Protein AF-A0A5C6ZLT1-F1 (afdb_monomer_lite)

Structure (mmCIF, N/CA/C/O backbone):
data_AF-A0A5C6ZLT1-F1
#
_entry.id   AF-A0A5C6ZLT1-F1
#
loop_
_atom_site.group_PDB
_atom_site.id
_atom_site.type_symbol
_atom_site.label_atom_id
_atom_site.label_alt_id
_atom_site.label_comp_id
_atom_site.label_asym_id
_atom_site.label_entity_id
_atom_site.label_seq_id
_atom_site.pdbx_PDB_ins_code
_atom_site.Cartn_x
_atom_site.Cartn_y
_atom_site.Cartn_z
_atom_site.occupancy
_atom_site.B_iso_or_equiv
_atom_site.auth_seq_id
_atom_site.auth_comp_id
_atom_site.auth_asym_id
_atom_site.auth_atom_id
_atom_site.pdbx_PDB_model_num
ATOM 1 N N . MET A 1 1 ? -82.549 24.303 31.493 1.00 34.78 1 MET A N 1
ATOM 2 C CA . MET A 1 1 ? -81.145 24.765 31.445 1.00 34.78 1 MET A CA 1
ATOM 3 C C . MET A 1 1 ? -80.259 23.538 31.327 1.00 34.78 1 MET A C 1
ATOM 5 O O . MET A 1 1 ? -80.338 22.670 32.183 1.00 34.78 1 MET A O 1
ATOM 9 N N . LYS A 1 2 ? -79.553 23.405 30.198 1.00 31.48 2 LYS A N 1
ATOM 10 C CA . LYS A 1 2 ? -78.693 22.263 29.852 1.00 31.48 2 LYS A CA 1
ATOM 11 C C . LYS A 1 2 ? -77.302 22.481 30.454 1.00 31.48 2 LYS A C 1
ATOM 13 O O . LYS A 1 2 ? -76.725 23.542 30.234 1.00 31.48 2 LYS A O 1
ATOM 18 N N . HIS A 1 3 ? -76.769 21.488 31.160 1.00 30.67 3 HIS A N 1
ATOM 19 C CA . HIS A 1 3 ? -75.356 21.448 31.535 1.00 30.67 3 HIS A CA 1
ATOM 20 C C . HIS A 1 3 ? -74.520 20.959 30.347 1.00 30.67 3 HIS A C 1
ATOM 22 O O . HIS A 1 3 ? -74.819 19.932 29.741 1.00 30.67 3 HIS A O 1
ATOM 28 N N . PHE A 1 4 ? -73.505 21.746 30.001 1.00 30.64 4 PHE A N 1
ATOM 29 C CA . PHE A 1 4 ? -72.540 21.499 28.935 1.00 30.64 4 PHE A CA 1
ATOM 30 C C . PHE A 1 4 ? -71.407 20.625 29.497 1.00 30.64 4 PHE A C 1
ATOM 32 O O . PHE A 1 4 ? -70.705 21.052 30.412 1.00 30.64 4 PHE A O 1
ATOM 39 N N . LEU A 1 5 ? -71.233 19.409 28.971 1.00 31.33 5 LEU A N 1
ATOM 40 C CA . LEU A 1 5 ? -70.020 18.612 29.168 1.00 31.33 5 LEU A CA 1
ATOM 41 C C . LEU A 1 5 ? -68.987 19.076 28.131 1.00 31.33 5 LEU A C 1
ATOM 43 O O . LEU A 1 5 ? -69.187 18.896 26.929 1.00 31.33 5 LEU A O 1
ATOM 47 N N . LEU A 1 6 ? -67.899 19.692 28.590 1.00 29.00 6 LEU A N 1
ATOM 48 C CA . LEU A 1 6 ? -66.771 20.076 27.747 1.00 29.00 6 LEU A CA 1
ATOM 49 C C . LEU A 1 6 ? -65.862 18.850 27.562 1.00 29.00 6 LEU A C 1
ATOM 51 O O . LEU A 1 6 ? -65.260 18.366 28.517 1.00 29.00 6 LEU A O 1
ATOM 55 N N . SER A 1 7 ? -65.791 18.334 26.336 1.00 30.34 7 SER A N 1
ATOM 56 C CA . SER A 1 7 ? -64.857 17.271 25.951 1.00 30.34 7 SER A CA 1
ATOM 57 C C . SER A 1 7 ? -63.509 17.910 25.614 1.00 30.34 7 SER A C 1
ATOM 59 O O . SER A 1 7 ? -63.413 18.653 24.640 1.00 30.34 7 SER A O 1
ATOM 61 N N . ILE A 1 8 ? -62.480 17.658 26.424 1.00 29.50 8 ILE A N 1
ATOM 62 C CA . ILE A 1 8 ? -61.102 18.078 26.137 1.00 29.50 8 ILE A CA 1
ATOM 63 C C . ILE A 1 8 ? -60.481 17.031 25.210 1.00 29.50 8 ILE A C 1
ATOM 65 O O . ILE A 1 8 ? -60.193 15.909 25.620 1.00 29.50 8 ILE A O 1
ATOM 69 N N . VAL A 1 9 ? -60.295 17.405 23.945 1.00 30.56 9 VAL A N 1
ATOM 70 C CA . VAL A 1 9 ? -59.493 16.660 22.970 1.00 30.56 9 VAL A CA 1
ATOM 71 C C . VAL A 1 9 ? -58.020 16.934 23.279 1.00 30.56 9 VAL A C 1
ATOM 73 O O . VAL A 1 9 ? -57.545 18.053 23.096 1.00 30.56 9 VAL A O 1
ATOM 76 N N . PHE A 1 10 ? -57.290 15.924 23.754 1.00 30.45 10 PHE A N 1
ATOM 77 C CA . PHE A 1 10 ? -55.828 15.967 23.806 1.00 30.45 10 PHE A CA 1
ATOM 78 C C . PHE A 1 10 ? -55.281 15.762 22.385 1.00 30.45 10 PHE A C 1
ATOM 80 O O . PHE A 1 10 ? -55.209 14.636 21.898 1.00 30.45 10 PHE A O 1
ATOM 87 N N . LEU A 1 11 ? -54.892 16.850 21.715 1.00 33.06 11 LEU A N 1
ATOM 88 C CA . LEU A 1 11 ? -53.956 16.779 20.591 1.00 33.06 11 LEU A CA 1
ATOM 89 C C . LEU A 1 11 ? -52.556 16.518 21.159 1.00 33.06 11 LEU A C 1
ATOM 91 O O . LEU A 1 11 ? -51.933 17.409 21.736 1.00 33.06 11 LEU A O 1
ATOM 95 N N . SER A 1 12 ? -52.051 15.297 20.998 1.00 29.59 12 SER A N 1
ATOM 96 C CA . SER A 1 12 ? -50.641 14.987 21.217 1.00 29.59 12 SER A CA 1
ATOM 97 C C . SER A 1 12 ? -49.813 15.612 20.091 1.00 29.59 12 SER A C 1
ATOM 99 O O . SER A 1 12 ? -49.709 15.051 19.001 1.00 29.59 12 SER A O 1
ATOM 101 N N . PHE A 1 13 ? -49.227 16.782 20.345 1.00 29.00 13 PHE A N 1
ATOM 102 C CA . PHE A 1 13 ? -48.131 17.300 19.533 1.00 29.00 13 PHE A CA 1
ATOM 103 C C . PHE A 1 13 ? -46.915 16.389 19.731 1.00 29.00 13 PHE A C 1
ATOM 105 O O . PHE A 1 13 ? -46.282 16.399 20.786 1.00 29.00 13 PHE A O 1
ATOM 112 N N . SER A 1 14 ? -46.586 15.584 18.724 1.00 35.06 14 SER A N 1
ATOM 113 C CA . SER A 1 14 ? -45.268 14.965 18.617 1.00 35.06 14 SER A CA 1
ATOM 114 C C . SER A 1 14 ? -44.240 16.081 18.427 1.00 35.06 14 SER A C 1
ATOM 116 O O . SER A 1 14 ? -44.196 16.708 17.368 1.00 35.06 14 SER A O 1
ATOM 118 N N . LEU A 1 15 ? -43.448 16.355 19.467 1.00 38.25 15 LEU A N 1
ATOM 119 C CA . LEU A 1 15 ? -42.257 17.198 19.383 1.00 38.25 15 LEU A CA 1
ATOM 120 C C . LEU A 1 15 ? -41.352 16.635 18.282 1.00 38.25 15 LEU A C 1
ATOM 122 O O . LEU A 1 15 ? -40.797 15.546 18.420 1.00 38.25 15 LEU A O 1
ATOM 126 N N . VAL A 1 16 ? -41.234 17.363 17.173 1.00 45.47 16 VAL A N 1
ATOM 127 C CA . VAL A 1 16 ? -40.212 17.097 16.161 1.00 45.47 16 VAL A CA 1
ATOM 128 C C . VAL A 1 16 ? -38.874 17.357 16.847 1.00 45.47 16 VAL A C 1
ATOM 130 O O . VAL A 1 16 ? -38.578 18.493 17.203 1.00 45.47 16 VAL A O 1
ATOM 133 N N . SER A 1 17 ? -38.101 16.299 17.102 1.00 53.72 17 SER A N 1
ATOM 134 C CA . SER A 1 17 ? -36.746 16.440 17.635 1.00 53.72 17 SER A CA 1
ATOM 135 C C . SER A 1 17 ? -35.913 17.212 16.619 1.00 53.72 17 SER A C 1
ATOM 137 O O . SER A 1 17 ? -35.705 16.744 15.498 1.00 53.72 17 SER A O 1
ATOM 139 N N . GLU A 1 18 ? -35.448 18.394 17.002 1.00 60.75 18 GLU A N 1
ATOM 140 C CA . GLU A 1 18 ? -34.483 19.156 16.218 1.00 60.75 18 GLU A CA 1
ATOM 141 C C . GLU A 1 18 ? -33.132 18.418 16.226 1.00 60.75 18 GLU A C 1
ATOM 143 O O . GLU A 1 18 ? -32.795 17.724 17.192 1.00 60.75 18 GLU A O 1
ATOM 148 N N . ALA A 1 19 ? -32.399 18.473 15.113 1.00 63.50 19 ALA A N 1
ATOM 149 C CA . ALA A 1 19 ? -31.107 17.804 14.995 1.00 63.50 19 ALA A CA 1
ATOM 150 C C . ALA A 1 19 ? -30.056 18.562 15.804 1.00 63.50 19 ALA A C 1
ATOM 152 O O . ALA A 1 19 ? -29.895 19.765 15.617 1.00 63.50 19 ALA A O 1
ATOM 153 N N . GLN A 1 20 ? -29.317 17.855 16.658 1.00 82.94 20 GLN A N 1
ATOM 154 C CA . GLN A 1 20 ? -28.284 18.478 17.483 1.00 82.94 20 GLN A CA 1
ATOM 155 C C . GLN A 1 20 ? -26.900 18.380 16.842 1.00 82.94 20 GLN A C 1
ATOM 157 O O . GLN A 1 20 ? -26.104 19.313 16.924 1.00 82.94 20 GLN A O 1
ATOM 162 N N . THR A 1 21 ? -26.605 17.247 16.209 1.00 91.56 21 THR A N 1
ATOM 163 C CA . THR A 1 21 ? -25.352 17.030 15.485 1.00 91.56 21 THR A CA 1
ATOM 164 C C . THR A 1 21 ? -25.646 16.454 14.109 1.00 91.56 21 THR A C 1
ATOM 166 O O . THR A 1 21 ? -26.644 15.759 13.891 1.00 91.56 21 THR A O 1
ATOM 169 N N . THR A 1 22 ? -24.778 16.773 13.153 1.00 95.38 22 THR A N 1
ATOM 170 C CA . THR A 1 22 ? -24.860 16.247 11.792 1.00 95.38 22 THR A CA 1
ATOM 171 C C . THR A 1 22 ? -23.489 15.778 11.334 1.00 95.38 22 THR A C 1
ATOM 173 O O . THR A 1 22 ? -22.470 16.354 11.709 1.00 95.38 22 THR A O 1
ATOM 176 N N . GLY A 1 23 ? -23.471 14.701 10.556 1.00 97.19 23 GLY A N 1
ATOM 177 C CA . GLY A 1 23 ? -22.281 14.201 9.882 1.00 97.19 23 GLY A CA 1
ATOM 178 C C . GLY A 1 23 ? -22.526 14.099 8.382 1.00 97.19 23 GLY A C 1
ATOM 179 O O . GLY A 1 23 ? -23.608 13.682 7.954 1.00 97.19 23 GLY A O 1
ATOM 180 N N . TYR A 1 24 ? -21.515 14.463 7.600 1.00 98.00 24 TYR A N 1
ATOM 181 C CA . TYR A 1 24 ? -21.535 14.409 6.144 1.00 98.00 24 TYR A CA 1
ATOM 182 C C . TYR A 1 24 ? -20.624 13.281 5.666 1.00 98.00 24 TYR A C 1
ATOM 184 O O . TYR A 1 24 ? -19.491 13.147 6.126 1.00 98.00 24 TYR A O 1
ATOM 192 N N . PHE A 1 25 ? -21.121 12.447 4.759 1.00 97.38 25 PHE A N 1
ATOM 193 C CA . PHE A 1 25 ? -20.410 11.253 4.311 1.00 97.38 25 PHE A CA 1
ATOM 194 C C . PHE A 1 25 ? -20.596 11.037 2.824 1.00 97.38 25 PHE A C 1
ATOM 196 O O . PHE A 1 25 ? -21.692 11.206 2.295 1.00 97.38 25 PHE A O 1
ATOM 203 N N . LYS A 1 26 ? -19.548 10.593 2.137 1.00 95.19 26 LYS A N 1
ATOM 204 C CA . LYS A 1 26 ? -19.649 10.288 0.710 1.00 95.19 26 LYS A CA 1
ATOM 205 C C . LYS A 1 26 ? -20.541 9.070 0.451 1.00 95.19 26 LYS A C 1
ATOM 207 O O . LYS A 1 26 ? -21.308 9.048 -0.511 1.00 95.19 26 LYS A O 1
ATOM 212 N N . HIS A 1 27 ? -20.457 8.082 1.339 1.00 96.00 27 HIS A N 1
ATOM 213 C CA . HIS A 1 27 ? -21.099 6.783 1.195 1.00 96.00 27 HIS A CA 1
ATOM 214 C C . HIS A 1 27 ? -21.614 6.241 2.532 1.00 96.00 27 HIS A C 1
ATOM 216 O O . HIS A 1 27 ? -21.321 6.778 3.600 1.00 96.00 27 HIS A O 1
ATOM 222 N N . LEU A 1 28 ? -22.355 5.133 2.479 1.00 95.75 28 LEU A N 1
ATOM 223 C CA . LEU A 1 28 ? -22.772 4.376 3.659 1.00 95.75 28 LEU A CA 1
ATOM 224 C C . LEU A 1 28 ? -22.027 3.041 3.730 1.00 95.75 28 LEU A C 1
ATOM 226 O O . LEU A 1 28 ? -21.627 2.470 2.712 1.00 95.75 28 LEU A O 1
ATOM 230 N N . VAL A 1 29 ? -21.847 2.540 4.949 1.00 95.06 29 VAL A N 1
ATOM 231 C CA . VAL A 1 29 ? -21.328 1.193 5.199 1.00 95.06 29 VAL A CA 1
ATOM 232 C C . VAL A 1 29 ? -22.286 0.155 4.604 1.00 95.06 29 VAL A C 1
ATOM 234 O O . VAL A 1 29 ? -23.508 0.281 4.719 1.00 95.06 29 VAL A O 1
ATOM 237 N N . PHE A 1 30 ? -21.733 -0.888 3.978 1.00 93.31 30 PHE A N 1
ATOM 238 C CA . PHE A 1 30 ? -22.519 -1.990 3.422 1.00 93.31 30 PHE A CA 1
ATOM 239 C C . PHE A 1 30 ? -23.368 -2.677 4.503 1.00 93.31 30 PHE A C 1
ATOM 241 O O . PHE A 1 30 ? -22.852 -3.090 5.542 1.00 93.31 30 PHE A O 1
ATOM 248 N N . ARG A 1 31 ? -24.669 -2.845 4.229 1.00 91.56 31 ARG A N 1
ATOM 249 C CA . ARG A 1 31 ? -25.640 -3.503 5.117 1.00 91.56 31 ARG A CA 1
ATOM 250 C C . ARG A 1 31 ? -26.393 -4.594 4.373 1.00 91.56 31 ARG A C 1
ATOM 252 O O . ARG A 1 31 ? -27.028 -4.335 3.352 1.00 91.56 31 ARG A O 1
ATOM 259 N N . GLU A 1 32 ? -26.379 -5.791 4.942 1.00 90.19 32 GLU A N 1
ATOM 260 C CA . GLU A 1 32 ? -27.091 -6.951 4.401 1.00 90.19 32 GLU A CA 1
ATOM 261 C C . GLU A 1 32 ? -28.342 -7.313 5.222 1.00 90.19 32 GLU A C 1
ATOM 263 O O . GLU A 1 32 ? -29.296 -7.861 4.677 1.00 90.19 32 GLU A O 1
ATOM 268 N N . THR A 1 33 ? -28.384 -6.938 6.507 1.00 92.00 33 THR A N 1
ATOM 269 C CA . THR A 1 33 ? -29.563 -7.063 7.384 1.00 92.00 33 THR A CA 1
ATOM 270 C C . THR A 1 33 ? -30.077 -5.687 7.823 1.00 92.00 33 THR A C 1
ATOM 272 O O . THR A 1 33 ? -29.268 -4.789 8.089 1.00 92.00 33 THR A O 1
ATOM 275 N N . PRO A 1 34 ? -31.408 -5.493 7.955 1.00 94.06 34 PRO A N 1
ATOM 276 C CA . PRO A 1 34 ? -31.952 -4.281 8.555 1.00 94.06 34 PRO A CA 1
ATOM 277 C C . PRO A 1 34 ? -31.606 -4.134 10.048 1.00 94.06 34 PRO A C 1
ATOM 279 O O . PRO A 1 34 ? -31.699 -3.022 10.566 1.00 94.06 34 PRO A O 1
ATOM 282 N N . TYR A 1 35 ? -31.136 -5.196 10.721 1.00 95.38 35 TYR A N 1
ATOM 283 C CA . TYR A 1 35 ? -30.627 -5.120 12.094 1.00 95.38 35 TYR A CA 1
ATOM 284 C C . TYR A 1 35 ? -29.454 -4.142 12.230 1.00 95.38 35 TYR A C 1
ATOM 286 O O . TYR A 1 35 ? -29.436 -3.348 13.171 1.00 95.38 35 TYR A O 1
ATOM 294 N N . SER A 1 36 ? -28.503 -4.174 11.287 1.00 93.81 36 SER A N 1
ATOM 295 C CA . SER A 1 36 ? -27.303 -3.333 11.317 1.00 93.81 36 SER A CA 1
ATOM 296 C C . SER A 1 36 ? -27.664 -1.853 11.361 1.00 93.81 36 SER A C 1
ATOM 298 O O . SER A 1 36 ? -28.614 -1.407 10.711 1.00 93.81 36 SER A O 1
ATOM 300 N N . GLU A 1 37 ? -26.894 -1.062 12.094 1.00 91.81 37 GLU A N 1
ATOM 301 C CA . GLU A 1 37 ? -27.055 0.390 12.120 1.00 91.81 37 GLU A CA 1
ATOM 302 C C . GLU A 1 37 ? -26.658 1.029 10.788 1.00 91.81 37 GLU A C 1
ATOM 304 O O . GLU A 1 37 ? -25.889 0.466 10.009 1.00 91.81 37 GLU A O 1
ATOM 309 N N . ILE A 1 38 ? -27.214 2.208 10.512 1.00 94.06 38 ILE A N 1
ATOM 310 C CA . ILE A 1 38 ? -26.825 3.012 9.354 1.00 94.06 38 ILE A CA 1
ATOM 311 C C . ILE A 1 38 ? -25.651 3.879 9.784 1.00 94.06 38 ILE A C 1
ATOM 313 O O . ILE A 1 38 ? -25.792 4.728 10.662 1.00 94.06 38 ILE A O 1
ATOM 317 N N . LYS A 1 39 ? -24.497 3.638 9.163 1.00 94.50 39 LYS A N 1
ATOM 318 C CA . LYS A 1 39 ? -23.247 4.350 9.425 1.00 94.50 39 LYS A CA 1
ATOM 319 C C . LYS A 1 39 ? -22.707 4.923 8.123 1.00 94.50 39 LYS A C 1
ATOM 321 O O . LYS A 1 39 ? -22.771 4.267 7.080 1.00 94.50 39 LYS A O 1
ATOM 326 N N . GLY A 1 40 ? -22.192 6.144 8.192 1.00 95.50 40 GLY A N 1
ATOM 327 C CA . GLY A 1 40 ? -21.476 6.765 7.086 1.00 95.50 40 GLY A CA 1
ATOM 328 C C . GLY A 1 40 ? -20.055 6.219 6.952 1.00 95.50 40 GLY A C 1
ATOM 329 O O . GLY A 1 40 ? -19.444 5.815 7.940 1.00 95.50 40 GLY A O 1
ATOM 330 N N . ARG A 1 41 ? -19.530 6.214 5.727 1.00 94.94 41 ARG A N 1
ATOM 331 C CA . ARG A 1 41 ? -18.115 5.971 5.416 1.00 94.94 41 ARG A CA 1
ATOM 332 C C . ARG A 1 41 ? -17.608 7.059 4.474 1.00 94.94 41 ARG A C 1
ATOM 334 O O . ARG A 1 41 ? -18.395 7.634 3.721 1.00 94.94 41 ARG A O 1
ATOM 341 N N . ILE A 1 42 ? -16.301 7.316 4.511 1.00 95.75 42 ILE A N 1
ATOM 342 C CA . ILE A 1 42 ? -15.661 8.459 3.838 1.00 95.75 42 ILE A CA 1
ATOM 343 C C . ILE A 1 42 ? -16.256 9.786 4.359 1.00 95.75 42 ILE A C 1
ATOM 345 O O . ILE A 1 42 ? -17.132 10.366 3.709 1.00 95.75 42 ILE A O 1
ATOM 349 N N . PRO A 1 43 ? -15.873 10.221 5.578 1.00 96.69 43 PRO A N 1
ATOM 350 C CA . PRO A 1 43 ? -16.384 11.455 6.170 1.00 96.69 43 PRO A CA 1
ATOM 351 C C . PRO A 1 43 ? -15.956 12.677 5.355 1.00 96.69 43 PRO A C 1
ATOM 353 O O . PRO A 1 43 ? -14.876 12.694 4.770 1.00 96.69 43 PRO A O 1
ATOM 356 N N . LEU A 1 44 ? -16.816 13.690 5.344 1.00 96.69 44 LEU A N 1
ATOM 357 C CA . LEU A 1 44 ? -16.607 14.966 4.675 1.00 96.69 44 LEU A CA 1
ATOM 358 C C . LEU A 1 44 ? -16.754 16.095 5.690 1.00 96.69 44 LEU A C 1
ATOM 360 O O . LEU A 1 44 ? -17.589 16.033 6.598 1.00 96.69 44 LEU A O 1
ATOM 364 N N . THR A 1 45 ? -15.988 17.159 5.495 1.00 97.12 45 THR A N 1
ATOM 365 C CA . THR A 1 45 ? -16.339 18.461 6.060 1.00 97.12 45 THR A CA 1
ATOM 366 C C . THR A 1 45 ? -17.610 18.989 5.393 1.00 97.12 45 THR A C 1
ATOM 368 O O . THR A 1 45 ? -17.979 18.587 4.287 1.00 97.12 45 THR A O 1
ATOM 371 N N . GLU A 1 46 ? -18.291 19.917 6.059 1.00 95.25 46 GLU A N 1
ATOM 372 C CA . GLU A 1 46 ? -19.479 20.562 5.497 1.00 95.25 46 GLU A CA 1
ATOM 373 C C . GLU A 1 46 ? -19.168 21.285 4.174 1.00 95.25 46 GLU A C 1
ATOM 375 O O . GLU A 1 46 ? -19.948 21.193 3.231 1.00 95.25 46 GLU A O 1
ATOM 380 N N . GLU A 1 47 ? -17.999 21.923 4.062 1.00 96.06 47 GLU A N 1
ATOM 381 C CA . GLU A 1 47 ? -17.547 22.589 2.834 1.00 96.06 47 GLU A CA 1
ATOM 382 C C . GLU A 1 47 ? -17.322 21.597 1.681 1.00 96.06 47 GLU A C 1
ATOM 384 O O . GLU A 1 47 ? -17.780 21.822 0.557 1.00 96.06 47 GLU A O 1
ATOM 389 N N . GLU A 1 48 ? -16.660 20.467 1.942 1.00 95.88 48 GLU A N 1
ATOM 390 C CA . GLU A 1 48 ? -16.462 19.420 0.933 1.00 95.88 48 GLU A CA 1
ATOM 391 C C . GLU A 1 48 ? -17.798 18.836 0.464 1.00 95.88 48 GLU A C 1
ATOM 393 O O . GLU A 1 48 ? -17.993 18.627 -0.737 1.00 95.88 48 GLU A O 1
ATOM 398 N N . ALA A 1 49 ? -18.739 18.626 1.390 1.00 95.69 49 ALA A N 1
ATOM 399 C CA . ALA A 1 49 ? -20.066 18.091 1.098 1.00 95.69 49 ALA A CA 1
ATOM 400 C C . ALA A 1 49 ? -20.845 18.961 0.096 1.00 95.69 49 ALA A C 1
ATOM 402 O O . ALA A 1 49 ? -21.529 18.426 -0.777 1.00 95.69 49 ALA A O 1
ATOM 403 N N . GLN A 1 50 ? -20.675 20.287 0.122 1.00 94.00 50 GLN A N 1
ATOM 404 C CA . GLN A 1 50 ? -21.325 21.186 -0.844 1.00 94.00 50 GLN A CA 1
ATOM 405 C C . GLN A 1 50 ? -20.877 20.963 -2.297 1.00 94.00 50 GLN A C 1
ATOM 407 O O . GLN A 1 50 ? -21.565 21.368 -3.234 1.00 94.00 50 GLN A O 1
ATOM 412 N N . ASN A 1 51 ? -19.740 20.304 -2.513 1.00 94.19 51 ASN A N 1
ATOM 413 C CA . ASN A 1 51 ? -19.159 20.121 -3.840 1.00 94.19 51 ASN A CA 1
ATOM 414 C C . ASN A 1 51 ? -19.406 18.726 -4.431 1.00 94.19 51 ASN A C 1
ATOM 416 O O . ASN A 1 51 ? -19.055 18.479 -5.586 1.00 94.19 51 ASN A O 1
ATOM 420 N N . VAL A 1 52 ? -20.020 17.812 -3.675 1.00 94.88 52 VAL A N 1
ATOM 421 C CA . VAL A 1 52 ? -20.180 16.408 -4.066 1.00 94.88 52 VAL A CA 1
ATOM 422 C C . VAL A 1 52 ? -21.546 15.847 -3.666 1.00 94.88 52 VAL A C 1
ATOM 424 O O . VAL A 1 52 ? -22.191 16.338 -2.743 1.00 94.88 52 VAL A O 1
ATOM 427 N N . ASN A 1 53 ? -21.986 14.771 -4.324 1.00 94.25 53 ASN A N 1
ATOM 428 C CA . ASN A 1 53 ? -23.143 14.011 -3.838 1.00 94.25 53 ASN A CA 1
ATOM 429 C C . ASN A 1 53 ? -22.798 13.379 -2.479 1.00 94.25 53 ASN A C 1
ATOM 431 O O . ASN A 1 53 ? -21.759 12.725 -2.378 1.00 94.25 53 ASN A O 1
ATOM 435 N N . HIS A 1 54 ? -23.629 13.514 -1.455 1.00 96.25 54 HIS A N 1
ATOM 436 C CA . HIS A 1 54 ? -23.294 13.041 -0.112 1.00 96.25 54 HIS A CA 1
ATOM 437 C C . HIS A 1 54 ? -24.530 12.623 0.687 1.00 96.25 54 HIS A C 1
ATOM 439 O O . HIS A 1 54 ? -25.657 13.016 0.398 1.00 96.25 54 HIS A O 1
ATOM 445 N N . PHE A 1 55 ? -24.302 11.821 1.720 1.00 97.44 55 PHE A N 1
ATOM 446 C CA . PHE A 1 55 ? -25.259 11.536 2.775 1.00 97.44 55 PHE A CA 1
ATOM 447 C C . PHE A 1 55 ? -25.084 12.526 3.925 1.00 97.44 55 PHE A C 1
ATOM 449 O O . PHE A 1 55 ? -23.972 12.715 4.418 1.00 97.44 55 PHE A O 1
ATOM 456 N N . LYS A 1 56 ? -26.192 13.101 4.389 1.00 97.88 56 LYS A N 1
ATOM 457 C CA . LYS A 1 56 ? -26.282 13.862 5.635 1.00 97.88 56 LYS A CA 1
ATOM 458 C C . LYS A 1 56 ? -27.009 13.016 6.671 1.00 97.88 56 LYS A C 1
ATOM 460 O O . LYS A 1 56 ? -28.174 12.656 6.486 1.00 97.88 56 LYS A O 1
ATOM 465 N N . LEU A 1 57 ? -26.311 12.680 7.750 1.00 97.94 57 LEU A N 1
ATOM 466 C CA . LEU A 1 57 ? -26.847 11.924 8.879 1.00 97.94 57 LEU A CA 1
ATOM 467 C C . LEU A 1 57 ? -27.057 12.879 10.048 1.00 97.94 57 LEU A C 1
ATOM 469 O O . LEU A 1 57 ? -26.112 13.533 10.479 1.00 97.94 57 LEU A O 1
ATOM 473 N N . SER A 1 58 ? -28.292 12.986 10.536 1.00 97.75 58 SER A N 1
ATOM 474 C CA . SER A 1 58 ? -28.646 13.882 11.644 1.00 97.75 58 SER A CA 1
ATOM 475 C C . SER A 1 58 ? -29.007 13.090 12.887 1.00 97.75 58 SER A C 1
ATOM 477 O O . SER A 1 58 ? -29.752 12.111 12.792 1.00 97.75 58 SER A O 1
ATOM 479 N N . TYR A 1 59 ? -28.531 13.545 14.042 1.00 96.56 59 TYR A N 1
ATOM 480 C CA . TYR A 1 59 ? -28.677 12.846 15.313 1.00 96.56 59 TYR A CA 1
ATOM 481 C C . TYR A 1 59 ? -29.364 13.721 16.365 1.00 96.56 59 TYR A C 1
ATOM 483 O O . TYR A 1 59 ? -29.252 14.951 16.348 1.00 96.56 59 TYR A O 1
ATOM 491 N N . ASP A 1 60 ? -30.089 13.075 17.276 1.00 94.38 60 ASP A N 1
ATOM 492 C CA . ASP A 1 60 ? -30.669 13.729 18.449 1.00 94.38 60 ASP A CA 1
ATOM 493 C C . ASP A 1 60 ? -29.650 13.906 19.592 1.00 94.38 60 ASP A C 1
ATOM 495 O O . ASP A 1 60 ? -28.498 13.476 19.516 1.00 94.38 60 ASP A O 1
ATOM 499 N N . LEU A 1 61 ? -30.093 14.524 20.691 1.00 91.50 61 LEU A N 1
ATOM 500 C CA . LEU A 1 61 ? -29.291 14.755 21.902 1.00 91.50 61 LEU A CA 1
ATOM 501 C C . LEU A 1 61 ? -28.767 13.472 22.570 1.00 91.50 61 LEU A C 1
ATOM 503 O O . LEU A 1 61 ? -27.814 13.531 23.341 1.00 91.50 61 LEU A O 1
ATOM 507 N N . SER A 1 62 ? -29.391 12.322 22.305 1.00 90.25 62 SER A N 1
ATOM 508 C CA . SER A 1 62 ? -28.956 11.009 22.798 1.00 90.25 62 SER A CA 1
ATOM 509 C C . SER A 1 62 ? -28.061 10.282 21.789 1.00 90.25 62 SER A C 1
ATOM 511 O O . SER A 1 62 ? -27.818 9.085 21.941 1.00 90.25 62 SER A O 1
ATOM 513 N N . ASN A 1 63 ? -27.583 10.991 20.760 1.00 91.81 63 ASN A N 1
ATOM 514 C CA . ASN A 1 63 ? -26.780 10.465 19.663 1.00 91.81 63 ASN A CA 1
ATOM 515 C C . ASN A 1 63 ? -27.487 9.355 18.858 1.00 91.81 63 ASN A C 1
ATOM 517 O O . ASN A 1 63 ? -26.843 8.460 18.310 1.00 91.81 63 ASN A O 1
ATOM 521 N N . ARG A 1 64 ? -28.825 9.390 18.780 1.00 93.56 64 ARG A N 1
ATOM 522 C CA . ARG A 1 64 ? -29.613 8.468 17.949 1.00 93.56 64 ARG A CA 1
ATOM 523 C C . ARG A 1 64 ? -29.880 9.097 16.590 1.00 93.56 64 ARG A C 1
ATOM 525 O O . ARG A 1 64 ? -30.195 10.280 16.504 1.00 93.56 64 ARG A O 1
ATOM 532 N N . LEU A 1 65 ? -29.772 8.303 15.529 1.00 96.44 65 LEU A N 1
ATOM 533 C CA . LEU A 1 65 ? -30.000 8.760 14.159 1.00 96.44 65 LEU A CA 1
ATOM 534 C C . LEU A 1 65 ? -31.481 9.098 13.952 1.00 96.44 65 LEU A C 1
ATOM 536 O O . LEU A 1 65 ? -32.330 8.218 14.030 1.00 96.44 65 LEU A O 1
ATOM 540 N N . ILE A 1 66 ? -31.790 10.352 13.640 1.00 97.69 66 ILE A N 1
ATOM 541 C CA . ILE A 1 66 ? -33.166 10.820 13.410 1.00 97.69 66 ILE A CA 1
ATOM 542 C C . ILE A 1 66 ? -33.463 11.122 11.940 1.00 97.69 66 ILE A C 1
ATOM 544 O O . ILE A 1 66 ? -34.626 11.223 11.544 1.00 97.69 66 ILE A O 1
ATOM 548 N N . ARG A 1 67 ? -32.427 11.293 11.110 1.00 97.88 67 ARG A N 1
ATOM 549 C CA . ARG A 1 67 ? -32.611 11.618 9.695 1.00 97.88 67 ARG A CA 1
ATOM 550 C C . ARG A 1 67 ? -31.450 11.166 8.830 1.00 97.88 67 ARG A C 1
ATOM 552 O O . ARG A 1 67 ? -30.291 11.304 9.217 1.00 97.88 67 ARG A O 1
ATOM 559 N N . ILE A 1 68 ? -31.788 10.687 7.639 1.00 97.44 68 ILE A N 1
ATOM 560 C CA . ILE A 1 68 ? -30.853 10.368 6.561 1.00 97.44 68 ILE A CA 1
ATOM 561 C C . ILE A 1 68 ? -31.322 11.121 5.325 1.00 97.44 68 ILE A C 1
ATOM 563 O O . ILE A 1 68 ? -32.481 10.978 4.935 1.00 97.44 68 ILE A O 1
ATOM 567 N N . GLU A 1 69 ? -30.440 11.888 4.699 1.00 97.56 69 GLU A N 1
ATOM 568 C CA . GLU A 1 69 ? -30.728 12.594 3.448 1.00 97.56 69 GLU A CA 1
ATOM 569 C C . GLU A 1 69 ? -29.599 12.354 2.451 1.00 97.56 69 GLU A C 1
ATOM 571 O O . GLU A 1 69 ? -28.434 12.338 2.841 1.00 97.56 69 GLU A O 1
ATOM 576 N N . TYR A 1 70 ? -29.938 12.160 1.176 1.00 96.38 70 TYR A N 1
ATOM 577 C CA . TYR A 1 70 ? -28.965 12.101 0.089 1.00 96.38 70 TYR A CA 1
ATOM 578 C C . TYR A 1 70 ? -29.071 13.357 -0.774 1.00 96.38 70 TYR A C 1
ATOM 580 O O . TYR A 1 70 ? -30.123 13.644 -1.355 1.00 96.38 70 TYR A O 1
ATOM 588 N N . LEU A 1 71 ? -27.991 14.130 -0.797 1.00 95.69 71 LEU A N 1
ATOM 589 C CA . LEU A 1 71 ? -27.985 15.524 -1.217 1.00 95.69 71 LEU A CA 1
ATOM 590 C C . LEU A 1 71 ? -26.856 15.806 -2.216 1.00 95.69 71 LEU A C 1
ATOM 592 O O . LEU A 1 71 ? -25.836 15.118 -2.249 1.00 95.69 71 LEU A O 1
ATOM 596 N N . TYR A 1 72 ? -27.032 16.865 -2.997 1.00 93.81 72 TYR A N 1
ATOM 597 C CA . TYR A 1 72 ? -25.958 17.620 -3.632 1.00 93.81 72 TYR A CA 1
ATOM 598 C C . TYR A 1 72 ? -26.169 19.086 -3.285 1.00 93.81 72 TYR A C 1
ATOM 600 O O . TYR A 1 72 ? -27.247 19.629 -3.549 1.00 93.81 72 TYR A O 1
ATOM 608 N N . LYS A 1 73 ? -25.160 19.719 -2.678 1.00 92.00 73 LYS A N 1
ATOM 609 C CA . LYS A 1 73 ? -25.376 20.957 -1.918 1.00 92.00 73 LYS A CA 1
ATOM 610 C C . LYS A 1 73 ? -26.501 20.720 -0.899 1.00 92.00 73 LYS A C 1
ATOM 612 O O . LYS A 1 73 ? -26.506 19.697 -0.224 1.00 92.00 73 LYS A O 1
ATOM 617 N N . GLU A 1 74 ? -27.511 21.580 -0.891 1.00 90.00 74 GLU A N 1
ATOM 618 C CA . GLU A 1 74 ? -28.721 21.434 -0.075 1.00 90.00 74 GLU A CA 1
ATOM 619 C C . GLU A 1 74 ? -29.909 20.824 -0.847 1.00 90.00 74 GLU A C 1
ATOM 621 O O . GLU A 1 74 ? -31.028 20.764 -0.338 1.00 90.00 74 GLU A O 1
ATOM 626 N N . ILE A 1 75 ? -29.703 20.382 -2.094 1.00 91.75 75 ILE A N 1
ATOM 627 C CA . ILE A 1 75 ? -30.768 19.824 -2.936 1.00 91.75 75 ILE A CA 1
ATOM 628 C C . ILE A 1 75 ? -30.810 18.310 -2.760 1.00 91.75 75 ILE A C 1
ATOM 630 O O . ILE A 1 75 ? -29.809 17.621 -2.957 1.00 91.75 75 ILE A O 1
ATOM 634 N N . ARG A 1 76 ? -31.990 17.774 -2.441 1.00 94.25 76 ARG A N 1
ATOM 635 C CA . ARG A 1 76 ? -32.208 16.328 -2.361 1.00 94.25 76 ARG A CA 1
ATOM 636 C C . ARG A 1 76 ? -32.187 15.688 -3.741 1.00 94.25 76 ARG A C 1
ATOM 638 O O . ARG A 1 76 ? -32.830 16.174 -4.668 1.00 94.25 76 ARG A O 1
ATOM 645 N N . ILE A 1 77 ? -31.485 14.566 -3.858 1.00 93.25 77 ILE A N 1
ATOM 646 C CA . ILE A 1 77 ? -31.292 13.862 -5.127 1.00 93.25 77 ILE A CA 1
ATOM 647 C C . ILE A 1 77 ? -31.605 12.370 -5.015 1.00 93.25 77 ILE A C 1
ATOM 649 O O . ILE A 1 77 ? -31.686 11.793 -3.933 1.00 93.25 77 ILE A O 1
ATOM 653 N N . ASP A 1 78 ? -31.803 11.737 -6.169 1.00 89.75 78 ASP A N 1
ATOM 654 C CA . ASP A 1 78 ? -32.177 10.327 -6.260 1.00 89.75 78 ASP A CA 1
ATOM 655 C C . ASP A 1 78 ? -31.037 9.377 -5.832 1.00 89.75 78 ASP A C 1
ATOM 657 O O . ASP A 1 78 ? -29.880 9.535 -6.236 1.00 89.75 78 ASP A O 1
ATOM 661 N N . LEU A 1 79 ? -31.378 8.334 -5.064 1.00 88.19 79 LEU A N 1
ATOM 662 C CA . LEU A 1 79 ? -30.427 7.336 -4.552 1.00 88.19 79 LEU A CA 1
ATOM 663 C C . LEU A 1 79 ? -29.820 6.429 -5.629 1.00 88.19 79 LEU A C 1
ATOM 665 O O . LEU A 1 79 ? -28.845 5.732 -5.360 1.00 88.19 79 LEU A O 1
ATOM 669 N N . ASN A 1 80 ? -30.336 6.397 -6.858 1.00 82.50 80 ASN A N 1
ATOM 670 C CA . ASN A 1 80 ? -29.688 5.644 -7.932 1.00 82.50 80 ASN A CA 1
ATOM 671 C C . ASN A 1 80 ? -28.309 6.196 -8.302 1.00 82.50 80 ASN A C 1
ATOM 673 O O . ASN A 1 80 ? -27.551 5.486 -8.963 1.00 82.50 80 ASN A O 1
ATOM 677 N N . ARG A 1 81 ? -27.986 7.409 -7.841 1.00 81.19 81 ARG A N 1
ATOM 678 C CA . ARG A 1 81 ? -26.671 8.043 -7.960 1.00 81.19 81 ARG A CA 1
ATOM 679 C C . ARG A 1 81 ? -25.696 7.648 -6.848 1.00 81.19 81 ARG A C 1
ATOM 681 O O . ARG A 1 81 ? -24.510 7.920 -6.993 1.00 81.19 81 ARG A O 1
ATOM 688 N N . SER A 1 82 ? -26.164 7.023 -5.763 1.00 82.81 82 SER A N 1
ATOM 689 C CA . SER A 1 82 ? -25.289 6.580 -4.675 1.00 82.81 82 SER A CA 1
ATOM 690 C C . SER A 1 82 ? -24.401 5.408 -5.101 1.00 82.81 82 SER A C 1
ATOM 692 O O . SER A 1 82 ? -24.626 4.757 -6.126 1.00 82.81 82 SER A O 1
ATOM 694 N N . GLY A 1 83 ? -23.407 5.091 -4.272 1.00 79.94 83 GLY A N 1
ATOM 695 C CA . GLY A 1 83 ? -22.531 3.948 -4.484 1.00 79.94 83 GLY A CA 1
ATOM 696 C C . GLY A 1 83 ? -23.308 2.630 -4.545 1.00 79.94 83 GLY A C 1
ATOM 697 O O . GLY A 1 83 ? -24.304 2.424 -3.847 1.00 79.94 83 GLY A O 1
ATOM 698 N N . ILE A 1 84 ? -22.822 1.706 -5.378 1.00 81.88 84 ILE A N 1
ATOM 699 C CA . ILE A 1 84 ? -23.449 0.398 -5.655 1.00 81.88 84 ILE A CA 1
ATOM 700 C C . ILE A 1 84 ? -23.689 -0.418 -4.375 1.00 81.88 84 ILE A C 1
ATOM 702 O O . ILE A 1 84 ? -24.660 -1.172 -4.293 1.00 81.88 84 ILE A O 1
ATOM 706 N N . LEU A 1 85 ? -22.816 -0.250 -3.380 1.00 85.69 85 LEU A N 1
ATOM 707 C CA . LEU A 1 85 ? -22.792 -1.021 -2.138 1.00 85.69 85 LEU A CA 1
ATOM 708 C C . LEU A 1 85 ? -23.262 -0.218 -0.911 1.00 85.69 85 LEU A C 1
ATOM 710 O O . LEU A 1 85 ? -23.132 -0.699 0.208 1.00 85.69 85 LEU A O 1
ATOM 714 N N . ASP A 1 86 ? -23.902 0.941 -1.109 1.00 86.25 86 ASP A N 1
ATOM 715 C CA . ASP A 1 86 ? -24.394 1.816 -0.025 1.00 86.25 86 ASP A CA 1
ATOM 716 C C . ASP A 1 86 ? -25.740 1.359 0.582 1.00 86.25 86 ASP A C 1
ATOM 718 O O . ASP A 1 86 ? -26.405 2.099 1.301 1.00 86.25 86 ASP A O 1
ATOM 722 N N . GLY A 1 87 ? -26.204 0.143 0.272 1.00 79.81 87 GLY A N 1
ATOM 723 C CA . GLY A 1 87 ? -27.410 -0.413 0.897 1.00 79.81 87 GLY A CA 1
ATOM 724 C C . GLY A 1 87 ? -28.727 0.274 0.502 1.00 79.81 87 GLY A C 1
ATOM 725 O O . GLY A 1 87 ? -29.713 0.159 1.230 1.00 79.81 87 GLY A O 1
ATOM 726 N N . LYS A 1 88 ? -28.791 0.927 -0.671 1.00 82.19 88 LYS A N 1
ATOM 727 C CA . LYS A 1 88 ? -29.948 1.723 -1.145 1.00 82.19 88 LYS A CA 1
ATOM 728 C C . LYS A 1 88 ? -31.313 1.019 -1.156 1.00 82.19 88 LYS A C 1
ATOM 730 O O . LYS A 1 88 ? -32.339 1.674 -1.282 1.00 82.19 88 LYS A O 1
ATOM 735 N N . ARG A 1 89 ? -31.347 -0.313 -1.048 1.00 85.38 89 ARG A N 1
ATOM 736 C CA . ARG A 1 89 ? -32.588 -1.103 -1.070 1.00 85.38 89 ARG A CA 1
ATOM 737 C C . ARG A 1 89 ? -33.533 -0.722 0.071 1.00 85.38 89 ARG A C 1
ATOM 739 O O . ARG A 1 89 ? -34.721 -0.592 -0.166 1.00 85.38 89 ARG A O 1
ATOM 746 N N . ALA A 1 90 ? -33.018 -0.504 1.278 1.00 85.94 90 ALA A N 1
ATOM 747 C CA . ALA A 1 90 ? -33.832 -0.173 2.453 1.00 85.94 90 ALA A CA 1
ATOM 748 C C . ALA A 1 90 ? -33.865 1.339 2.746 1.00 85.94 90 ALA A C 1
ATOM 750 O O . ALA A 1 90 ? -33.983 1.743 3.900 1.00 85.94 90 ALA A O 1
ATOM 751 N N . LEU A 1 91 ? -33.692 2.176 1.717 1.00 92.19 91 LEU A N 1
ATOM 752 C CA . LEU A 1 91 ? -33.627 3.632 1.841 1.00 92.19 91 LEU A CA 1
ATOM 753 C C . LEU A 1 91 ? -34.503 4.324 0.790 1.00 92.19 91 LEU A C 1
ATOM 755 O O . LEU A 1 91 ? -34.928 3.717 -0.196 1.00 92.19 91 LEU A O 1
ATOM 759 N N . ALA A 1 92 ? -34.730 5.612 1.022 1.00 95.12 92 ALA A N 1
ATOM 760 C CA . ALA A 1 92 ? -35.282 6.588 0.088 1.00 95.12 92 ALA A CA 1
ATOM 761 C C . ALA A 1 92 ? -34.427 7.873 0.146 1.00 95.12 92 ALA A C 1
ATOM 763 O O . ALA A 1 92 ? -33.639 8.008 1.090 1.00 95.12 92 ALA A O 1
ATOM 764 N N . PRO A 1 93 ? -34.553 8.809 -0.820 1.00 95.69 93 PRO A N 1
ATOM 765 C CA . PRO A 1 93 ? -33.794 10.066 -0.835 1.00 95.69 93 PRO A CA 1
ATOM 766 C C . PRO A 1 93 ? -33.773 10.808 0.505 1.00 95.69 93 PRO A C 1
ATOM 768 O O . PRO A 1 93 ? -32.763 11.416 0.860 1.00 95.69 93 PRO A O 1
ATOM 771 N N . LYS A 1 94 ? -34.865 10.717 1.273 1.00 97.50 94 LYS A N 1
ATOM 772 C CA . LYS A 1 94 ? -34.888 11.067 2.690 1.00 97.50 94 LYS A CA 1
ATOM 773 C C . LYS A 1 94 ? -35.580 9.989 3.517 1.00 97.50 94 LYS A C 1
ATOM 775 O O . LYS A 1 94 ? -36.606 9.442 3.120 1.00 97.50 94 LYS A O 1
ATOM 780 N N . THR A 1 95 ? -35.024 9.724 4.693 1.00 97.56 95 THR A N 1
ATOM 781 C CA . THR A 1 95 ? -35.627 8.890 5.737 1.00 97.56 95 THR A CA 1
ATOM 782 C C . THR A 1 95 ? -35.711 9.701 7.023 1.00 97.56 95 THR A C 1
ATOM 784 O O . THR A 1 95 ? -34.699 10.241 7.470 1.00 97.56 95 THR A O 1
ATOM 787 N N . GLU A 1 96 ? -36.898 9.789 7.615 1.00 98.12 96 GLU A N 1
ATOM 788 C CA . GLU A 1 96 ? -37.095 10.349 8.957 1.00 98.12 96 GLU A CA 1
ATOM 789 C C . GLU A 1 96 ? -37.330 9.232 9.956 1.00 98.12 96 GLU A C 1
ATOM 791 O O . GLU A 1 96 ? -37.989 8.241 9.641 1.00 98.12 96 GLU A O 1
ATOM 796 N N . ILE A 1 97 ? -36.781 9.404 11.154 1.00 98.06 97 ILE A N 1
ATOM 797 C CA . ILE A 1 97 ? -36.800 8.403 12.206 1.00 98.06 97 ILE A CA 1
ATOM 798 C C . ILE A 1 97 ? -37.332 9.049 13.483 1.00 98.06 97 ILE A C 1
ATOM 800 O O . ILE A 1 97 ? -36.812 10.063 13.950 1.00 98.06 97 ILE A O 1
ATOM 804 N N . THR A 1 98 ? -38.373 8.451 14.052 1.00 97.31 98 THR A N 1
ATOM 805 C CA . THR A 1 98 ? -38.959 8.861 15.329 1.00 97.31 98 THR A CA 1
ATOM 806 C C . THR A 1 98 ? -38.844 7.736 16.345 1.00 97.31 98 THR A C 1
ATOM 808 O O . THR A 1 98 ? -38.884 6.556 16.000 1.00 97.31 98 THR A O 1
ATOM 811 N N . TYR A 1 99 ? -38.689 8.104 17.614 1.00 95.56 99 TYR A N 1
ATOM 812 C CA . TYR A 1 99 ? -38.471 7.154 18.698 1.00 95.56 99 TYR A CA 1
ATOM 813 C C . TYR A 1 99 ? -39.545 7.286 19.776 1.00 95.56 99 TYR A C 1
ATOM 815 O O . TYR A 1 99 ? -39.866 8.393 20.208 1.00 95.56 99 TYR A O 1
ATOM 823 N N . THR A 1 100 ? -40.029 6.146 20.266 1.00 93.94 100 THR A N 1
ATOM 824 C CA . THR A 1 100 ? -40.666 6.025 21.586 1.00 93.94 100 THR A CA 1
ATOM 825 C C . THR A 1 100 ? -39.678 5.377 22.563 1.00 93.94 100 THR A C 1
ATOM 827 O O . THR A 1 100 ? -38.494 5.220 22.261 1.00 93.94 100 THR A O 1
ATOM 830 N N . THR A 1 101 ? -40.140 4.999 23.756 1.00 87.50 101 THR A N 1
ATOM 831 C CA . THR A 1 101 ? -39.329 4.244 24.725 1.00 87.50 101 THR A CA 1
ATOM 832 C C . THR A 1 101 ? -38.891 2.875 24.189 1.00 87.50 101 THR A C 1
ATOM 834 O O . THR A 1 101 ? -37.820 2.391 24.544 1.00 87.50 101 THR A O 1
ATOM 837 N N . ASP A 1 102 ? -39.714 2.248 23.354 1.00 94.25 102 ASP A N 1
ATOM 838 C CA . ASP A 1 102 ? -39.595 0.853 22.927 1.00 94.25 102 ASP A CA 1
ATOM 839 C C . ASP A 1 102 ? -39.658 0.658 21.405 1.00 94.25 102 ASP A C 1
ATOM 841 O O . ASP A 1 102 ? -39.506 -0.470 20.930 1.00 94.25 102 ASP A O 1
ATOM 845 N N . THR A 1 103 ? -39.841 1.725 20.624 1.00 97.31 103 THR A N 1
ATOM 846 C CA . THR A 1 103 ? -39.914 1.643 19.161 1.00 97.31 103 THR A CA 1
ATOM 847 C C . THR A 1 103 ? -39.091 2.711 18.451 1.00 97.31 103 THR A C 1
ATOM 849 O O . THR A 1 103 ? -38.865 3.805 18.966 1.00 97.31 103 THR A O 1
ATOM 852 N N . GLU A 1 104 ? -38.663 2.373 17.238 1.00 97.44 104 GLU A N 1
ATOM 853 C CA . GLU A 1 104 ? -38.133 3.297 16.233 1.00 97.44 104 GLU A CA 1
ATOM 854 C C . GLU A 1 104 ? -39.009 3.163 14.988 1.00 97.44 104 GLU A C 1
ATOM 856 O O . GLU A 1 104 ? -39.117 2.072 14.426 1.00 97.44 104 GLU A O 1
ATOM 861 N N . THR A 1 105 ? -39.634 4.252 14.555 1.00 98.31 105 THR A N 1
ATOM 862 C CA . THR A 1 105 ? -40.446 4.287 13.336 1.00 98.31 105 THR A CA 1
ATOM 863 C C . THR A 1 105 ? -39.702 5.046 12.255 1.00 98.31 105 THR A C 1
ATOM 865 O O . THR A 1 105 ? -39.236 6.157 12.500 1.00 98.31 105 THR A O 1
ATOM 868 N N . ARG A 1 106 ? -39.605 4.469 11.054 1.00 98.19 106 ARG A N 1
ATOM 869 C CA . ARG A 1 106 ? -39.010 5.128 9.889 1.00 98.19 106 ARG A CA 1
ATOM 870 C C . ARG A 1 106 ? -40.046 5.402 8.815 1.00 98.19 106 ARG A C 1
ATOM 872 O O . ARG A 1 106 ? -40.789 4.500 8.429 1.00 98.19 106 ARG A O 1
ATOM 879 N N . MET A 1 107 ? -40.016 6.629 8.310 1.00 98.31 107 MET A N 1
ATOM 880 C CA . MET A 1 107 ? -40.823 7.107 7.190 1.00 98.31 107 MET A CA 1
ATOM 881 C C . MET A 1 107 ? -39.916 7.547 6.044 1.00 98.31 107 MET A C 1
ATOM 883 O O . MET A 1 107 ? -38.850 8.126 6.268 1.00 98.31 107 MET A O 1
ATOM 887 N N . PHE A 1 108 ? -40.349 7.291 4.815 1.00 98.12 108 PHE A N 1
ATOM 888 C CA . PHE A 1 108 ? -39.555 7.515 3.611 1.00 98.12 108 PHE A CA 1
ATOM 889 C C . PHE A 1 108 ? -40.157 8.615 2.743 1.00 98.12 108 PHE A C 1
ATOM 891 O O . PHE A 1 108 ? -41.374 8.703 2.595 1.00 98.12 108 PHE A O 1
ATOM 898 N N . PHE A 1 109 ? -39.295 9.430 2.139 1.00 97.81 109 PHE A N 1
ATOM 899 C CA . PHE A 1 109 ? -39.695 10.573 1.326 1.00 97.81 109 PHE A CA 1
ATOM 900 C C . PHE A 1 109 ? -38.883 10.638 0.033 1.00 97.81 109 PHE A C 1
ATOM 902 O O . PHE A 1 109 ? -37.677 10.364 0.021 1.00 97.81 109 PHE A O 1
ATOM 909 N N . ASP A 1 110 ? -39.553 11.008 -1.055 1.00 96.12 110 ASP A N 1
ATOM 910 C CA . ASP A 1 110 ? -38.932 11.204 -2.363 1.00 96.12 110 ASP A CA 1
ATOM 911 C C . ASP A 1 110 ? -38.143 12.530 -2.443 1.00 96.12 110 ASP A C 1
ATOM 913 O O . ASP A 1 110 ? -37.938 13.235 -1.443 1.00 96.12 110 ASP A O 1
ATOM 917 N N . ILE A 1 111 ? -37.659 12.856 -3.645 1.00 94.69 111 ILE A N 1
ATOM 918 C CA . ILE A 1 111 ? -36.901 14.086 -3.916 1.00 94.69 111 ILE A CA 1
ATOM 919 C C . ILE A 1 111 ? -37.731 15.362 -3.693 1.00 94.69 111 ILE A C 1
ATOM 921 O O . ILE A 1 111 ? -37.169 16.368 -3.272 1.00 94.69 111 ILE A O 1
ATOM 925 N N . ASP A 1 112 ? -39.056 15.297 -3.867 1.00 94.88 112 ASP A N 1
ATOM 926 C CA . ASP A 1 112 ? -39.988 16.411 -3.641 1.00 94.88 112 ASP A CA 1
ATOM 927 C C . ASP A 1 112 ? -40.407 16.530 -2.164 1.00 94.88 112 ASP A C 1
ATOM 929 O O . ASP A 1 112 ? -41.102 17.469 -1.777 1.00 94.88 112 ASP A O 1
ATOM 933 N N . GLY A 1 113 ? -40.033 15.559 -1.324 1.00 95.12 113 GLY A N 1
ATOM 934 C CA . GLY A 1 113 ? -40.474 15.481 0.066 1.00 95.12 113 GLY A CA 1
ATOM 935 C C . GLY A 1 113 ? -41.866 14.895 0.258 1.00 95.12 113 GLY A C 1
ATOM 936 O O . GLY A 1 113 ? -42.423 15.036 1.345 1.00 95.12 113 GLY A O 1
ATOM 937 N N . LYS A 1 114 ? -42.417 14.206 -0.743 1.00 97.38 114 LYS A N 1
ATOM 938 C CA . LYS A 1 114 ? -43.671 13.464 -0.593 1.00 97.38 114 LYS A CA 1
ATOM 939 C C . LYS A 1 114 ? -43.388 12.090 0.027 1.00 97.38 114 LYS A C 1
ATOM 941 O O . LYS A 1 114 ? -42.390 11.460 -0.336 1.00 97.38 114 LYS A O 1
ATOM 946 N N . PRO A 1 115 ? -44.245 11.602 0.945 1.00 97.62 115 PRO A N 1
ATOM 947 C CA . PRO A 1 115 ? -44.143 10.244 1.470 1.00 97.62 115 PRO A CA 1
ATOM 948 C C . PRO A 1 115 ? -44.146 9.199 0.350 1.00 97.62 115 PRO A C 1
ATOM 950 O O . PRO A 1 115 ? -44.960 9.268 -0.571 1.00 97.62 115 PRO A O 1
ATOM 953 N N . THR A 1 116 ? -43.247 8.225 0.434 1.00 97.50 116 THR A N 1
ATOM 954 C CA . THR A 1 116 ? -43.055 7.194 -0.593 1.00 97.50 116 THR A CA 1
ATOM 955 C C . THR A 1 116 ? -42.625 5.868 0.034 1.00 97.50 116 THR A C 1
ATOM 957 O O . THR A 1 116 ? -42.511 5.750 1.250 1.00 97.50 116 THR A O 1
ATOM 960 N N . THR A 1 117 ? -42.389 4.848 -0.785 1.00 97.25 117 THR A N 1
ATOM 961 C CA . THR A 1 117 ? -41.780 3.592 -0.339 1.00 97.25 117 THR A CA 1
ATOM 962 C C . THR A 1 117 ? -40.258 3.649 -0.421 1.00 97.25 117 THR A C 1
ATOM 964 O O . THR A 1 117 ? -39.703 4.275 -1.324 1.00 97.25 117 THR A O 1
ATOM 967 N N . ASN A 1 118 ? -39.565 2.910 0.443 1.00 95.31 118 ASN A N 1
ATOM 968 C CA . ASN A 1 118 ? -38.150 2.609 0.233 1.00 95.31 118 ASN A CA 1
ATOM 969 C C . ASN A 1 118 ? -37.932 1.725 -1.017 1.00 95.31 118 ASN A C 1
ATOM 971 O O . ASN A 1 118 ? -38.878 1.225 -1.633 1.00 95.31 118 ASN A O 1
ATOM 975 N N . GLY A 1 119 ? -36.671 1.480 -1.380 1.00 92.38 119 GLY A N 1
ATOM 976 C CA . GLY A 1 119 ? -36.302 0.627 -2.521 1.00 92.38 119 GLY A CA 1
ATOM 977 C C . GLY A 1 119 ? -36.749 -0.847 -2.443 1.00 92.38 119 GLY A C 1
ATOM 978 O O . GLY A 1 119 ? -36.556 -1.585 -3.411 1.00 92.38 119 GLY A O 1
ATOM 979 N N . MET A 1 120 ? -37.340 -1.283 -1.326 1.00 94.62 120 MET A N 1
ATOM 980 C CA . MET A 1 120 ? -37.919 -2.612 -1.117 1.00 94.62 120 MET A CA 1
ATOM 981 C C . MET A 1 120 ? -39.459 -2.612 -1.151 1.00 94.62 120 MET A C 1
ATOM 983 O O . MET A 1 120 ? -40.067 -3.650 -0.882 1.00 94.62 120 MET A O 1
ATOM 987 N N . GLY A 1 121 ? -40.089 -1.478 -1.477 1.00 96.31 121 GLY A N 1
ATOM 988 C CA . GLY A 1 121 ? -41.545 -1.345 -1.569 1.00 96.31 121 GLY A CA 1
ATOM 989 C C . GLY A 1 121 ? -42.257 -1.151 -0.226 1.00 96.31 121 GLY A C 1
ATOM 990 O O . GLY A 1 121 ? -43.470 -1.320 -0.161 1.00 96.31 121 GLY A O 1
ATOM 991 N N . VAL A 1 122 ? -41.534 -0.801 0.843 1.00 98.00 122 VAL A N 1
ATOM 992 C CA . VAL A 1 122 ? -42.095 -0.592 2.190 1.00 98.00 122 VAL A CA 1
ATOM 993 C C . VAL A 1 122 ? -42.327 0.896 2.439 1.00 98.00 122 VAL A C 1
ATOM 995 O O . VAL A 1 122 ? -41.418 1.695 2.222 1.00 98.00 122 VAL A O 1
ATOM 998 N N . PHE A 1 123 ? -43.518 1.275 2.909 1.00 98.06 123 PHE A N 1
ATOM 999 C CA . PHE A 1 123 ? -43.875 2.676 3.179 1.00 98.06 123 PHE A CA 1
ATOM 1000 C C . PHE A 1 123 ? -43.480 3.126 4.592 1.00 98.06 123 PHE A C 1
ATOM 1002 O O . PHE A 1 123 ? -43.053 4.262 4.788 1.00 98.06 123 PHE A O 1
ATOM 1009 N N . LYS A 1 124 ? -43.579 2.220 5.571 1.00 98.50 124 LYS A N 1
ATOM 1010 C CA . LYS A 1 124 ? -43.210 2.469 6.967 1.00 98.50 124 LYS A CA 1
ATOM 1011 C C . LYS A 1 124 ? -42.526 1.252 7.585 1.00 98.50 124 LYS A C 1
ATOM 1013 O O . LYS A 1 124 ? -43.008 0.127 7.452 1.00 98.50 124 LYS A O 1
ATOM 1018 N N . GLU A 1 125 ? -41.428 1.491 8.296 1.00 98.50 125 GLU A N 1
ATOM 1019 C CA . GLU A 1 125 ? -40.734 0.487 9.113 1.00 98.50 125 GLU A CA 1
ATOM 1020 C C . GLU A 1 125 ? -40.954 0.781 10.596 1.00 98.50 125 GLU A C 1
ATOM 1022 O O . GLU A 1 125 ? -40.797 1.923 11.021 1.00 98.50 125 GLU A O 1
ATOM 1027 N N . VAL A 1 126 ? -41.266 -0.238 11.395 1.00 98.62 126 VAL A N 1
ATOM 1028 C CA . VAL A 1 126 ? -41.358 -0.107 12.857 1.00 98.62 126 VAL A CA 1
ATOM 1029 C C . VAL A 1 126 ? -40.463 -1.150 13.505 1.00 98.62 126 VAL A C 1
ATOM 1031 O O . VAL A 1 126 ? -40.765 -2.344 13.469 1.00 98.62 126 VAL A O 1
ATOM 1034 N N . TYR A 1 127 ? -39.361 -0.700 14.094 1.00 98.62 127 TYR A N 1
ATOM 1035 C CA . TYR A 1 127 ? -38.473 -1.529 14.899 1.00 98.62 127 TYR A CA 1
ATOM 1036 C C . TYR A 1 127 ? -38.964 -1.555 16.344 1.00 98.62 127 TYR A C 1
ATOM 1038 O O . TYR A 1 127 ? -39.406 -0.540 16.881 1.00 98.62 127 TYR A O 1
ATOM 1046 N N . SER A 1 128 ? -38.813 -2.703 16.993 1.00 98.38 128 SER A N 1
ATOM 1047 C CA . SER A 1 128 ? -39.082 -2.892 18.417 1.00 98.38 128 SER A CA 1
ATOM 1048 C C . SER A 1 128 ? -37.782 -3.095 19.185 1.00 98.38 128 SER A C 1
ATOM 1050 O O . SER A 1 128 ? -36.876 -3.793 18.720 1.00 98.38 128 SER A O 1
ATOM 1052 N N . TYR A 1 129 ? -37.714 -2.531 20.386 1.00 96.44 129 TYR A N 1
ATOM 1053 C CA . TYR A 1 129 ? -36.568 -2.572 21.285 1.00 96.44 129 TYR A CA 1
ATOM 1054 C C . TYR A 1 129 ? -36.906 -3.304 22.582 1.00 96.44 129 TYR A C 1
ATOM 1056 O O . TYR A 1 129 ? -38.023 -3.247 23.090 1.00 96.44 129 TYR A O 1
ATOM 1064 N N . ASN A 1 130 ? -35.919 -3.993 23.149 1.00 94.56 130 ASN A N 1
ATOM 1065 C CA . ASN A 1 130 ? -36.029 -4.505 24.511 1.00 94.56 130 ASN A CA 1
ATOM 1066 C C . ASN A 1 130 ? -35.686 -3.420 25.549 1.00 94.56 130 ASN A C 1
ATOM 1068 O O . ASN A 1 130 ? -35.150 -2.363 25.226 1.00 94.56 130 ASN A O 1
ATOM 1072 N N . LYS A 1 131 ? -35.905 -3.724 26.835 1.00 92.44 131 LYS A N 1
ATOM 1073 C CA . LYS A 1 131 ? -35.602 -2.817 27.962 1.00 92.44 131 LYS A CA 1
ATOM 1074 C C . LYS A 1 131 ? -34.129 -2.390 28.073 1.00 92.44 131 LYS A C 1
ATOM 1076 O O . LYS A 1 131 ? -33.833 -1.465 28.817 1.00 92.44 131 LYS A O 1
ATOM 1081 N N . LYS A 1 132 ? -33.208 -3.075 27.387 1.00 90.44 132 LYS A N 1
ATOM 1082 C CA . LYS A 1 132 ? -31.777 -2.736 27.331 1.00 90.44 132 LYS A CA 1
ATOM 1083 C C . LYS A 1 132 ? -31.427 -1.883 26.103 1.00 90.44 132 LYS A C 1
ATOM 1085 O O . LYS A 1 132 ? -30.249 -1.728 25.807 1.00 90.44 132 LYS A O 1
ATOM 1090 N N . GLY A 1 133 ? -32.421 -1.394 25.358 1.00 90.69 133 GLY A N 1
ATOM 1091 C CA . GLY A 1 133 ? -32.203 -0.573 24.169 1.00 90.69 133 GLY A CA 1
ATOM 1092 C C . GLY A 1 133 ? -31.661 -1.345 22.965 1.00 90.69 133 GLY A C 1
ATOM 1093 O O . GLY A 1 133 ? -31.129 -0.728 22.050 1.00 90.69 133 GLY A O 1
ATOM 1094 N N . LYS A 1 134 ? -31.805 -2.679 22.914 1.00 92.62 134 LYS A N 1
ATOM 1095 C CA . LYS A 1 134 ? -31.406 -3.472 21.738 1.00 92.62 134 LYS A CA 1
ATOM 1096 C C . LYS A 1 134 ? -32.605 -3.833 20.852 1.00 92.62 134 LYS A C 1
ATOM 1098 O O . LYS A 1 134 ? -33.648 -4.225 21.380 1.00 92.62 134 LYS A O 1
ATOM 1103 N N . ARG A 1 135 ? -32.438 -3.779 19.522 1.00 96.12 135 ARG A N 1
ATOM 1104 C CA . ARG A 1 135 ? -33.455 -4.182 18.524 1.00 96.12 135 ARG A CA 1
ATOM 1105 C C . ARG A 1 135 ? -33.827 -5.656 18.669 1.00 96.12 135 ARG A C 1
ATOM 1107 O O . ARG A 1 135 ? -32.941 -6.502 18.704 1.00 96.12 135 ARG A O 1
ATOM 1114 N N . ILE A 1 136 ? -35.114 -5.976 18.720 1.00 98.00 136 ILE A N 1
ATOM 1115 C CA . ILE A 1 136 ? -35.630 -7.353 18.840 1.00 98.00 136 ILE A CA 1
ATOM 1116 C C . ILE A 1 136 ? -36.625 -7.735 17.743 1.00 98.00 136 ILE A C 1
ATOM 1118 O O . ILE A 1 136 ? -36.892 -8.918 17.555 1.00 98.00 136 ILE A O 1
ATOM 1122 N N . GLY A 1 137 ? -37.140 -6.767 16.987 1.00 98.38 137 GLY A N 1
ATOM 1123 C CA . GLY A 1 137 ? -37.957 -7.056 15.816 1.00 98.38 137 GLY A CA 1
ATOM 1124 C C . GLY A 1 137 ? -38.146 -5.849 14.911 1.00 98.38 137 GLY A C 1
ATOM 1125 O O . GLY A 1 137 ? -37.791 -4.730 15.282 1.00 98.38 137 GLY A O 1
ATOM 1126 N N . LEU A 1 138 ? -38.691 -6.101 13.725 1.00 98.62 138 LEU A N 1
ATOM 1127 C CA . LEU A 1 138 ? -39.043 -5.100 12.718 1.00 98.62 138 LEU A CA 1
ATOM 1128 C C . LEU A 1 138 ? -40.276 -5.567 11.948 1.00 98.62 138 LEU A C 1
ATOM 1130 O O . LEU A 1 138 ? -40.344 -6.730 11.557 1.00 98.62 138 LEU A O 1
ATOM 1134 N N . LYS A 1 139 ? -41.221 -4.655 11.712 1.00 98.75 139 LYS A N 1
ATOM 1135 C CA . LYS A 1 139 ? -42.417 -4.873 10.888 1.00 98.75 139 LYS A CA 1
ATOM 1136 C C . LYS A 1 139 ? -42.561 -3.810 9.807 1.00 98.75 139 LYS A C 1
ATOM 1138 O O . LYS A 1 139 ? -42.146 -2.664 9.999 1.00 98.75 139 LYS A O 1
ATOM 1143 N N . PHE A 1 140 ? -43.178 -4.200 8.699 1.00 98.69 140 PHE A N 1
ATOM 1144 C CA . PHE A 1 140 ? -43.405 -3.350 7.533 1.00 98.69 140 PHE A CA 1
ATOM 1145 C C . PHE A 1 140 ? -44.876 -3.037 7.313 1.00 98.69 140 PHE A C 1
ATOM 1147 O O . PHE A 1 140 ? -45.728 -3.917 7.425 1.00 98.69 140 PHE A O 1
ATOM 1154 N N . PHE A 1 141 ? -45.153 -1.795 6.928 1.00 98.69 141 PHE A N 1
ATOM 1155 C CA . PHE A 1 141 ? -46.508 -1.324 6.676 1.00 98.69 141 PHE A CA 1
ATOM 1156 C C . PHE A 1 141 ? -46.600 -0.547 5.363 1.00 98.69 141 PHE A C 1
ATOM 1158 O O . PHE A 1 141 ? -45.616 0.047 4.898 1.00 98.69 141 PHE A O 1
ATOM 1165 N N . ASP A 1 142 ? -47.785 -0.583 4.763 1.00 98.19 142 ASP A N 1
ATOM 1166 C CA . ASP A 1 142 ? -48.146 0.221 3.604 1.00 98.19 142 ASP A CA 1
ATOM 1167 C C . ASP A 1 142 ? -48.568 1.650 4.011 1.00 98.19 142 ASP A C 1
ATOM 1169 O O . ASP A 1 142 ? -48.430 2.069 5.161 1.00 98.19 142 ASP A O 1
ATOM 1173 N N . LYS A 1 143 ? -49.067 2.427 3.044 1.00 97.25 143 LYS A N 1
ATOM 1174 C CA . LYS A 1 143 ? -49.517 3.812 3.258 1.00 97.25 143 LYS A CA 1
ATOM 1175 C C . LYS A 1 143 ? -50.770 3.958 4.132 1.00 97.25 143 LYS A C 1
ATOM 1177 O O . LYS A 1 143 ? -51.093 5.077 4.518 1.00 97.25 143 LYS A O 1
ATOM 1182 N N . ASN A 1 144 ? -51.495 2.868 4.367 1.00 97.62 144 ASN A N 1
ATOM 1183 C CA . ASN A 1 144 ? -52.707 2.819 5.180 1.00 97.62 144 ASN A CA 1
ATOM 1184 C C . ASN A 1 144 ? -52.441 2.167 6.547 1.00 97.62 144 ASN A C 1
ATOM 1186 O O . ASN A 1 144 ? -53.392 1.865 7.258 1.00 97.62 144 ASN A O 1
ATOM 1190 N N . ASP A 1 145 ? -51.170 1.952 6.902 1.00 97.31 145 ASP A N 1
ATOM 1191 C CA . ASP A 1 145 ? -50.734 1.243 8.106 1.00 97.31 145 ASP A CA 1
ATOM 1192 C C . ASP A 1 145 ? -51.109 -0.249 8.155 1.00 97.31 145 ASP A C 1
ATOM 1194 O O . ASP A 1 145 ? -51.072 -0.864 9.223 1.00 97.31 145 ASP A O 1
ATOM 1198 N N . GLU A 1 146 ? -51.376 -0.864 7.001 1.00 98.31 146 GLU A N 1
ATOM 1199 C CA . GLU A 1 146 ? -51.628 -2.302 6.893 1.00 98.31 146 GLU A CA 1
ATOM 1200 C C . GLU A 1 146 ? -50.314 -3.087 6.702 1.00 98.31 146 GLU A C 1
ATOM 1202 O O . GLU A 1 146 ? -49.415 -2.621 5.989 1.00 98.31 146 GLU A O 1
ATOM 1207 N N . PRO A 1 147 ? -50.162 -4.284 7.308 1.00 98.50 147 PRO A N 1
ATOM 1208 C CA . PRO A 1 147 ? -49.010 -5.163 7.100 1.00 98.50 147 PRO A CA 1
ATOM 1209 C C . PRO A 1 147 ? -48.719 -5.436 5.620 1.00 98.50 147 PRO A C 1
ATOM 1211 O O . PRO A 1 147 ? -49.597 -5.878 4.879 1.00 98.50 147 PRO A O 1
ATOM 1214 N N . ILE A 1 148 ? -47.466 -5.255 5.195 1.00 98.44 148 ILE A N 1
ATOM 1215 C CA . ILE A 1 148 ? -47.057 -5.498 3.804 1.00 98.44 148 ILE A CA 1
ATOM 1216 C C . ILE A 1 148 ? -45.789 -6.346 3.715 1.00 98.44 148 ILE A C 1
ATOM 1218 O O . ILE A 1 148 ? -44.870 -6.227 4.523 1.00 98.44 148 ILE A O 1
ATOM 1222 N N . ASN A 1 149 ? -45.725 -7.197 2.692 1.00 98.38 149 ASN A N 1
ATOM 1223 C CA . ASN A 1 149 ? -44.493 -7.873 2.312 1.00 98.38 149 ASN A CA 1
ATOM 1224 C C . ASN A 1 149 ? -43.615 -6.944 1.465 1.00 98.38 149 ASN A C 1
ATOM 1226 O O . ASN A 1 149 ? -44.083 -6.340 0.502 1.00 98.38 149 ASN A O 1
ATOM 1230 N N . ASN A 1 150 ? -42.321 -6.903 1.756 1.00 96.88 150 ASN A N 1
ATOM 1231 C CA . ASN A 1 150 ? -41.336 -6.285 0.877 1.00 96.88 150 ASN A CA 1
ATOM 1232 C C . ASN A 1 150 ? -41.114 -7.116 -0.409 1.00 96.88 150 ASN A C 1
ATOM 1234 O O . ASN A 1 150 ? -41.631 -8.228 -0.547 1.00 96.88 150 ASN A O 1
ATOM 1238 N N . SER A 1 151 ? -40.274 -6.642 -1.339 1.00 95.88 151 SER A N 1
ATOM 1239 C CA . SER A 1 151 ? -39.997 -7.360 -2.605 1.00 95.88 151 SER A CA 1
ATOM 1240 C C . SER A 1 151 ? -39.310 -8.732 -2.458 1.00 95.88 151 SER A C 1
ATOM 1242 O O . SER A 1 151 ? -39.090 -9.414 -3.458 1.00 95.88 151 SER A O 1
ATOM 1244 N N . TRP A 1 152 ? -38.942 -9.152 -1.243 1.00 95.31 152 TRP A N 1
ATOM 1245 C CA . TRP A 1 152 ? -38.450 -10.501 -0.925 1.00 95.31 152 TRP A CA 1
ATOM 1246 C C . TRP A 1 152 ? -39.486 -11.358 -0.193 1.00 95.31 152 TRP A C 1
ATOM 1248 O O . TRP A 1 152 ? -39.154 -12.440 0.283 1.00 95.31 152 TRP A O 1
ATOM 1258 N N . ASN A 1 153 ? -40.739 -10.907 -0.154 1.00 97.19 153 ASN A N 1
ATOM 1259 C CA . ASN A 1 153 ? -41.847 -11.555 0.535 1.00 97.19 153 ASN A CA 1
ATOM 1260 C C . ASN A 1 153 ? -41.704 -11.582 2.071 1.00 97.19 153 ASN A C 1
ATOM 1262 O O . ASN A 1 153 ? -42.220 -12.489 2.715 1.00 97.19 153 ASN A O 1
ATOM 1266 N N . ILE A 1 154 ? -40.989 -10.618 2.661 1.00 98.00 154 ILE A N 1
ATOM 1267 C CA . ILE A 1 154 ? -40.792 -10.508 4.115 1.00 98.00 154 ILE A CA 1
ATOM 1268 C C . ILE A 1 154 ? -41.625 -9.346 4.649 1.00 98.00 154 ILE A C 1
ATOM 1270 O O . ILE A 1 154 ? -41.569 -8.254 4.093 1.00 98.00 154 ILE A O 1
ATOM 1274 N N . PHE A 1 155 ? -42.337 -9.566 5.747 1.00 98.00 155 PHE A N 1
ATOM 1275 C CA . PHE A 1 155 ? -43.081 -8.553 6.499 1.00 98.00 155 PHE A CA 1
ATOM 1276 C C . PHE A 1 155 ? -42.470 -8.314 7.885 1.00 98.00 155 PHE A C 1
ATOM 1278 O O . PHE A 1 155 ? -42.369 -7.173 8.332 1.00 98.00 155 PHE A O 1
ATOM 1285 N N . GLU A 1 156 ? -42.062 -9.389 8.562 1.00 98.56 156 GLU A N 1
ATOM 1286 C CA . GLU A 1 156 ? -41.605 -9.359 9.949 1.00 98.56 156 GLU A CA 1
ATOM 1287 C C . GLU A 1 156 ? -40.211 -9.967 10.082 1.00 98.56 156 GLU A C 1
ATOM 1289 O O . GLU A 1 156 ? -39.927 -11.024 9.516 1.00 98.56 156 GLU A O 1
ATOM 1294 N N . TYR A 1 157 ? -39.373 -9.318 10.888 1.00 98.50 157 TYR A N 1
ATOM 1295 C CA . TYR A 1 157 ? -38.087 -9.817 11.359 1.00 98.50 157 TYR A CA 1
ATOM 1296 C C . TYR A 1 157 ? -38.142 -9.982 12.873 1.00 98.50 157 TYR A C 1
ATOM 1298 O O . TYR A 1 157 ? -38.671 -9.121 13.579 1.00 98.50 157 TYR A O 1
ATOM 1306 N N . THR A 1 158 ? -37.538 -11.053 13.379 1.00 98.44 158 THR A N 1
ATOM 1307 C CA . THR A 1 158 ? -37.330 -11.271 14.815 1.00 98.44 158 THR A CA 1
ATOM 1308 C C . THR A 1 158 ? -35.854 -11.505 15.090 1.00 98.44 158 THR A C 1
ATOM 1310 O O . THR A 1 158 ? -35.233 -12.351 14.444 1.00 98.44 158 THR A O 1
ATOM 1313 N N . TRP A 1 159 ? -35.316 -10.793 16.081 1.00 98.12 159 TRP A N 1
ATOM 1314 C CA . TRP A 1 159 ? -33.916 -10.859 16.487 1.00 98.12 159 TRP A CA 1
ATOM 1315 C C . TRP A 1 159 ? -33.752 -11.331 17.924 1.00 98.12 159 TRP A C 1
ATOM 1317 O O . TRP A 1 159 ? -34.301 -10.752 18.864 1.00 98.12 159 TRP A O 1
ATOM 1327 N N . LYS A 1 160 ? -32.909 -12.348 18.104 1.00 97.38 160 LYS A N 1
ATOM 1328 C CA . LYS A 1 160 ? -32.442 -12.812 19.408 1.00 97.38 160 LYS A CA 1
ATOM 1329 C C . LYS A 1 160 ? -30.947 -12.548 19.538 1.00 97.38 160 LYS A C 1
ATOM 1331 O O . LYS A 1 160 ? -30.143 -13.060 18.764 1.00 97.38 160 LYS A O 1
ATOM 1336 N N . HIS A 1 161 ? -30.583 -11.781 20.557 1.00 96.62 161 HIS A N 1
ATOM 1337 C CA . HIS A 1 161 ? -29.192 -11.504 20.913 1.00 96.62 161 HIS A CA 1
ATOM 1338 C C . HIS A 1 161 ? -28.601 -12.743 21.571 1.00 96.62 161 HIS A C 1
ATOM 1340 O O . HIS A 1 161 ? -29.107 -13.178 22.607 1.00 96.62 161 HIS A O 1
ATOM 1346 N N . ILE A 1 162 ? -27.582 -13.326 20.948 1.00 96.19 162 ILE A N 1
ATOM 1347 C CA . ILE A 1 162 ? -26.871 -14.488 21.493 1.00 96.19 162 ILE A CA 1
ATOM 1348 C C . ILE A 1 162 ? -25.779 -14.006 22.448 1.00 96.19 162 ILE A C 1
ATOM 1350 O O . ILE A 1 162 ? -25.688 -14.476 23.579 1.00 96.19 162 ILE A O 1
ATOM 1354 N N . ASP A 1 163 ? -25.026 -13.004 22.007 1.00 94.12 163 ASP A N 1
ATOM 1355 C CA . ASP A 1 163 ? -24.003 -12.299 22.771 1.00 94.12 163 ASP A CA 1
ATOM 1356 C C . ASP A 1 163 ? -23.927 -10.835 22.286 1.00 94.12 163 ASP A C 1
ATOM 1358 O O . ASP A 1 163 ? -24.903 -10.310 21.741 1.00 94.12 163 ASP A O 1
ATOM 1362 N N . ASN A 1 164 ? -22.822 -10.132 22.547 1.00 89.44 164 ASN A N 1
ATOM 1363 C CA . ASN A 1 164 ? -22.670 -8.735 22.134 1.00 89.44 164 ASN A CA 1
ATOM 1364 C C . ASN A 1 164 ? -22.487 -8.563 20.622 1.00 89.44 164 ASN A C 1
ATOM 1366 O O . ASN A 1 164 ? -22.977 -7.574 20.083 1.00 89.44 164 ASN A O 1
ATOM 1370 N N . ASN A 1 165 ? -21.875 -9.542 19.958 1.00 95.75 165 ASN A N 1
ATOM 1371 C CA . ASN A 1 165 ? -21.449 -9.459 18.565 1.00 95.75 165 ASN A CA 1
ATOM 1372 C C . ASN A 1 165 ? -22.201 -10.457 17.667 1.00 95.75 165 ASN A C 1
ATOM 1374 O O . ASN A 1 165 ? -21.922 -10.546 16.474 1.00 95.75 165 ASN A O 1
ATOM 1378 N N . SER A 1 166 ? -23.175 -11.196 18.211 1.00 97.44 166 SER A N 1
ATOM 1379 C CA . SER A 1 166 ? -23.932 -12.216 17.481 1.00 97.44 166 SER A CA 1
ATOM 1380 C C . SER A 1 166 ? -25.444 -12.080 17.656 1.00 97.44 166 SER A C 1
ATOM 1382 O O . SER A 1 166 ? -25.970 -12.055 18.775 1.00 97.44 166 SER A O 1
ATOM 1384 N N . VAL A 1 167 ? -26.166 -12.079 16.531 1.00 97.56 167 VAL A N 1
ATOM 1385 C CA . VAL A 1 167 ? -27.630 -11.953 16.494 1.00 97.56 167 VAL A CA 1
ATOM 1386 C C . VAL A 1 167 ? -28.248 -13.015 15.603 1.00 97.56 167 VAL A C 1
ATOM 1388 O O . VAL A 1 167 ? -27.893 -13.163 14.438 1.00 97.56 167 VAL A O 1
ATOM 1391 N N . PHE A 1 168 ? -29.208 -13.742 16.160 1.00 98.06 168 PHE A N 1
ATOM 1392 C CA . PHE A 1 168 ? -30.012 -14.724 15.450 1.00 98.06 168 PHE A CA 1
ATOM 1393 C C . PHE A 1 168 ? -31.276 -14.067 14.885 1.00 98.06 168 PHE A C 1
ATOM 1395 O O . PHE A 1 168 ? -32.050 -13.479 15.639 1.00 98.06 168 PHE A O 1
ATOM 1402 N N . GLU A 1 169 ? -31.481 -14.172 13.574 1.00 98.19 169 GLU A N 1
ATOM 1403 C CA . GLU A 1 169 ? -32.580 -13.566 12.818 1.00 98.19 169 GLU A CA 1
ATOM 1404 C C . GLU A 1 169 ? -33.487 -14.635 12.193 1.00 98.19 169 GLU A C 1
ATOM 1406 O O . GLU A 1 169 ? -33.013 -15.577 11.553 1.00 98.19 169 GLU A O 1
ATOM 1411 N N . THR A 1 170 ? -34.798 -14.434 12.326 1.00 97.75 170 THR A N 1
ATOM 1412 C CA . THR A 1 170 ? -35.854 -15.187 11.622 1.00 97.75 170 THR A CA 1
ATOM 1413 C C . THR A 1 170 ? -36.830 -14.217 10.968 1.00 97.75 170 THR A C 1
ATOM 1415 O O . THR A 1 170 ? -36.888 -13.045 11.354 1.00 97.75 170 THR A O 1
ATOM 1418 N N . ARG A 1 171 ? -37.557 -14.678 9.943 1.00 98.12 171 ARG A N 1
ATOM 1419 C CA . ARG A 1 171 ? -38.377 -13.814 9.085 1.00 98.12 171 ARG A CA 1
ATOM 1420 C C . ARG A 1 171 ? -39.684 -14.479 8.699 1.00 98.12 171 ARG A C 1
ATOM 1422 O O . ARG A 1 171 ? -39.689 -15.669 8.393 1.00 98.12 171 ARG A O 1
ATOM 1429 N N . LYS A 1 172 ? -40.755 -13.689 8.629 1.00 98.50 172 LYS A N 1
ATOM 1430 C CA . LYS A 1 172 ? -42.086 -14.145 8.213 1.00 98.50 172 LYS A CA 1
ATOM 1431 C C . LYS A 1 172 ? -42.706 -13.231 7.171 1.00 98.50 172 LYS A C 1
ATOM 1433 O O . LYS A 1 172 ? -42.435 -12.029 7.144 1.00 98.50 172 LYS A O 1
ATOM 1438 N N . ASN A 1 173 ? -43.561 -13.807 6.336 1.00 98.38 173 ASN A N 1
ATOM 1439 C CA . ASN A 1 173 ? -44.464 -13.050 5.473 1.00 98.38 173 ASN A CA 1
ATOM 1440 C C . ASN A 1 173 ? -45.752 -12.651 6.222 1.00 98.38 173 ASN A C 1
ATOM 1442 O O . ASN A 1 173 ? -45.992 -13.104 7.341 1.00 98.38 173 ASN A O 1
ATOM 1446 N N . VAL A 1 174 ? -46.607 -11.834 5.597 1.00 98.12 174 VAL A N 1
ATOM 1447 C CA . VAL A 1 174 ? -47.908 -11.418 6.171 1.00 98.12 174 VAL A CA 1
ATOM 1448 C C . VAL A 1 174 ? -48.806 -12.611 6.545 1.00 98.12 174 VAL A C 1
ATOM 1450 O O . VAL A 1 174 ? -49.552 -12.541 7.516 1.00 98.12 174 VAL A O 1
ATOM 1453 N N . GLY A 1 175 ? -48.710 -13.734 5.824 1.00 97.50 175 GLY A N 1
ATOM 1454 C CA . GLY A 1 175 ? -49.445 -14.969 6.128 1.00 97.50 175 GLY A CA 1
ATOM 1455 C C . GLY A 1 175 ? -48.883 -15.774 7.309 1.00 97.50 175 GLY A C 1
ATOM 1456 O O . GLY A 1 175 ? -49.427 -16.825 7.637 1.00 97.50 175 GLY A O 1
ATOM 1457 N N . GLY A 1 176 ? -47.793 -15.317 7.933 1.00 96.81 176 GLY A N 1
ATOM 1458 C CA . GLY A 1 176 ? -47.149 -15.961 9.078 1.00 96.81 176 GLY A CA 1
ATOM 1459 C C . GLY A 1 176 ? -46.204 -17.115 8.732 1.00 96.81 176 GLY A C 1
ATOM 1460 O O . GLY A 1 176 ? -45.680 -17.746 9.651 1.00 96.81 176 GLY A O 1
ATOM 1461 N N . ALA A 1 177 ? -45.967 -17.390 7.446 1.00 97.75 177 ALA A N 1
ATOM 1462 C CA . ALA A 1 177 ? -45.043 -18.434 7.013 1.00 97.75 177 ALA A CA 1
ATOM 1463 C C . ALA A 1 177 ? -43.592 -17.940 7.045 1.00 97.75 177 ALA A C 1
ATOM 1465 O O . ALA A 1 177 ? -43.316 -16.793 6.676 1.00 97.75 177 ALA A O 1
ATOM 1466 N N . ASP A 1 178 ? -42.674 -18.823 7.443 1.00 96.56 178 ASP A N 1
ATOM 1467 C CA . ASP A 1 178 ? -41.243 -18.532 7.448 1.00 96.56 178 ASP A CA 1
ATOM 1468 C C . ASP A 1 178 ? -40.714 -18.364 6.018 1.00 96.56 178 ASP A C 1
ATOM 1470 O O . ASP A 1 178 ? -41.053 -19.120 5.101 1.00 96.56 178 ASP A O 1
ATOM 1474 N N . VAL A 1 179 ? -39.859 -17.364 5.828 1.00 97.00 179 VAL A N 1
ATOM 1475 C CA . VAL A 1 179 ? -39.282 -17.021 4.524 1.00 97.00 179 VAL A CA 1
ATOM 1476 C C . VAL A 1 179 ? -37.764 -16.924 4.610 1.00 97.00 179 VAL A C 1
ATOM 1478 O O . VAL A 1 179 ? -37.198 -16.554 5.640 1.00 97.00 179 VAL A O 1
ATOM 1481 N N . SER A 1 180 ? -37.088 -17.261 3.514 1.00 94.62 180 SER A N 1
ATOM 1482 C CA . SER A 1 180 ? -35.642 -17.108 3.418 1.00 94.62 180 SER A CA 1
ATOM 1483 C C . SER A 1 180 ? -35.235 -15.635 3.365 1.00 94.62 180 SER A C 1
ATOM 1485 O O . SER A 1 180 ? -36.032 -14.756 3.042 1.00 94.62 180 SER A O 1
ATOM 1487 N N . MET A 1 181 ? -33.958 -15.357 3.629 1.00 92.56 181 MET A N 1
ATOM 1488 C CA . MET A 1 181 ? -33.413 -14.001 3.550 1.00 92.56 181 MET A CA 1
ATOM 1489 C C . MET A 1 181 ? -33.590 -13.372 2.160 1.00 92.56 181 MET A C 1
ATOM 1491 O O . MET A 1 181 ? -33.763 -12.159 2.057 1.00 92.56 181 MET A O 1
ATOM 1495 N N . ARG A 1 182 ? -33.548 -14.184 1.090 1.00 90.31 182 ARG A N 1
ATOM 1496 C CA . ARG A 1 182 ? -33.870 -13.786 -0.288 1.00 90.31 182 ARG A CA 1
ATOM 1497 C C . ARG A 1 182 ? -34.504 -14.956 -1.049 1.00 90.31 182 ARG A C 1
ATOM 1499 O O . ARG A 1 182 ? -34.160 -16.106 -0.768 1.00 90.31 182 ARG A O 1
ATOM 1506 N N . PRO A 1 183 ? -35.314 -14.702 -2.093 1.00 89.31 183 PRO A N 1
ATOM 1507 C CA . PRO A 1 183 ? -35.880 -15.773 -2.924 1.00 89.31 183 PRO A CA 1
ATOM 1508 C C . PRO A 1 183 ? -34.828 -16.695 -3.564 1.00 89.31 183 PRO A C 1
ATOM 1510 O O . PRO A 1 183 ? -35.065 -17.883 -3.748 1.00 89.31 183 PRO A O 1
ATOM 1513 N N . TYR A 1 184 ? -33.656 -16.143 -3.882 1.00 86.19 184 TYR A N 1
ATOM 1514 C CA . TYR A 1 184 ? -32.536 -16.834 -4.531 1.00 86.19 184 TYR A CA 1
ATOM 1515 C C . TYR A 1 184 ? -31.354 -17.104 -3.583 1.00 86.19 184 TYR A C 1
ATOM 1517 O O . TYR A 1 184 ? -30.287 -17.506 -4.035 1.00 86.19 184 TYR A O 1
ATOM 1525 N N . TYR A 1 185 ? -31.501 -16.811 -2.287 1.00 88.31 185 TYR A N 1
ATOM 1526 C CA . TYR A 1 185 ? -30.478 -17.094 -1.281 1.00 88.31 185 TYR A CA 1
ATOM 1527 C C . TYR A 1 185 ? -31.162 -17.632 -0.027 1.00 88.31 185 TYR A C 1
ATOM 1529 O O . TYR A 1 185 ? -31.741 -16.879 0.763 1.00 88.31 185 TYR A O 1
ATOM 1537 N N . LYS A 1 186 ? -31.204 -18.963 0.078 1.00 90.19 186 LYS A N 1
ATOM 1538 C CA . LYS A 1 186 ? -32.181 -19.689 0.900 1.00 90.19 186 LYS A CA 1
ATOM 1539 C C . LYS A 1 186 ? -31.720 -19.925 2.337 1.00 90.19 186 LYS A C 1
ATOM 1541 O O . LYS A 1 186 ? -31.854 -21.025 2.865 1.00 90.19 186 LYS A O 1
ATOM 1546 N N . PHE A 1 187 ? -31.212 -18.885 2.994 1.00 94.81 187 PHE A N 1
ATOM 1547 C CA . PHE A 1 187 ? -30.963 -18.951 4.432 1.00 94.81 187 PHE A CA 1
ATOM 1548 C C . PHE A 1 187 ? -32.231 -18.559 5.183 1.00 94.81 187 PHE A C 1
ATOM 1550 O O . PHE A 1 187 ? -32.698 -17.425 5.058 1.00 94.81 187 PHE A O 1
ATOM 1557 N N . TYR A 1 188 ? -32.803 -19.490 5.941 1.00 94.00 188 TYR A N 1
ATOM 1558 C CA . TYR A 1 188 ? -34.048 -19.259 6.680 1.00 94.00 188 TYR A CA 1
ATOM 1559 C C . TYR A 1 188 ? -33.768 -18.670 8.060 1.00 94.00 188 TYR A C 1
ATOM 1561 O O . TYR A 1 188 ? -34.224 -17.565 8.360 1.00 94.00 188 TYR A O 1
ATOM 1569 N N . ASN A 1 189 ? -32.932 -19.347 8.850 1.00 96.94 189 ASN A N 1
ATOM 1570 C CA . ASN A 1 189 ? -32.453 -18.820 10.122 1.00 96.94 189 ASN A CA 1
ATOM 1571 C C . ASN A 1 189 ? -31.007 -18.372 9.957 1.00 96.94 189 ASN A C 1
ATOM 1573 O O . ASN A 1 189 ? -30.151 -19.162 9.553 1.00 96.94 189 ASN A O 1
ATOM 1577 N N . VAL A 1 190 ? -30.736 -17.108 10.265 1.00 98.00 190 VAL A N 1
ATOM 1578 C CA . VAL A 1 190 ? -29.415 -16.522 10.038 1.00 98.00 190 VAL A CA 1
ATOM 1579 C C . VAL A 1 190 ? -28.827 -16.073 11.358 1.00 98.00 190 VAL A C 1
ATOM 1581 O O . VAL A 1 190 ? -29.386 -15.213 12.032 1.00 98.00 190 VAL A O 1
ATOM 1584 N N . LEU A 1 191 ? -27.676 -16.631 11.715 1.00 98.44 191 LEU A N 1
ATOM 1585 C CA . LEU A 1 191 ? -26.833 -16.091 12.768 1.00 98.44 191 LEU A CA 1
ATOM 1586 C C . LEU A 1 191 ? -25.856 -15.094 12.136 1.00 98.44 191 LEU A C 1
ATOM 1588 O O . LEU A 1 191 ? -24.924 -15.475 11.425 1.00 98.44 191 LEU A O 1
ATOM 1592 N N . TYR A 1 192 ? -26.086 -13.812 12.382 1.00 98.25 192 TYR A N 1
ATOM 1593 C CA . TYR A 1 192 ? -25.169 -12.741 12.020 1.00 98.25 192 TYR A CA 1
ATOM 1594 C C . TYR A 1 192 ? -24.072 -12.625 13.071 1.00 98.25 192 TYR A C 1
ATOM 1596 O O . TYR A 1 192 ? -24.365 -12.677 14.266 1.00 98.25 192 TYR A O 1
ATOM 1604 N N . LYS A 1 193 ? -22.831 -12.448 12.619 1.00 98.25 193 LYS A N 1
ATOM 1605 C CA . LYS A 1 193 ? -21.692 -12.089 13.469 1.00 98.25 193 LYS A CA 1
ATOM 1606 C C . LYS A 1 193 ? -21.137 -10.746 13.033 1.00 98.25 193 LYS A C 1
ATOM 1608 O O . LYS A 1 193 ? -20.986 -10.523 11.830 1.00 98.25 193 LYS A O 1
ATOM 1613 N N . PHE A 1 194 ? -20.804 -9.910 13.999 1.00 97.25 194 PHE A N 1
ATOM 1614 C CA . PHE A 1 194 ? -20.264 -8.574 13.812 1.00 97.25 194 PHE A CA 1
ATOM 1615 C C . PHE A 1 194 ? -18.903 -8.443 14.499 1.00 97.25 194 PHE A C 1
ATOM 1617 O O . PHE A 1 194 ? -18.564 -9.262 15.356 1.00 97.25 194 PHE A O 1
ATOM 1624 N N . ASP A 1 195 ? -18.115 -7.451 14.103 1.00 95.88 195 ASP A N 1
ATOM 1625 C CA . ASP A 1 195 ? -16.980 -7.000 14.908 1.00 95.88 195 ASP A CA 1
ATOM 1626 C C . ASP A 1 195 ? -17.445 -6.039 16.014 1.00 95.88 195 ASP A C 1
ATOM 1628 O O . ASP A 1 195 ? -18.640 -5.759 16.158 1.00 95.88 195 ASP A O 1
ATOM 1632 N N . ASP A 1 196 ? -16.494 -5.549 16.809 1.00 94.31 196 ASP A N 1
ATOM 1633 C CA . ASP A 1 196 ? -16.766 -4.641 17.928 1.00 94.31 196 ASP A CA 1
ATOM 1634 C C . ASP A 1 196 ? -17.293 -3.268 17.465 1.00 94.31 196 ASP A C 1
ATOM 1636 O O . ASP A 1 196 ? -18.005 -2.594 18.212 1.00 94.31 196 ASP A O 1
ATOM 1640 N N . ASP A 1 197 ? -17.029 -2.889 16.210 1.00 91.75 197 ASP A N 1
ATOM 1641 C CA . ASP A 1 197 ? -17.560 -1.685 15.567 1.00 91.75 197 ASP A CA 1
ATOM 1642 C C . ASP A 1 197 ? -18.928 -1.925 14.901 1.00 91.75 197 ASP A C 1
ATOM 1644 O O . ASP A 1 197 ? -19.537 -1.004 14.342 1.00 91.75 197 ASP A O 1
ATOM 1648 N N . GLY A 1 198 ? -19.469 -3.143 14.970 1.00 93.06 198 GLY A N 1
ATOM 1649 C CA . GLY A 1 198 ? -20.768 -3.511 14.413 1.00 93.06 198 GLY A CA 1
ATOM 1650 C C . GLY A 1 198 ? -20.784 -3.719 12.892 1.00 93.06 198 GLY A C 1
ATOM 1651 O O . GLY A 1 198 ? -21.872 -3.730 12.304 1.00 93.06 198 GLY A O 1
ATOM 1652 N N . LEU A 1 199 ? -19.627 -3.873 12.238 1.00 95.19 199 LEU A N 1
ATOM 1653 C CA . LEU A 1 199 ? -19.531 -4.282 10.833 1.00 95.19 199 LEU A CA 1
ATOM 1654 C C . LEU A 1 199 ? -19.813 -5.776 10.695 1.00 95.19 199 LEU A C 1
ATOM 1656 O O . LEU A 1 199 ? -19.477 -6.585 11.556 1.00 95.19 199 LEU A O 1
ATOM 1660 N N . LEU A 1 200 ? -20.459 -6.162 9.597 1.00 97.00 200 LEU A N 1
ATOM 1661 C CA . LEU A 1 200 ? -20.853 -7.547 9.355 1.00 97.00 200 LEU A CA 1
ATOM 1662 C C . LEU A 1 200 ? -19.632 -8.424 9.054 1.00 97.00 200 LEU A C 1
ATOM 1664 O O . LEU A 1 200 ? -19.058 -8.318 7.984 1.00 97.00 200 LEU A O 1
ATOM 1668 N N . LEU A 1 201 ? -19.297 -9.376 9.919 1.00 97.38 201 LEU A N 1
ATOM 1669 C CA . LEU A 1 201 ? -18.242 -10.355 9.634 1.00 97.38 201 LEU A CA 1
ATOM 1670 C C . LEU A 1 201 ? -18.768 -11.546 8.839 1.00 97.38 201 LEU A C 1
ATOM 1672 O O . LEU A 1 201 ? -18.111 -12.033 7.918 1.00 97.38 201 LEU A O 1
ATOM 1676 N N . SER A 1 202 ? -19.944 -12.060 9.211 1.00 97.88 202 SER A N 1
ATOM 1677 C CA . SER A 1 202 ? -20.523 -13.204 8.507 1.00 97.88 202 SER A CA 1
ATOM 1678 C C . SER A 1 202 ? -22.021 -13.374 8.703 1.00 97.88 202 SER A C 1
ATOM 1680 O O . SER A 1 202 ? -22.582 -13.030 9.745 1.00 97.88 202 SER A O 1
ATOM 1682 N N . MET A 1 203 ? -22.641 -13.994 7.706 1.00 97.75 203 MET A N 1
ATOM 1683 C CA . MET A 1 203 ? -23.990 -14.542 7.761 1.00 97.75 203 MET A CA 1
ATOM 1684 C C . MET A 1 203 ? -23.898 -16.057 7.767 1.00 97.75 203 MET A C 1
ATOM 1686 O O . MET A 1 203 ? -23.263 -16.636 6.889 1.00 97.75 203 MET A O 1
ATOM 1690 N N . ASN A 1 204 ? -24.525 -16.692 8.751 1.00 98.12 204 ASN A N 1
ATOM 1691 C CA . ASN A 1 204 ? -24.399 -18.125 8.980 1.00 98.12 204 ASN A CA 1
ATOM 1692 C C . ASN A 1 204 ? -25.796 -18.751 8.934 1.00 98.12 204 ASN A C 1
ATOM 1694 O O . ASN A 1 204 ? -26.631 -18.448 9.786 1.00 98.12 204 ASN A O 1
ATOM 1698 N N . ASN A 1 205 ? -26.054 -19.606 7.949 1.00 97.50 205 ASN A N 1
ATOM 1699 C CA . ASN A 1 205 ? -27.284 -20.383 7.852 1.00 97.50 205 ASN A CA 1
ATOM 1700 C C . ASN A 1 205 ? -27.264 -21.488 8.904 1.00 97.50 205 ASN A C 1
ATOM 1702 O O . ASN A 1 205 ? -26.364 -22.331 8.895 1.00 97.50 205 ASN A O 1
ATOM 1706 N N . VAL A 1 206 ? -28.227 -21.476 9.822 1.00 98.00 206 VAL A N 1
ATOM 1707 C CA . VAL A 1 206 ? -28.219 -22.379 10.977 1.00 98.00 206 VAL A CA 1
ATOM 1708 C C . VAL A 1 206 ? -29.566 -23.055 11.224 1.00 98.00 206 VAL A C 1
ATOM 1710 O O . VAL A 1 206 ? -30.628 -22.572 10.832 1.00 98.00 206 VAL A O 1
ATOM 1713 N N . ASP A 1 207 ? -29.533 -24.190 11.913 1.00 94.62 207 ASP A N 1
ATOM 1714 C CA . ASP A 1 207 ? -30.723 -24.816 12.478 1.00 94.62 207 ASP A CA 1
ATOM 1715 C C . ASP A 1 207 ? -31.183 -24.121 13.779 1.00 94.62 207 ASP A C 1
ATOM 1717 O O . ASP A 1 207 ? -30.587 -23.154 14.263 1.00 94.62 207 ASP A O 1
ATOM 1721 N N . SER A 1 208 ? -32.259 -24.634 14.382 1.00 88.44 208 SER A N 1
ATOM 1722 C CA . SER A 1 208 ? -32.799 -24.130 15.653 1.00 88.44 208 SER A CA 1
ATOM 1723 C C . SER A 1 208 ? -31.866 -24.317 16.860 1.00 88.44 208 SER A C 1
ATOM 1725 O O . SER A 1 208 ? -32.107 -23.728 17.914 1.00 88.44 208 SER A O 1
ATOM 1727 N N . LYS A 1 209 ? -30.801 -25.114 16.721 1.00 93.50 209 LYS A N 1
ATOM 1728 C CA . LYS A 1 209 ? -29.753 -25.350 17.723 1.00 93.50 209 LYS A CA 1
ATOM 1729 C C . LYS A 1 209 ? -28.464 -24.578 17.405 1.00 93.50 209 LYS A C 1
ATOM 1731 O O . LYS A 1 209 ? -27.450 -24.825 18.052 1.00 93.50 209 LYS A O 1
ATOM 1736 N N . LEU A 1 210 ? -28.509 -23.635 16.457 1.00 95.38 210 LEU A N 1
ATOM 1737 C CA . LEU A 1 210 ? -27.380 -22.820 15.990 1.00 95.38 210 LEU A CA 1
ATOM 1738 C C . LEU A 1 210 ? -26.267 -23.613 15.281 1.00 95.38 210 LEU A C 1
ATOM 1740 O O . LEU A 1 210 ? -25.140 -23.129 15.166 1.00 95.38 210 LEU A O 1
ATOM 1744 N N . LYS A 1 211 ? -26.560 -24.817 14.777 1.00 96.81 211 LYS A N 1
ATOM 1745 C CA . LYS A 1 211 ? -25.618 -25.594 13.963 1.00 96.81 211 LYS A CA 1
ATOM 1746 C C . LYS A 1 211 ? -25.713 -25.170 12.498 1.00 96.81 211 LYS A C 1
ATOM 1748 O O . LYS A 1 211 ? -26.814 -25.015 11.983 1.00 96.81 211 LYS A O 1
ATOM 1753 N N . LEU A 1 212 ? -24.569 -25.028 11.827 1.00 98.06 212 LEU A N 1
ATOM 1754 C CA . LEU A 1 212 ? -24.496 -24.662 10.409 1.00 98.06 212 LEU A CA 1
ATOM 1755 C C . LEU A 1 212 ? -25.219 -25.663 9.499 1.00 98.06 212 LEU A C 1
ATOM 1757 O O . LEU A 1 212 ? -25.103 -26.877 9.685 1.00 98.06 212 LEU A O 1
ATOM 1761 N N . LEU A 1 213 ? -25.903 -25.134 8.484 1.00 96.44 213 LEU A N 1
ATOM 1762 C CA . LEU A 1 213 ? -26.608 -25.888 7.453 1.00 96.44 213 LEU A CA 1
ATOM 1763 C C . LEU A 1 213 ? -26.242 -25.372 6.062 1.00 96.44 213 LEU A C 1
ATOM 1765 O O . LEU A 1 213 ? -26.333 -24.175 5.795 1.00 96.44 213 LEU A O 1
ATOM 1769 N N . ASN A 1 214 ? -25.908 -26.288 5.157 1.00 95.94 214 ASN A N 1
ATOM 1770 C CA . ASN A 1 214 ? -25.792 -25.952 3.743 1.00 95.94 214 ASN A CA 1
ATOM 1771 C C . ASN A 1 214 ? -27.178 -25.648 3.165 1.00 95.94 214 ASN A C 1
ATOM 1773 O O . ASN A 1 214 ? -28.139 -26.374 3.429 1.00 95.94 214 ASN A O 1
ATOM 1777 N N . ASP A 1 215 ? -27.276 -24.595 2.364 1.00 93.06 215 ASP A N 1
ATOM 1778 C CA . ASP A 1 215 ? -28.402 -24.382 1.470 1.00 93.06 215 ASP A CA 1
ATOM 1779 C C . ASP A 1 215 ? -28.328 -25.335 0.262 1.00 93.06 215 ASP A C 1
ATOM 1781 O O . ASP A 1 215 ? -27.421 -26.161 0.134 1.00 93.06 215 ASP A O 1
ATOM 1785 N N . GLU A 1 216 ? -29.291 -25.219 -0.650 1.00 91.94 216 GLU A N 1
ATOM 1786 C CA . GLU A 1 216 ? -29.361 -26.058 -1.854 1.00 91.94 216 GLU A CA 1
ATOM 1787 C C . GLU A 1 216 ? -28.169 -25.895 -2.811 1.00 91.94 216 GLU A C 1
ATOM 1789 O O . GLU A 1 216 ? -27.960 -26.739 -3.678 1.00 91.94 216 GLU A O 1
ATOM 1794 N N . THR A 1 217 ? -27.380 -24.829 -2.652 1.00 91.50 217 THR A N 1
ATOM 1795 C CA . THR A 1 217 ? -26.159 -24.581 -3.427 1.00 91.50 217 THR A CA 1
ATOM 1796 C C . THR A 1 217 ? -24.900 -25.092 -2.724 1.00 91.50 217 THR A C 1
ATOM 1798 O O . THR A 1 217 ? -23.816 -25.029 -3.298 1.00 91.50 217 THR A O 1
ATOM 1801 N N . GLY A 1 218 ? -25.027 -25.613 -1.498 1.00 93.94 218 GLY A N 1
ATOM 1802 C CA . GLY A 1 218 ? -23.912 -26.106 -0.693 1.00 93.94 218 GLY A CA 1
ATOM 1803 C C . GLY A 1 218 ? -23.282 -25.063 0.237 1.00 93.94 218 GLY A C 1
ATOM 1804 O O . GLY A 1 218 ? -22.268 -25.371 0.861 1.00 93.94 218 GLY A O 1
ATOM 1805 N N . ILE A 1 219 ? -23.846 -23.854 0.351 1.00 96.38 219 ILE A N 1
ATOM 1806 C CA . ILE A 1 219 ? -23.300 -22.778 1.195 1.00 96.38 219 ILE A CA 1
ATOM 1807 C C . ILE A 1 219 ? -23.980 -22.770 2.560 1.00 96.38 219 ILE A C 1
ATOM 1809 O O . ILE A 1 219 ? -25.203 -22.793 2.648 1.00 96.38 219 ILE A O 1
ATOM 1813 N N . ALA A 1 220 ? -23.195 -22.626 3.623 1.00 97.50 220 ALA A N 1
ATOM 1814 C CA . ALA A 1 220 ? -23.685 -22.321 4.964 1.00 97.50 220 ALA A CA 1
ATOM 1815 C C . ALA A 1 220 ? -23.242 -20.945 5.485 1.00 97.50 220 ALA A C 1
ATOM 1817 O O . ALA A 1 220 ? -23.873 -20.414 6.396 1.00 97.50 220 ALA A O 1
ATOM 1818 N N . ILE A 1 221 ? -22.155 -20.372 4.958 1.00 98.00 221 ILE A N 1
ATOM 1819 C CA . ILE A 1 221 ? -21.572 -19.125 5.465 1.00 98.00 221 ILE A CA 1
ATOM 1820 C C . ILE A 1 221 ? -21.215 -18.195 4.312 1.00 98.00 221 ILE A C 1
ATOM 1822 O O . ILE A 1 221 ? -20.610 -18.614 3.329 1.00 98.00 221 ILE A O 1
ATOM 1826 N N . ASP A 1 222 ? -21.511 -16.919 4.500 1.00 96.44 222 ASP A N 1
ATOM 1827 C CA . ASP A 1 222 ? -21.050 -15.806 3.677 1.00 96.44 222 ASP A CA 1
ATOM 1828 C C . ASP A 1 222 ? -20.252 -14.854 4.563 1.00 96.44 222 ASP A C 1
ATOM 1830 O O . ASP A 1 222 ? -20.786 -14.327 5.544 1.00 96.44 222 ASP A O 1
ATOM 1834 N N . LYS A 1 223 ? -18.958 -14.709 4.279 1.00 96.75 223 LYS A N 1
ATOM 1835 C CA . LYS A 1 223 ? -18.045 -13.859 5.047 1.00 96.75 223 LYS A CA 1
ATOM 1836 C C . LYS A 1 223 ? -17.731 -12.606 4.260 1.00 96.75 223 LYS A C 1
ATOM 1838 O O . LYS A 1 223 ? -17.328 -12.718 3.108 1.00 96.75 223 LYS A O 1
ATOM 1843 N N . ALA A 1 224 ? -17.833 -11.454 4.906 1.00 95.56 224 ALA A N 1
ATOM 1844 C CA . ALA A 1 224 ? -17.468 -10.162 4.344 1.00 95.56 224 ALA A CA 1
ATOM 1845 C C . ALA A 1 224 ? -16.096 -9.711 4.865 1.00 95.56 224 ALA A C 1
ATOM 1847 O O . ALA A 1 224 ? -15.652 -10.107 5.943 1.00 95.56 224 ALA A O 1
ATOM 1848 N N . THR A 1 225 ? -15.396 -8.893 4.088 1.00 93.50 225 THR A N 1
ATOM 1849 C CA . THR A 1 225 ? -14.119 -8.283 4.473 1.00 93.50 225 THR A CA 1
ATOM 1850 C C . THR A 1 225 ? -14.108 -6.830 4.040 1.00 93.50 225 THR A C 1
ATOM 1852 O O . THR A 1 225 ? -14.518 -6.510 2.921 1.00 93.50 225 THR A O 1
ATOM 1855 N N . TYR A 1 226 ? -13.619 -5.967 4.927 1.00 92.06 226 TYR A N 1
ATOM 1856 C CA . TYR A 1 226 ? -13.594 -4.525 4.737 1.00 92.06 226 TYR A CA 1
ATOM 1857 C C . TYR A 1 226 ? -12.165 -3.985 4.743 1.00 92.06 226 TYR A C 1
ATOM 1859 O O . TYR A 1 226 ? -11.278 -4.585 5.349 1.00 92.06 226 TYR A O 1
ATOM 1867 N N . ASP A 1 227 ? -11.944 -2.863 4.060 1.00 88.25 227 ASP A N 1
ATOM 1868 C CA . ASP A 1 227 ? -10.721 -2.076 4.231 1.00 88.25 227 ASP A CA 1
ATOM 1869 C C . ASP A 1 227 ? -10.841 -1.084 5.403 1.00 88.25 227 ASP A C 1
ATOM 1871 O O . ASP A 1 227 ? -11.893 -0.945 6.027 1.00 88.25 227 ASP A O 1
ATOM 1875 N N . LYS A 1 228 ? -9.762 -0.340 5.670 1.00 86.94 228 LYS A N 1
ATOM 1876 C CA . LYS A 1 228 ? -9.698 0.707 6.708 1.00 86.94 228 LYS A CA 1
ATOM 1877 C C . LYS A 1 228 ? -10.727 1.837 6.550 1.00 86.94 228 LYS A C 1
ATOM 1879 O O . LYS A 1 228 ? -10.945 2.601 7.482 1.00 86.94 228 LYS A O 1
ATOM 1884 N N . ASN A 1 229 ? -11.309 1.984 5.360 1.00 90.62 229 ASN A N 1
ATOM 1885 C CA . ASN A 1 229 ? -12.312 2.993 5.039 1.00 90.62 229 ASN A CA 1
ATOM 1886 C C . ASN A 1 229 ? -13.737 2.417 5.125 1.00 90.62 229 ASN A C 1
ATOM 1888 O O . ASN A 1 229 ? -14.692 3.067 4.694 1.00 90.62 229 ASN A O 1
ATOM 1892 N N . ASN A 1 230 ? -13.890 1.204 5.669 1.00 94.38 230 ASN A N 1
ATOM 1893 C CA . ASN A 1 230 ? -15.141 0.457 5.761 1.00 94.38 230 ASN A CA 1
ATOM 1894 C C . ASN A 1 230 ? -15.786 0.178 4.391 1.00 94.38 230 ASN A C 1
ATOM 1896 O O . ASN A 1 230 ? -17.009 0.023 4.286 1.00 94.38 230 ASN A O 1
ATOM 1900 N N . ASN A 1 231 ? -14.984 0.100 3.325 1.00 92.69 231 ASN A N 1
ATOM 1901 C CA . ASN A 1 231 ? -15.435 -0.386 2.024 1.00 92.69 231 ASN A CA 1
ATOM 1902 C C . ASN A 1 231 ? -15.511 -1.913 2.056 1.00 92.69 231 ASN A C 1
ATOM 1904 O O . ASN A 1 231 ? -14.573 -2.550 2.521 1.00 92.69 231 ASN A O 1
ATOM 1908 N N . LEU A 1 232 ? -16.583 -2.517 1.533 1.00 93.62 232 LEU A N 1
ATOM 1909 C CA . LEU A 1 232 ? -16.659 -3.974 1.368 1.00 93.62 232 LEU A CA 1
ATOM 1910 C C . LEU A 1 232 ? -15.733 -4.401 0.221 1.00 93.62 232 LEU A C 1
ATOM 1912 O O . LEU A 1 232 ? -16.123 -4.352 -0.943 1.00 93.62 232 LEU A O 1
ATOM 1916 N N . VAL A 1 233 ? -14.518 -4.832 0.541 1.00 90.94 233 VAL A N 1
ATOM 1917 C CA . VAL A 1 233 ? -13.513 -5.183 -0.471 1.00 90.94 233 VAL A CA 1
ATOM 1918 C C . VAL A 1 233 ? -13.630 -6.618 -0.957 1.00 90.94 233 VAL A C 1
ATOM 1920 O O . VAL A 1 233 ? -13.283 -6.888 -2.102 1.00 90.94 233 VAL A O 1
ATOM 1923 N N . SER A 1 234 ? -14.154 -7.545 -0.149 1.00 92.69 234 SER A N 1
ATOM 1924 C CA . SER A 1 234 ? -14.442 -8.905 -0.622 1.00 92.69 234 SER A CA 1
ATOM 1925 C C . SER A 1 234 ? -15.525 -9.623 0.173 1.00 92.69 234 SER A C 1
ATOM 1927 O O . SER A 1 234 ? -15.873 -9.230 1.288 1.00 92.69 234 SER A O 1
ATOM 1929 N N . PHE A 1 235 ? -16.055 -10.688 -0.424 1.00 94.81 235 PHE A N 1
ATOM 1930 C CA . PHE A 1 235 ? -16.918 -11.659 0.234 1.00 94.81 235 PHE A CA 1
ATOM 1931 C C . PHE A 1 235 ? -16.589 -13.082 -0.238 1.00 94.81 235 PHE A C 1
ATOM 1933 O O . PHE A 1 235 ? -16.226 -13.280 -1.401 1.00 94.81 235 PHE A O 1
ATOM 1940 N N . LYS A 1 236 ? -16.704 -14.076 0.652 1.00 95.88 236 LYS A N 1
ATOM 1941 C CA . LYS A 1 236 ? -16.380 -15.492 0.384 1.00 95.88 236 LYS A CA 1
ATOM 1942 C C . LYS A 1 236 ? -17.444 -16.432 0.945 1.00 95.88 236 LYS A C 1
ATOM 1944 O O . LYS A 1 236 ? -17.951 -16.217 2.047 1.00 95.88 236 LYS A O 1
ATOM 1949 N N . PHE A 1 237 ? -17.710 -17.517 0.223 1.00 96.94 237 PHE A N 1
ATOM 1950 C CA . PHE A 1 237 ? -18.690 -18.532 0.604 1.00 96.94 237 PHE A CA 1
ATOM 1951 C C . PHE A 1 237 ? -18.038 -19.801 1.157 1.00 96.94 237 PHE A C 1
ATOM 1953 O O . PHE A 1 237 ? -17.050 -20.298 0.614 1.00 96.94 237 PHE A O 1
ATOM 1960 N N . PHE A 1 238 ? -18.623 -20.358 2.218 1.00 97.56 238 PHE A N 1
ATOM 1961 C CA . PHE A 1 238 ? -18.168 -21.597 2.848 1.00 97.56 238 PHE A CA 1
ATOM 1962 C C . PHE A 1 238 ? -19.339 -22.536 3.114 1.00 97.56 238 PHE A C 1
ATOM 1964 O O . PHE A 1 238 ? -20.464 -22.094 3.347 1.00 97.56 238 PHE A O 1
ATOM 1971 N N . ASN A 1 239 ? -19.064 -23.834 3.123 1.00 97.50 239 ASN A N 1
ATOM 1972 C CA . ASN A 1 239 ? -20.020 -24.851 3.539 1.00 97.50 239 ASN A CA 1
ATOM 1973 C C . ASN A 1 239 ? -20.067 -25.003 5.076 1.00 97.50 239 ASN A C 1
ATOM 1975 O O . ASN A 1 239 ? -19.343 -24.332 5.817 1.00 97.50 239 ASN A O 1
ATOM 1979 N N . ALA A 1 240 ? -20.917 -25.905 5.563 1.00 97.44 240 ALA A N 1
ATOM 1980 C CA . ALA A 1 240 ? -21.130 -26.171 6.985 1.00 97.44 240 ALA A CA 1
ATOM 1981 C C . ALA A 1 240 ? -19.888 -26.734 7.702 1.00 97.44 240 ALA A C 1
ATOM 1983 O O . ALA A 1 240 ? -19.769 -26.599 8.919 1.00 97.44 240 ALA A O 1
ATOM 1984 N N . GLU A 1 241 ? -18.934 -27.306 6.961 1.00 97.25 241 GLU A N 1
ATOM 1985 C CA . GLU A 1 241 ? -17.632 -27.749 7.468 1.00 97.25 241 GLU A CA 1
ATOM 1986 C C . GLU A 1 241 ? -16.564 -26.637 7.442 1.00 97.25 241 GLU A C 1
ATOM 1988 O O . GLU A 1 241 ? -15.386 -26.919 7.658 1.00 97.25 241 GLU A O 1
ATOM 1993 N N . ASN A 1 242 ? -16.950 -25.378 7.191 1.00 95.50 242 ASN A N 1
ATOM 1994 C CA . ASN A 1 242 ? -16.054 -24.226 7.023 1.00 95.50 242 ASN A CA 1
ATOM 1995 C C . ASN A 1 242 ? -15.059 -24.355 5.853 1.00 95.50 242 ASN A C 1
ATOM 1997 O O . ASN A 1 242 ? -13.998 -23.729 5.869 1.00 95.50 242 ASN A O 1
ATOM 2001 N N . LYS A 1 243 ? -15.385 -25.130 4.815 1.00 95.62 243 LYS A N 1
ATOM 2002 C CA . LYS A 1 243 ? -14.572 -25.216 3.593 1.00 95.62 243 LYS A CA 1
ATOM 2003 C C . LYS A 1 243 ? -15.077 -24.222 2.543 1.00 95.62 243 LYS A C 1
ATOM 2005 O O . LYS A 1 243 ? -16.293 -24.143 2.363 1.00 95.62 243 LYS A O 1
ATOM 2010 N N . PRO A 1 244 ? -14.191 -23.484 1.846 1.00 94.44 244 PRO A N 1
ATOM 2011 C CA . PRO A 1 244 ? -14.590 -22.634 0.728 1.00 94.44 244 PRO A CA 1
ATOM 2012 C C . PRO A 1 244 ? -15.329 -23.441 -0.343 1.00 94.44 244 PRO A C 1
ATOM 2014 O O . PRO A 1 244 ? -14.902 -24.545 -0.687 1.00 94.44 244 PRO A O 1
ATOM 2017 N N . VAL A 1 245 ? -16.423 -22.899 -0.875 1.00 96.56 245 VAL A N 1
ATOM 2018 C CA . VAL A 1 245 ? -17.239 -23.570 -1.898 1.00 96.56 245 VAL A CA 1
ATOM 2019 C C . VAL A 1 245 ? -17.722 -22.595 -2.959 1.00 96.56 245 VAL A C 1
ATOM 2021 O O . VAL A 1 245 ? -17.908 -21.412 -2.701 1.00 96.56 245 VAL A O 1
ATOM 2024 N N . VAL A 1 246 ? -17.952 -23.114 -4.164 1.00 95.62 246 VAL A N 1
ATOM 2025 C CA . VAL A 1 246 ? -18.687 -22.402 -5.211 1.00 95.62 246 VAL A CA 1
ATOM 2026 C C . VAL A 1 246 ? -20.177 -22.601 -4.967 1.00 95.62 246 VAL A C 1
ATOM 2028 O O . VAL A 1 246 ? -20.624 -23.743 -4.918 1.00 95.62 246 VAL A O 1
ATOM 2031 N N . GLY A 1 247 ? -20.951 -21.522 -4.891 1.00 89.62 247 GLY A N 1
ATOM 2032 C CA . GLY A 1 247 ? -22.398 -21.624 -4.725 1.00 89.62 247 GLY A CA 1
ATOM 2033 C C . GLY A 1 247 ? -23.116 -20.287 -4.875 1.00 89.62 247 GLY A C 1
ATOM 2034 O O . GLY A 1 247 ? -22.645 -19.377 -5.565 1.00 89.62 247 GLY A O 1
ATOM 2035 N N . SER A 1 248 ? -24.260 -20.167 -4.201 1.00 87.62 248 SER A N 1
ATOM 2036 C CA . SER A 1 248 ? -25.153 -19.012 -4.238 1.00 87.62 248 SER A CA 1
ATOM 2037 C C . SER A 1 248 ? -25.764 -18.820 -5.625 1.00 87.62 248 SER A C 1
ATOM 2039 O O . SER A 1 248 ? -25.488 -19.536 -6.587 1.00 87.62 248 SER A O 1
ATOM 2041 N N . PHE A 1 249 ? -26.572 -17.778 -5.756 1.00 86.50 249 PHE A N 1
ATOM 2042 C CA . PHE A 1 249 ? -27.101 -17.321 -7.035 1.00 86.50 249 PHE A CA 1
ATOM 2043 C C . PHE A 1 249 ? -26.009 -16.793 -7.987 1.00 86.50 249 PHE A C 1
ATOM 2045 O O . PHE A 1 249 ? -26.305 -16.464 -9.132 1.00 86.50 249 PHE A O 1
ATOM 2052 N N . LEU A 1 250 ? -24.771 -16.622 -7.508 1.00 91.31 250 LEU A N 1
ATOM 2053 C CA . LEU A 1 250 ? -23.641 -16.151 -8.308 1.00 91.31 250 LEU A CA 1
ATOM 2054 C C . LEU A 1 250 ? -22.947 -17.290 -9.061 1.00 91.31 250 LEU A C 1
ATOM 2056 O O . LEU A 1 250 ? -22.402 -17.050 -10.135 1.00 91.31 250 LEU A O 1
ATOM 2060 N N . GLY A 1 251 ? -22.979 -18.532 -8.565 1.00 93.75 251 GLY A N 1
ATOM 2061 C CA . GLY A 1 251 ? -22.194 -19.632 -9.145 1.00 93.75 251 GLY A CA 1
ATOM 2062 C C . GLY A 1 251 ? -20.678 -19.418 -9.017 1.00 93.75 251 GLY A C 1
ATOM 2063 O O . GLY A 1 251 ? -19.895 -19.945 -9.815 1.00 93.75 251 GLY A O 1
ATOM 2064 N N . SER A 1 252 ? -20.258 -18.642 -8.018 1.00 95.56 252 SER A N 1
ATOM 2065 C CA . SER A 1 252 ? -18.871 -18.274 -7.719 1.00 95.56 252 SER A CA 1
ATOM 2066 C C . SER A 1 252 ? -18.502 -18.694 -6.292 1.00 95.56 252 SER A C 1
ATOM 2068 O O . SER A 1 252 ? -19.371 -19.110 -5.529 1.00 95.56 252 SER A O 1
ATOM 2070 N N . ALA A 1 253 ? -17.219 -18.628 -5.931 1.00 96.00 253 ALA A N 1
ATOM 2071 C CA . ALA A 1 253 ? -16.772 -18.833 -4.547 1.00 96.00 253 ALA A CA 1
ATOM 2072 C C . ALA A 1 253 ? -16.872 -17.558 -3.688 1.00 96.00 253 ALA A C 1
ATOM 2074 O O . ALA A 1 253 ? -16.616 -17.576 -2.485 1.00 96.00 253 ALA A O 1
ATOM 2075 N N . GLY A 1 254 ? -17.237 -16.445 -4.321 1.00 95.44 254 GLY A N 1
ATOM 2076 C CA . GLY A 1 254 ? -17.236 -15.120 -3.729 1.00 95.44 254 GLY A CA 1
ATOM 2077 C C . GLY A 1 254 ? -17.032 -14.045 -4.789 1.00 95.44 254 GLY A C 1
ATOM 2078 O O . GLY A 1 254 ? -17.318 -14.252 -5.980 1.00 95.44 254 GLY A O 1
ATOM 2079 N N . GLY A 1 255 ? -16.512 -12.908 -4.350 1.00 94.12 255 GLY A N 1
ATOM 2080 C CA . GLY A 1 255 ? -16.188 -11.774 -5.200 1.00 94.12 255 GLY A CA 1
ATOM 2081 C C . GLY A 1 255 ? -15.459 -10.666 -4.452 1.00 94.12 255 GLY A C 1
ATOM 2082 O O . GLY A 1 255 ? -15.262 -10.737 -3.238 1.00 94.12 255 GLY A O 1
ATOM 2083 N N . PHE A 1 256 ? -15.066 -9.635 -5.190 1.00 92.19 256 PHE A N 1
ATOM 2084 C CA . PHE A 1 256 ? -14.384 -8.463 -4.653 1.00 92.19 256 PHE A CA 1
ATOM 2085 C C . PHE A 1 256 ? -14.867 -7.179 -5.316 1.00 92.19 256 PHE A C 1
ATOM 2087 O O . PHE A 1 256 ? -15.478 -7.203 -6.391 1.00 92.19 256 PHE A O 1
ATOM 2094 N N . ALA A 1 257 ? -14.586 -6.057 -4.660 1.00 91.31 257 ALA A N 1
ATOM 2095 C CA . ALA A 1 257 ? -14.801 -4.734 -5.215 1.00 91.31 257 ALA A CA 1
ATOM 2096 C C . ALA A 1 257 ? -13.567 -3.850 -5.019 1.00 91.31 257 ALA A C 1
ATOM 2098 O O . ALA A 1 257 ? -12.948 -3.867 -3.956 1.00 91.31 257 ALA A O 1
ATOM 2099 N N . THR A 1 258 ? -13.231 -3.066 -6.043 1.00 87.69 258 THR A N 1
ATOM 2100 C CA . THR A 1 258 ? -12.186 -2.034 -5.964 1.00 87.69 258 THR A CA 1
ATOM 2101 C C . THR A 1 258 ? -12.826 -0.655 -5.908 1.00 87.69 258 THR A C 1
ATOM 2103 O O . THR A 1 258 ? -13.948 -0.451 -6.388 1.00 87.69 258 THR A O 1
ATOM 2106 N N . TYR A 1 259 ? -12.126 0.291 -5.285 1.00 87.69 259 TYR A N 1
ATOM 2107 C CA . TYR A 1 259 ? -12.650 1.616 -4.978 1.00 87.69 259 TYR A CA 1
ATOM 2108 C C . TYR A 1 259 ? -11.642 2.705 -5.333 1.00 87.69 259 TYR A C 1
ATOM 2110 O O . TYR A 1 259 ? -10.433 2.489 -5.256 1.00 87.69 259 TYR A O 1
ATOM 2118 N N . ASP A 1 260 ? -12.136 3.886 -5.702 1.00 85.44 260 ASP A N 1
ATOM 2119 C CA . ASP A 1 260 ? -11.303 5.087 -5.737 1.00 85.44 260 ASP A CA 1
ATOM 2120 C C . ASP A 1 260 ? -11.091 5.665 -4.324 1.00 85.44 260 ASP A C 1
ATOM 2122 O O . ASP A 1 260 ? -11.679 5.215 -3.336 1.00 85.44 260 ASP A O 1
ATOM 2126 N N . LYS A 1 261 ? -10.269 6.716 -4.226 1.00 83.38 261 LYS A N 1
ATOM 2127 C CA . LYS A 1 261 ? -10.003 7.426 -2.963 1.00 83.38 261 LYS A CA 1
ATOM 2128 C C . LYS A 1 261 ? -11.246 8.049 -2.309 1.00 83.38 261 LYS A C 1
ATOM 2130 O O . LYS A 1 261 ? -11.214 8.345 -1.122 1.00 83.38 261 LYS A O 1
ATOM 2135 N N . ASN A 1 262 ? -12.322 8.255 -3.072 1.00 88.88 262 ASN A N 1
ATOM 2136 C CA . ASN A 1 262 ? -13.583 8.813 -2.588 1.00 88.88 262 ASN A CA 1
ATOM 2137 C C . ASN A 1 262 ? -14.567 7.711 -2.154 1.00 88.88 262 ASN A C 1
ATOM 2139 O O . ASN A 1 262 ? -15.675 8.022 -1.723 1.00 88.88 262 ASN A O 1
ATOM 2143 N N . GLY A 1 263 ? -14.182 6.433 -2.261 1.00 89.94 263 GLY A N 1
ATOM 2144 C CA . GLY A 1 263 ? -15.016 5.287 -1.916 1.00 89.94 263 GLY A CA 1
ATOM 2145 C C . GLY A 1 263 ? -16.043 4.901 -2.984 1.00 89.94 263 GLY A C 1
ATOM 2146 O O . GLY A 1 263 ? -16.948 4.115 -2.668 1.00 89.94 263 GLY A O 1
ATOM 2147 N N . ASN A 1 264 ? -15.912 5.395 -4.224 1.00 91.81 264 ASN A N 1
ATOM 2148 C CA . ASN A 1 264 ? -16.745 4.962 -5.346 1.00 91.81 264 ASN A CA 1
ATOM 2149 C C . ASN A 1 264 ? -16.274 3.590 -5.842 1.00 91.81 264 ASN A C 1
ATOM 2151 O O . ASN A 1 264 ? -15.089 3.393 -6.098 1.00 91.81 264 ASN A O 1
ATOM 2155 N N . CYS A 1 265 ? -17.198 2.640 -6.005 1.00 91.75 265 CYS A N 1
ATOM 2156 C CA . CYS A 1 265 ? -16.888 1.284 -6.470 1.00 91.75 265 CYS A CA 1
ATOM 2157 C C . CYS A 1 265 ? -16.549 1.288 -7.965 1.00 91.75 265 CYS A C 1
ATOM 2159 O O . CYS A 1 265 ? -17.445 1.451 -8.788 1.00 91.75 265 CYS A O 1
ATOM 2161 N N . LEU A 1 266 ? -15.278 1.085 -8.308 1.00 89.00 266 LEU A N 1
ATOM 2162 C CA . LEU A 1 266 ? -14.765 1.086 -9.680 1.00 89.00 266 LEU A CA 1
ATOM 2163 C C . LEU A 1 266 ? -14.922 -0.262 -10.371 1.00 89.00 266 LEU A C 1
ATOM 2165 O O . LEU A 1 266 ? -15.146 -0.310 -11.579 1.00 89.00 266 LEU A O 1
ATOM 2169 N N . LYS A 1 267 ? -14.843 -1.352 -9.608 1.00 90.12 267 LYS A N 1
ATOM 2170 C CA . LYS A 1 267 ? -15.027 -2.713 -10.108 1.00 90.12 267 LYS A CA 1
ATOM 2171 C C . LYS A 1 267 ? -15.803 -3.547 -9.119 1.00 90.12 267 LYS A C 1
ATOM 2173 O O . LYS A 1 267 ? -15.625 -3.413 -7.915 1.00 90.12 267 LYS A O 1
ATOM 2178 N N . TYR A 1 268 ? -16.623 -4.440 -9.655 1.00 92.75 268 TYR A N 1
ATOM 2179 C CA . TYR A 1 268 ? -17.227 -5.541 -8.917 1.00 92.75 268 TYR A CA 1
ATOM 2180 C C . TYR A 1 268 ? -17.013 -6.823 -9.713 1.00 92.75 268 TYR A C 1
ATOM 2182 O O . TYR A 1 268 ? -17.409 -6.887 -10.881 1.00 92.75 268 TYR A O 1
ATOM 2190 N N . ALA A 1 269 ? -16.384 -7.817 -9.096 1.00 93.38 269 ALA A N 1
ATOM 2191 C CA . ALA A 1 269 ? -15.945 -9.041 -9.749 1.00 93.38 269 ALA A CA 1
ATOM 2192 C C . ALA A 1 269 ? -16.361 -10.281 -8.957 1.00 93.38 269 ALA A C 1
ATOM 2194 O O . ALA A 1 269 ? -16.426 -10.252 -7.729 1.00 93.38 269 ALA A O 1
ATOM 2195 N N . THR A 1 270 ? -16.605 -11.383 -9.661 1.00 95.62 270 THR A N 1
ATOM 2196 C CA . THR A 1 270 ? -16.804 -12.711 -9.072 1.00 95.62 270 THR A CA 1
ATOM 2197 C C . THR A 1 270 ? -15.599 -13.600 -9.325 1.00 95.62 270 THR A C 1
ATOM 2199 O O . THR A 1 270 ? -14.955 -13.495 -10.369 1.00 95.62 270 THR A O 1
ATOM 2202 N N . VAL A 1 271 ? -15.304 -14.489 -8.374 1.00 94.44 271 VAL A N 1
ATOM 2203 C CA . VAL A 1 271 ? -14.097 -15.327 -8.422 1.00 94.44 271 VAL A CA 1
ATOM 2204 C C . VAL A 1 271 ? -14.362 -16.805 -8.146 1.00 94.44 271 VAL A C 1
ATOM 2206 O O . VAL A 1 271 ? -15.397 -17.185 -7.591 1.00 94.44 271 VAL A O 1
ATOM 2209 N N . ASP A 1 272 ? -13.442 -17.660 -8.575 1.00 94.25 272 ASP A N 1
ATOM 2210 C CA . ASP A 1 272 ? -13.403 -19.080 -8.231 1.00 94.25 272 ASP A CA 1
ATOM 2211 C C . ASP A 1 272 ? -12.726 -19.336 -6.865 1.00 94.25 272 ASP A C 1
ATOM 2213 O O . ASP A 1 272 ? -12.443 -18.411 -6.104 1.00 94.25 272 ASP A O 1
ATOM 2217 N N . LEU A 1 273 ? -12.495 -20.613 -6.533 1.00 93.00 273 LEU A N 1
ATOM 2218 C CA . LEU A 1 273 ? -11.831 -21.047 -5.290 1.00 93.00 273 LEU A CA 1
ATOM 2219 C C . LEU A 1 273 ? -10.329 -20.715 -5.251 1.00 93.00 273 LEU A C 1
ATOM 2221 O O . LEU A 1 273 ? -9.653 -20.993 -4.260 1.00 93.00 273 LEU A O 1
ATOM 2225 N N . ASP A 1 274 ? -9.785 -20.201 -6.347 1.00 89.75 274 ASP A N 1
ATOM 2226 C CA . ASP A 1 274 ? -8.407 -19.757 -6.508 1.00 89.75 274 ASP A CA 1
ATOM 2227 C C . ASP A 1 274 ? -8.325 -18.223 -6.451 1.00 89.75 274 ASP A C 1
ATOM 2229 O O . ASP A 1 274 ? -7.249 -17.655 -6.619 1.00 89.75 274 ASP A O 1
ATOM 2233 N N . GLY A 1 275 ? -9.457 -17.534 -6.260 1.00 88.88 275 GLY A N 1
ATOM 2234 C CA . GLY A 1 275 ? -9.532 -16.077 -6.321 1.00 88.88 275 GLY A CA 1
ATOM 2235 C C . GLY A 1 275 ? -9.382 -15.512 -7.737 1.00 88.88 275 GLY A C 1
ATOM 2236 O O . GLY A 1 275 ? -9.291 -14.295 -7.889 1.00 88.88 275 GLY A O 1
ATOM 2237 N N . ASN A 1 276 ? -9.372 -16.357 -8.773 1.00 89.31 276 ASN A N 1
ATOM 2238 C CA . ASN A 1 276 ? -9.300 -15.918 -10.164 1.00 89.31 276 ASN A CA 1
ATOM 2239 C C . ASN A 1 276 ? -10.685 -15.526 -10.671 1.00 89.31 276 ASN A C 1
ATOM 2241 O O . ASN A 1 276 ? -11.700 -16.071 -10.233 1.00 89.31 276 ASN A O 1
ATOM 2245 N N . LEU A 1 277 ? -10.731 -14.598 -11.630 1.00 91.88 277 LEU A N 1
ATOM 2246 C CA . LEU A 1 277 ? -11.976 -14.140 -12.241 1.00 91.88 277 LEU A CA 1
ATOM 2247 C C . LEU A 1 277 ? -12.814 -15.313 -12.761 1.00 91.88 277 LEU A C 1
ATOM 2249 O O . LEU A 1 277 ? -12.341 -16.156 -13.522 1.00 91.88 277 LEU A O 1
ATOM 2253 N N . LYS A 1 278 ? -14.096 -15.320 -12.397 1.00 94.75 278 LYS A N 1
ATOM 2254 C CA . LYS A 1 278 ? -15.065 -16.337 -12.799 1.00 94.75 278 LYS A CA 1
ATOM 2255 C C . LYS A 1 278 ? -16.355 -15.689 -13.263 1.00 94.75 278 LYS A C 1
ATOM 2257 O O . LYS A 1 278 ? -16.852 -14.777 -12.614 1.00 94.75 278 LYS A O 1
ATOM 2262 N N . MET A 1 279 ? -16.936 -16.216 -14.340 1.00 96.19 279 MET A N 1
ATOM 2263 C CA . MET A 1 279 ? -18.252 -15.797 -14.823 1.00 96.19 279 MET A CA 1
ATOM 2264 C C . MET A 1 279 ? -19.339 -16.027 -13.762 1.00 96.19 279 MET A C 1
ATOM 2266 O O . MET A 1 279 ? -19.563 -17.153 -13.317 1.00 96.19 279 MET A O 1
ATOM 2270 N N . SER A 1 280 ? -20.041 -14.956 -13.404 1.00 95.25 280 SER A N 1
ATOM 2271 C CA . SER A 1 280 ? -21.245 -14.975 -12.579 1.00 95.25 280 SER A CA 1
ATOM 2272 C C . SER A 1 280 ? -22.430 -15.510 -13.374 1.00 95.25 280 SER A C 1
ATOM 2274 O O . SER A 1 280 ? -22.756 -15.013 -14.453 1.00 95.25 280 SER A O 1
ATOM 2276 N N . THR A 1 281 ? -23.142 -16.477 -12.806 1.00 92.56 281 THR A N 1
ATOM 2277 C CA . THR A 1 281 ? -24.368 -17.035 -13.399 1.00 92.56 281 THR A CA 1
ATOM 2278 C C . THR A 1 281 ? -25.546 -16.057 -13.349 1.00 92.56 281 THR A C 1
ATOM 2280 O O . THR A 1 281 ? -26.429 -16.122 -14.201 1.00 92.56 281 THR A O 1
ATOM 2283 N N . ARG A 1 282 ? -25.549 -15.097 -12.410 1.00 89.06 282 ARG A N 1
ATOM 2284 C CA . ARG A 1 282 ? -26.596 -14.063 -12.318 1.00 89.06 282 ARG A CA 1
ATOM 2285 C C . ARG A 1 282 ? -26.420 -12.962 -13.351 1.00 89.06 282 ARG A C 1
ATOM 2287 O O . ARG A 1 282 ? -27.394 -12.508 -13.946 1.00 89.06 282 ARG A O 1
ATOM 2294 N N . SER A 1 283 ? -25.203 -12.442 -13.465 1.00 89.31 283 SER A N 1
ATOM 2295 C CA . SER A 1 283 ? -24.923 -11.233 -14.243 1.00 89.31 283 SER A CA 1
ATOM 2296 C C . SER A 1 283 ? -24.311 -11.528 -15.609 1.00 89.31 283 SER A C 1
ATOM 2298 O O . SER A 1 283 ? -24.279 -10.623 -16.444 1.00 89.31 283 SER A O 1
ATOM 2300 N N . ASN A 1 284 ? -23.907 -12.778 -15.862 1.00 93.31 284 ASN A N 1
ATOM 2301 C CA . ASN A 1 284 ? -23.284 -13.238 -17.100 1.00 93.31 284 ASN A CA 1
ATOM 2302 C C . ASN A 1 284 ? -22.064 -12.389 -17.501 1.00 93.31 284 ASN A C 1
ATOM 2304 O O . ASN A 1 284 ? -21.934 -11.945 -18.640 1.00 93.31 284 ASN A O 1
ATOM 2308 N N . ASP A 1 285 ? -21.209 -12.105 -16.525 1.00 95.25 285 ASP A N 1
ATOM 2309 C CA . ASP A 1 285 ? -19.903 -11.456 -16.651 1.00 95.25 285 ASP A CA 1
ATOM 2310 C C . ASP A 1 285 ? -18.981 -11.941 -15.533 1.00 95.25 285 ASP A C 1
ATOM 2312 O O . ASP A 1 285 ? -19.452 -12.450 -14.517 1.00 95.25 285 ASP A O 1
ATOM 2316 N N . ALA A 1 286 ? -17.672 -11.802 -15.718 1.00 94.88 286 ALA A N 1
ATOM 2317 C CA . ALA A 1 286 ? -16.707 -12.039 -14.652 1.00 94.88 286 ALA A CA 1
ATOM 2318 C C . ALA A 1 286 ? -16.568 -10.805 -13.756 1.00 94.88 286 ALA A C 1
ATOM 2320 O O . ALA A 1 286 ? -16.457 -10.921 -12.536 1.00 94.88 286 ALA A O 1
ATOM 2321 N N . TYR A 1 287 ? -16.613 -9.618 -14.361 1.00 93.75 287 TYR A N 1
ATOM 2322 C CA . TYR A 1 287 ? -16.635 -8.356 -13.638 1.00 93.75 287 TYR A CA 1
ATOM 2323 C C . TYR A 1 287 ? -17.304 -7.239 -14.437 1.00 93.75 287 TYR A C 1
ATOM 2325 O O . TYR A 1 287 ? -17.434 -7.298 -15.661 1.00 93.75 287 TYR A O 1
ATOM 2333 N N . SER A 1 288 ? -17.697 -6.188 -13.724 1.00 92.81 288 SER A N 1
ATOM 2334 C CA . SER A 1 288 ? -18.145 -4.922 -14.298 1.00 92.81 288 SER A CA 1
ATOM 2335 C C . SER A 1 288 ? -17.274 -3.775 -13.799 1.00 92.81 288 SER A C 1
ATOM 2337 O O . SER A 1 288 ? -16.909 -3.759 -12.624 1.00 92.81 288 SER A O 1
ATOM 2339 N N . LYS A 1 289 ? -16.968 -2.827 -14.690 1.00 91.00 289 LYS A N 1
ATOM 2340 C CA . LYS A 1 289 ? -16.256 -1.578 -14.392 1.00 91.00 289 LYS A CA 1
ATOM 2341 C C . LYS A 1 289 ? -17.214 -0.396 -14.398 1.00 91.00 289 LYS A C 1
ATOM 2343 O O . LYS A 1 289 ? -18.166 -0.368 -15.185 1.00 91.00 289 LYS A O 1
ATOM 2348 N N . TYR A 1 290 ? -16.920 0.579 -13.552 1.00 90.56 290 TYR A N 1
ATOM 2349 C CA . TYR A 1 290 ? -17.710 1.779 -13.323 1.00 90.56 290 TYR A CA 1
ATOM 2350 C C . TYR A 1 290 ? -16.790 2.997 -13.296 1.00 90.56 290 TYR A C 1
ATOM 2352 O O . TYR A 1 290 ? -15.718 2.972 -12.696 1.00 90.56 290 TYR A O 1
ATOM 2360 N N . THR A 1 291 ? -17.218 4.079 -13.933 1.00 90.00 291 THR A N 1
ATOM 2361 C CA . THR A 1 291 ? -16.494 5.352 -13.933 1.00 90.00 291 THR A CA 1
ATOM 2362 C C . THR A 1 291 ? -17.389 6.431 -13.366 1.00 90.00 291 THR A C 1
ATOM 2364 O O . THR A 1 291 ? -18.569 6.496 -13.717 1.00 90.00 291 THR A O 1
ATOM 2367 N N . PHE A 1 292 ? -16.818 7.287 -12.522 1.00 90.31 292 PHE A N 1
ATOM 2368 C CA . PHE A 1 292 ? -17.521 8.381 -11.867 1.00 90.31 292 PHE A CA 1
ATOM 2369 C C . PHE A 1 292 ? -16.913 9.727 -12.259 1.00 90.31 292 PHE A C 1
ATOM 2371 O O . PHE A 1 292 ? -15.725 9.806 -12.575 1.00 90.31 292 PHE A O 1
ATOM 2378 N N . ASP A 1 293 ? -17.730 10.777 -12.263 1.00 90.19 293 ASP A N 1
ATOM 2379 C CA . ASP A 1 293 ? -17.226 12.150 -12.326 1.00 90.19 293 ASP A CA 1
ATOM 2380 C C . ASP A 1 293 ? -16.697 12.623 -10.956 1.00 90.19 293 ASP A C 1
ATOM 2382 O O . ASP A 1 293 ? -16.769 11.911 -9.952 1.00 90.19 293 ASP A O 1
ATOM 2386 N N . SER A 1 294 ? -16.163 13.846 -10.898 1.00 89.25 294 SER A N 1
ATOM 2387 C CA . SER A 1 294 ? -15.605 14.427 -9.668 1.00 89.25 294 SER A CA 1
ATOM 2388 C C . SER A 1 294 ? -16.639 14.664 -8.562 1.00 89.25 294 SER A C 1
ATOM 2390 O O . SER A 1 294 ? -16.264 14.786 -7.399 1.00 89.25 294 SER A O 1
ATOM 2392 N N . ILE A 1 295 ? -17.926 14.732 -8.907 1.00 90.50 295 ILE A N 1
ATOM 2393 C CA . ILE A 1 295 ? -19.039 14.941 -7.970 1.00 90.50 295 ILE A CA 1
ATOM 2394 C C . ILE A 1 295 ? -19.527 13.592 -7.420 1.00 90.50 295 ILE A C 1
ATOM 2396 O O . ILE A 1 295 ? -20.152 13.541 -6.357 1.00 90.50 295 ILE A O 1
ATOM 2400 N N . GLY A 1 296 ? -19.172 12.486 -8.080 1.00 89.62 296 GLY A N 1
ATOM 2401 C CA . GLY A 1 296 ? -19.504 11.112 -7.716 1.00 89.62 296 GLY A CA 1
ATOM 2402 C C . GLY A 1 296 ? -20.718 10.555 -8.457 1.00 89.62 296 GLY A C 1
ATOM 2403 O O . GLY A 1 296 ? -21.325 9.604 -7.974 1.00 89.62 296 GLY A O 1
ATOM 2404 N N . ASN A 1 297 ? -21.108 11.123 -9.602 1.00 90.06 297 ASN A N 1
ATOM 2405 C CA . ASN A 1 297 ? -22.118 10.502 -10.456 1.00 90.06 297 ASN A CA 1
ATOM 2406 C C . ASN A 1 297 ? -21.498 9.375 -11.284 1.00 90.06 297 ASN A C 1
ATOM 2408 O O . ASN A 1 297 ? -20.433 9.553 -11.868 1.00 90.06 297 ASN A O 1
ATOM 2412 N N . LEU A 1 298 ? -22.202 8.248 -11.426 1.00 91.31 298 LEU A N 1
ATOM 2413 C CA . LEU A 1 298 ? -21.837 7.206 -12.389 1.00 91.31 298 LEU A CA 1
ATOM 2414 C C . LEU A 1 298 ? -21.976 7.756 -13.816 1.00 91.31 298 LEU A C 1
ATOM 2416 O O . LEU A 1 298 ? -23.089 8.087 -14.225 1.00 91.31 298 LEU A O 1
ATOM 2420 N N . ILE A 1 299 ? -20.877 7.813 -14.571 1.00 91.69 299 ILE A N 1
ATOM 2421 C CA . ILE A 1 299 ? -20.827 8.317 -15.953 1.00 91.69 299 ILE A CA 1
ATOM 2422 C C . ILE A 1 299 ? -20.611 7.222 -16.996 1.00 91.69 299 ILE A C 1
ATOM 2424 O O . ILE A 1 299 ? -21.017 7.403 -18.138 1.00 91.69 299 ILE A O 1
ATOM 2428 N N . GLU A 1 300 ? -20.026 6.078 -16.643 1.00 92.00 300 GLU A N 1
ATOM 2429 C CA . GLU A 1 300 ? -19.837 4.962 -17.578 1.00 92.00 300 GLU A CA 1
ATOM 2430 C C . GLU A 1 300 ? -19.868 3.618 -16.848 1.00 92.00 300 GLU A C 1
ATOM 2432 O O . GLU A 1 300 ? -19.411 3.507 -15.710 1.00 92.00 300 GLU A O 1
ATOM 2437 N N . ARG A 1 301 ? -20.403 2.585 -17.507 1.00 92.00 301 ARG A N 1
ATOM 2438 C CA . ARG A 1 301 ? -20.268 1.191 -17.069 1.00 92.00 301 ARG A CA 1
ATOM 2439 C C . ARG A 1 301 ? -20.066 0.231 -18.238 1.00 92.00 301 ARG A C 1
ATOM 2441 O O . ARG A 1 301 ? -20.643 0.420 -19.312 1.00 92.00 301 ARG A O 1
ATOM 2448 N N . SER A 1 302 ? -19.300 -0.827 -17.998 1.00 92.56 302 SER A N 1
ATOM 2449 C CA . SER A 1 302 ? -19.019 -1.911 -18.952 1.00 92.56 302 SER A CA 1
ATOM 2450 C C . SER A 1 302 ? -18.823 -3.242 -18.218 1.00 92.56 302 SER A C 1
ATOM 2452 O O . SER A 1 302 ? -18.525 -3.249 -17.025 1.00 92.56 302 SER A O 1
ATOM 2454 N N . SER A 1 303 ? -19.014 -4.368 -18.907 1.00 93.62 303 SER A N 1
ATOM 2455 C CA . SER A 1 303 ? -18.867 -5.719 -18.340 1.00 93.62 303 SER A CA 1
ATOM 2456 C C . SER A 1 303 ? -17.860 -6.532 -19.143 1.00 93.62 303 SER A C 1
ATOM 2458 O O . SER A 1 303 ? -17.758 -6.333 -20.350 1.00 93.62 303 SER A O 1
ATOM 2460 N N . TYR A 1 304 ? -17.148 -7.452 -18.494 1.00 92.81 304 TYR A N 1
ATOM 2461 C CA . TYR A 1 304 ? -16.012 -8.170 -19.075 1.00 92.81 304 TYR A CA 1
ATOM 2462 C C . TYR A 1 304 ? -16.041 -9.661 -18.734 1.00 92.81 304 TYR A C 1
ATOM 2464 O O . TYR A 1 304 ? -16.616 -10.073 -17.722 1.00 92.81 304 TYR A O 1
ATOM 2472 N N . ASP A 1 305 ? -15.424 -10.469 -19.593 1.00 92.88 305 ASP A N 1
ATOM 2473 C CA . ASP A 1 305 ? -15.178 -11.889 -19.352 1.00 92.88 305 ASP A CA 1
ATOM 2474 C C . ASP A 1 305 ? -13.915 -12.124 -18.498 1.00 92.88 305 ASP A C 1
ATOM 2476 O O . ASP A 1 305 ? -13.253 -11.193 -18.036 1.00 92.88 305 ASP A O 1
ATOM 2480 N N . THR A 1 306 ? -13.572 -13.394 -18.280 1.00 91.31 306 THR A N 1
ATOM 2481 C CA . THR A 1 306 ? -12.387 -13.808 -17.509 1.00 91.31 306 THR A CA 1
ATOM 2482 C C . THR A 1 306 ? -11.059 -13.518 -18.214 1.00 91.31 306 THR A C 1
ATOM 2484 O O . THR A 1 306 ? -10.012 -13.622 -17.590 1.00 91.31 306 THR A O 1
ATOM 2487 N N . ASN A 1 307 ? -11.090 -13.166 -19.503 1.00 87.06 307 ASN A N 1
ATOM 2488 C CA . ASN A 1 307 ? -9.928 -12.823 -20.323 1.00 87.06 307 ASN A CA 1
ATOM 2489 C C . ASN A 1 307 ? -9.831 -11.308 -20.565 1.00 87.06 307 ASN A C 1
ATOM 2491 O O . ASN A 1 307 ? -9.191 -10.881 -21.527 1.00 87.06 307 ASN A O 1
ATOM 2495 N N . ASN A 1 308 ? -10.507 -10.497 -19.742 1.00 83.12 308 ASN A N 1
ATOM 2496 C CA . ASN A 1 308 ? -10.551 -9.039 -19.856 1.00 83.12 308 ASN A CA 1
ATOM 2497 C C . ASN A 1 308 ? -11.144 -8.520 -21.176 1.00 83.12 308 ASN A C 1
ATOM 2499 O O . ASN A 1 308 ? -10.914 -7.374 -21.563 1.00 83.12 308 ASN A O 1
ATOM 2503 N N . LYS A 1 309 ? -11.949 -9.330 -21.873 1.00 88.19 309 LYS A N 1
ATOM 2504 C CA . LYS A 1 309 ? -12.662 -8.900 -23.078 1.00 88.19 309 LYS A CA 1
ATOM 2505 C C . LYS A 1 309 ? -14.018 -8.332 -22.702 1.00 88.19 309 LYS A C 1
ATOM 2507 O O . LYS A 1 309 ? -14.786 -8.953 -21.971 1.00 88.19 309 LYS A O 1
ATOM 2512 N N . ILE A 1 310 ? -14.326 -7.155 -23.240 1.00 89.88 310 ILE A N 1
ATOM 2513 C CA . ILE A 1 310 ? -15.623 -6.507 -23.043 1.00 89.88 310 ILE A CA 1
ATOM 2514 C C . ILE A 1 310 ? -16.758 -7.367 -23.622 1.00 89.88 310 ILE A C 1
ATOM 2516 O O . ILE A 1 310 ? -16.666 -7.904 -24.728 1.00 89.88 310 ILE A O 1
ATOM 2520 N N . LEU A 1 311 ? -17.846 -7.484 -22.868 1.00 92.12 311 LEU A N 1
ATOM 2521 C CA . LEU A 1 311 ? -19.028 -8.267 -23.200 1.00 92.12 311 LEU A CA 1
ATOM 2522 C C . LEU A 1 311 ? -20.133 -7.389 -23.788 1.00 92.12 311 LEU A C 1
ATOM 2524 O O . LEU A 1 311 ? -20.314 -6.235 -23.403 1.00 92.12 311 LEU A O 1
ATOM 2528 N N . LYS A 1 312 ? -20.935 -7.977 -24.681 1.00 90.69 312 LYS A N 1
ATOM 2529 C CA . LYS A 1 312 ? -22.192 -7.391 -25.163 1.00 90.69 312 LYS A CA 1
ATOM 2530 C C . LYS A 1 312 ? -23.352 -7.873 -24.298 1.00 90.69 312 LYS A C 1
ATOM 2532 O O . LYS A 1 312 ? -23.749 -9.032 -24.379 1.00 90.69 312 LYS A O 1
ATOM 2537 N N . LYS A 1 313 ? -23.925 -6.982 -23.489 1.00 86.88 313 LYS A N 1
ATOM 2538 C CA . LYS A 1 313 ? -25.122 -7.247 -22.683 1.00 86.88 313 LYS A CA 1
ATOM 2539 C C . LYS A 1 313 ? -26.333 -6.585 -23.327 1.00 86.88 313 LYS A C 1
ATOM 2541 O O . LYS A 1 313 ? -26.393 -5.364 -23.392 1.00 86.88 313 LYS A O 1
ATOM 2546 N N . ARG A 1 314 ? -27.308 -7.390 -23.774 1.00 86.75 314 ARG A N 1
ATOM 2547 C CA . ARG A 1 314 ? -28.486 -6.912 -24.534 1.00 86.75 314 ARG A CA 1
ATOM 2548 C C . ARG A 1 314 ? -28.066 -6.040 -25.727 1.00 86.75 314 ARG A C 1
ATOM 2550 O O . ARG A 1 314 ? -28.527 -4.915 -25.870 1.00 86.75 314 ARG A O 1
ATOM 2557 N 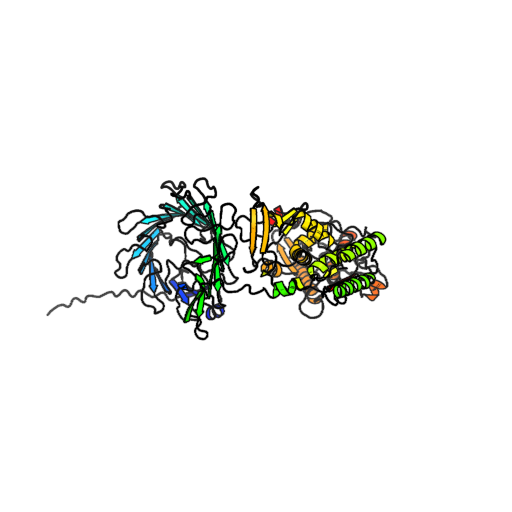N . ASP A 1 315 ? -27.102 -6.544 -26.497 1.00 85.88 315 ASP A N 1
ATOM 2558 C CA . ASP A 1 315 ? -26.461 -5.870 -27.636 1.00 85.88 315 ASP A CA 1
ATOM 2559 C C . ASP A 1 315 ? -25.697 -4.577 -27.320 1.00 85.88 315 ASP A C 1
ATOM 2561 O O . ASP A 1 315 ? -25.250 -3.902 -28.243 1.00 85.88 315 ASP A O 1
ATOM 2565 N N . VAL A 1 316 ? -25.482 -4.252 -26.041 1.00 88.75 316 VAL A N 1
ATOM 2566 C CA . VAL A 1 316 ? -24.753 -3.060 -25.592 1.00 88.75 316 VAL A CA 1
ATOM 2567 C C . VAL A 1 316 ? -23.412 -3.456 -24.969 1.00 88.75 316 VAL A C 1
ATOM 2569 O O . VAL A 1 316 ? -23.362 -4.302 -24.079 1.00 88.75 316 VAL A O 1
ATOM 2572 N N . THR A 1 317 ? -22.313 -2.854 -25.419 1.00 89.25 317 THR A N 1
ATOM 2573 C CA . THR A 1 317 ? -20.961 -3.029 -24.860 1.00 89.25 317 THR A CA 1
ATOM 2574 C C . THR A 1 317 ? -20.694 -2.106 -23.675 1.00 89.25 317 THR A C 1
ATOM 2576 O O . THR A 1 317 ? -20.069 -2.514 -22.699 1.00 89.25 317 THR A O 1
ATOM 2579 N N . SER A 1 318 ? -21.170 -0.862 -23.737 1.00 90.00 318 SER A N 1
ATOM 2580 C CA . SER A 1 318 ? -21.052 0.098 -22.638 1.00 90.00 318 SER A CA 1
ATOM 2581 C C . SER A 1 318 ? -22.245 1.046 -22.586 1.00 90.00 318 SER A C 1
ATOM 2583 O O . SER A 1 318 ? -22.905 1.322 -23.591 1.00 90.00 318 SER A O 1
ATOM 2585 N N . VAL A 1 319 ? -22.533 1.526 -21.378 1.00 91.94 319 VAL A N 1
ATOM 2586 C CA . VAL A 1 319 ? -23.587 2.508 -21.111 1.00 91.94 319 VAL A CA 1
ATOM 2587 C C . VAL A 1 319 ? -22.931 3.754 -20.544 1.00 91.94 319 VAL A C 1
ATOM 2589 O O . VAL A 1 319 ? -22.224 3.651 -19.541 1.00 91.94 319 VAL A O 1
ATOM 2592 N N . LYS A 1 320 ? -23.186 4.912 -21.156 1.00 92.06 320 LYS A N 1
ATOM 2593 C CA . LYS A 1 320 ? -22.683 6.208 -20.689 1.00 92.06 320 LYS A CA 1
ATOM 2594 C C . LYS A 1 320 ? -23.832 7.100 -20.232 1.00 92.06 320 LYS A C 1
ATOM 2596 O O . LYS A 1 320 ? -24.859 7.187 -20.902 1.00 92.06 320 LYS A O 1
ATOM 2601 N N . TYR A 1 321 ? -23.644 7.775 -19.109 1.00 91.19 321 TYR A N 1
ATOM 2602 C CA . TYR A 1 321 ? -24.591 8.725 -18.538 1.00 91.19 321 TYR A CA 1
ATOM 2603 C C . TYR A 1 321 ? -24.032 10.133 -18.714 1.00 91.19 321 TYR A C 1
ATOM 2605 O O . TYR A 1 321 ? -22.900 10.412 -18.316 1.00 91.19 321 TYR A O 1
ATOM 2613 N N . VAL A 1 322 ? -24.806 11.010 -19.351 1.00 90.38 322 VAL A N 1
ATOM 2614 C CA . VAL A 1 322 ? -24.409 12.397 -19.608 1.00 90.38 322 VAL A CA 1
ATOM 2615 C C . VAL A 1 322 ? -25.252 13.307 -18.730 1.00 90.38 322 VAL A C 1
ATOM 2617 O O . VAL A 1 322 ? -26.473 13.345 -18.883 1.00 90.38 322 VAL A O 1
ATOM 2620 N N . TYR A 1 323 ? -24.597 14.023 -17.821 1.00 89.81 323 TYR A N 1
ATOM 2621 C CA . TYR A 1 323 ? -25.222 14.998 -16.930 1.00 89.81 323 TYR A CA 1
ATOM 2622 C C . TYR A 1 323 ? -25.047 16.420 -17.464 1.00 89.81 323 TYR A C 1
ATOM 2624 O O . TYR A 1 323 ? -24.145 16.688 -18.261 1.00 89.81 323 TYR A O 1
ATOM 2632 N N . GLU A 1 324 ? -25.930 17.318 -17.048 1.00 90.44 324 GLU A N 1
ATOM 2633 C CA . GLU A 1 324 ? -25.860 18.735 -17.395 1.00 90.44 324 GLU A CA 1
ATOM 2634 C C . GLU A 1 324 ? -24.705 19.432 -16.668 1.00 90.44 324 GLU A C 1
ATOM 2636 O O . GLU A 1 324 ? -24.417 19.138 -15.513 1.00 90.44 324 GLU A O 1
ATOM 2641 N N . THR A 1 325 ? -24.022 20.360 -17.341 1.00 84.31 325 THR A N 1
ATOM 2642 C CA . THR A 1 325 ? -22.841 21.029 -16.772 1.00 84.31 325 THR A CA 1
ATOM 2643 C C . THR A 1 325 ? -23.204 22.017 -15.662 1.00 84.31 325 THR A C 1
ATOM 2645 O O . THR A 1 325 ? -22.514 22.070 -14.649 1.00 84.31 325 THR A O 1
ATOM 2648 N N . GLU A 1 326 ? -24.284 22.783 -15.834 1.00 84.62 326 GLU A N 1
ATOM 2649 C CA . GLU A 1 326 ? -24.725 23.792 -14.857 1.00 84.62 326 GLU A CA 1
ATOM 2650 C C . GLU A 1 326 ? -25.492 23.168 -13.683 1.00 84.62 326 GLU A C 1
ATOM 2652 O O . GLU A 1 326 ? -25.387 23.632 -12.546 1.00 84.62 326 GLU A O 1
ATOM 2657 N N . ASN A 1 327 ? -26.214 22.075 -13.949 1.00 85.00 327 ASN A N 1
ATOM 2658 C CA . ASN A 1 327 ? -26.906 21.268 -12.954 1.00 85.00 327 ASN A CA 1
ATOM 2659 C C . ASN A 1 327 ? -26.391 19.815 -12.992 1.00 85.00 327 ASN A C 1
ATOM 2661 O O . ASN A 1 327 ? -27.024 18.939 -13.587 1.00 85.00 327 ASN A O 1
ATOM 2665 N N . PRO A 1 328 ? -25.260 19.508 -12.330 1.00 83.25 328 PRO A N 1
ATOM 2666 C CA . PRO A 1 328 ? -24.609 18.196 -12.422 1.00 83.25 328 PRO A CA 1
ATOM 2667 C C . PRO A 1 328 ? -25.427 17.042 -11.823 1.00 83.25 328 PRO A C 1
ATOM 2669 O O . PRO A 1 328 ? -25.033 15.877 -11.921 1.00 83.25 328 PRO A O 1
ATOM 2672 N N . VAL A 1 329 ? -26.589 17.335 -11.232 1.00 84.12 329 VAL A N 1
ATOM 2673 C CA . VAL A 1 329 ? -27.551 16.336 -10.756 1.00 84.12 329 VAL A CA 1
ATOM 2674 C C . VAL A 1 329 ? -28.728 16.114 -11.704 1.00 84.12 329 VAL A C 1
ATOM 2676 O O . VAL A 1 329 ? -29.629 15.337 -11.395 1.00 84.12 329 VAL A O 1
ATOM 2679 N N . GLN A 1 330 ? -28.704 16.701 -12.900 1.00 87.44 330 GLN A N 1
ATOM 2680 C CA . GLN A 1 330 ? -29.675 16.458 -13.963 1.00 87.44 330 GLN A CA 1
ATOM 2681 C C . GLN A 1 330 ? -29.082 15.529 -15.024 1.00 87.44 330 GLN A C 1
ATOM 2683 O O . GLN A 1 330 ? -28.075 15.837 -15.655 1.00 87.44 330 GLN A O 1
ATOM 2688 N N . LEU A 1 331 ? -29.684 14.346 -15.202 1.00 87.56 331 LEU A N 1
ATOM 2689 C CA . LEU A 1 331 ? -29.300 13.413 -16.267 1.00 87.56 331 LEU A CA 1
ATOM 2690 C C . LEU A 1 331 ? -29.932 13.880 -17.584 1.00 87.56 331 LEU A C 1
ATOM 2692 O O . LEU A 1 331 ? -31.153 13.874 -17.704 1.00 87.56 331 LEU A O 1
ATOM 2696 N N . LEU A 1 332 ? -29.112 14.243 -18.571 1.00 89.62 332 LEU A N 1
ATOM 2697 C CA . LEU A 1 332 ? -29.576 14.678 -19.892 1.00 89.62 332 LEU A CA 1
ATOM 2698 C C . LEU A 1 332 ? -29.932 13.493 -20.789 1.00 89.62 332 LEU A C 1
ATOM 2700 O O . LEU A 1 332 ? -30.980 13.481 -21.429 1.00 89.62 332 LEU A O 1
ATOM 2704 N N . LYS A 1 333 ? -29.043 12.495 -20.865 1.00 91.94 333 LYS A N 1
ATOM 2705 C CA . LYS A 1 333 ? -29.257 11.293 -21.681 1.00 91.94 333 LYS A CA 1
ATOM 2706 C C . LYS A 1 333 ? -28.440 10.099 -21.203 1.00 91.94 333 LYS A C 1
ATOM 2708 O O . LYS A 1 333 ? -27.395 10.243 -20.568 1.00 91.94 333 LYS A O 1
ATOM 2713 N N . THR A 1 334 ? -28.920 8.917 -21.581 1.00 92.75 334 THR A N 1
ATOM 2714 C CA . THR A 1 334 ? -28.177 7.654 -21.514 1.00 92.75 334 THR A CA 1
ATOM 2715 C C . THR A 1 334 ? -27.790 7.243 -22.931 1.00 92.75 334 THR A C 1
ATOM 2717 O O . THR A 1 334 ? -28.654 7.125 -23.795 1.00 92.75 334 THR A O 1
ATOM 2720 N N . GLU A 1 335 ? -26.503 7.026 -23.176 1.00 92.38 335 GLU A N 1
ATOM 2721 C CA . GLU A 1 335 ? -25.976 6.562 -24.458 1.00 92.38 335 GLU A CA 1
ATOM 2722 C C . GLU A 1 335 ? -25.670 5.064 -24.379 1.00 92.38 335 GLU A C 1
ATOM 2724 O O . GLU A 1 335 ? -24.997 4.604 -23.451 1.00 92.38 335 GLU A O 1
ATOM 2729 N N . LEU A 1 336 ? -26.169 4.305 -25.355 1.00 91.38 336 LEU A N 1
ATOM 2730 C CA . LEU A 1 336 ? -25.956 2.865 -25.478 1.00 91.38 336 LEU A CA 1
ATOM 2731 C C . LEU A 1 336 ? -25.009 2.606 -26.649 1.00 91.38 336 LEU A C 1
ATOM 2733 O O . LEU A 1 336 ? -25.319 2.940 -27.791 1.00 91.38 336 LEU A O 1
ATOM 2737 N N . TYR A 1 337 ? -23.851 2.017 -26.368 1.00 86.31 337 TYR A N 1
ATOM 2738 C CA . TYR A 1 337 ? -22.861 1.681 -27.387 1.00 86.31 337 TYR A CA 1
ATOM 2739 C C . TYR A 1 337 ? -22.996 0.208 -27.766 1.00 86.31 337 TYR A C 1
ATOM 2741 O O . TYR A 1 337 ? -23.001 -0.648 -26.890 1.00 86.31 337 TYR A O 1
ATOM 2749 N N . HIS A 1 338 ? -23.103 -0.098 -29.060 1.00 83.62 338 HIS A N 1
ATOM 2750 C CA . HIS A 1 338 ? -23.339 -1.463 -29.569 1.00 83.62 338 HIS A CA 1
ATOM 2751 C C . HIS A 1 338 ? -22.084 -2.145 -30.135 1.00 83.62 338 HIS A C 1
ATOM 2753 O O . HIS A 1 338 ? -22.032 -3.362 -30.356 1.00 83.62 338 HIS A O 1
ATOM 2759 N N . THR A 1 339 ? -21.051 -1.353 -30.384 1.00 75.88 339 THR A N 1
ATOM 2760 C CA . THR A 1 339 ? -19.730 -1.800 -30.804 1.00 75.88 339 THR A CA 1
ATOM 2761 C C . THR A 1 339 ? -18.750 -1.469 -29.705 1.00 75.88 339 THR A C 1
ATOM 2763 O O . THR A 1 339 ? -18.891 -0.434 -29.053 1.00 75.88 339 THR A O 1
ATOM 2766 N N . ILE A 1 340 ? -17.724 -2.308 -29.561 1.00 64.88 340 ILE A N 1
ATOM 2767 C CA . ILE A 1 340 ? -16.539 -1.942 -28.788 1.00 64.88 340 ILE A CA 1
ATOM 2768 C C . ILE A 1 340 ? -16.115 -0.579 -29.341 1.00 64.88 340 ILE A C 1
ATOM 2770 O O . ILE A 1 340 ? -15.876 -0.491 -30.551 1.00 64.88 340 ILE A O 1
ATOM 2774 N N . PRO A 1 341 ? -16.125 0.503 -28.543 1.00 53.78 341 PRO A N 1
ATOM 2775 C CA . PRO A 1 341 ? -15.584 1.762 -29.018 1.00 53.78 341 PRO A CA 1
ATOM 2776 C C . PRO A 1 341 ? -14.181 1.458 -29.547 1.00 53.78 341 PRO A C 1
ATOM 2778 O O . PRO A 1 341 ? -13.472 0.678 -28.915 1.00 53.78 341 PRO A O 1
ATOM 2781 N N . ASN A 1 342 ? -13.745 2.064 -30.653 1.00 46.75 342 ASN A N 1
ATOM 2782 C CA . ASN A 1 342 ? -12.353 1.977 -31.133 1.00 46.75 342 ASN A CA 1
ATOM 2783 C C . ASN A 1 342 ? -11.350 2.627 -30.143 1.00 46.75 342 ASN A C 1
ATOM 2785 O O . ASN A 1 342 ? -10.349 3.218 -30.533 1.00 46.75 342 ASN A O 1
ATOM 2789 N N . LYS A 1 343 ? -11.602 2.541 -28.834 1.00 49.72 343 LYS A N 1
ATOM 2790 C CA . LYS A 1 343 ? -10.657 2.771 -27.759 1.00 49.72 343 LYS A CA 1
ATOM 2791 C C . LYS A 1 343 ? -9.727 1.556 -27.640 1.00 49.72 343 LYS A C 1
ATOM 2793 O O . LYS A 1 343 ? -9.612 0.949 -26.586 1.00 49.72 343 LYS A O 1
ATOM 2798 N N . THR A 1 344 ? -8.928 1.304 -28.667 1.00 48.72 344 THR A N 1
ATOM 2799 C CA . THR A 1 344 ? -7.490 1.246 -28.383 1.00 48.72 344 THR A CA 1
ATOM 2800 C C . THR A 1 344 ? -7.046 2.700 -28.337 1.00 48.72 344 THR A C 1
ATOM 2802 O O . THR A 1 344 ? -6.385 3.207 -29.240 1.00 48.72 344 THR A O 1
ATOM 2805 N N . ALA A 1 345 ? -7.503 3.429 -27.312 1.00 51.50 345 ALA A N 1
ATOM 2806 C CA . ALA A 1 345 ? -6.879 4.689 -26.971 1.00 51.50 345 ALA A CA 1
ATOM 2807 C C . ALA A 1 345 ? -5.482 4.275 -26.534 1.00 51.50 345 ALA A C 1
ATOM 2809 O O . ALA A 1 345 ? -5.298 3.778 -25.427 1.00 51.50 345 ALA A O 1
ATOM 2810 N N . LYS A 1 346 ? -4.549 4.331 -27.482 1.00 61.84 346 LYS A N 1
ATOM 2811 C CA . LYS A 1 346 ? -3.135 4.119 -27.247 1.00 61.84 346 LYS A CA 1
ATOM 2812 C C . LYS A 1 346 ? -2.773 4.908 -25.997 1.00 61.84 346 LYS A C 1
ATOM 2814 O O . LYS A 1 346 ? -2.983 6.121 -25.956 1.00 61.84 346 LYS A O 1
ATOM 2819 N N . ASP A 1 347 ? -2.348 4.200 -24.957 1.00 79.81 347 ASP A N 1
ATOM 2820 C CA . ASP A 1 347 ? -1.981 4.842 -23.707 1.00 79.81 347 ASP A CA 1
ATOM 2821 C C . ASP A 1 347 ? -0.737 5.685 -23.989 1.00 79.81 347 ASP A C 1
ATOM 2823 O O . ASP A 1 347 ? 0.354 5.156 -24.203 1.00 79.81 347 ASP A O 1
ATOM 2827 N N . SER A 1 348 ? -0.921 7.003 -24.067 1.00 85.19 348 SER A N 1
ATOM 2828 C CA . SER A 1 348 ? 0.122 7.928 -24.511 1.00 85.19 348 SER A CA 1
ATOM 2829 C C . SER A 1 348 ? 1.357 7.893 -23.610 1.00 85.19 348 SER A C 1
ATOM 2831 O O . SER A 1 348 ? 2.462 8.179 -24.077 1.00 85.19 348 SER A O 1
ATOM 2833 N N . ILE A 1 349 ? 1.198 7.503 -22.339 1.00 89.12 349 ILE A N 1
ATOM 2834 C CA . ILE A 1 349 ? 2.305 7.330 -21.401 1.00 89.12 349 ILE A CA 1
ATOM 2835 C C . ILE A 1 349 ? 3.080 6.063 -21.760 1.00 89.12 349 ILE A C 1
ATOM 2837 O O . ILE A 1 349 ? 4.294 6.147 -21.949 1.00 89.12 349 ILE A O 1
ATOM 2841 N N . LEU A 1 350 ? 2.409 4.918 -21.930 1.00 90.75 350 LEU A N 1
ATOM 2842 C CA . LEU A 1 350 ? 3.081 3.679 -22.352 1.00 90.75 350 LEU A CA 1
ATOM 2843 C C . LEU A 1 350 ? 3.733 3.818 -23.735 1.00 90.75 350 LEU A C 1
ATOM 2845 O O . LEU A 1 350 ? 4.855 3.356 -23.931 1.00 90.75 350 LEU A O 1
ATOM 2849 N N . GLU A 1 351 ? 3.092 4.502 -24.685 1.00 89.94 351 GLU A N 1
ATOM 2850 C CA . GLU A 1 351 ? 3.698 4.790 -25.990 1.00 89.94 351 GLU A CA 1
ATOM 2851 C C . GLU A 1 351 ? 4.954 5.652 -25.865 1.00 89.94 351 GLU A C 1
ATOM 2853 O O . GLU A 1 351 ? 5.972 5.357 -26.492 1.00 89.94 351 GLU A O 1
ATOM 2858 N N . SER A 1 352 ? 4.908 6.700 -25.037 1.00 91.56 352 SER A N 1
ATOM 2859 C CA . SER A 1 352 ? 6.074 7.545 -24.784 1.00 91.56 352 SER A CA 1
ATOM 2860 C C . SER A 1 352 ? 7.212 6.766 -24.121 1.00 91.56 352 SER A C 1
ATOM 2862 O O . SER A 1 352 ? 8.375 7.010 -24.439 1.00 91.56 352 SER A O 1
ATOM 2864 N N . LEU A 1 353 ? 6.903 5.850 -23.199 1.00 92.75 353 LEU A N 1
ATOM 2865 C CA . LEU A 1 353 ? 7.891 5.013 -22.510 1.00 92.75 353 LEU A CA 1
ATOM 2866 C C . LEU A 1 353 ? 8.532 3.982 -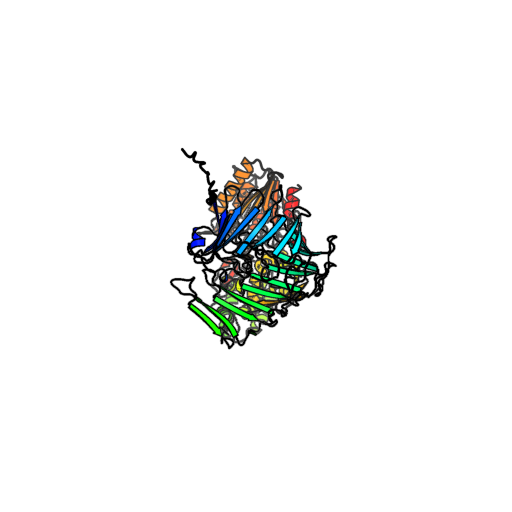23.448 1.00 92.75 353 LEU A C 1
ATOM 2868 O O . LEU A 1 353 ? 9.727 3.713 -23.325 1.00 92.75 353 LEU A O 1
ATOM 2872 N N . ASN A 1 354 ? 7.758 3.475 -24.410 1.00 93.81 354 ASN A N 1
ATOM 2873 C CA . ASN A 1 354 ? 8.180 2.494 -25.410 1.00 93.81 354 ASN A CA 1
ATOM 2874 C C . ASN A 1 354 ? 8.689 3.128 -26.714 1.00 93.81 354 ASN A C 1
ATOM 2876 O O . ASN A 1 354 ? 8.903 2.433 -27.713 1.00 93.81 354 ASN A O 1
ATOM 2880 N N . LYS A 1 355 ? 8.908 4.449 -26.727 1.00 94.44 355 LYS A N 1
ATOM 2881 C CA . LYS A 1 355 ? 9.500 5.137 -27.872 1.00 94.44 355 LYS A CA 1
ATOM 2882 C C . LYS A 1 355 ? 10.912 4.606 -28.129 1.00 94.44 355 LYS A C 1
ATOM 2884 O O . LYS A 1 355 ? 11.760 4.571 -27.236 1.00 94.44 355 LYS A O 1
ATOM 2889 N N . LYS A 1 356 ? 11.157 4.224 -29.380 1.00 96.69 356 LYS A N 1
ATOM 2890 C CA . LYS A 1 356 ? 12.436 3.686 -29.847 1.00 96.69 356 LYS A CA 1
ATOM 2891 C C . LYS A 1 356 ? 13.397 4.800 -30.254 1.00 96.69 356 LYS A C 1
ATOM 2893 O O . LYS A 1 356 ? 12.979 5.846 -30.752 1.00 96.69 356 LYS A O 1
ATOM 2898 N N . THR A 1 357 ? 14.681 4.547 -30.042 1.00 96.56 357 THR A N 1
ATOM 2899 C CA . THR A 1 357 ? 15.801 5.425 -30.381 1.00 96.56 357 THR A CA 1
ATOM 2900 C C . THR A 1 357 ? 16.728 4.698 -31.353 1.00 96.56 357 THR A C 1
ATOM 2902 O O . THR A 1 357 ? 17.021 3.518 -31.174 1.00 96.56 357 THR A O 1
ATOM 2905 N N . GLU A 1 358 ? 17.160 5.404 -32.396 1.00 97.69 358 GLU A N 1
ATOM 2906 C CA . GLU A 1 358 ? 18.069 4.904 -33.439 1.00 97.69 358 GLU A CA 1
ATOM 2907 C C . GLU A 1 358 ? 19.433 4.498 -32.861 1.00 97.69 358 GLU A C 1
ATOM 2909 O O . GLU A 1 358 ? 19.929 5.125 -31.919 1.00 97.69 358 GLU A O 1
ATOM 2914 N N . LYS A 1 359 ? 20.073 3.493 -33.470 1.00 97.56 359 LYS A N 1
ATOM 2915 C CA . LYS A 1 359 ? 21.351 2.934 -33.007 1.00 97.56 359 LYS A CA 1
ATOM 2916 C C . LYS A 1 359 ? 22.435 3.987 -32.792 1.00 97.56 359 LYS A C 1
ATOM 2918 O O . LYS A 1 359 ? 23.095 3.965 -31.758 1.00 97.56 359 LYS A O 1
ATOM 2923 N N . ASP A 1 360 ? 22.616 4.907 -33.737 1.00 98.00 360 ASP A N 1
ATOM 2924 C CA . ASP A 1 360 ? 23.719 5.878 -33.699 1.00 98.00 360 ASP A CA 1
ATOM 2925 C C . ASP A 1 360 ? 23.627 6.807 -32.481 1.00 98.00 360 ASP A C 1
ATOM 2927 O O . ASP A 1 360 ? 24.632 7.091 -31.831 1.00 98.00 360 ASP A O 1
ATOM 2931 N N . LYS A 1 361 ? 22.405 7.194 -32.097 1.00 98.25 361 LYS A N 1
ATOM 2932 C CA . LYS A 1 361 ? 22.131 7.970 -30.877 1.00 98.25 361 LYS A CA 1
ATOM 2933 C C . LYS A 1 361 ? 22.411 7.168 -29.605 1.00 98.25 361 LYS A C 1
ATOM 2935 O O . LYS A 1 361 ? 22.912 7.714 -28.627 1.00 98.25 361 LYS A O 1
ATOM 2940 N N . LEU A 1 362 ? 22.102 5.870 -29.609 1.00 98.62 362 LEU A N 1
ATOM 2941 C CA . LEU A 1 362 ? 22.405 4.979 -28.484 1.00 98.62 362 LEU A CA 1
ATOM 2942 C C . LEU A 1 362 ? 23.912 4.743 -28.341 1.00 98.62 362 LEU A C 1
ATOM 2944 O O . LEU A 1 362 ? 24.422 4.688 -27.227 1.00 98.62 362 LEU A O 1
ATOM 2948 N N . VAL A 1 363 ? 24.640 4.638 -29.456 1.00 98.50 363 VAL A N 1
ATOM 2949 C CA . VAL A 1 363 ? 26.106 4.546 -29.458 1.00 98.50 363 VAL A CA 1
ATOM 2950 C C . VAL A 1 363 ? 26.735 5.850 -28.959 1.00 98.50 363 VAL A C 1
ATOM 2952 O O . VAL A 1 363 ? 27.691 5.792 -28.186 1.00 98.50 363 VAL A O 1
ATOM 2955 N N . GLU A 1 364 ? 26.193 7.012 -29.341 1.00 98.56 364 GLU A N 1
ATOM 2956 C CA . GLU A 1 364 ? 26.606 8.315 -28.799 1.00 98.56 364 GLU A CA 1
ATOM 2957 C C . GLU A 1 364 ? 26.438 8.357 -27.273 1.00 98.56 364 GLU A C 1
ATOM 2959 O O . GLU A 1 364 ? 27.402 8.634 -26.559 1.00 98.56 364 GLU A O 1
ATOM 2964 N N . ASP A 1 365 ? 25.256 7.996 -26.766 1.00 98.62 365 ASP A N 1
ATOM 2965 C CA . ASP A 1 365 ? 24.976 7.935 -25.328 1.00 98.62 365 ASP A CA 1
ATOM 2966 C C . ASP A 1 365 ? 25.870 6.921 -24.598 1.00 98.62 365 ASP A C 1
ATOM 2968 O O . ASP A 1 365 ? 26.342 7.188 -23.494 1.00 98.62 365 ASP A O 1
ATOM 2972 N N . PHE A 1 366 ? 26.140 5.763 -25.206 1.00 98.81 366 PHE A N 1
ATOM 2973 C CA . PHE A 1 366 ? 27.007 4.739 -24.623 1.00 98.81 366 PHE A CA 1
ATOM 2974 C C . PHE A 1 366 ? 28.453 5.229 -24.509 1.00 98.81 366 PHE A C 1
ATOM 2976 O O . PHE A 1 366 ? 29.112 5.008 -23.496 1.00 98.81 366 PHE A O 1
ATOM 2983 N N . ASN A 1 367 ? 28.957 5.926 -25.528 1.00 98.69 367 ASN A N 1
ATOM 2984 C CA . ASN A 1 367 ? 30.296 6.505 -25.489 1.00 98.69 367 ASN A CA 1
ATOM 2985 C C . ASN A 1 367 ? 30.376 7.673 -24.496 1.00 98.69 367 ASN A C 1
ATOM 2987 O O . ASN A 1 367 ? 31.355 7.755 -23.759 1.00 98.69 367 ASN A O 1
ATOM 2991 N N . GLN A 1 368 ? 29.339 8.519 -24.424 1.00 98.69 368 GLN A N 1
ATOM 2992 C CA . GLN A 1 368 ? 29.228 9.565 -23.405 1.00 98.69 368 GLN A CA 1
ATOM 2993 C C . GLN A 1 368 ? 29.292 8.957 -21.998 1.00 98.69 368 GLN A C 1
ATOM 2995 O O . GLN A 1 368 ? 30.082 9.418 -21.181 1.00 98.69 368 GLN A O 1
ATOM 3000 N N . LEU A 1 369 ? 28.518 7.896 -21.735 1.00 98.62 369 LEU A N 1
ATOM 3001 C CA . LEU A 1 369 ? 28.539 7.179 -20.460 1.00 98.62 369 LEU A CA 1
ATOM 3002 C C . LEU A 1 369 ? 29.959 6.731 -20.099 1.00 98.62 369 LEU A C 1
ATOM 3004 O O . LEU A 1 369 ? 30.433 7.029 -19.007 1.00 98.62 369 LEU A O 1
ATOM 3008 N N . LEU A 1 370 ? 30.638 6.021 -21.005 1.00 98.38 370 LEU A N 1
ATOM 3009 C CA . LEU A 1 370 ? 31.980 5.503 -20.740 1.00 98.38 370 LEU A CA 1
ATOM 3010 C C . LEU A 1 370 ? 33.004 6.610 -20.502 1.00 98.38 370 LEU A C 1
ATOM 3012 O O . LEU A 1 370 ? 33.881 6.431 -19.663 1.00 98.38 370 LEU A O 1
ATOM 3016 N N . GLU A 1 371 ? 32.902 7.729 -21.221 1.00 98.12 371 GLU A N 1
ATOM 3017 C CA . GLU A 1 371 ? 33.779 8.879 -21.005 1.00 98.12 371 GLU A CA 1
ATOM 3018 C C . GLU A 1 371 ? 33.551 9.485 -19.621 1.00 98.12 371 GLU A C 1
ATOM 3020 O O . GLU A 1 371 ? 34.499 9.675 -18.868 1.00 98.12 371 GLU A O 1
ATOM 3025 N N . THR A 1 372 ? 32.291 9.680 -19.236 1.00 97.56 372 THR A N 1
ATOM 3026 C CA . THR A 1 372 ? 31.929 10.180 -17.908 1.00 97.56 372 THR A CA 1
ATOM 3027 C C . THR A 1 372 ? 32.385 9.244 -16.783 1.00 97.56 372 THR A C 1
ATOM 3029 O O . THR A 1 372 ? 32.819 9.714 -15.735 1.00 97.56 372 THR A O 1
ATOM 3032 N N . LEU A 1 373 ? 32.348 7.919 -16.975 1.00 97.44 373 LEU A N 1
ATOM 3033 C CA . LEU A 1 373 ? 32.817 6.964 -15.960 1.00 97.44 373 LEU A CA 1
ATOM 3034 C C . LEU A 1 373 ? 34.333 7.045 -15.701 1.00 97.44 373 LEU A C 1
ATOM 3036 O O . LEU A 1 373 ? 34.766 6.664 -14.615 1.00 97.44 373 LEU A O 1
ATOM 3040 N N . LYS A 1 374 ? 35.133 7.573 -16.641 1.00 96.62 374 LYS A N 1
ATOM 3041 C CA . LYS A 1 374 ? 36.576 7.810 -16.429 1.00 96.62 374 LYS A CA 1
ATOM 3042 C C . LYS A 1 374 ? 36.853 8.919 -15.415 1.00 96.62 374 LYS A C 1
ATOM 3044 O O . LYS A 1 374 ? 37.963 8.995 -14.901 1.00 96.62 374 LYS A O 1
ATOM 3049 N N . GLU A 1 375 ? 35.868 9.768 -15.120 1.00 95.94 375 GLU A N 1
ATOM 3050 C CA . GLU A 1 375 ? 35.988 10.796 -14.082 1.00 95.94 375 GLU A CA 1
ATOM 3051 C C . GLU A 1 375 ? 35.992 10.199 -12.663 1.00 95.94 375 GLU A C 1
ATOM 3053 O O . GLU A 1 375 ? 36.318 10.905 -11.710 1.00 95.94 375 GLU A O 1
ATOM 3058 N N . HIS A 1 376 ? 35.627 8.919 -12.495 1.00 96.62 376 HIS A N 1
ATOM 3059 C CA . HIS A 1 376 ? 35.660 8.265 -11.191 1.00 96.62 376 HIS A CA 1
ATOM 3060 C C . HIS A 1 376 ? 37.113 8.029 -10.735 1.00 96.62 376 HIS A C 1
ATOM 3062 O O . HIS A 1 376 ? 37.839 7.278 -11.391 1.00 96.62 376 HIS A O 1
ATOM 3068 N N . PRO A 1 377 ? 37.545 8.579 -9.585 1.00 94.81 377 PRO A N 1
ATOM 3069 C CA . PRO A 1 377 ? 38.957 8.581 -9.190 1.00 94.81 377 PRO A CA 1
ATOM 3070 C C . PRO A 1 377 ? 39.505 7.190 -8.845 1.00 94.81 377 PRO A C 1
ATOM 3072 O O . PRO A 1 377 ? 40.712 6.979 -8.886 1.00 94.81 377 PRO A O 1
ATOM 3075 N N . ALA A 1 378 ? 38.626 6.235 -8.530 1.00 93.88 378 ALA A N 1
ATOM 3076 C CA . ALA A 1 378 ? 38.979 4.860 -8.173 1.00 93.88 378 ALA A CA 1
ATOM 3077 C C . ALA A 1 378 ? 38.170 3.833 -8.989 1.00 93.88 378 ALA A C 1
ATOM 3079 O O . ALA A 1 378 ? 37.570 2.916 -8.443 1.00 93.88 378 ALA A O 1
ATOM 3080 N N . GLN A 1 379 ? 38.060 4.026 -10.311 1.00 92.12 379 GLN A N 1
ATOM 3081 C CA . GLN A 1 379 ? 37.193 3.216 -11.190 1.00 92.12 379 GLN A CA 1
ATOM 3082 C C . GLN A 1 379 ? 37.392 1.690 -11.047 1.00 92.12 379 GLN A C 1
ATOM 3084 O O . GLN A 1 379 ? 36.437 0.934 -11.176 1.00 92.12 379 GLN A O 1
ATOM 3089 N N . PHE A 1 380 ? 38.613 1.230 -10.773 1.00 94.94 380 PHE A N 1
ATOM 3090 C CA . PHE A 1 380 ? 38.974 -0.195 -10.773 1.00 94.94 380 PHE A CA 1
ATOM 3091 C C . PHE A 1 380 ? 39.313 -0.737 -9.378 1.00 94.94 380 PHE A C 1
ATOM 3093 O O . PHE A 1 380 ? 40.108 -1.661 -9.249 1.00 94.94 380 PHE A O 1
ATOM 3100 N N . GLU A 1 381 ? 38.752 -0.144 -8.323 1.00 94.06 381 GLU A N 1
ATOM 3101 C CA . GLU A 1 381 ? 39.013 -0.570 -6.940 1.00 94.06 381 GLU A CA 1
ATOM 3102 C C . GLU A 1 381 ? 38.403 -1.943 -6.624 1.00 94.06 381 GLU A C 1
ATOM 3104 O O . GLU A 1 381 ? 39.056 -2.785 -6.016 1.00 94.06 381 GLU A O 1
ATOM 3109 N N . PHE A 1 382 ? 37.179 -2.193 -7.099 1.00 94.62 382 PHE A N 1
ATOM 3110 C CA . PHE A 1 382 ? 36.436 -3.434 -6.838 1.00 94.62 382 PHE A CA 1
ATOM 3111 C C . PHE A 1 382 ? 36.226 -4.301 -8.084 1.00 94.62 382 PHE A C 1
ATOM 3113 O O . PHE A 1 382 ? 35.603 -5.362 -8.015 1.00 94.62 382 PHE A O 1
ATOM 3120 N N . ILE A 1 383 ? 36.723 -3.867 -9.241 1.00 95.75 383 ILE A N 1
ATOM 3121 C CA . ILE A 1 383 ? 36.680 -4.637 -10.482 1.00 95.75 383 ILE A CA 1
ATOM 3122 C C . ILE A 1 383 ? 38.018 -4.553 -11.201 1.00 95.75 383 ILE A C 1
ATOM 3124 O O . ILE A 1 383 ? 38.565 -3.472 -11.406 1.00 95.75 383 ILE A O 1
ATOM 3128 N N . ASP A 1 384 ? 38.524 -5.707 -11.633 1.00 96.06 384 ASP A N 1
ATOM 3129 C CA . ASP A 1 384 ? 39.699 -5.761 -12.494 1.00 96.06 384 ASP A CA 1
ATOM 3130 C C . ASP A 1 384 ? 39.425 -5.059 -13.834 1.00 96.06 384 ASP A C 1
ATOM 3132 O O . ASP A 1 384 ? 38.389 -5.270 -14.471 1.00 96.06 384 ASP A O 1
ATOM 3136 N N . LYS A 1 385 ? 40.387 -4.261 -14.305 1.00 96.75 385 LYS A N 1
ATOM 3137 C CA . LYS A 1 385 ? 40.258 -3.494 -15.549 1.00 96.75 385 LYS A CA 1
ATOM 3138 C C . LYS A 1 385 ? 39.972 -4.390 -16.758 1.00 96.75 385 LYS A C 1
ATOM 3140 O O . LYS A 1 385 ? 39.131 -4.042 -17.584 1.00 96.75 385 LYS A O 1
ATOM 3145 N N . THR A 1 386 ? 40.610 -5.559 -16.847 1.00 97.81 386 THR A N 1
ATOM 3146 C CA . THR A 1 386 ? 40.375 -6.502 -17.953 1.00 97.81 386 THR A CA 1
ATOM 3147 C C . THR A 1 386 ? 38.958 -7.070 -17.886 1.00 97.81 386 THR A C 1
ATOM 3149 O O . THR A 1 386 ? 38.294 -7.211 -18.914 1.00 97.81 386 THR A O 1
ATOM 3152 N N . ALA A 1 387 ? 38.473 -7.399 -16.686 1.00 97.88 387 ALA A N 1
ATOM 3153 C CA . ALA A 1 387 ? 37.097 -7.842 -16.477 1.00 97.88 387 ALA A CA 1
ATOM 3154 C C . ALA A 1 387 ? 36.079 -6.748 -16.848 1.00 97.88 387 ALA A C 1
ATOM 3156 O O . ALA A 1 387 ? 35.107 -7.034 -17.552 1.00 97.88 387 ALA A O 1
ATOM 3157 N N . TYR A 1 388 ? 36.332 -5.497 -16.454 1.00 98.19 388 TYR A N 1
ATOM 3158 C CA . TYR A 1 388 ? 35.504 -4.346 -16.817 1.00 98.19 388 TYR A CA 1
ATOM 3159 C C . TYR A 1 388 ? 35.466 -4.121 -18.335 1.00 98.19 388 TYR A C 1
ATOM 3161 O O . TYR A 1 388 ? 34.391 -3.998 -18.918 1.00 98.19 388 TYR A O 1
ATOM 3169 N N . GLU A 1 389 ? 36.614 -4.133 -19.014 1.00 98.12 389 GLU A N 1
ATOM 3170 C CA . GLU A 1 389 ? 36.687 -3.964 -20.472 1.00 98.12 389 GLU A CA 1
ATOM 3171 C C . GLU A 1 389 ? 35.965 -5.093 -21.222 1.00 98.12 389 GLU A C 1
ATOM 3173 O O . GLU A 1 389 ? 35.234 -4.837 -22.184 1.00 98.12 389 GLU A O 1
ATOM 3178 N N . LYS A 1 390 ? 36.096 -6.343 -20.753 1.00 98.38 390 LYS A N 1
ATOM 3179 C CA . LYS A 1 390 ? 35.325 -7.483 -21.276 1.00 98.38 390 LYS A CA 1
ATOM 3180 C C . LYS A 1 390 ? 33.822 -7.267 -21.109 1.00 98.38 390 LYS A C 1
ATOM 3182 O O . LYS A 1 390 ? 33.078 -7.497 -22.061 1.00 98.38 390 LYS A O 1
ATOM 3187 N N . LEU A 1 391 ? 33.379 -6.798 -19.941 1.00 98.19 391 LEU A N 1
ATOM 3188 C CA . LEU A 1 391 ? 31.974 -6.474 -19.689 1.00 98.19 391 LEU A CA 1
ATOM 3189 C C . LEU A 1 391 ? 31.481 -5.363 -20.623 1.00 98.19 391 LEU A C 1
ATOM 3191 O O . LEU A 1 391 ? 30.428 -5.514 -21.237 1.00 98.19 391 LEU A O 1
ATOM 3195 N N . VAL A 1 392 ? 32.241 -4.276 -20.773 1.00 98.62 392 VAL A N 1
ATOM 3196 C CA . VAL A 1 392 ? 31.897 -3.159 -21.666 1.00 98.62 392 VAL A CA 1
ATOM 3197 C C . VAL A 1 392 ? 31.740 -3.636 -23.107 1.00 98.62 392 VAL A C 1
ATOM 3199 O O . VAL A 1 392 ? 30.752 -3.289 -23.752 1.00 98.62 392 VAL A O 1
ATOM 3202 N N . ASN A 1 393 ? 32.672 -4.447 -23.611 1.00 98.31 393 ASN A N 1
ATOM 3203 C CA . ASN A 1 393 ? 32.600 -4.981 -24.973 1.00 98.31 393 ASN A CA 1
ATOM 3204 C C . ASN A 1 393 ? 31.390 -5.903 -25.151 1.00 98.31 393 ASN A C 1
ATOM 3206 O O . ASN A 1 393 ? 30.614 -5.714 -26.086 1.00 98.31 393 ASN A O 1
ATOM 3210 N N . TYR A 1 394 ? 31.166 -6.815 -24.202 1.00 98.25 394 TYR A N 1
ATOM 3211 C CA . TYR A 1 394 ? 30.004 -7.703 -24.212 1.00 98.25 394 TYR A CA 1
ATOM 3212 C C . TYR A 1 394 ? 28.672 -6.936 -24.193 1.00 98.25 394 TYR A C 1
ATOM 3214 O O . TYR A 1 394 ? 27.731 -7.287 -24.901 1.00 98.25 394 TYR A O 1
ATOM 3222 N N . GLN A 1 395 ? 28.570 -5.865 -23.404 1.00 98.38 395 GLN A N 1
ATOM 3223 C CA . GLN A 1 395 ? 27.364 -5.035 -23.363 1.00 98.38 395 GLN A CA 1
ATOM 3224 C C . GLN A 1 395 ? 27.209 -4.189 -24.633 1.00 98.38 395 GLN A C 1
ATOM 3226 O O . GLN A 1 395 ? 26.101 -4.061 -25.151 1.00 98.38 395 GLN A O 1
ATOM 3231 N N . ARG A 1 396 ? 28.306 -3.672 -25.198 1.00 98.25 396 ARG A N 1
ATOM 3232 C CA . ARG A 1 396 ? 28.289 -2.911 -26.456 1.00 98.25 396 ARG A CA 1
ATOM 3233 C C . ARG A 1 396 ? 27.693 -3.724 -27.610 1.00 98.25 396 ARG A C 1
ATOM 3235 O O . ARG A 1 396 ? 26.934 -3.172 -28.404 1.00 98.25 396 ARG A O 1
ATOM 3242 N N . GLU A 1 397 ? 27.978 -5.024 -27.684 1.00 97.69 397 GLU A N 1
ATOM 3243 C CA . GLU A 1 397 ? 27.427 -5.932 -28.707 1.00 97.69 397 GLU A CA 1
ATOM 3244 C C . GLU A 1 397 ? 25.900 -6.093 -28.626 1.00 97.69 397 GLU A C 1
ATOM 3246 O O . GLU A 1 397 ? 25.254 -6.425 -29.621 1.00 97.69 397 GLU A O 1
ATOM 3251 N N . LYS A 1 398 ? 25.294 -5.810 -27.466 1.00 98.00 398 LYS A N 1
ATOM 3252 C CA . LYS A 1 398 ? 23.838 -5.869 -27.282 1.00 98.00 398 LYS A CA 1
ATOM 3253 C C . LYS A 1 398 ? 23.107 -4.630 -27.792 1.00 98.00 398 LYS A C 1
ATOM 3255 O O . LYS A 1 398 ? 21.879 -4.661 -27.862 1.00 98.00 398 LYS A O 1
ATOM 3260 N N . ILE A 1 399 ? 23.823 -3.562 -28.160 1.00 97.88 399 ILE A N 1
ATOM 3261 C CA . ILE A 1 399 ? 23.215 -2.358 -28.734 1.00 97.88 399 ILE A CA 1
ATOM 3262 C C . ILE A 1 399 ? 22.713 -2.675 -30.146 1.00 97.88 399 ILE A C 1
ATOM 3264 O O . ILE A 1 399 ? 23.477 -2.801 -31.111 1.00 97.88 399 ILE A O 1
ATOM 3268 N N . LYS A 1 400 ? 21.393 -2.783 -30.262 1.00 95.31 400 LYS A N 1
ATOM 3269 C CA . LYS A 1 400 ? 20.655 -2.996 -31.507 1.00 95.31 400 LYS A CA 1
ATOM 3270 C C . LYS A 1 400 ? 20.103 -1.671 -32.020 1.00 95.31 400 LYS A C 1
ATOM 3272 O O . LYS A 1 400 ? 20.039 -0.682 -31.293 1.00 95.31 400 LYS A O 1
ATOM 3277 N N . ASP A 1 401 ? 19.715 -1.651 -33.290 1.00 94.75 401 ASP A N 1
ATOM 3278 C CA . ASP A 1 401 ? 18.954 -0.516 -33.796 1.00 94.75 401 ASP A CA 1
ATOM 3279 C C . ASP A 1 401 ? 17.545 -0.490 -33.201 1.00 94.75 401 ASP A C 1
ATOM 3281 O O . ASP A 1 401 ? 16.952 -1.537 -32.929 1.00 94.75 401 ASP A O 1
ATOM 3285 N N . SER A 1 402 ? 17.016 0.720 -33.022 1.00 94.06 402 SER A N 1
ATOM 3286 C CA . SER A 1 402 ? 15.640 0.950 -32.594 1.00 94.06 402 SER A CA 1
ATOM 3287 C C . SER A 1 402 ? 15.297 0.331 -31.224 1.00 94.06 402 SER A C 1
ATOM 3289 O O . SER A 1 402 ? 14.269 -0.340 -31.083 1.00 94.06 402 SER A O 1
ATOM 3291 N N . MET A 1 403 ? 16.130 0.583 -30.206 1.00 98.06 403 MET A N 1
ATOM 3292 C CA . MET A 1 403 ? 15.869 0.186 -28.810 1.00 98.06 403 MET A CA 1
ATOM 3293 C C . MET A 1 403 ? 15.141 1.286 -28.027 1.00 98.06 403 MET A C 1
ATOM 3295 O O . MET A 1 403 ? 15.296 2.482 -28.280 1.00 98.06 403 MET A O 1
ATOM 3299 N N . THR A 1 404 ? 14.358 0.885 -27.039 1.00 97.75 404 THR A N 1
ATOM 3300 C CA . THR A 1 404 ? 13.773 1.756 -26.016 1.00 97.75 404 THR A CA 1
ATOM 3301 C C . THR A 1 404 ? 14.825 2.189 -24.989 1.00 97.75 404 THR A C 1
ATOM 3303 O O . THR A 1 404 ? 15.878 1.567 -24.842 1.00 97.75 404 THR A O 1
ATOM 3306 N N . VAL A 1 405 ? 14.527 3.236 -24.212 1.00 97.75 405 VAL A N 1
ATOM 3307 C CA . VAL A 1 405 ? 15.395 3.651 -23.090 1.00 97.75 405 VAL A CA 1
ATOM 3308 C C . VAL A 1 405 ? 15.510 2.544 -22.030 1.00 97.75 405 VAL A C 1
ATOM 3310 O O . VAL A 1 405 ? 16.558 2.410 -21.410 1.00 97.75 405 VAL A O 1
ATOM 3313 N N . THR A 1 406 ? 14.479 1.710 -21.865 1.00 97.69 406 THR A N 1
ATOM 3314 C CA . THR A 1 406 ? 14.499 0.547 -20.961 1.00 97.69 406 THR A CA 1
ATOM 3315 C C . THR A 1 406 ? 15.506 -0.502 -21.428 1.00 97.69 406 THR A C 1
ATOM 3317 O O . THR A 1 406 ? 16.378 -0.898 -20.665 1.00 97.69 406 THR A O 1
ATOM 3320 N N . GLU A 1 407 ? 15.462 -0.897 -22.701 1.00 98.31 407 GLU A N 1
ATOM 3321 C CA . GLU A 1 407 ? 16.440 -1.841 -23.259 1.00 98.31 407 GLU A CA 1
ATOM 3322 C C . GLU A 1 407 ? 17.869 -1.267 -23.210 1.00 98.31 407 GLU A C 1
ATOM 3324 O O . GLU A 1 407 ? 18.827 -1.993 -22.954 1.00 98.31 407 GLU A O 1
ATOM 3329 N N . PHE A 1 408 ? 18.038 0.045 -23.401 1.00 98.56 408 PHE A N 1
ATOM 3330 C CA . PHE A 1 408 ? 19.347 0.689 -23.262 1.00 98.56 408 PHE A CA 1
ATOM 3331 C C . PHE A 1 408 ? 19.838 0.742 -21.803 1.00 98.56 408 PHE A C 1
ATOM 3333 O O . PHE A 1 408 ? 21.033 0.570 -21.543 1.00 98.56 408 PHE A O 1
ATOM 3340 N N . TYR A 1 409 ? 18.933 0.914 -20.835 1.00 98.44 409 TYR A N 1
ATOM 3341 C CA . TYR A 1 409 ? 19.246 0.810 -19.408 1.00 98.44 409 TYR A CA 1
ATOM 3342 C C . TYR A 1 409 ? 19.762 -0.593 -19.059 1.00 98.44 409 TYR A C 1
ATOM 3344 O O . TYR A 1 409 ? 20.806 -0.704 -18.423 1.00 98.44 409 TYR A O 1
ATOM 3352 N N . GLN A 1 410 ? 19.121 -1.659 -19.563 1.00 98.38 410 GLN A N 1
ATOM 3353 C CA . GLN A 1 410 ? 19.565 -3.051 -19.359 1.00 98.38 410 GLN A CA 1
ATOM 3354 C C . GLN A 1 410 ? 21.008 -3.301 -19.835 1.00 98.38 410 GLN A C 1
ATOM 3356 O O . GLN A 1 410 ? 21.722 -4.127 -19.263 1.00 98.38 410 GLN A O 1
ATOM 3361 N N . VAL A 1 411 ? 21.440 -2.596 -20.885 1.00 98.44 411 VAL A N 1
ATOM 3362 C CA . VAL A 1 411 ? 22.805 -2.673 -21.427 1.00 98.44 411 VAL A CA 1
ATOM 3363 C C . VAL A 1 411 ? 23.808 -1.903 -20.564 1.00 98.44 411 VAL A C 1
ATOM 3365 O O . VAL A 1 411 ? 24.932 -2.361 -20.355 1.00 98.44 411 VAL A O 1
ATOM 3368 N N . THR A 1 412 ? 23.426 -0.727 -20.070 1.00 98.56 412 THR A N 1
ATOM 3369 C CA . THR A 1 412 ? 24.357 0.235 -19.461 1.00 98.56 412 THR A CA 1
ATOM 3370 C C . THR A 1 412 ? 24.456 0.124 -17.945 1.00 98.56 412 THR A C 1
ATOM 3372 O O . THR A 1 412 ? 25.549 0.281 -17.400 1.00 98.56 412 THR A O 1
ATOM 3375 N N . SER A 1 413 ? 23.364 -0.200 -17.248 1.00 98.25 413 SER A N 1
ATOM 3376 C CA . SER A 1 413 ? 23.358 -0.288 -15.786 1.00 98.25 413 SER A CA 1
ATOM 3377 C C . SER A 1 413 ? 24.355 -1.307 -15.219 1.00 98.25 413 SER A C 1
ATOM 3379 O O . SER A 1 413 ? 24.988 -0.966 -14.219 1.00 98.25 413 SER A O 1
ATOM 3381 N N . PRO A 1 414 ? 24.605 -2.486 -15.840 1.00 98.38 414 PRO A N 1
ATOM 3382 C CA . PRO A 1 414 ? 25.604 -3.415 -15.317 1.00 98.38 414 PRO A CA 1
ATOM 3383 C C . PRO A 1 414 ? 27.032 -2.883 -15.388 1.00 98.38 414 PRO A C 1
ATOM 3385 O O . PRO A 1 414 ? 27.840 -3.198 -14.523 1.00 98.38 414 PRO A O 1
ATOM 3388 N N . ILE A 1 415 ? 27.347 -2.047 -16.383 1.00 98.50 415 ILE A N 1
ATOM 3389 C CA . ILE A 1 415 ? 28.666 -1.411 -16.496 1.00 98.50 415 ILE A CA 1
ATOM 3390 C C . ILE A 1 415 ? 28.874 -0.466 -15.311 1.00 98.50 415 ILE A C 1
ATOM 3392 O O . ILE A 1 415 ? 29.899 -0.528 -14.639 1.00 98.50 415 ILE A O 1
ATOM 3396 N N . VAL A 1 416 ? 27.879 0.373 -15.018 1.00 98.31 416 VAL A N 1
ATOM 3397 C CA . VAL A 1 416 ? 27.952 1.358 -13.931 1.00 98.31 416 VAL A CA 1
ATOM 3398 C C . VAL A 1 416 ? 28.023 0.676 -12.563 1.00 98.31 416 VAL A C 1
ATOM 3400 O O . VAL A 1 416 ? 28.887 1.012 -11.756 1.00 98.31 416 VAL A O 1
ATOM 3403 N N . ALA A 1 417 ? 27.157 -0.310 -12.314 1.00 97.94 417 ALA A N 1
ATOM 3404 C CA . ALA A 1 417 ? 27.120 -1.048 -11.052 1.00 97.94 417 ALA A CA 1
ATOM 3405 C C . ALA A 1 417 ? 28.399 -1.866 -10.804 1.00 97.94 417 ALA A C 1
ATOM 3407 O O . ALA A 1 417 ? 28.812 -2.027 -9.657 1.00 97.94 417 ALA A O 1
ATOM 3408 N N . SER A 1 418 ? 29.062 -2.332 -11.872 1.00 97.75 418 SER A N 1
ATOM 3409 C CA . SER A 1 418 ? 30.304 -3.107 -11.772 1.00 97.75 418 SER A CA 1
ATOM 3410 C C . SER A 1 418 ? 31.491 -2.335 -11.193 1.00 97.75 418 SER A C 1
ATOM 3412 O O . SER A 1 418 ? 32.484 -2.953 -10.849 1.00 97.75 418 SER A O 1
ATOM 3414 N N . LEU A 1 419 ? 31.408 -1.007 -11.051 1.00 97.00 419 LEU A N 1
ATOM 3415 C CA . LEU A 1 419 ? 32.467 -0.231 -10.400 1.00 97.00 419 LEU A CA 1
ATOM 3416 C C . LEU A 1 419 ? 32.499 -0.424 -8.875 1.00 97.00 419 LEU A C 1
ATOM 3418 O O . LEU A 1 419 ? 33.451 0.007 -8.233 1.00 97.00 419 LEU A O 1
ATOM 3422 N N . GLY A 1 420 ? 31.460 -1.028 -8.284 1.00 95.56 420 GLY A N 1
ATOM 3423 C CA . GLY A 1 420 ? 31.411 -1.301 -6.844 1.00 95.56 420 GLY A CA 1
ATOM 3424 C C . GLY A 1 420 ? 31.410 -0.041 -5.972 1.00 95.56 420 GLY A C 1
ATOM 3425 O O . GLY A 1 420 ? 31.878 -0.085 -4.842 1.00 95.56 420 GLY A O 1
ATOM 3426 N N . CYS A 1 421 ? 30.917 1.087 -6.495 1.00 95.56 421 CYS A N 1
ATOM 3427 C CA . CYS A 1 421 ? 30.782 2.349 -5.766 1.00 95.56 421 CYS A CA 1
ATOM 3428 C C . CYS A 1 421 ? 29.304 2.708 -5.618 1.00 95.56 421 CYS A C 1
ATOM 3430 O O . CYS A 1 421 ? 28.616 2.976 -6.608 1.00 95.56 421 CYS A O 1
ATOM 3432 N N . LEU A 1 422 ? 28.821 2.798 -4.380 1.00 94.12 422 LEU A N 1
ATOM 3433 C CA . LEU A 1 422 ? 27.435 3.117 -4.053 1.00 94.12 422 LEU A CA 1
ATOM 3434 C C . LEU A 1 422 ? 26.988 4.466 -4.620 1.00 94.12 422 LEU A C 1
ATOM 3436 O O . LEU A 1 422 ? 25.793 4.647 -4.839 1.00 94.12 422 LEU A O 1
ATOM 3440 N N . HIS A 1 423 ? 27.885 5.418 -4.877 1.00 95.44 423 HIS A N 1
ATOM 3441 C CA . HIS A 1 423 ? 27.563 6.769 -5.365 1.00 95.44 423 HIS A CA 1
ATOM 3442 C C . HIS A 1 423 ? 27.806 6.984 -6.860 1.00 95.44 423 HIS A C 1
ATOM 3444 O O . HIS A 1 423 ? 27.573 8.087 -7.355 1.00 95.44 423 HIS A O 1
ATOM 3450 N N . THR A 1 424 ? 28.197 5.939 -7.588 1.00 97.25 424 THR A N 1
ATOM 3451 C CA . THR A 1 424 ? 28.316 5.965 -9.049 1.00 97.25 424 THR A CA 1
ATOM 3452 C C . THR A 1 424 ? 27.123 5.247 -9.661 1.00 97.25 424 THR A C 1
ATOM 3454 O O . THR A 1 424 ? 27.043 4.025 -9.602 1.00 97.25 424 THR A O 1
ATOM 3457 N N . ARG A 1 425 ? 26.142 5.987 -10.191 1.00 96.06 425 ARG A N 1
ATOM 3458 C CA . ARG A 1 425 ? 24.808 5.466 -10.540 1.00 96.06 425 ARG A CA 1
ATOM 3459 C C . ARG A 1 425 ? 24.311 5.968 -11.885 1.00 96.06 425 ARG A C 1
ATOM 3461 O O . ARG A 1 425 ? 24.559 7.109 -12.270 1.00 96.06 425 ARG A O 1
ATOM 3468 N N . ILE A 1 426 ? 23.488 5.138 -12.520 1.00 97.06 426 ILE A N 1
ATOM 3469 C CA . ILE A 1 426 ? 22.592 5.537 -13.603 1.00 97.06 426 ILE A CA 1
ATOM 3470 C C . ILE A 1 426 ? 21.162 5.654 -13.064 1.00 97.06 426 ILE A C 1
ATOM 3472 O O . ILE A 1 426 ? 20.673 4.774 -12.352 1.00 97.06 426 ILE A O 1
ATOM 3476 N N . VAL A 1 427 ? 20.504 6.773 -13.359 1.00 96.50 427 VAL A N 1
ATOM 3477 C CA . VAL A 1 427 ? 19.204 7.142 -12.788 1.00 96.50 427 VAL A CA 1
ATOM 3478 C C . VAL A 1 427 ? 18.148 7.226 -13.881 1.00 96.50 427 VAL A C 1
ATOM 3480 O O . VAL A 1 427 ? 18.227 8.080 -14.767 1.00 96.50 427 VAL A O 1
ATOM 3483 N N . ASP A 1 428 ? 17.116 6.390 -13.787 1.00 96.62 428 ASP A N 1
ATOM 3484 C CA . ASP A 1 428 ? 15.962 6.477 -14.677 1.00 96.62 428 ASP A CA 1
ATOM 3485 C C . ASP A 1 428 ? 14.910 7.441 -14.115 1.00 96.62 428 ASP A C 1
ATOM 3487 O O . ASP A 1 428 ? 14.090 7.108 -13.256 1.00 96.62 428 ASP A O 1
ATOM 3491 N N . THR A 1 429 ? 14.917 8.675 -14.618 1.00 94.31 429 THR A N 1
ATOM 3492 C CA . THR A 1 429 ? 13.969 9.704 -14.166 1.00 94.31 429 THR A CA 1
ATOM 3493 C C . THR A 1 429 ? 12.538 9.476 -14.656 1.00 94.31 429 THR A C 1
ATOM 3495 O O . THR A 1 429 ? 11.622 10.130 -14.149 1.00 94.31 429 THR A O 1
ATOM 3498 N N . ARG A 1 430 ? 12.316 8.547 -15.602 1.00 94.94 430 ARG A N 1
ATOM 3499 C CA . ARG A 1 430 ? 10.971 8.203 -16.090 1.00 94.94 430 ARG A CA 1
ATOM 3500 C C . ARG A 1 430 ? 10.123 7.641 -14.957 1.00 94.94 430 ARG A C 1
ATOM 3502 O O . ARG A 1 430 ? 8.978 8.056 -14.820 1.00 94.94 430 ARG A O 1
ATOM 3509 N N . PHE A 1 431 ? 10.705 6.808 -14.088 1.00 93.31 431 PHE A N 1
ATOM 3510 C CA . PHE A 1 431 ? 9.999 6.217 -12.950 1.00 93.31 431 PHE A CA 1
ATOM 3511 C C . PHE A 1 431 ? 9.284 7.264 -12.088 1.00 93.31 431 PHE A C 1
ATOM 3513 O O . PHE A 1 431 ? 8.090 7.137 -11.842 1.00 93.31 431 PHE A O 1
ATOM 3520 N N . PHE A 1 432 ? 9.974 8.341 -11.700 1.00 89.56 432 PHE A N 1
ATOM 3521 C CA . PHE A 1 432 ? 9.413 9.384 -10.830 1.00 89.56 432 PHE A CA 1
ATOM 3522 C C . PHE A 1 432 ? 8.341 10.254 -11.503 1.00 89.56 432 PHE A C 1
ATOM 3524 O O . PHE A 1 432 ? 7.619 10.973 -10.816 1.00 89.56 432 PHE A O 1
ATOM 3531 N N . ARG A 1 433 ? 8.248 10.221 -12.837 1.00 90.81 433 ARG A N 1
ATOM 3532 C CA . ARG A 1 433 ? 7.260 10.976 -13.626 1.00 90.81 433 ARG A CA 1
ATOM 3533 C C . ARG A 1 433 ? 6.072 10.115 -14.043 1.00 90.81 433 ARG A C 1
ATOM 3535 O O . ARG A 1 433 ? 5.011 10.657 -14.343 1.00 90.81 433 ARG A O 1
ATOM 3542 N N . THR A 1 434 ? 6.245 8.796 -14.075 1.00 90.44 434 THR A N 1
ATOM 3543 C CA . THR A 1 434 ? 5.181 7.854 -14.403 1.00 90.44 434 THR A CA 1
ATOM 3544 C C . THR A 1 434 ? 4.184 7.776 -13.241 1.00 90.44 434 THR A C 1
ATOM 3546 O O . THR A 1 434 ? 4.589 7.454 -12.123 1.00 90.44 434 THR A O 1
ATOM 3549 N N . PRO A 1 435 ? 2.881 8.025 -13.475 1.00 86.56 435 PRO A N 1
ATOM 3550 C CA . PRO A 1 435 ? 1.862 7.912 -12.436 1.00 86.56 435 PRO A CA 1
ATOM 3551 C C . PRO A 1 435 ? 1.838 6.528 -11.776 1.00 86.56 435 PRO A C 1
ATOM 3553 O O . PRO A 1 435 ? 2.026 5.511 -12.440 1.00 86.56 435 PRO A O 1
ATOM 3556 N N . GLN A 1 436 ? 1.519 6.482 -10.481 1.00 82.81 436 GLN A N 1
ATOM 3557 C CA . GLN A 1 436 ? 1.565 5.242 -9.697 1.00 82.81 436 GLN A CA 1
ATOM 3558 C C . GLN A 1 436 ? 0.660 4.129 -10.244 1.00 82.81 436 GLN A C 1
ATOM 3560 O O . GLN A 1 436 ? 0.997 2.966 -10.073 1.00 82.81 436 GLN A O 1
ATOM 3565 N N . LYS A 1 437 ? -0.439 4.452 -10.949 1.00 81.69 437 LYS A N 1
ATOM 3566 C CA . LYS A 1 437 ? -1.339 3.453 -11.570 1.00 81.69 437 LYS A CA 1
ATOM 3567 C C . LYS A 1 437 ? -0.644 2.501 -12.557 1.00 81.69 437 LYS A C 1
ATOM 3569 O O . LYS A 1 437 ? -1.134 1.408 -12.788 1.00 81.69 437 LYS A O 1
ATOM 3574 N N . TYR A 1 438 ? 0.494 2.906 -13.128 1.00 87.50 438 TYR A N 1
ATOM 3575 C CA . TYR A 1 438 ? 1.284 2.059 -14.028 1.00 87.50 438 TYR A CA 1
ATOM 3576 C C . TYR A 1 438 ? 2.257 1.144 -13.280 1.00 87.50 438 TYR A C 1
ATOM 3578 O O . TYR A 1 438 ? 2.902 0.299 -13.900 1.00 87.50 438 TYR A O 1
ATOM 3586 N N . TRP A 1 439 ? 2.444 1.359 -11.978 1.00 87.88 439 TRP A N 1
ATOM 3587 C CA . TRP A 1 439 ? 3.436 0.641 -11.193 1.00 87.88 439 TRP A CA 1
ATOM 3588 C C . TRP A 1 439 ? 2.900 -0.746 -10.847 1.00 87.88 439 TRP A C 1
ATOM 3590 O O . TRP A 1 439 ? 1.710 -0.917 -10.590 1.00 87.88 439 TRP A O 1
ATOM 3600 N N . LEU A 1 440 ? 3.795 -1.729 -10.808 1.00 89.50 440 LEU A N 1
ATOM 3601 C CA . LEU A 1 440 ? 3.499 -3.064 -10.312 1.00 89.50 440 LEU A CA 1
ATOM 3602 C C . LEU A 1 440 ? 2.911 -2.934 -8.893 1.00 89.50 440 LEU A C 1
ATOM 3604 O O . LEU A 1 440 ? 3.504 -2.258 -8.042 1.00 89.50 440 LEU A O 1
ATOM 3608 N N . PRO A 1 441 ? 1.754 -3.547 -8.601 1.00 85.00 441 PRO A N 1
ATOM 3609 C CA . PRO A 1 441 ? 1.041 -3.314 -7.353 1.00 85.00 441 PRO A CA 1
ATOM 3610 C C . PRO A 1 441 ? 1.569 -4.231 -6.239 1.00 85.00 441 PRO A C 1
ATOM 3612 O O . PRO A 1 441 ? 0.806 -4.924 -5.580 1.00 85.00 441 PRO A O 1
ATOM 3615 N N . LEU A 1 442 ? 2.885 -4.275 -6.033 1.00 87.44 442 LEU A N 1
ATOM 3616 C CA . LEU A 1 442 ? 3.524 -5.093 -5.002 1.00 87.44 442 LEU A CA 1
ATOM 3617 C C . LEU A 1 442 ? 4.511 -4.248 -4.198 1.00 87.44 442 LEU A C 1
ATOM 3619 O O . LEU A 1 442 ? 5.348 -3.541 -4.757 1.00 87.44 442 LEU A O 1
ATOM 3623 N N . ILE A 1 443 ? 4.438 -4.367 -2.877 1.00 88.38 443 ILE A N 1
ATOM 3624 C CA . ILE A 1 443 ? 5.563 -4.091 -1.993 1.00 88.38 443 ILE A CA 1
ATOM 3625 C C . ILE A 1 443 ? 6.125 -5.450 -1.618 1.00 88.38 443 ILE A C 1
ATOM 3627 O O . ILE A 1 443 ? 5.376 -6.340 -1.210 1.00 88.38 443 ILE A O 1
ATOM 3631 N N . VAL A 1 444 ? 7.434 -5.608 -1.767 1.00 93.06 444 VAL A N 1
ATOM 3632 C CA . VAL A 1 444 ? 8.083 -6.897 -1.567 1.00 93.06 444 VAL A CA 1
ATOM 3633 C C . VAL A 1 444 ? 9.068 -6.865 -0.413 1.00 93.06 444 VAL A C 1
ATOM 3635 O O . VAL A 1 444 ? 9.636 -5.823 -0.089 1.00 93.06 444 VAL A O 1
ATOM 3638 N N . TRP A 1 445 ? 9.282 -8.036 0.165 1.00 94.88 445 TRP A N 1
ATOM 3639 C CA . TRP A 1 445 ? 10.336 -8.332 1.112 1.00 94.88 445 TRP A CA 1
ATOM 3640 C C . TRP A 1 445 ? 11.185 -9.479 0.576 1.00 94.88 445 TRP A C 1
ATOM 3642 O O . TRP A 1 445 ? 10.649 -10.507 0.160 1.00 94.88 445 TRP A O 1
ATOM 3652 N N . PHE A 1 446 ? 12.499 -9.291 0.571 1.00 94.38 446 PHE A N 1
ATOM 3653 C CA . PHE A 1 446 ? 13.477 -10.298 0.201 1.00 94.38 446 PHE A CA 1
ATOM 3654 C C . PHE A 1 446 ? 14.099 -10.928 1.448 1.00 94.38 446 PHE A C 1
ATOM 3656 O O . PHE A 1 446 ? 14.664 -10.240 2.304 1.00 94.38 446 PHE A O 1
ATOM 3663 N N . GLU A 1 447 ? 14.023 -12.252 1.505 1.00 91.69 447 GLU A N 1
ATOM 3664 C CA . GLU A 1 447 ? 14.570 -13.106 2.562 1.00 91.69 447 GLU A CA 1
ATOM 3665 C C . GLU A 1 447 ? 14.973 -14.439 1.921 1.00 91.69 447 GLU A C 1
ATOM 3667 O O . GLU A 1 447 ? 14.217 -14.974 1.111 1.00 91.69 447 GLU A O 1
ATOM 3672 N N . ASP A 1 448 ? 16.179 -14.935 2.211 1.00 87.56 448 ASP A N 1
ATOM 3673 C CA . ASP A 1 448 ? 16.715 -16.195 1.666 1.00 87.56 448 ASP A CA 1
ATOM 3674 C C . ASP A 1 448 ? 16.593 -16.334 0.131 1.00 87.56 448 ASP A C 1
ATOM 3676 O O . ASP A 1 448 ? 16.189 -17.369 -0.399 1.00 87.56 448 ASP A O 1
ATOM 3680 N N . GLU A 1 449 ? 16.907 -15.258 -0.603 1.00 84.00 449 GLU A N 1
ATOM 3681 C CA . GLU A 1 449 ? 16.753 -15.137 -2.069 1.00 84.00 449 GLU A CA 1
ATOM 3682 C C . GLU A 1 449 ? 15.325 -15.334 -2.616 1.00 84.00 449 GLU A C 1
ATOM 3684 O O . GLU A 1 449 ? 15.130 -15.442 -3.835 1.00 84.00 449 GLU A O 1
ATOM 3689 N N . LYS A 1 450 ? 14.321 -15.358 -1.739 1.00 94.06 450 LYS A N 1
ATOM 3690 C CA . LYS A 1 450 ? 12.902 -15.387 -2.088 1.00 94.06 450 LYS A CA 1
ATOM 3691 C C . LYS A 1 450 ? 12.308 -13.991 -2.017 1.00 94.06 450 LYS A C 1
ATOM 3693 O O . LYS A 1 450 ? 12.836 -13.103 -1.355 1.00 94.06 450 LYS A O 1
ATOM 3698 N N . MET A 1 451 ? 11.199 -13.806 -2.722 1.00 97.00 451 MET A N 1
ATOM 3699 C CA . MET A 1 451 ? 10.458 -12.552 -2.790 1.00 97.00 451 MET A CA 1
ATOM 3700 C C . MET A 1 451 ? 9.068 -12.783 -2.208 1.00 97.00 451 MET A C 1
ATOM 3702 O O . MET A 1 451 ? 8.351 -13.663 -2.675 1.00 97.00 451 MET A O 1
ATOM 3706 N N . TYR A 1 452 ? 8.671 -11.981 -1.231 1.00 96.62 452 TYR A N 1
ATOM 3707 C CA . TYR A 1 452 ? 7.371 -12.086 -0.573 1.00 96.62 452 TYR A CA 1
ATOM 3708 C C . TYR A 1 452 ? 6.601 -10.783 -0.710 1.00 96.62 452 TYR A C 1
ATOM 3710 O O . TYR A 1 452 ? 7.183 -9.718 -0.544 1.00 96.62 452 TYR A O 1
ATOM 3718 N N . ALA A 1 453 ? 5.300 -10.835 -0.979 1.00 93.12 453 ALA A N 1
ATOM 3719 C CA . ALA A 1 453 ? 4.449 -9.654 -0.915 1.00 93.12 453 ALA A CA 1
ATOM 3720 C C . ALA A 1 453 ? 4.156 -9.300 0.548 1.00 93.12 453 ALA A C 1
ATOM 3722 O O . ALA A 1 453 ? 3.691 -10.148 1.303 1.00 93.12 453 ALA A O 1
ATOM 3723 N N . ILE A 1 454 ? 4.372 -8.047 0.947 1.00 90.38 454 ILE A N 1
ATOM 3724 C CA . ILE A 1 454 ? 4.011 -7.547 2.291 1.00 90.38 454 ILE A CA 1
ATOM 3725 C C . ILE A 1 454 ? 2.740 -6.690 2.284 1.00 90.38 454 ILE A C 1
ATOM 3727 O O . ILE A 1 454 ? 2.363 -6.094 3.288 1.00 90.38 454 ILE A O 1
ATOM 3731 N N . ASN A 1 455 ? 2.060 -6.640 1.144 1.00 82.44 455 ASN A N 1
ATOM 3732 C CA . ASN A 1 455 ? 0.759 -6.024 0.950 1.00 82.44 455 ASN A CA 1
ATOM 3733 C C . ASN A 1 455 ? -0.157 -6.970 0.168 1.00 82.44 455 ASN A C 1
ATOM 3735 O O . ASN A 1 455 ? 0.310 -7.827 -0.579 1.00 82.44 455 ASN A O 1
ATOM 3739 N N . ASN A 1 456 ? -1.469 -6.770 0.288 1.00 75.44 456 ASN A N 1
ATOM 3740 C CA . ASN A 1 456 ? -2.413 -7.293 -0.689 1.00 75.44 456 ASN A CA 1
ATOM 3741 C C . ASN A 1 456 ? -2.829 -6.152 -1.619 1.00 75.44 456 ASN A C 1
ATOM 3743 O O . ASN A 1 456 ? -3.544 -5.238 -1.213 1.00 75.44 456 ASN A O 1
ATOM 3747 N N . CYS A 1 457 ? -2.309 -6.157 -2.839 1.00 66.00 457 CYS A N 1
ATOM 3748 C CA . CYS A 1 457 ? -2.565 -5.109 -3.823 1.00 66.00 457 CYS A CA 1
ATOM 3749 C C . CYS A 1 457 ? -2.872 -5.669 -5.218 1.00 66.00 457 CYS A C 1
ATOM 3751 O O . CYS A 1 457 ? -3.046 -4.900 -6.158 1.00 66.00 457 CYS A O 1
ATOM 3753 N N . VAL A 1 458 ? -2.996 -6.994 -5.346 1.00 67.75 458 VAL A N 1
ATOM 3754 C CA . VAL A 1 458 ? -3.573 -7.616 -6.541 1.00 67.75 458 VAL A CA 1
ATOM 3755 C C . VAL A 1 458 ? -5.054 -7.874 -6.304 1.00 67.75 458 VAL A C 1
ATOM 3757 O O . VAL A 1 458 ? -5.500 -8.080 -5.182 1.00 67.75 458 VAL A O 1
ATOM 3760 N N . GLU A 1 459 ? -5.815 -7.911 -7.388 1.00 73.31 459 GLU A N 1
ATOM 3761 C CA . GLU A 1 459 ? -7.255 -8.183 -7.384 1.00 73.31 459 GLU A CA 1
ATOM 3762 C C . GLU A 1 459 ? -7.636 -9.577 -6.850 1.00 73.31 459 GLU A C 1
ATOM 3764 O O . GLU A 1 459 ? -8.804 -9.861 -6.589 1.00 73.31 459 GLU A O 1
ATOM 3769 N N . ASN A 1 460 ? -6.657 -10.466 -6.689 1.00 82.00 460 ASN A N 1
ATOM 3770 C CA . ASN A 1 460 ? -6.881 -11.813 -6.198 1.00 82.00 460 ASN A CA 1
ATOM 3771 C C . ASN A 1 460 ? -6.960 -11.838 -4.661 1.00 82.00 460 ASN A C 1
ATOM 3773 O O . ASN A 1 460 ? -5.977 -11.617 -3.956 1.00 82.00 460 ASN A O 1
ATOM 3777 N N . ILE A 1 461 ? -8.140 -12.192 -4.151 1.00 80.19 461 ILE A N 1
ATOM 3778 C CA . ILE A 1 461 ? -8.467 -12.259 -2.717 1.00 80.19 461 ILE A CA 1
ATOM 3779 C C . ILE A 1 461 ? -7.770 -13.391 -1.941 1.00 80.19 461 ILE A C 1
ATOM 3781 O O . ILE A 1 461 ? -7.985 -13.526 -0.733 1.00 80.19 461 ILE A O 1
ATOM 3785 N N . GLU A 1 462 ? -6.999 -14.245 -2.613 1.00 87.69 462 GLU A N 1
ATOM 3786 C CA . GLU A 1 462 ? -6.133 -15.243 -1.979 1.00 87.69 462 GLU A CA 1
ATOM 3787 C C . GLU A 1 462 ? -4.724 -14.697 -1.708 1.00 87.69 462 GLU A C 1
ATOM 3789 O O . GLU A 1 462 ? -4.026 -15.251 -0.861 1.00 87.69 462 GLU A O 1
ATOM 3794 N N . MET A 1 463 ? -4.297 -13.606 -2.361 1.00 87.75 463 MET A N 1
ATOM 3795 C CA . MET A 1 463 ? -3.019 -12.975 -2.027 1.00 87.75 463 MET A CA 1
ATOM 3796 C C . MET A 1 463 ? -3.119 -12.287 -0.664 1.00 87.75 463 MET A C 1
ATOM 3798 O O . MET A 1 463 ? -4.008 -11.482 -0.403 1.00 87.75 463 MET A O 1
ATOM 3802 N N . ASN A 1 464 ? -2.192 -12.606 0.226 1.00 87.69 464 ASN A N 1
ATOM 3803 C CA . ASN A 1 464 ? -2.101 -12.038 1.568 1.00 87.69 464 ASN A CA 1
ATOM 3804 C C . ASN A 1 464 ? -0.657 -11.638 1.893 1.00 87.69 464 ASN A C 1
ATOM 3806 O O . ASN A 1 464 ? 0.280 -12.075 1.222 1.00 87.69 464 ASN A O 1
ATOM 3810 N N . ALA A 1 465 ? -0.474 -10.785 2.904 1.00 89.75 465 ALA A N 1
ATOM 3811 C CA . ALA A 1 465 ? 0.864 -10.447 3.380 1.00 89.75 465 ALA A CA 1
ATOM 3812 C C . ALA A 1 465 ? 1.611 -11.735 3.775 1.00 89.75 465 ALA A C 1
ATOM 3814 O O . ALA A 1 465 ? 1.061 -12.586 4.471 1.00 89.75 465 ALA A O 1
ATOM 3815 N N . GLY A 1 466 ? 2.836 -11.883 3.275 1.00 93.75 466 GLY A N 1
ATOM 3816 C CA . GLY A 1 466 ? 3.633 -13.104 3.351 1.00 93.75 466 GLY A CA 1
ATOM 3817 C C . GLY A 1 466 ? 3.548 -14.018 2.130 1.00 93.75 466 GLY A C 1
ATOM 3818 O O . GLY A 1 466 ? 4.282 -14.999 2.075 1.00 93.75 466 GLY A O 1
ATOM 3819 N N . SER A 1 467 ? 2.690 -13.733 1.145 1.00 95.25 467 SER A N 1
ATOM 3820 C CA . SER A 1 467 ? 2.607 -14.561 -0.067 1.00 95.25 467 SER A CA 1
ATOM 3821 C C . SER A 1 467 ? 3.947 -14.593 -0.798 1.00 95.25 467 SER A C 1
ATOM 3823 O O . SER A 1 467 ? 4.504 -13.542 -1.110 1.00 95.25 467 SER A O 1
ATOM 3825 N N . GLU A 1 468 ? 4.449 -15.784 -1.114 1.00 97.12 468 GLU A N 1
ATOM 3826 C CA . GLU A 1 468 ? 5.681 -15.965 -1.884 1.00 97.12 468 GLU A CA 1
ATOM 3827 C C . GLU A 1 468 ? 5.400 -15.662 -3.359 1.00 97.12 468 GLU A C 1
ATOM 3829 O O . GLU A 1 468 ? 4.566 -16.310 -3.994 1.00 97.12 468 GLU A O 1
ATOM 3834 N N . ILE A 1 469 ? 6.093 -14.672 -3.916 1.00 97.31 469 ILE A N 1
ATOM 3835 C CA . ILE A 1 469 ? 6.054 -14.337 -5.336 1.00 97.31 469 ILE A CA 1
ATOM 3836 C C . ILE A 1 469 ? 7.019 -15.266 -6.068 1.00 97.31 469 ILE A C 1
ATOM 3838 O O . ILE A 1 469 ? 8.223 -15.272 -5.812 1.00 97.31 469 ILE A O 1
ATOM 3842 N N . LEU A 1 470 ? 6.482 -16.050 -6.999 1.00 97.81 470 LEU A N 1
ATOM 3843 C CA . LEU A 1 470 ? 7.232 -17.039 -7.769 1.00 97.81 470 LEU A CA 1
ATOM 3844 C C . LEU A 1 470 ? 7.657 -16.485 -9.126 1.00 97.81 470 LEU A C 1
ATOM 3846 O O . LEU A 1 470 ? 8.802 -16.671 -9.524 1.00 97.81 470 LEU A O 1
ATOM 3850 N N . GLU A 1 471 ? 6.753 -15.801 -9.833 1.00 97.75 471 GLU A N 1
ATOM 3851 C CA . GLU A 1 471 ? 7.026 -15.207 -11.146 1.00 97.75 471 GLU A CA 1
ATOM 3852 C C . GLU A 1 471 ? 6.279 -13.877 -11.315 1.00 97.75 471 GLU A C 1
ATOM 3854 O O . GLU A 1 471 ? 5.139 -13.733 -10.863 1.00 97.75 471 GLU A O 1
ATOM 3859 N N . ILE A 1 472 ? 6.899 -12.933 -12.027 1.00 96.75 472 ILE A N 1
ATOM 3860 C CA . ILE A 1 472 ? 6.255 -11.713 -12.529 1.00 96.75 472 ILE A CA 1
ATOM 3861 C C . ILE A 1 472 ? 6.495 -11.657 -14.038 1.00 96.75 472 ILE A C 1
ATOM 3863 O O . ILE A 1 472 ? 7.632 -11.745 -14.494 1.00 96.75 472 ILE A O 1
ATOM 3867 N N . ASN A 1 473 ? 5.421 -11.556 -14.823 1.00 95.50 473 ASN A N 1
ATOM 3868 C CA . ASN A 1 473 ? 5.448 -11.560 -16.290 1.00 95.50 473 ASN A CA 1
ATOM 3869 C C . ASN A 1 473 ? 6.241 -12.741 -16.888 1.00 95.50 473 ASN A C 1
ATOM 3871 O O . ASN A 1 473 ? 6.886 -12.616 -17.925 1.00 95.50 473 ASN A O 1
ATOM 3875 N N . GLY A 1 474 ? 6.181 -13.903 -16.228 1.00 96.69 474 GLY A N 1
ATOM 3876 C CA . GLY A 1 474 ? 6.870 -15.129 -16.645 1.00 96.69 474 GLY A CA 1
ATOM 3877 C C . GLY A 1 474 ? 8.356 -15.199 -16.280 1.00 96.69 474 GLY A C 1
ATOM 3878 O O . GLY A 1 474 ? 8.991 -16.204 -16.584 1.00 96.69 474 GLY A O 1
ATOM 3879 N N . VAL A 1 475 ? 8.911 -14.179 -15.615 1.00 97.94 475 VAL A N 1
ATOM 3880 C CA . VAL A 1 475 ? 10.284 -14.195 -15.087 1.00 97.94 475 VAL A CA 1
ATOM 3881 C C . VAL A 1 475 ? 10.248 -14.623 -13.625 1.00 97.94 475 VAL A C 1
ATOM 3883 O O . VAL A 1 475 ? 9.477 -14.069 -12.837 1.00 97.94 475 VAL A O 1
ATOM 3886 N N . SER A 1 476 ? 11.071 -15.604 -13.249 1.00 98.00 476 SER A N 1
ATOM 3887 C CA . SER A 1 476 ? 11.105 -16.098 -11.867 1.00 98.00 476 SER A CA 1
ATOM 3888 C C . SER A 1 476 ? 11.605 -15.028 -10.891 1.00 98.00 476 SER A C 1
ATOM 3890 O O . SER A 1 476 ? 12.485 -14.231 -11.216 1.00 98.00 476 SER A O 1
ATOM 3892 N N . SER A 1 477 ? 11.088 -15.013 -9.663 1.00 96.81 477 SER A N 1
ATOM 3893 C CA . SER A 1 477 ? 11.481 -14.032 -8.645 1.00 96.81 477 SER A CA 1
ATOM 3894 C C . SER A 1 477 ? 12.967 -14.102 -8.281 1.00 96.81 477 SER A C 1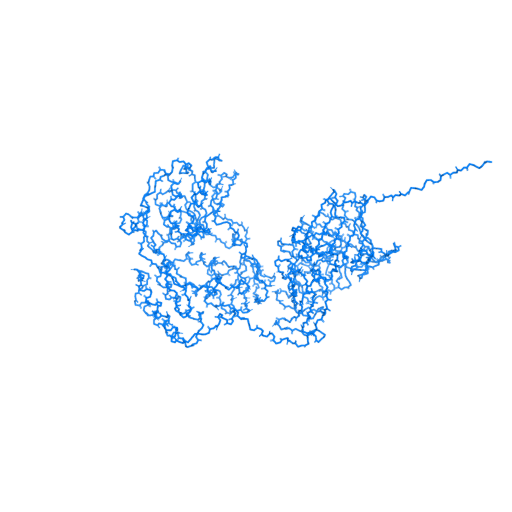
ATOM 3896 O O . SER A 1 477 ? 13.595 -13.061 -8.080 1.00 96.81 477 SER A O 1
ATOM 3898 N N . ASN A 1 478 ? 13.558 -15.302 -8.274 1.00 95.38 478 ASN A N 1
ATOM 3899 C CA . ASN A 1 478 ? 14.996 -15.490 -8.061 1.00 95.38 478 ASN A CA 1
ATOM 3900 C C . ASN A 1 478 ? 15.832 -14.907 -9.215 1.00 95.38 478 ASN A C 1
ATOM 3902 O O . ASN A 1 478 ? 16.867 -14.282 -8.977 1.00 95.38 478 ASN A O 1
ATOM 3906 N N . GLU A 1 479 ? 15.378 -15.061 -10.461 1.00 96.50 479 GLU A N 1
ATOM 3907 C CA . GLU A 1 479 ? 16.019 -14.440 -11.623 1.00 96.50 479 GLU A CA 1
ATOM 3908 C C . GLU A 1 479 ? 15.898 -12.914 -11.578 1.00 96.50 479 GLU A C 1
ATOM 3910 O O . GLU A 1 479 ? 16.898 -12.225 -11.774 1.00 96.50 479 GLU A O 1
ATOM 3915 N N . ILE A 1 480 ? 14.725 -12.380 -11.214 1.00 97.31 480 ILE A N 1
ATOM 3916 C CA . ILE A 1 480 ? 14.531 -10.943 -10.981 1.00 97.31 480 ILE A CA 1
ATOM 3917 C C . ILE A 1 480 ? 15.527 -10.442 -9.931 1.00 97.31 480 ILE A C 1
ATOM 3919 O O . ILE A 1 480 ? 16.242 -9.479 -10.191 1.00 97.31 480 ILE A O 1
ATOM 3923 N N . PHE A 1 481 ? 15.628 -11.104 -8.775 1.00 95.19 481 PHE A N 1
ATOM 3924 C CA . PHE A 1 481 ? 16.575 -10.728 -7.724 1.00 95.19 481 PHE A CA 1
ATOM 3925 C C . PHE A 1 481 ? 18.022 -10.702 -8.237 1.00 95.19 481 PHE A C 1
ATOM 3927 O O . PHE A 1 481 ? 18.717 -9.695 -8.088 1.00 95.19 481 PHE A O 1
ATOM 3934 N N . LYS A 1 482 ? 18.468 -11.777 -8.901 1.00 94.94 482 LYS A N 1
ATOM 3935 C CA . LYS A 1 482 ? 19.825 -11.887 -9.461 1.00 94.94 482 LYS A CA 1
ATOM 3936 C C . LYS A 1 482 ? 20.117 -10.791 -10.478 1.00 94.94 482 LYS A C 1
ATOM 3938 O O . LYS A 1 482 ? 21.157 -10.146 -10.381 1.00 94.94 482 LYS A O 1
ATOM 3943 N N . ILE A 1 483 ? 19.199 -10.553 -11.412 1.00 96.38 483 ILE A N 1
ATOM 3944 C CA . ILE A 1 483 ? 19.327 -9.508 -12.428 1.00 96.38 483 ILE A CA 1
ATOM 3945 C C . ILE A 1 483 ? 19.416 -8.134 -11.773 1.00 96.38 483 ILE A C 1
ATOM 3947 O O . ILE A 1 483 ? 20.355 -7.394 -12.061 1.00 96.38 483 ILE A O 1
ATOM 3951 N N . LEU A 1 484 ? 18.496 -7.794 -10.867 1.00 96.38 484 LEU A N 1
ATOM 3952 C CA . LEU A 1 484 ? 18.473 -6.463 -10.262 1.00 96.38 484 LEU A CA 1
ATOM 3953 C C . LEU A 1 484 ? 19.747 -6.177 -9.459 1.00 96.38 484 LEU A C 1
ATOM 3955 O O . LEU A 1 484 ? 20.266 -5.067 -9.570 1.00 96.38 484 LEU A O 1
ATOM 3959 N N . LYS A 1 485 ? 20.330 -7.165 -8.762 1.00 95.25 485 LYS A N 1
ATOM 3960 C CA . LYS A 1 485 ? 21.640 -7.000 -8.097 1.00 95.25 485 LYS A CA 1
ATOM 3961 C C . LYS A 1 485 ? 22.739 -6.526 -9.053 1.00 95.25 485 LYS A C 1
ATOM 3963 O O . LYS A 1 485 ? 23.553 -5.696 -8.669 1.00 95.25 485 LYS A O 1
ATOM 3968 N N . THR A 1 486 ? 22.727 -6.976 -10.311 1.00 95.38 486 THR A N 1
ATOM 3969 C CA . THR A 1 486 ? 23.704 -6.530 -11.325 1.00 95.38 486 THR A CA 1
ATOM 3970 C C . THR A 1 486 ? 23.505 -5.087 -11.789 1.00 95.38 486 THR A C 1
ATOM 3972 O O . THR A 1 486 ? 24.348 -4.565 -12.502 1.00 95.38 486 THR A O 1
ATOM 3975 N N . THR A 1 487 ? 22.404 -4.434 -11.417 1.00 95.62 487 THR A N 1
ATOM 3976 C CA . THR A 1 487 ? 22.068 -3.058 -11.834 1.00 95.62 487 THR A CA 1
ATOM 3977 C C . THR A 1 487 ? 22.208 -2.034 -10.713 1.00 95.62 487 THR A C 1
ATOM 3979 O O . THR A 1 487 ? 22.205 -0.831 -10.970 1.00 95.62 487 THR A O 1
ATOM 3982 N N . ILE A 1 488 ? 22.323 -2.507 -9.472 1.00 96.25 488 ILE A N 1
ATOM 3983 C CA . ILE A 1 488 ? 22.374 -1.671 -8.279 1.00 96.25 488 ILE A CA 1
ATOM 3984 C C . ILE A 1 488 ? 23.836 -1.366 -7.964 1.00 96.25 488 ILE A C 1
ATOM 3986 O O . ILE A 1 488 ? 24.639 -2.270 -7.748 1.00 96.25 488 ILE A O 1
ATOM 3990 N N . SER A 1 489 ? 24.178 -0.085 -7.888 1.00 96.25 489 SER A N 1
ATOM 3991 C CA . SER A 1 489 ? 25.488 0.330 -7.396 1.00 96.25 489 SER A CA 1
ATOM 3992 C C . SER A 1 489 ? 25.540 0.213 -5.873 1.00 96.25 489 SER A C 1
ATOM 3994 O O . SER A 1 489 ? 24.748 0.851 -5.171 1.00 96.25 489 SER A O 1
ATOM 3996 N N . ALA A 1 490 ? 26.476 -0.590 -5.377 1.00 95.69 490 ALA A N 1
ATOM 3997 C CA . ALA A 1 490 ? 26.707 -0.859 -3.963 1.00 95.69 490 ALA A CA 1
ATOM 3998 C C . ALA A 1 490 ? 28.210 -0.798 -3.686 1.00 95.69 490 ALA A C 1
ATOM 4000 O O . ALA A 1 490 ? 28.988 -1.237 -4.535 1.00 95.69 490 ALA A O 1
ATOM 4001 N N . ASP A 1 491 ? 28.604 -0.282 -2.520 1.00 94.44 491 ASP A N 1
ATOM 4002 C CA . ASP A 1 491 ? 30.009 -0.280 -2.108 1.00 94.44 491 ASP A CA 1
ATOM 4003 C C . ASP A 1 491 ? 30.470 -1.736 -1.991 1.00 94.44 491 ASP A C 1
ATOM 4005 O O . ASP A 1 491 ? 29.824 -2.536 -1.311 1.00 94.44 491 ASP A O 1
ATOM 4009 N N . ALA A 1 492 ? 31.518 -2.091 -2.737 1.00 93.38 492 ALA A N 1
ATOM 4010 C CA . ALA A 1 492 ? 32.120 -3.424 -2.757 1.00 93.38 492 ALA A CA 1
ATOM 4011 C C . ALA A 1 492 ? 31.131 -4.599 -2.923 1.00 93.38 492 ALA A C 1
ATOM 4013 O O . ALA A 1 492 ? 31.349 -5.693 -2.405 1.00 93.38 492 ALA A O 1
ATOM 4014 N N . TYR A 1 493 ? 30.025 -4.390 -3.645 1.00 95.00 493 TYR A N 1
ATOM 4015 C CA . TYR A 1 493 ? 28.978 -5.404 -3.848 1.00 95.00 493 TYR A CA 1
ATOM 4016 C C . TYR A 1 493 ? 28.347 -5.931 -2.543 1.00 95.00 493 TYR A C 1
ATOM 4018 O O . TYR A 1 493 ? 27.956 -7.103 -2.461 1.00 95.00 493 TYR A O 1
ATOM 4026 N N . ASN A 1 494 ? 28.234 -5.070 -1.528 1.00 94.88 494 ASN A N 1
ATOM 4027 C CA . ASN A 1 494 ? 27.693 -5.417 -0.216 1.00 94.88 494 ASN A CA 1
ATOM 4028 C C . ASN A 1 494 ? 26.294 -6.073 -0.312 1.00 94.88 494 ASN A C 1
ATOM 4030 O O . ASN A 1 494 ? 25.334 -5.481 -0.819 1.00 94.88 494 ASN A O 1
ATOM 4034 N N . GLN A 1 495 ? 26.171 -7.313 0.184 1.00 92.88 495 GLN A N 1
ATOM 4035 C CA . GLN A 1 495 ? 24.929 -8.093 0.082 1.00 92.88 495 GLN A CA 1
ATOM 4036 C C . GLN A 1 495 ? 23.808 -7.539 0.968 1.00 92.88 495 GLN A C 1
ATOM 4038 O O . GLN A 1 495 ? 22.650 -7.513 0.537 1.00 92.88 495 GLN A O 1
ATOM 4043 N N . SER A 1 496 ? 24.148 -7.034 2.156 1.00 93.31 496 SER A N 1
ATOM 4044 C CA . SER A 1 496 ? 23.211 -6.381 3.074 1.00 93.31 496 SER A CA 1
ATOM 4045 C C . SER A 1 496 ? 22.583 -5.151 2.411 1.00 93.31 496 SER A C 1
ATOM 4047 O O . SER A 1 496 ? 21.364 -4.965 2.471 1.00 93.31 496 SER A O 1
ATOM 4049 N N . PHE A 1 497 ? 23.371 -4.369 1.661 1.00 95.31 497 PHE A N 1
ATOM 4050 C CA . PHE A 1 497 ? 22.860 -3.242 0.877 1.00 95.31 497 PHE A CA 1
ATOM 4051 C C . PHE A 1 497 ? 21.897 -3.672 -0.230 1.00 95.31 497 PHE A C 1
ATOM 4053 O O . PHE A 1 497 ? 20.835 -3.064 -0.373 1.00 95.31 497 PHE A O 1
ATOM 4060 N N . TYR A 1 498 ? 22.224 -4.715 -1.002 1.00 94.75 498 TYR A N 1
ATOM 4061 C CA . TYR A 1 498 ? 21.324 -5.203 -2.051 1.00 94.75 498 TYR A CA 1
ATOM 4062 C C . TYR A 1 498 ? 19.964 -5.606 -1.491 1.00 94.75 498 TYR A C 1
ATOM 4064 O O . TYR A 1 498 ? 18.940 -5.161 -2.012 1.00 94.75 498 TYR A O 1
ATOM 4072 N N . ARG A 1 499 ? 19.950 -6.407 -0.420 1.00 91.50 499 ARG A N 1
ATOM 4073 C CA . ARG A 1 499 ? 18.715 -6.843 0.243 1.00 91.50 499 ARG A CA 1
ATOM 4074 C C . ARG A 1 499 ? 17.942 -5.648 0.796 1.00 91.50 499 ARG A C 1
ATOM 4076 O O . ARG A 1 499 ? 16.782 -5.442 0.438 1.00 91.50 499 ARG A O 1
ATOM 4083 N N . GLY A 1 500 ? 18.605 -4.823 1.607 1.00 91.69 500 GLY A N 1
ATOM 4084 C CA . GLY A 1 500 ? 17.992 -3.670 2.255 1.00 91.69 500 GLY A CA 1
ATOM 4085 C C . GLY A 1 500 ? 17.427 -2.665 1.252 1.00 91.69 500 GLY A C 1
ATOM 4086 O O . GLY A 1 500 ? 16.288 -2.223 1.398 1.00 91.69 500 GLY A O 1
ATOM 4087 N N . ASP A 1 501 ? 18.179 -2.304 0.206 1.00 93.00 501 ASP A N 1
ATOM 4088 C CA . ASP A 1 501 ? 17.712 -1.322 -0.773 1.00 93.00 501 ASP A CA 1
ATOM 4089 C C . ASP A 1 501 ? 16.626 -1.893 -1.687 1.00 93.00 501 ASP A C 1
ATOM 4091 O O . ASP A 1 501 ? 15.696 -1.157 -2.010 1.00 93.00 501 ASP A O 1
ATOM 4095 N N . LEU A 1 502 ? 16.658 -3.185 -2.042 1.00 93.81 502 LEU A N 1
ATOM 4096 C CA . LEU A 1 502 ? 15.561 -3.828 -2.774 1.00 93.81 502 LEU A CA 1
ATOM 4097 C C . LEU A 1 502 ? 14.264 -3.865 -1.957 1.00 93.81 502 LEU A C 1
ATOM 4099 O O . LEU A 1 502 ? 13.216 -3.544 -2.513 1.00 93.81 502 LEU A O 1
ATOM 4103 N N . ASN A 1 503 ? 14.320 -4.127 -0.649 1.00 92.12 503 ASN A N 1
ATOM 4104 C CA . ASN A 1 503 ? 13.138 -4.108 0.228 1.00 92.12 503 ASN A CA 1
ATOM 4105 C C . ASN A 1 503 ? 12.414 -2.750 0.262 1.00 92.12 503 ASN A C 1
ATOM 4107 O O . ASN A 1 503 ? 11.260 -2.674 0.678 1.00 92.12 503 ASN A O 1
ATOM 4111 N N . VAL A 1 504 ? 13.055 -1.669 -0.200 1.00 88.38 504 VAL A N 1
ATOM 4112 C CA . VAL A 1 504 ? 12.428 -0.339 -0.281 1.00 88.38 504 VAL A CA 1
ATOM 4113 C C . VAL A 1 504 ? 12.241 0.150 -1.719 1.00 88.38 504 VAL A C 1
ATOM 4115 O O . VAL A 1 504 ? 11.209 0.730 -2.053 1.00 88.38 504 VAL A O 1
ATOM 4118 N N . ASN A 1 505 ? 13.225 -0.078 -2.586 1.00 92.00 505 ASN A N 1
ATOM 4119 C CA . ASN A 1 505 ? 13.294 0.472 -3.938 1.00 92.00 505 ASN A CA 1
ATOM 4120 C C . ASN A 1 505 ? 13.036 -0.569 -5.038 1.00 92.00 505 ASN A C 1
ATOM 4122 O O . ASN A 1 505 ? 13.273 -0.264 -6.207 1.00 92.00 505 ASN A O 1
ATOM 4126 N N . PHE A 1 506 ? 12.525 -1.764 -4.713 1.00 95.12 506 PHE A N 1
ATOM 4127 C CA . PHE A 1 506 ? 12.232 -2.813 -5.699 1.00 95.12 506 PHE A CA 1
ATOM 4128 C C . PHE A 1 506 ? 11.502 -2.282 -6.935 1.00 95.12 506 PHE A C 1
ATOM 4130 O O . PHE A 1 506 ? 11.952 -2.513 -8.049 1.00 95.12 506 PHE A O 1
ATOM 4137 N N . LEU A 1 507 ? 10.428 -1.507 -6.752 1.00 93.94 507 LEU A N 1
ATOM 4138 C CA . LEU A 1 507 ? 9.639 -0.972 -7.866 1.00 93.94 507 LEU A CA 1
ATOM 4139 C C . LEU A 1 507 ? 10.446 -0.044 -8.785 1.00 93.94 507 LEU A C 1
ATOM 4141 O O . LEU A 1 507 ? 10.247 -0.073 -9.995 1.00 93.94 507 LEU A O 1
ATOM 4145 N N . TYR A 1 508 ? 11.366 0.754 -8.235 1.00 95.38 508 TYR A N 1
ATOM 4146 C CA . TYR A 1 508 ? 12.246 1.597 -9.046 1.00 95.38 508 TYR A CA 1
ATOM 4147 C C . TYR A 1 508 ? 13.164 0.735 -9.918 1.00 95.38 508 TYR A C 1
ATOM 4149 O O . TYR A 1 508 ? 13.219 0.934 -11.132 1.00 95.38 508 TYR A O 1
ATOM 4157 N N . TYR A 1 509 ? 13.837 -0.254 -9.324 1.00 97.25 509 TYR A N 1
ATOM 4158 C CA . TYR A 1 509 ? 14.755 -1.129 -10.056 1.00 97.25 509 TYR A CA 1
ATOM 4159 C C . TYR A 1 509 ? 14.021 -2.031 -11.054 1.00 97.25 509 TYR A C 1
ATOM 4161 O O . TYR A 1 509 ? 14.441 -2.139 -12.205 1.00 97.25 509 TYR A O 1
ATOM 4169 N N . TYR A 1 510 ? 12.883 -2.602 -10.652 1.00 97.50 510 TYR A N 1
ATOM 4170 C CA . TYR A 1 510 ? 12.030 -3.421 -11.506 1.00 97.50 510 TYR A CA 1
ATOM 4171 C C . TYR A 1 510 ? 11.572 -2.638 -12.738 1.00 97.50 510 TYR A C 1
ATOM 4173 O O . TYR A 1 510 ? 11.807 -3.091 -13.851 1.00 97.50 510 TYR A O 1
ATOM 4181 N N . HIS A 1 511 ? 10.990 -1.444 -12.581 1.00 96.88 511 HIS A N 1
ATOM 4182 C CA . HIS A 1 511 ? 10.504 -0.676 -13.733 1.00 96.88 511 HIS A CA 1
ATOM 4183 C C . HIS A 1 511 ? 11.617 -0.052 -14.577 1.00 96.88 511 HIS A C 1
ATOM 4185 O O . HIS A 1 511 ? 11.437 0.099 -15.784 1.00 96.88 511 HIS A O 1
ATOM 4191 N N . SER A 1 512 ? 12.769 0.276 -13.987 1.00 97.44 512 SER A N 1
ATOM 4192 C CA . SER A 1 512 ? 13.925 0.737 -14.770 1.00 97.44 512 SER A CA 1
ATOM 4193 C C . SER A 1 512 ? 14.446 -0.373 -15.690 1.00 97.44 512 SER A C 1
ATOM 4195 O O . SER A 1 512 ? 14.812 -0.101 -16.833 1.00 97.44 512 SER A O 1
ATOM 4197 N N . TYR A 1 513 ? 14.435 -1.627 -15.218 1.00 98.00 513 TYR A N 1
ATOM 4198 C CA . TYR A 1 513 ? 14.930 -2.777 -15.974 1.00 98.00 513 TYR A CA 1
ATOM 4199 C C . TYR A 1 513 ? 13.877 -3.416 -16.893 1.00 98.00 513 TYR A C 1
ATOM 4201 O O . TYR A 1 513 ? 14.150 -3.635 -18.068 1.00 98.00 513 TYR A O 1
ATOM 4209 N N . TYR A 1 514 ? 12.682 -3.721 -16.387 1.00 97.38 514 TYR A N 1
ATOM 4210 C CA . TYR A 1 514 ? 11.615 -4.426 -17.114 1.00 97.38 514 TYR A CA 1
ATOM 4211 C C . TYR A 1 514 ? 10.608 -3.489 -17.793 1.00 97.38 514 TYR A C 1
ATOM 4213 O O . TYR A 1 514 ? 9.835 -3.933 -18.637 1.00 97.38 514 TYR A O 1
ATOM 4221 N N . GLY A 1 515 ? 10.623 -2.192 -17.476 1.00 95.56 515 GLY A N 1
ATOM 4222 C CA . GLY A 1 515 ? 9.687 -1.220 -18.034 1.00 95.56 515 GLY A CA 1
ATOM 4223 C C . GLY A 1 515 ? 8.315 -1.231 -17.357 1.00 95.56 515 GLY A C 1
ATOM 4224 O O . GLY A 1 515 ? 8.135 -1.755 -16.256 1.00 95.56 515 GLY A O 1
ATOM 4225 N N . PHE A 1 516 ? 7.351 -0.596 -18.019 1.00 94.00 516 PHE A N 1
ATOM 4226 C CA . PHE A 1 516 ? 5.958 -0.507 -17.584 1.00 94.00 516 PHE A CA 1
ATOM 4227 C C . PHE A 1 516 ? 5.072 -1.237 -18.587 1.00 94.00 516 PHE A C 1
ATOM 4229 O O . PHE A 1 516 ? 5.274 -1.095 -19.794 1.00 94.00 516 PHE A O 1
ATOM 4236 N N . ASP A 1 517 ? 4.081 -1.965 -18.086 1.00 89.69 517 ASP A N 1
ATOM 4237 C CA . ASP A 1 517 ? 3.134 -2.720 -18.901 1.00 89.69 517 ASP A CA 1
ATOM 4238 C C . ASP A 1 517 ? 1.689 -2.326 -18.567 1.00 89.69 517 ASP A C 1
ATOM 4240 O O . ASP A 1 517 ? 1.416 -1.711 -17.537 1.00 89.69 517 ASP A O 1
ATOM 4244 N N . SER A 1 518 ? 0.767 -2.667 -19.462 1.00 86.44 518 SER A N 1
ATOM 4245 C CA . SER A 1 518 ? -0.677 -2.546 -19.269 1.00 86.44 518 SER A CA 1
ATOM 4246 C C . SER A 1 518 ? -1.275 -3.661 -18.405 1.00 86.44 518 SER A C 1
ATOM 4248 O O . SER A 1 518 ? -2.345 -3.483 -17.817 1.00 86.44 518 SER A O 1
ATOM 4250 N N . GLU A 1 519 ? -0.568 -4.786 -18.296 1.00 87.38 519 GLU A N 1
ATOM 4251 C CA . GLU A 1 519 ? -0.945 -5.946 -17.496 1.00 87.38 519 GLU A CA 1
ATOM 4252 C C . GLU A 1 519 ? 0.291 -6.519 -16.791 1.00 87.38 519 GLU A C 1
ATOM 4254 O O . GLU A 1 519 ? 1.336 -6.717 -17.411 1.00 87.38 519 GLU A O 1
ATOM 4259 N N . TYR A 1 520 ? 0.167 -6.828 -15.499 1.00 90.31 520 TYR A N 1
ATOM 4260 C CA . TYR A 1 520 ? 1.172 -7.598 -14.765 1.00 90.31 520 TYR A CA 1
ATOM 4261 C C . TYR A 1 520 ? 0.599 -8.952 -14.367 1.00 90.31 520 TYR A C 1
ATOM 4263 O O . TYR A 1 520 ? -0.348 -9.027 -13.583 1.00 90.31 520 TYR A O 1
ATOM 4271 N N . ARG A 1 521 ? 1.195 -10.030 -14.879 1.00 91.38 521 ARG A N 1
ATOM 4272 C CA . ARG A 1 521 ? 0.845 -11.407 -14.529 1.00 91.38 521 ARG A CA 1
ATOM 4273 C C . ARG A 1 521 ? 1.738 -11.887 -13.394 1.00 91.38 521 ARG A C 1
ATOM 4275 O O . ARG A 1 521 ? 2.952 -11.977 -13.559 1.00 91.38 521 ARG A O 1
ATOM 4282 N N . ILE A 1 522 ? 1.140 -12.217 -12.257 1.00 93.00 522 ILE A N 1
ATOM 4283 C CA . ILE A 1 522 ? 1.843 -12.589 -11.029 1.00 93.00 522 ILE A CA 1
ATOM 4284 C C . ILE A 1 522 ? 1.471 -14.020 -10.663 1.00 93.00 522 ILE A C 1
ATOM 4286 O O . ILE A 1 522 ? 0.293 -14.352 -10.511 1.00 93.00 522 ILE A O 1
ATOM 4290 N N . LYS A 1 523 ? 2.486 -14.866 -10.501 1.00 95.44 523 LYS A N 1
ATOM 4291 C CA . LYS A 1 523 ? 2.350 -16.221 -9.969 1.00 95.44 523 LYS A CA 1
ATOM 4292 C C . LYS A 1 523 ? 2.864 -16.234 -8.543 1.00 95.44 523 LYS A C 1
ATOM 4294 O O . LYS A 1 523 ? 4.001 -15.830 -8.301 1.00 95.44 523 LYS A O 1
ATOM 4299 N N . PHE A 1 524 ? 2.043 -16.691 -7.611 1.00 95.62 524 PHE A N 1
ATOM 4300 C CA . PHE A 1 524 ? 2.349 -16.630 -6.188 1.00 95.62 524 PHE A CA 1
ATOM 4301 C C . PHE A 1 524 ? 1.807 -17.843 -5.432 1.00 95.62 524 PHE A C 1
ATOM 4303 O O . PHE A 1 524 ? 0.961 -18.588 -5.932 1.00 95.62 524 PHE A O 1
ATOM 4310 N N . LYS A 1 525 ? 2.306 -18.022 -4.213 1.00 96.06 525 LYS A N 1
ATOM 4311 C CA . LYS A 1 525 ? 1.830 -18.992 -3.230 1.00 96.06 525 LYS A CA 1
ATOM 4312 C C . LYS A 1 525 ? 1.350 -18.220 -1.991 1.00 96.06 525 LYS A C 1
ATOM 4314 O O . LYS A 1 525 ? 2.177 -17.522 -1.400 1.00 96.06 525 LYS A O 1
ATOM 4319 N N . PRO A 1 526 ? 0.055 -18.267 -1.613 1.00 94.00 526 PRO A N 1
ATOM 4320 C CA . PRO A 1 526 ? -0.432 -17.580 -0.417 1.00 94.00 526 PRO A CA 1
ATOM 4321 C C . PRO A 1 526 ? 0.345 -17.996 0.834 1.00 94.00 526 PRO A C 1
ATOM 4323 O O . PRO A 1 526 ? 0.743 -19.151 0.953 1.00 94.00 526 PRO A O 1
ATOM 4326 N N . TYR A 1 527 ? 0.510 -17.095 1.803 1.00 92.56 527 TYR A N 1
ATOM 4327 C CA . TYR A 1 527 ? 1.307 -17.366 3.009 1.00 92.56 527 TYR A CA 1
ATOM 4328 C C . TYR A 1 527 ? 0.813 -18.583 3.809 1.00 92.56 527 TYR A C 1
ATOM 4330 O O . TYR A 1 527 ? 1.586 -19.324 4.407 1.00 92.56 527 TYR A O 1
ATOM 4338 N N . ASN A 1 528 ? -0.500 -18.799 3.807 1.00 88.31 528 ASN A N 1
ATOM 4339 C CA . ASN A 1 528 ? -1.196 -19.829 4.573 1.00 88.31 528 ASN A CA 1
ATOM 4340 C C . ASN A 1 528 ? -1.657 -21.024 3.717 1.00 88.31 528 ASN A C 1
ATOM 4342 O O . ASN A 1 528 ? -2.557 -21.758 4.129 1.00 88.31 528 ASN A O 1
ATOM 4346 N N . SER A 1 529 ? -1.101 -21.203 2.515 1.00 90.44 529 SER A N 1
ATOM 4347 C CA . SER A 1 529 ? -1.516 -22.250 1.581 1.00 90.44 529 SER A CA 1
ATOM 4348 C C . SER A 1 529 ? -0.351 -22.735 0.725 1.00 90.44 529 SER A C 1
ATOM 4350 O O . SER A 1 529 ? 0.445 -21.942 0.247 1.00 90.44 529 SER A O 1
ATOM 4352 N N . GLU A 1 530 ? -0.290 -24.034 0.433 1.00 92.44 530 GLU A N 1
ATOM 4353 C CA . GLU A 1 530 ? 0.690 -24.577 -0.527 1.00 92.44 530 GLU A CA 1
ATOM 4354 C C . GLU A 1 530 ? 0.237 -24.461 -1.993 1.00 92.44 530 GLU A C 1
ATOM 4356 O O . GLU A 1 530 ? 0.935 -24.865 -2.922 1.00 92.44 530 GLU A O 1
ATOM 4361 N N . LYS A 1 531 ? -0.959 -23.919 -2.222 1.00 92.25 531 LYS A N 1
ATOM 4362 C CA . LYS A 1 531 ? -1.543 -23.770 -3.552 1.00 92.25 531 LYS A CA 1
ATOM 4363 C C . LYS A 1 531 ? -0.842 -22.660 -4.334 1.00 92.25 531 LYS A C 1
ATOM 4365 O O . LYS A 1 531 ? -0.710 -21.546 -3.844 1.00 92.25 531 LYS A O 1
ATOM 4370 N N . ILE A 1 532 ? -0.469 -22.941 -5.579 1.00 95.69 532 ILE A N 1
ATOM 4371 C CA . ILE A 1 532 ? 0.088 -21.933 -6.488 1.00 95.69 532 ILE A CA 1
ATOM 4372 C C . ILE A 1 532 ? -1.039 -21.326 -7.318 1.00 95.69 532 ILE A C 1
ATOM 4374 O O . ILE A 1 532 ? -1.806 -22.048 -7.953 1.00 95.69 532 ILE A O 1
ATOM 4378 N N . ILE A 1 533 ? -1.108 -19.999 -7.333 1.00 92.81 533 ILE A N 1
ATOM 4379 C CA . ILE A 1 533 ? -2.140 -19.216 -8.012 1.00 92.81 533 ILE A CA 1
ATOM 4380 C C . ILE A 1 533 ? -1.463 -18.274 -9.008 1.00 92.81 533 ILE A C 1
ATOM 4382 O O . ILE A 1 533 ? -0.341 -17.815 -8.797 1.00 92.81 533 ILE A O 1
ATOM 4386 N N . THR A 1 534 ? -2.120 -18.009 -10.136 1.00 91.44 534 THR A N 1
ATOM 4387 C CA . THR A 1 534 ? -1.670 -17.017 -11.118 1.00 91.44 534 THR A CA 1
ATOM 4388 C C . THR A 1 534 ? -2.787 -16.029 -11.382 1.00 91.44 534 THR A C 1
ATOM 4390 O O . THR A 1 534 ? -3.851 -16.433 -11.834 1.00 91.44 534 THR A O 1
ATOM 4393 N N . THR A 1 535 ? -2.518 -14.749 -11.150 1.00 86.50 535 THR A N 1
ATOM 4394 C CA . THR A 1 535 ? -3.469 -13.656 -11.367 1.00 86.50 535 THR A CA 1
ATOM 4395 C C . THR A 1 535 ? -2.872 -12.586 -12.269 1.00 86.50 535 THR A C 1
ATOM 4397 O O . THR A 1 535 ? -1.652 -12.491 -12.405 1.00 86.50 535 THR A O 1
ATOM 4400 N N . SER A 1 536 ? -3.733 -11.755 -12.845 1.00 84.94 536 SER A N 1
ATOM 4401 C CA . SER A 1 536 ? -3.343 -10.565 -13.597 1.00 84.94 536 SER A CA 1
ATOM 4402 C C . SER A 1 536 ? -3.827 -9.304 -12.891 1.00 84.94 536 SER A C 1
ATOM 4404 O O . SER A 1 536 ? -4.902 -9.300 -12.295 1.00 84.94 536 SER A O 1
ATOM 4406 N N . PHE A 1 537 ? -3.036 -8.239 -12.970 1.00 83.19 537 PHE A N 1
ATOM 4407 C CA . PHE A 1 537 ? -3.418 -6.887 -12.573 1.00 83.19 537 PHE A CA 1
ATOM 4408 C C . PHE A 1 537 ? -3.405 -5.973 -13.795 1.00 83.19 537 PHE A C 1
ATOM 4410 O O . PHE A 1 537 ? -2.418 -5.960 -14.532 1.00 83.19 537 PHE A O 1
ATOM 4417 N N . LEU A 1 538 ? -4.470 -5.193 -13.982 1.00 81.00 538 LEU A N 1
ATOM 4418 C CA . LEU A 1 538 ? -4.590 -4.212 -15.059 1.00 81.00 538 LEU A CA 1
ATOM 4419 C C . LEU A 1 538 ? -4.371 -2.789 -14.533 1.00 81.00 538 LEU A C 1
ATOM 4421 O O . LEU A 1 538 ? -4.903 -2.408 -13.496 1.00 81.00 538 LEU A O 1
ATOM 4425 N N . ILE A 1 539 ? -3.634 -1.973 -15.289 1.00 78.38 539 ILE A N 1
ATOM 4426 C CA . ILE A 1 539 ? -3.282 -0.591 -14.897 1.00 78.38 539 ILE A CA 1
ATOM 4427 C C . ILE A 1 539 ? -4.425 0.432 -15.003 1.00 78.38 539 ILE A C 1
ATOM 4429 O O . ILE A 1 539 ? -4.239 1.614 -14.696 1.00 78.38 539 ILE A O 1
ATOM 4433 N N . ASP A 1 540 ? -5.578 0.039 -15.547 1.00 66.00 540 ASP A N 1
ATOM 4434 C CA . ASP A 1 540 ? -6.727 0.933 -15.713 1.00 66.00 540 ASP A CA 1
ATOM 4435 C C . ASP A 1 540 ? -7.550 1.090 -14.425 1.00 66.00 540 ASP A C 1
ATOM 4437 O O . ASP A 1 540 ? -8.504 1.868 -14.383 1.00 66.00 540 ASP A O 1
ATOM 4441 N N . GLU A 1 541 ? -7.119 0.423 -13.356 1.00 64.44 541 GLU A N 1
ATOM 4442 C CA . GLU A 1 541 ? -7.609 0.576 -11.993 1.00 64.44 541 GLU A CA 1
ATOM 4443 C C . GLU A 1 541 ? -6.602 1.408 -11.179 1.00 64.44 541 GLU A C 1
ATOM 4445 O O . GLU A 1 541 ? -5.394 1.350 -11.429 1.00 64.44 541 GLU A O 1
ATOM 4450 N N . PRO A 1 542 ? -7.054 2.272 -10.252 1.00 55.91 542 PRO A N 1
ATOM 4451 C CA . PRO A 1 542 ? -6.146 3.123 -9.497 1.00 55.91 542 PRO A CA 1
ATOM 4452 C C . PRO A 1 542 ? -5.132 2.266 -8.742 1.00 55.91 542 PRO A C 1
ATOM 4454 O O . PRO A 1 542 ? -5.476 1.231 -8.170 1.00 55.91 542 PRO A O 1
ATOM 4457 N N . ALA A 1 543 ? -3.882 2.734 -8.704 1.00 56.78 543 ALA A N 1
ATOM 4458 C CA . ALA A 1 543 ? -2.884 2.120 -7.845 1.00 56.78 543 ALA A CA 1
ATOM 4459 C C . ALA A 1 543 ? -3.402 2.093 -6.402 1.00 56.78 543 ALA A C 1
ATOM 4461 O O . ALA A 1 543 ? -3.913 3.113 -5.926 1.00 56.78 543 ALA A O 1
ATOM 4462 N N . PRO A 1 544 ? -3.262 0.963 -5.693 1.00 55.00 544 PRO A N 1
ATOM 4463 C CA . PRO A 1 544 ? -3.647 0.914 -4.296 1.00 55.00 544 PRO A CA 1
ATOM 4464 C C . PRO A 1 544 ? -2.879 1.978 -3.495 1.00 55.00 544 PRO A C 1
ATOM 4466 O O . PRO A 1 544 ? -1.705 2.246 -3.755 1.00 55.00 544 PRO A O 1
ATOM 4469 N N . ALA A 1 545 ? -3.540 2.592 -2.509 1.00 57.09 545 ALA A N 1
ATOM 4470 C CA . ALA A 1 545 ? -3.045 3.757 -1.758 1.00 57.09 545 ALA A CA 1
ATOM 4471 C C . ALA A 1 545 ? -1.826 3.474 -0.847 1.00 57.09 545 ALA A C 1
ATOM 4473 O O . ALA A 1 545 ? -1.442 4.311 -0.030 1.00 57.09 545 ALA A O 1
ATOM 4474 N N . TYR A 1 546 ? -1.188 2.309 -0.988 1.00 59.88 546 TYR A N 1
ATOM 4475 C CA . TYR A 1 546 ? -0.100 1.845 -0.131 1.00 59.88 546 TYR A CA 1
ATOM 4476 C C . TYR A 1 546 ? 1.087 2.819 -0.094 1.00 59.88 546 TYR A C 1
ATOM 4478 O O . TYR A 1 546 ? 1.756 2.943 0.929 1.00 59.88 546 TYR A O 1
ATOM 4486 N N . LYS A 1 547 ? 1.352 3.557 -1.181 1.00 58.09 547 LYS A N 1
ATOM 4487 C CA . LYS A 1 547 ? 2.451 4.535 -1.201 1.00 58.09 547 LYS A CA 1
ATOM 4488 C C . LYS A 1 547 ? 2.132 5.844 -0.509 1.00 58.09 547 LYS A C 1
ATOM 4490 O O . LYS A 1 547 ? 3.059 6.449 0.016 1.00 58.09 547 LYS A O 1
ATOM 4495 N N . GLU A 1 548 ? 0.876 6.284 -0.483 1.00 61.09 548 GLU A N 1
ATOM 4496 C CA . GLU A 1 548 ? 0.511 7.469 0.301 1.00 61.09 548 GLU A CA 1
ATOM 4497 C C . GLU A 1 548 ? 0.796 7.213 1.784 1.00 61.09 548 GLU A C 1
ATOM 4499 O O . GLU A 1 548 ? 1.438 8.030 2.437 1.00 61.09 548 GLU A O 1
ATOM 4504 N N . GLU A 1 549 ? 0.450 6.028 2.293 1.00 60.47 549 GLU A N 1
ATOM 4505 C CA . GLU A 1 549 ? 0.766 5.633 3.672 1.00 60.47 549 GLU A CA 1
ATOM 4506 C C . GLU A 1 549 ? 2.274 5.578 3.955 1.00 60.47 549 GLU A C 1
ATOM 4508 O O . GLU A 1 549 ? 2.716 6.011 5.019 1.00 60.47 549 GLU A O 1
ATOM 4513 N N . ILE A 1 550 ? 3.078 5.075 3.011 1.00 61.38 550 ILE A N 1
ATOM 4514 C CA . ILE A 1 550 ? 4.544 5.035 3.144 1.00 61.38 550 ILE A CA 1
ATOM 4515 C C . ILE A 1 550 ? 5.136 6.449 3.122 1.00 61.38 550 ILE A C 1
ATOM 4517 O O . ILE A 1 550 ? 5.982 6.769 3.957 1.00 61.38 550 ILE A O 1
ATOM 4521 N N . ASN A 1 551 ? 4.689 7.295 2.191 1.00 58.28 551 ASN A N 1
ATOM 4522 C CA . ASN A 1 551 ? 5.211 8.647 1.992 1.00 58.28 551 ASN A CA 1
ATOM 4523 C C . ASN A 1 551 ? 4.823 9.607 3.124 1.00 58.28 551 ASN A C 1
ATOM 4525 O O . ASN A 1 551 ? 5.553 10.559 3.385 1.00 58.28 551 ASN A O 1
ATOM 4529 N N . ASN A 1 552 ? 3.699 9.358 3.801 1.00 62.34 552 ASN A N 1
ATOM 4530 C CA . ASN A 1 552 ? 3.199 10.212 4.878 1.00 62.34 552 ASN A CA 1
ATOM 4531 C C . ASN A 1 552 ? 3.881 9.953 6.235 1.00 62.34 552 ASN A C 1
ATOM 4533 O O . ASN A 1 552 ? 3.604 10.668 7.200 1.00 62.34 552 ASN A O 1
ATOM 4537 N N . LYS A 1 553 ? 4.772 8.955 6.349 1.00 67.31 553 LYS A N 1
ATOM 4538 C CA . LYS A 1 553 ? 5.530 8.729 7.589 1.00 67.31 553 LYS A CA 1
ATOM 4539 C C . LYS A 1 553 ? 6.573 9.838 7.789 1.00 67.31 553 LYS A C 1
ATOM 4541 O O . LYS A 1 553 ? 7.315 10.146 6.854 1.00 67.31 553 LYS A O 1
ATOM 4546 N N . PRO A 1 554 ? 6.684 10.418 9.000 1.00 70.19 554 PRO A N 1
ATOM 4547 C CA . PRO A 1 554 ? 7.652 11.475 9.257 1.00 70.19 554 PRO A CA 1
ATOM 4548 C C . PRO A 1 554 ? 9.085 10.961 9.063 1.00 70.19 554 PRO A C 1
ATOM 4550 O O . PRO A 1 554 ? 9.463 9.907 9.577 1.00 70.19 554 PRO A O 1
ATOM 4553 N N . ILE A 1 555 ? 9.885 11.727 8.318 1.00 81.44 555 ILE A N 1
ATOM 4554 C CA . ILE A 1 555 ? 11.300 11.428 8.026 1.00 81.44 555 ILE A CA 1
ATOM 4555 C C . ILE A 1 555 ? 12.170 11.606 9.286 1.00 81.44 555 ILE A C 1
ATOM 4557 O O . ILE A 1 555 ? 13.196 10.939 9.424 1.00 81.44 555 ILE A O 1
ATOM 4561 N N . LEU A 1 556 ? 11.740 12.478 10.206 1.00 90.81 556 LEU A N 1
ATOM 4562 C CA . LEU A 1 556 ? 12.340 12.736 11.514 1.00 90.81 556 LEU A CA 1
ATOM 4563 C C . LEU A 1 556 ? 11.234 12.782 12.574 1.00 90.81 556 LEU A C 1
ATOM 4565 O O . LEU A 1 556 ? 10.228 13.462 12.377 1.00 90.81 556 LEU A O 1
ATOM 4569 N N . GLY A 1 557 ? 11.403 12.051 13.673 1.00 93.12 557 GLY A N 1
ATOM 4570 C CA . GLY A 1 557 ? 10.415 11.990 14.751 1.00 93.12 557 GLY A CA 1
ATOM 4571 C C . GLY A 1 557 ? 10.996 11.443 16.051 1.00 93.12 557 GLY A C 1
ATOM 4572 O O . GLY A 1 557 ? 12.011 10.750 16.027 1.00 93.12 557 GLY A O 1
ATOM 4573 N N . ILE A 1 558 ? 10.323 11.706 17.171 1.00 95.75 558 ILE A N 1
ATOM 4574 C CA . ILE A 1 558 ? 10.603 11.092 18.474 1.00 95.75 558 ILE A CA 1
ATOM 4575 C C . ILE A 1 558 ? 9.352 10.386 19.000 1.00 95.75 558 ILE A C 1
ATOM 4577 O O . ILE A 1 558 ? 8.238 10.883 18.851 1.00 95.75 558 ILE A O 1
ATOM 4581 N N . ASP A 1 559 ? 9.553 9.228 19.617 1.00 95.12 559 ASP A N 1
ATOM 4582 C CA . ASP A 1 559 ? 8.545 8.490 20.372 1.00 95.12 559 ASP A CA 1
ATOM 4583 C C . ASP A 1 559 ? 9.078 8.227 21.787 1.00 95.12 559 ASP A C 1
ATOM 4585 O O . ASP A 1 559 ? 10.202 7.749 21.942 1.00 95.12 559 ASP A O 1
ATOM 4589 N N . ILE A 1 560 ? 8.310 8.576 22.821 1.00 94.56 560 ILE A N 1
ATOM 4590 C CA . ILE A 1 560 ? 8.703 8.384 24.222 1.00 94.56 560 ILE A CA 1
ATOM 4591 C C . ILE A 1 560 ? 7.793 7.337 24.851 1.00 94.56 560 ILE A C 1
ATOM 4593 O O . ILE A 1 560 ? 6.643 7.603 25.203 1.00 94.56 560 ILE A O 1
ATOM 4597 N N . ASN A 1 561 ? 8.357 6.155 25.080 1.00 92.25 561 ASN A N 1
ATOM 4598 C CA . ASN A 1 561 ? 7.719 5.122 25.873 1.00 92.25 561 ASN A CA 1
ATOM 4599 C C . ASN A 1 561 ? 7.968 5.411 27.360 1.00 92.25 561 ASN A C 1
ATOM 4601 O O . ASN A 1 561 ? 9.058 5.159 27.883 1.00 92.25 561 ASN A O 1
ATOM 4605 N N . LYS A 1 562 ? 6.953 5.954 28.039 1.00 89.62 562 LYS A N 1
ATOM 4606 C CA . LYS A 1 562 ? 7.036 6.325 29.461 1.00 89.62 562 LYS A CA 1
ATOM 4607 C C . LYS A 1 562 ? 7.150 5.118 30.391 1.00 89.62 562 LYS A C 1
ATOM 4609 O O . LYS A 1 562 ? 7.848 5.212 31.396 1.00 89.62 562 LYS A O 1
ATOM 4614 N N . GLU A 1 563 ? 6.526 3.994 30.046 1.00 90.50 563 GLU A N 1
ATOM 4615 C CA . GLU A 1 563 ? 6.553 2.765 30.853 1.00 90.50 563 GLU A CA 1
ATOM 4616 C C . GLU A 1 563 ? 7.963 2.170 30.909 1.00 90.50 563 GLU A C 1
ATOM 4618 O O . GLU A 1 563 ? 8.503 1.922 31.984 1.00 90.50 563 GLU A O 1
ATOM 4623 N N . ASN A 1 564 ? 8.606 2.044 29.748 1.00 90.56 564 ASN A N 1
ATOM 4624 C CA . ASN A 1 564 ? 9.974 1.538 29.616 1.00 90.56 564 ASN A CA 1
ATOM 4625 C C . ASN A 1 564 ? 11.035 2.640 29.735 1.00 90.56 564 ASN A C 1
ATOM 4627 O O . ASN A 1 564 ? 12.221 2.384 29.516 1.00 90.56 564 ASN A O 1
ATOM 4631 N N . ARG A 1 565 ? 10.613 3.882 30.013 1.00 95.31 565 ARG A N 1
ATOM 4632 C CA . ARG A 1 565 ? 11.457 5.082 30.110 1.00 95.31 565 ARG A CA 1
ATOM 4633 C C . ARG A 1 565 ? 12.489 5.155 28.977 1.00 95.31 565 ARG A C 1
ATOM 4635 O O . ARG A 1 565 ? 13.692 5.276 29.211 1.00 95.31 565 ARG A O 1
ATOM 4642 N N . THR A 1 566 ? 12.013 5.025 27.744 1.00 97.31 566 THR A N 1
ATOM 4643 C CA . THR A 1 566 ? 12.851 4.938 26.543 1.00 97.31 566 THR A CA 1
ATOM 4644 C C . THR A 1 566 ? 12.390 5.953 25.506 1.00 97.31 566 THR A C 1
ATOM 4646 O O . THR A 1 566 ? 11.206 6.002 25.182 1.00 97.31 566 THR A O 1
ATOM 4649 N N . ALA A 1 567 ? 13.321 6.738 24.967 1.00 98.00 567 ALA A N 1
ATOM 4650 C CA . ALA A 1 567 ? 13.087 7.607 23.817 1.00 98.00 567 ALA A CA 1
ATOM 4651 C C . ALA A 1 567 ? 13.605 6.940 22.539 1.00 98.00 567 ALA A C 1
ATOM 4653 O O . ALA A 1 567 ? 14.725 6.436 22.517 1.00 98.00 567 ALA A O 1
ATOM 4654 N N . ILE A 1 568 ? 12.810 6.960 21.474 1.00 97.44 568 ILE A N 1
ATOM 4655 C CA . ILE A 1 568 ? 13.142 6.413 20.158 1.00 97.44 568 ILE A CA 1
ATOM 4656 C C . ILE A 1 568 ? 13.120 7.564 19.154 1.00 97.44 568 ILE A C 1
ATOM 4658 O O . ILE A 1 568 ? 12.057 8.068 18.795 1.00 97.44 568 ILE A O 1
ATOM 4662 N N . ILE A 1 569 ? 14.296 7.971 18.688 1.00 97.88 569 ILE A N 1
ATOM 4663 C CA . ILE A 1 569 ? 14.477 9.010 17.676 1.00 97.88 569 ILE A CA 1
ATOM 4664 C C . ILE A 1 569 ? 14.596 8.327 16.314 1.00 97.88 569 ILE A C 1
ATOM 4666 O O . ILE A 1 569 ? 15.557 7.610 16.048 1.00 97.88 569 ILE A O 1
ATOM 4670 N N . LYS A 1 570 ? 13.616 8.542 15.439 1.00 95.75 570 LYS A N 1
ATOM 4671 C CA . LYS A 1 570 ? 13.549 7.958 14.093 1.00 95.75 570 LYS A CA 1
ATOM 4672 C C . LYS A 1 570 ? 14.148 8.938 13.093 1.00 95.75 570 LYS A C 1
ATOM 4674 O O . LYS A 1 570 ? 13.659 10.061 12.994 1.00 95.75 570 LYS A O 1
ATOM 4679 N N . ILE A 1 571 ? 15.172 8.520 12.343 1.00 94.69 571 ILE A N 1
ATOM 4680 C CA . ILE A 1 571 ? 15.861 9.374 11.361 1.00 94.69 571 ILE A CA 1
ATOM 4681 C C . ILE A 1 571 ? 16.028 8.613 10.045 1.00 94.69 571 ILE A C 1
ATOM 4683 O O . ILE A 1 571 ? 16.896 7.752 9.920 1.00 94.69 571 ILE A O 1
ATOM 4687 N N . LYS A 1 572 ? 15.208 8.938 9.040 1.00 90.50 572 LYS A N 1
ATOM 4688 C CA . LYS A 1 572 ? 15.184 8.216 7.755 1.00 90.50 572 LYS A CA 1
ATOM 4689 C C . LYS A 1 572 ? 16.170 8.729 6.707 1.00 90.50 572 LYS A C 1
ATOM 4691 O O . LYS A 1 572 ? 16.429 8.016 5.743 1.00 90.50 572 LYS A O 1
ATOM 4696 N N . ASN A 1 573 ? 16.711 9.936 6.862 1.00 89.06 573 ASN A N 1
ATOM 4697 C CA . ASN A 1 573 ? 17.726 10.499 5.968 1.00 89.06 573 ASN A CA 1
ATOM 4698 C C . ASN A 1 573 ? 18.411 11.702 6.637 1.00 89.06 573 ASN A C 1
ATOM 4700 O O . ASN A 1 573 ? 17.814 12.318 7.515 1.00 89.06 573 ASN A O 1
ATOM 4704 N N . PHE A 1 574 ? 19.590 12.108 6.164 1.00 90.25 574 PHE A N 1
ATOM 4705 C CA . PHE A 1 574 ? 20.250 13.369 6.553 1.00 90.25 574 PHE A CA 1
ATOM 4706 C C . PHE A 1 574 ? 20.125 14.465 5.479 1.00 90.25 574 PHE A C 1
ATOM 4708 O O . PHE A 1 574 ? 20.975 15.344 5.353 1.00 90.25 574 PHE A O 1
ATOM 4715 N N . ASN A 1 575 ? 19.063 14.409 4.669 1.00 83.94 575 ASN A N 1
ATOM 4716 C CA . ASN A 1 575 ? 18.697 15.442 3.698 1.00 83.94 575 ASN A CA 1
ATOM 4717 C C . ASN A 1 575 ? 17.248 15.890 3.956 1.00 83.94 575 ASN A C 1
ATOM 4719 O O . ASN A 1 575 ? 16.318 15.157 3.619 1.00 83.94 575 ASN A O 1
ATOM 4723 N N . PHE A 1 576 ? 17.056 17.085 4.522 1.00 74.44 576 PHE A N 1
ATOM 4724 C CA . PHE A 1 576 ? 15.737 17.661 4.830 1.00 74.44 576 PHE A CA 1
ATOM 4725 C C . PHE A 1 576 ? 15.431 18.850 3.901 1.00 74.44 576 PHE A C 1
ATOM 4727 O O . PHE A 1 576 ? 16.288 19.706 3.694 1.00 74.44 576 PHE A O 1
ATOM 4734 N N . PHE A 1 577 ? 14.224 18.914 3.325 1.00 56.72 577 PHE A N 1
ATOM 4735 C CA . PHE A 1 577 ? 13.773 19.967 2.392 1.00 56.72 577 PHE A CA 1
ATOM 4736 C C . PHE A 1 577 ? 12.516 20.662 2.952 1.00 56.72 577 PHE A C 1
ATOM 4738 O O . PHE A 1 577 ? 11.695 19.983 3.567 1.00 56.72 577 PHE A O 1
ATOM 4745 N N . PRO A 1 578 ? 12.341 21.992 2.756 1.00 49.00 578 PRO A N 1
ATOM 4746 C CA . PRO A 1 578 ? 11.652 22.402 1.529 1.00 49.00 578 PRO A CA 1
ATOM 4747 C C . PRO A 1 578 ? 12.133 23.707 0.852 1.00 49.00 578 PRO A C 1
ATOM 4749 O O . PRO A 1 578 ? 11.364 24.245 0.062 1.00 49.00 578 PRO A O 1
ATOM 4752 N N . ARG A 1 579 ? 13.339 24.261 1.105 1.00 39.88 579 ARG A N 1
ATOM 4753 C CA . ARG A 1 579 ? 13.801 25.509 0.430 1.00 39.88 579 ARG A CA 1
ATOM 4754 C C . ARG A 1 579 ? 15.333 25.671 0.301 1.00 39.88 579 ARG A C 1
ATOM 4756 O O . ARG A 1 579 ? 15.967 26.299 1.136 1.00 39.88 579 ARG A O 1
ATOM 4763 N N . GLY A 1 580 ? 15.924 25.213 -0.805 1.00 44.38 580 GLY A N 1
ATOM 4764 C CA . GLY A 1 580 ? 17.124 25.849 -1.393 1.00 44.38 580 GLY A CA 1
ATOM 4765 C C . GLY A 1 580 ? 18.514 25.585 -0.783 1.00 44.38 580 GLY A C 1
ATOM 4766 O O . GLY A 1 580 ? 19.500 25.804 -1.478 1.00 44.38 580 GLY A O 1
ATOM 4767 N N . ARG A 1 581 ? 18.628 25.049 0.433 1.00 47.81 581 ARG A N 1
ATOM 4768 C CA . ARG A 1 581 ? 19.798 24.301 0.945 1.00 47.81 581 ARG A CA 1
ATOM 4769 C C . ARG A 1 581 ? 19.259 23.141 1.785 1.00 47.81 581 ARG A C 1
ATOM 4771 O O . ARG A 1 581 ? 18.126 23.231 2.257 1.00 47.81 581 ARG A O 1
ATOM 4778 N N . GLN A 1 582 ? 20.009 22.043 1.919 1.00 56.75 582 GLN A N 1
ATOM 4779 C CA . GLN A 1 582 ? 19.685 20.991 2.896 1.00 56.75 582 GLN A CA 1
ATOM 4780 C C . GLN A 1 582 ? 19.361 21.699 4.221 1.00 56.75 582 GLN A C 1
ATOM 4782 O O . GLN A 1 582 ? 20.185 22.478 4.691 1.00 56.75 582 GLN A O 1
ATOM 4787 N N . ASN A 1 583 ? 18.146 21.543 4.753 1.00 70.44 583 ASN A N 1
ATOM 4788 C CA . ASN A 1 583 ? 17.686 22.289 5.925 1.00 70.44 583 ASN A CA 1
ATOM 4789 C C . ASN A 1 583 ? 18.288 21.667 7.193 1.00 70.44 583 ASN A C 1
ATOM 4791 O O . ASN A 1 583 ? 17.611 21.004 7.977 1.00 70.44 583 ASN A O 1
ATOM 4795 N N . ILE A 1 584 ? 19.607 21.810 7.307 1.00 84.44 584 ILE A N 1
ATOM 4796 C CA . ILE A 1 584 ? 20.426 21.334 8.417 1.00 84.44 584 ILE A CA 1
ATOM 4797 C C . ILE A 1 584 ? 19.959 22.010 9.706 1.00 84.44 584 ILE A C 1
ATOM 4799 O O . ILE A 1 584 ? 19.888 21.342 10.730 1.00 84.44 584 ILE A O 1
ATOM 4803 N N . ASP A 1 585 ? 19.569 23.284 9.644 1.00 87.25 585 ASP A N 1
ATOM 4804 C CA . ASP A 1 585 ? 19.056 24.030 10.795 1.00 87.25 585 ASP A CA 1
ATOM 4805 C C . ASP A 1 585 ? 17.787 23.383 11.350 1.00 87.25 585 ASP A C 1
ATOM 4807 O O . ASP A 1 585 ? 17.751 23.051 12.528 1.00 87.25 585 ASP A O 1
ATOM 4811 N N . TYR A 1 586 ? 16.805 23.059 10.500 1.00 87.50 586 TYR A N 1
ATOM 4812 C CA . TYR A 1 586 ? 15.612 22.320 10.931 1.00 87.50 586 TYR A CA 1
ATOM 4813 C C . TYR A 1 586 ? 15.960 20.998 11.618 1.00 87.50 586 TYR A C 1
ATOM 4815 O O . TYR A 1 586 ? 15.371 20.661 12.646 1.00 87.50 586 TYR A O 1
ATOM 4823 N N . PHE A 1 587 ? 16.916 20.241 11.071 1.00 91.38 587 PHE A N 1
ATOM 4824 C CA . PHE A 1 587 ? 17.371 19.008 11.706 1.00 91.38 587 PHE A CA 1
ATOM 4825 C C . PHE A 1 587 ? 17.997 19.286 13.078 1.00 91.38 587 PHE A C 1
ATOM 4827 O O . PHE A 1 587 ? 17.604 18.659 14.061 1.00 91.38 587 PHE A O 1
ATOM 4834 N N . LYS A 1 588 ? 18.938 20.236 13.153 1.00 92.62 588 LYS A N 1
ATOM 4835 C CA . LYS A 1 588 ? 19.650 20.601 14.383 1.00 92.62 588 LYS A CA 1
ATOM 4836 C C . LYS A 1 588 ? 18.681 21.094 15.457 1.00 92.62 588 LYS A C 1
ATOM 4838 O O . LYS A 1 588 ? 18.705 20.566 16.561 1.00 92.62 588 LYS A O 1
ATOM 4843 N N . GLU A 1 589 ? 17.781 22.015 15.120 1.00 93.12 589 GLU A N 1
ATOM 4844 C CA . GLU A 1 589 ? 16.743 22.549 16.012 1.00 93.12 589 GLU A CA 1
ATOM 4845 C C . GLU A 1 589 ? 15.797 21.452 16.516 1.00 93.12 589 GLU A C 1
ATOM 4847 O O . GLU A 1 589 ? 15.464 21.402 17.701 1.00 93.12 589 GLU A O 1
ATOM 4852 N N . THR A 1 590 ? 15.394 20.533 15.634 1.00 94.06 590 THR A N 1
ATOM 4853 C CA . THR A 1 590 ? 14.511 19.420 16.006 1.00 94.06 590 THR A CA 1
ATOM 4854 C C . THR A 1 590 ? 15.213 18.443 16.951 1.00 94.06 590 THR A C 1
ATOM 4856 O O . THR A 1 590 ? 14.637 18.044 17.963 1.00 94.06 590 THR A O 1
ATOM 4859 N N . ILE A 1 591 ? 16.471 18.084 16.671 1.00 96.25 591 ILE A N 1
ATOM 4860 C CA . ILE A 1 591 ? 17.272 17.244 17.569 1.00 96.25 591 ILE A CA 1
ATOM 4861 C C . ILE A 1 591 ? 17.527 17.957 18.902 1.00 96.25 591 ILE A C 1
ATOM 4863 O O . ILE A 1 591 ? 17.376 17.329 19.946 1.00 96.25 591 ILE A O 1
ATOM 4867 N N . ASP A 1 592 ? 17.833 19.256 18.900 1.00 97.44 592 ASP A N 1
ATOM 4868 C CA . ASP A 1 592 ? 18.026 20.047 20.122 1.00 97.44 592 ASP A CA 1
ATOM 4869 C C . ASP A 1 592 ? 16.765 20.006 21.006 1.00 97.44 592 ASP A C 1
ATOM 4871 O O . ASP A 1 592 ? 16.858 19.785 22.220 1.00 97.44 592 ASP A O 1
ATOM 4875 N N . ALA A 1 593 ? 15.580 20.138 20.398 1.00 97.44 593 ALA A N 1
ATOM 4876 C CA . ALA A 1 593 ? 14.299 20.007 21.088 1.00 97.44 593 ALA A CA 1
ATOM 4877 C C . ALA A 1 593 ? 14.094 18.597 21.670 1.00 97.44 593 ALA A C 1
ATOM 4879 O O . ALA A 1 593 ? 13.684 18.465 22.825 1.00 97.44 593 ALA A O 1
ATOM 4880 N N . TYR A 1 594 ? 14.433 17.545 20.919 1.00 97.94 594 TYR A N 1
ATOM 4881 C CA . TYR A 1 594 ? 14.350 16.159 21.394 1.00 97.94 594 TYR A CA 1
ATOM 4882 C C . TYR A 1 594 ? 15.292 15.896 22.571 1.00 97.94 594 TYR A C 1
ATOM 4884 O O . TYR A 1 594 ? 14.879 15.300 23.565 1.00 97.94 594 TYR A O 1
ATOM 4892 N N . MET A 1 595 ? 16.536 16.380 22.513 1.00 98.38 595 MET A N 1
ATOM 4893 C CA . MET A 1 595 ? 17.500 16.229 23.609 1.00 98.38 595 MET A CA 1
ATOM 4894 C C . MET A 1 595 ? 17.047 16.977 24.862 1.00 98.38 595 MET A C 1
ATOM 4896 O O . MET A 1 595 ? 17.157 16.451 25.973 1.00 98.38 595 MET A O 1
ATOM 4900 N N . LYS A 1 596 ? 16.476 18.178 24.696 1.00 97.88 596 LYS A N 1
ATOM 4901 C CA . LYS A 1 596 ? 15.864 18.918 25.803 1.00 97.88 596 LYS A CA 1
ATOM 4902 C C . LYS A 1 596 ? 14.718 18.122 26.431 1.00 97.88 596 LYS A C 1
ATOM 4904 O O . LYS A 1 596 ? 14.706 17.951 27.645 1.00 97.88 596 LYS A O 1
ATOM 4909 N N . GLN A 1 597 ? 13.807 17.588 25.619 1.00 97.75 597 GLN A N 1
ATOM 4910 C CA . GLN A 1 597 ? 12.682 16.782 26.096 1.00 97.75 597 GLN A CA 1
ATOM 4911 C C . GLN A 1 597 ? 13.153 15.535 26.864 1.00 97.75 597 GLN A C 1
ATOM 4913 O O . GLN A 1 597 ? 12.687 15.273 27.969 1.00 97.75 597 GLN A O 1
ATOM 4918 N N . ILE A 1 598 ? 14.131 14.801 26.325 1.00 97.81 598 ILE A N 1
ATOM 4919 C CA . ILE A 1 598 ? 14.739 13.620 26.964 1.00 97.81 598 ILE A CA 1
ATOM 4920 C C . ILE A 1 598 ? 15.331 13.962 28.338 1.00 97.81 598 ILE A C 1
ATOM 4922 O O . ILE A 1 598 ? 15.233 13.161 29.276 1.00 97.81 598 ILE A O 1
ATOM 4926 N N . LYS A 1 599 ? 15.957 15.139 28.467 1.00 95.88 599 LYS A N 1
ATOM 4927 C CA . LYS A 1 599 ? 16.495 15.632 29.738 1.00 95.88 599 LYS A CA 1
ATOM 4928 C C . LYS A 1 599 ? 15.381 16.023 30.707 1.00 95.88 599 LYS A C 1
ATOM 4930 O O . LYS A 1 599 ? 15.392 15.533 31.832 1.00 95.88 599 LYS A O 1
ATOM 4935 N N . ASP A 1 600 ? 14.435 16.856 30.275 1.00 96.44 600 ASP A N 1
ATOM 4936 C CA . ASP A 1 600 ? 13.330 17.352 31.106 1.00 96.44 600 ASP A CA 1
ATOM 4937 C C . ASP A 1 600 ? 12.473 16.195 31.657 1.00 96.44 600 ASP A C 1
ATOM 4939 O O . ASP A 1 600 ? 12.097 16.194 32.829 1.00 96.44 600 ASP A O 1
ATOM 4943 N N . GLU A 1 601 ? 12.215 15.170 30.836 1.00 96.19 601 GLU A N 1
ATOM 4944 C CA . GLU A 1 601 ? 11.449 13.974 31.215 1.00 96.19 601 GLU A CA 1
ATOM 4945 C C . GLU A 1 601 ? 12.300 12.894 31.921 1.00 96.19 601 GLU A C 1
ATOM 4947 O O . GLU A 1 601 ? 11.792 11.829 32.272 1.00 96.19 601 GLU A O 1
ATOM 4952 N N . ASN A 1 602 ? 13.592 13.149 32.174 1.00 94.81 602 ASN A N 1
ATOM 4953 C CA . ASN A 1 602 ? 14.519 12.232 32.853 1.00 94.81 602 ASN A CA 1
ATOM 4954 C C . ASN A 1 602 ? 14.543 10.811 32.253 1.00 94.81 602 ASN A C 1
ATOM 4956 O O . ASN A 1 602 ? 14.562 9.801 32.974 1.00 94.81 602 ASN A O 1
ATOM 4960 N N . ILE A 1 603 ? 14.564 10.733 30.922 1.00 97.44 603 ILE A N 1
ATOM 4961 C CA . ILE A 1 603 ? 14.580 9.476 30.172 1.00 97.44 603 ILE A CA 1
ATOM 4962 C C . ILE A 1 603 ? 16.007 8.891 30.193 1.00 97.44 603 ILE A C 1
ATOM 4964 O O . ILE A 1 603 ? 16.927 9.555 29.717 1.00 97.44 603 ILE A O 1
ATOM 4968 N N . PRO A 1 604 ? 16.256 7.699 30.772 1.00 96.62 604 PRO A N 1
ATOM 4969 C CA . PRO A 1 604 ? 17.591 7.101 30.898 1.00 96.62 604 PRO A CA 1
ATOM 4970 C C . PRO A 1 604 ? 18.058 6.321 29.661 1.00 96.62 604 PRO A C 1
ATOM 4972 O O . PRO A 1 604 ? 19.250 6.041 29.553 1.00 96.62 604 PRO A O 1
ATOM 4975 N N . LYS A 1 605 ? 17.145 5.949 28.754 1.00 97.75 605 LYS A N 1
ATOM 4976 C CA . LYS A 1 605 ? 17.437 5.119 27.580 1.00 97.75 605 LYS A CA 1
ATOM 4977 C C . LYS A 1 605 ? 17.058 5.842 26.292 1.00 97.75 605 LYS A C 1
ATOM 4979 O O . LYS A 1 605 ? 15.931 6.319 26.170 1.00 97.75 605 LYS A O 1
ATOM 4984 N N . VAL A 1 606 ? 17.980 5.913 25.337 1.00 98.38 606 VAL A N 1
ATOM 4985 C CA . VAL A 1 606 ? 17.779 6.605 24.057 1.00 98.38 606 VAL A CA 1
ATOM 4986 C C . VAL A 1 606 ? 18.170 5.679 22.912 1.00 98.38 606 VAL A C 1
ATOM 4988 O O . VAL A 1 606 ? 19.261 5.119 22.907 1.00 98.38 606 VAL A O 1
ATOM 4991 N N . ALA A 1 607 ? 17.288 5.517 21.935 1.00 98.19 607 ALA A N 1
ATOM 4992 C CA . ALA A 1 607 ? 17.522 4.733 20.735 1.00 98.19 607 ALA A CA 1
ATOM 4993 C C . ALA A 1 607 ? 17.449 5.630 19.497 1.00 98.19 607 ALA A C 1
ATOM 4995 O O . ALA A 1 607 ? 16.466 6.344 19.312 1.00 98.19 607 ALA A O 1
ATOM 4996 N N . PHE A 1 608 ? 18.456 5.561 18.630 1.00 98.44 608 PHE A N 1
ATOM 4997 C CA . PHE A 1 608 ? 18.415 6.155 17.296 1.00 98.44 608 PHE A CA 1
ATOM 4998 C C . PHE A 1 608 ? 18.051 5.072 16.278 1.00 98.44 608 PHE A C 1
ATOM 5000 O O . PHE A 1 608 ? 18.838 4.162 16.020 1.00 98.44 608 PHE A O 1
ATOM 5007 N N . ASP A 1 609 ? 16.855 5.151 15.700 1.00 97.62 609 ASP A N 1
ATOM 5008 C CA . ASP A 1 609 ? 16.426 4.262 14.622 1.00 97.62 609 ASP A CA 1
ATOM 5009 C C . ASP A 1 609 ? 16.879 4.824 13.270 1.00 97.62 609 ASP A C 1
ATOM 5011 O O . ASP A 1 609 ? 16.234 5.714 12.699 1.00 97.62 609 ASP A O 1
ATOM 5015 N N . LEU A 1 610 ? 18.009 4.298 12.783 1.00 97.25 610 LEU A N 1
ATOM 5016 C CA . LEU A 1 610 ? 18.640 4.676 11.518 1.00 97.25 610 LEU A CA 1
ATOM 5017 C C . LEU A 1 610 ? 18.349 3.677 10.389 1.00 97.25 610 LEU A C 1
ATOM 5019 O O . LEU A 1 610 ? 18.903 3.819 9.297 1.00 97.25 610 LEU A O 1
ATOM 5023 N N . ARG A 1 611 ? 17.469 2.690 10.608 1.00 94.81 611 ARG A N 1
ATOM 5024 C CA . ARG A 1 611 ? 17.086 1.722 9.570 1.00 94.81 611 ARG A CA 1
ATOM 5025 C C . ARG A 1 611 ? 16.500 2.444 8.360 1.00 94.81 611 ARG A C 1
ATOM 5027 O O . ARG A 1 611 ? 15.553 3.237 8.488 1.00 94.81 611 ARG A O 1
ATOM 5034 N N . GLY A 1 612 ? 17.056 2.178 7.184 1.00 92.19 612 GLY A N 1
ATOM 5035 C CA . GLY A 1 612 ? 16.703 2.833 5.932 1.00 92.19 612 GLY A CA 1
ATOM 5036 C C . GLY A 1 612 ? 17.506 4.098 5.605 1.00 92.19 612 GLY A C 1
ATOM 5037 O O . GLY A 1 612 ? 17.321 4.641 4.515 1.00 92.19 612 GLY A O 1
ATOM 5038 N N . ASN A 1 613 ? 18.372 4.582 6.505 1.00 94.38 613 ASN A N 1
ATOM 5039 C CA . ASN A 1 613 ? 19.050 5.873 6.363 1.00 94.38 613 ASN A CA 1
ATOM 5040 C C . ASN A 1 613 ? 20.326 5.794 5.509 1.00 94.38 613 ASN A C 1
ATOM 5042 O O . ASN A 1 613 ? 21.411 5.467 5.992 1.00 94.38 613 ASN A O 1
ATOM 5046 N N . ARG A 1 614 ? 20.217 6.210 4.245 1.00 92.19 614 ARG A N 1
ATOM 5047 C CA . ARG A 1 614 ? 21.310 6.186 3.253 1.00 92.19 614 ARG A CA 1
ATOM 5048 C C . ARG A 1 614 ? 22.320 7.339 3.361 1.00 92.19 614 ARG A C 1
ATOM 5050 O O . ARG A 1 614 ? 23.111 7.531 2.435 1.00 92.19 614 ARG A O 1
ATOM 5057 N N . GLY A 1 615 ? 22.289 8.116 4.441 1.00 92.38 615 GLY A N 1
ATOM 5058 C CA . GLY A 1 615 ? 23.214 9.218 4.681 1.00 92.38 615 GLY A CA 1
ATOM 5059 C C . GLY A 1 615 ? 22.637 10.575 4.285 1.00 92.38 615 GLY A C 1
ATOM 5060 O O . GLY A 1 615 ? 21.451 10.837 4.443 1.00 92.38 615 GLY A O 1
ATOM 5061 N N . GLY A 1 616 ? 23.485 11.479 3.801 1.00 90.44 616 GLY A N 1
ATOM 5062 C CA . GLY A 1 616 ? 23.121 12.863 3.496 1.00 90.44 616 GLY A CA 1
ATOM 5063 C C . GLY A 1 616 ? 24.202 13.814 3.978 1.00 90.44 616 GLY A C 1
ATOM 5064 O O . GLY A 1 616 ? 25.379 13.529 3.772 1.00 90.44 616 GLY A O 1
ATOM 5065 N N . ASN A 1 617 ? 23.824 14.938 4.584 1.00 89.62 617 ASN A N 1
ATOM 5066 C CA . ASN A 1 617 ? 24.802 15.918 5.041 1.00 89.62 617 ASN A CA 1
ATOM 5067 C C . ASN A 1 617 ? 25.504 15.463 6.347 1.00 89.62 617 ASN A C 1
ATOM 5069 O O . ASN A 1 617 ? 24.812 15.260 7.350 1.00 89.62 617 ASN A O 1
ATOM 5073 N N . PRO A 1 618 ? 26.849 15.357 6.379 1.00 90.25 618 PRO A N 1
ATOM 5074 C CA . PRO A 1 618 ? 27.597 14.973 7.582 1.00 90.25 618 PRO A CA 1
ATOM 5075 C C . PRO A 1 618 ? 27.469 15.932 8.777 1.00 90.25 618 PRO A C 1
ATOM 5077 O O . PRO A 1 618 ? 27.677 15.530 9.914 1.00 90.25 618 PRO A O 1
ATOM 5080 N N . GLU A 1 619 ? 27.064 17.188 8.594 1.00 91.62 619 GLU A N 1
ATOM 5081 C CA . GLU A 1 619 ? 26.789 18.068 9.738 1.00 91.62 619 GLU A CA 1
ATOM 5082 C C . GLU A 1 619 ? 25.665 17.531 10.631 1.00 91.62 619 GLU A C 1
ATOM 5084 O O . GLU A 1 619 ? 25.678 17.749 11.842 1.00 91.62 619 GLU A O 1
ATOM 5089 N N . CYS A 1 620 ? 24.705 16.798 10.058 1.00 93.56 620 CYS A N 1
ATOM 5090 C CA . CYS A 1 620 ? 23.654 16.147 10.837 1.00 93.56 620 CYS A CA 1
ATOM 5091 C C . CYS A 1 620 ? 24.238 15.043 11.732 1.00 93.56 620 CYS A C 1
ATOM 5093 O O . CYS A 1 620 ? 23.837 14.905 12.887 1.00 93.56 620 CYS A O 1
ATOM 5095 N N . THR A 1 621 ? 25.211 14.280 11.223 1.00 94.88 621 THR A N 1
ATOM 5096 C CA . THR A 1 621 ? 25.877 13.228 11.999 1.00 94.88 621 THR A CA 1
ATOM 5097 C C . THR A 1 621 ? 26.763 13.813 13.091 1.00 94.88 621 THR A C 1
ATOM 5099 O O . THR A 1 621 ? 26.734 13.333 14.221 1.00 94.88 621 THR A O 1
ATOM 5102 N N . ASN A 1 622 ? 27.468 14.907 12.795 1.00 95.12 622 ASN A N 1
ATOM 5103 C CA . ASN A 1 622 ? 28.307 15.622 13.763 1.00 95.12 622 ASN A CA 1
ATOM 5104 C C . ASN A 1 622 ? 27.464 16.192 14.906 1.00 95.12 622 ASN A C 1
ATOM 5106 O O . ASN A 1 622 ? 27.846 16.119 16.073 1.00 95.12 622 ASN A O 1
ATOM 5110 N N . HIS A 1 623 ? 26.274 16.703 14.581 1.00 96.31 623 HIS A N 1
ATOM 5111 C CA . HIS A 1 623 ? 25.336 17.213 15.574 1.00 96.31 623 HIS A CA 1
ATOM 5112 C C . HIS A 1 623 ? 24.845 16.118 16.526 1.00 96.31 623 HIS A C 1
ATOM 5114 O O . HIS A 1 623 ? 24.853 16.327 17.736 1.00 96.31 623 HIS A O 1
ATOM 5120 N N . ILE A 1 624 ? 24.495 14.929 16.015 1.00 97.38 624 ILE A N 1
ATOM 5121 C CA . ILE A 1 624 ? 24.161 13.770 16.865 1.00 97.38 624 ILE A CA 1
ATOM 5122 C C . ILE A 1 624 ? 25.360 13.385 17.740 1.00 97.38 624 ILE A C 1
ATOM 5124 O O . ILE A 1 624 ? 25.201 13.223 18.951 1.00 97.38 624 ILE A O 1
ATOM 5128 N N . LEU A 1 625 ? 26.553 13.264 17.144 1.00 97.75 625 LEU A N 1
ATOM 5129 C CA . LEU A 1 625 ? 27.782 12.896 17.853 1.00 97.75 625 LEU A CA 1
ATOM 5130 C C . LEU A 1 625 ? 28.060 13.824 19.040 1.00 97.75 625 LEU A C 1
ATOM 5132 O O . LEU A 1 625 ? 28.359 13.337 20.129 1.00 97.75 625 LEU A O 1
ATOM 5136 N N . SER A 1 626 ? 27.858 15.135 18.868 1.00 97.88 626 SER A N 1
ATOM 5137 C CA . SER A 1 626 ? 28.067 16.137 19.924 1.00 97.88 626 SER A CA 1
ATOM 5138 C C . SER A 1 626 ? 27.219 15.906 21.184 1.00 97.88 626 SER A C 1
ATOM 5140 O O . SER A 1 626 ? 27.607 16.327 22.272 1.00 97.88 626 SER A O 1
ATOM 5142 N N . TYR A 1 627 ? 26.079 15.217 21.066 1.00 98.38 627 TYR A N 1
ATOM 5143 C CA . TYR A 1 627 ? 25.203 14.893 22.193 1.00 98.38 627 TYR A CA 1
ATOM 5144 C C . TYR A 1 627 ? 25.553 13.579 22.891 1.00 98.38 627 TYR A C 1
ATOM 5146 O O . TYR A 1 627 ? 25.220 13.419 24.065 1.00 98.38 627 TYR A O 1
ATOM 5154 N N . ILE A 1 628 ? 26.181 12.634 22.191 1.00 97.81 628 ILE A N 1
ATOM 5155 C CA . ILE A 1 628 ? 26.446 11.285 22.713 1.00 97.81 628 ILE A CA 1
ATOM 5156 C C . ILE A 1 628 ? 27.876 11.100 23.229 1.00 97.81 628 ILE A C 1
ATOM 5158 O O . ILE A 1 628 ? 28.152 10.101 23.882 1.00 97.81 628 ILE A O 1
ATOM 5162 N N . THR A 1 629 ? 28.766 12.065 22.989 1.00 97.06 629 THR A N 1
ATOM 5163 C CA . THR A 1 629 ? 30.126 12.088 23.547 1.00 97.06 629 THR A CA 1
ATOM 5164 C C . THR A 1 629 ? 30.251 13.004 24.769 1.00 97.06 629 THR A C 1
ATOM 5166 O O . THR A 1 629 ? 29.522 13.990 24.890 1.00 97.06 629 THR A O 1
ATOM 5169 N N . ASN A 1 630 ? 31.188 12.694 25.671 1.00 96.12 630 ASN A N 1
ATOM 5170 C CA . ASN A 1 630 ? 31.625 13.547 26.784 1.00 96.12 630 ASN A CA 1
ATOM 5171 C C . ASN A 1 630 ? 33.038 14.135 26.589 1.00 96.12 630 ASN A C 1
ATOM 5173 O O . ASN A 1 630 ? 33.453 14.980 27.381 1.00 96.12 630 ASN A O 1
ATOM 5177 N N . THR A 1 631 ? 33.759 13.718 25.548 1.00 95.75 631 THR A N 1
ATOM 5178 C CA . THR A 1 631 ? 35.078 14.236 25.161 1.00 95.75 631 THR A CA 1
ATOM 5179 C C . THR A 1 631 ? 35.070 14.670 23.702 1.00 95.75 631 THR A C 1
ATOM 5181 O O . THR A 1 631 ? 34.183 14.296 22.935 1.00 95.75 631 THR A O 1
ATOM 5184 N N . GLU A 1 632 ? 36.053 15.472 23.302 1.00 96.88 632 GLU A N 1
ATOM 5185 C CA . GLU A 1 632 ? 36.286 15.728 21.881 1.00 96.88 632 GLU A CA 1
ATOM 5186 C C . GLU A 1 632 ? 36.665 14.422 21.166 1.00 96.88 632 GLU A C 1
ATOM 5188 O O . GLU A 1 632 ? 37.377 13.591 21.735 1.00 96.88 632 GLU A O 1
ATOM 5193 N N . ILE A 1 633 ? 36.130 14.221 19.960 1.00 95.44 633 ILE A N 1
ATOM 5194 C CA . ILE A 1 633 ? 36.347 13.018 19.149 1.00 95.44 633 ILE A CA 1
ATOM 5195 C C . ILE A 1 633 ? 36.789 13.421 17.753 1.00 95.44 633 ILE A C 1
ATOM 5197 O O . ILE A 1 633 ? 36.155 14.269 17.123 1.00 95.44 633 ILE A O 1
ATOM 5201 N N . ASP A 1 634 ? 37.816 12.751 17.244 1.00 95.00 634 ASP A N 1
ATOM 5202 C CA . ASP A 1 634 ? 38.216 12.875 15.850 1.00 95.00 634 ASP A CA 1
ATOM 5203 C C . ASP A 1 634 ? 37.171 12.237 14.926 1.00 95.00 634 ASP A C 1
ATOM 5205 O O . ASP A 1 634 ? 36.747 11.094 15.117 1.00 95.00 634 ASP A O 1
ATOM 5209 N N . PHE A 1 635 ? 36.747 12.986 13.912 1.00 95.62 635 PHE A N 1
ATOM 5210 C CA . PHE A 1 635 ? 35.706 12.582 12.979 1.00 95.62 635 PHE A CA 1
ATOM 5211 C C . PHE A 1 635 ? 36.248 12.340 11.576 1.00 95.62 635 PHE A C 1
ATOM 5213 O O . PHE A 1 635 ? 36.355 11.187 11.189 1.00 95.62 635 PHE A O 1
ATOM 5220 N N . TYR A 1 636 ? 36.601 13.369 10.803 1.00 96.00 636 TYR A N 1
ATOM 5221 C CA . TYR A 1 636 ? 37.251 13.188 9.496 1.00 96.00 636 TYR A CA 1
ATOM 5222 C C . TYR A 1 636 ? 38.775 13.182 9.631 1.00 96.00 636 TYR A C 1
ATOM 5224 O O . TYR A 1 636 ? 39.325 13.841 10.506 1.00 96.00 636 TYR A O 1
ATOM 5232 N N . GLU A 1 637 ? 39.468 12.465 8.743 1.00 94.31 637 GLU A N 1
ATOM 5233 C CA . GLU A 1 637 ? 40.932 12.552 8.650 1.00 94.31 637 GLU A CA 1
ATOM 5234 C C . GLU A 1 637 ? 41.392 13.998 8.387 1.00 94.31 637 GLU A C 1
ATOM 5236 O O . GLU A 1 637 ? 40.847 14.678 7.512 1.00 94.31 637 GLU A O 1
ATOM 5241 N N . ASP A 1 638 ? 42.428 14.456 9.092 1.00 94.12 638 ASP A N 1
ATOM 5242 C CA . ASP A 1 638 ? 43.034 15.772 8.861 1.00 94.12 638 ASP A CA 1
ATOM 5243 C C . ASP A 1 638 ? 43.919 15.751 7.603 1.00 94.12 638 ASP A C 1
ATOM 5245 O O . ASP A 1 638 ? 45.121 15.484 7.647 1.00 94.12 638 ASP A O 1
ATOM 5249 N N . ASN A 1 639 ? 43.299 15.992 6.447 1.00 93.38 639 ASN A N 1
ATOM 5250 C CA . ASN A 1 639 ? 43.966 16.049 5.151 1.00 93.38 639 ASN A CA 1
ATOM 5251 C C . ASN A 1 639 ? 43.439 17.217 4.293 1.00 93.38 639 ASN A C 1
ATOM 5253 O O . ASN A 1 639 ? 42.376 17.787 4.551 1.00 93.38 639 ASN A O 1
ATOM 5257 N N . GLU A 1 640 ? 44.193 17.592 3.255 1.00 92.88 640 GLU A N 1
ATOM 5258 C CA . GLU A 1 640 ? 43.865 18.751 2.408 1.00 92.88 640 GLU A CA 1
ATOM 5259 C C . GLU A 1 640 ? 42.522 18.607 1.677 1.00 92.88 640 GLU A C 1
ATOM 5261 O O . GLU A 1 640 ? 41.810 19.596 1.492 1.00 92.88 640 GLU A O 1
ATOM 5266 N N . LEU A 1 641 ? 42.124 17.381 1.318 1.00 91.50 641 LEU A N 1
ATOM 5267 C CA . LEU A 1 641 ? 40.827 17.123 0.694 1.00 91.50 641 LEU A CA 1
ATOM 5268 C C . LEU A 1 641 ? 39.680 17.481 1.645 1.00 91.50 641 LEU A C 1
ATOM 5270 O O . LEU A 1 641 ? 38.784 18.244 1.276 1.00 91.50 641 LEU A O 1
ATOM 5274 N N . ASN A 1 642 ? 39.722 16.976 2.876 1.00 91.75 642 ASN A N 1
ATOM 5275 C CA . ASN A 1 642 ? 38.705 17.232 3.889 1.00 91.75 642 ASN A CA 1
ATOM 5276 C C . ASN A 1 642 ? 38.647 18.720 4.265 1.00 91.75 642 ASN A C 1
ATOM 5278 O O . ASN A 1 642 ? 37.550 19.276 4.344 1.00 91.75 642 ASN A O 1
ATOM 5282 N N . LYS A 1 643 ? 39.797 19.404 4.364 1.00 90.81 643 LYS A N 1
ATOM 5283 C CA . LYS A 1 643 ? 39.850 20.868 4.543 1.00 90.81 643 LYS A CA 1
ATOM 5284 C C . LYS A 1 643 ? 39.196 21.617 3.383 1.00 90.81 643 LYS A C 1
ATOM 5286 O O . LYS A 1 643 ? 38.391 22.514 3.609 1.00 90.81 643 LYS A O 1
ATOM 5291 N N . SER A 1 644 ? 39.486 21.227 2.139 1.00 91.06 644 SER A N 1
ATOM 5292 C CA . SER A 1 644 ? 38.911 21.873 0.946 1.00 91.06 644 SER A CA 1
ATOM 5293 C C . SER A 1 644 ? 37.386 21.726 0.845 1.00 91.06 644 SER A C 1
ATOM 5295 O O . SER A 1 644 ? 36.720 22.550 0.219 1.00 91.06 644 SER A O 1
ATOM 5297 N N . ARG A 1 645 ? 36.830 20.683 1.473 1.00 88.19 645 ARG A N 1
ATOM 5298 C CA . ARG A 1 645 ? 35.394 20.376 1.527 1.00 88.19 645 ARG A CA 1
ATOM 5299 C C . ARG A 1 645 ? 34.696 20.903 2.782 1.00 88.19 645 ARG A C 1
ATOM 5301 O O . ARG A 1 645 ? 33.520 20.592 2.962 1.00 88.19 645 ARG A O 1
ATOM 5308 N N . ASP A 1 646 ? 35.402 21.650 3.631 1.00 89.38 646 ASP A N 1
ATOM 5309 C CA . ASP A 1 646 ? 34.899 22.135 4.922 1.00 89.38 646 ASP A CA 1
ATOM 5310 C C . ASP A 1 646 ? 34.374 20.991 5.813 1.00 89.38 646 ASP A C 1
ATOM 5312 O O . ASP A 1 646 ? 33.306 21.048 6.425 1.00 89.38 646 ASP A O 1
ATOM 5316 N N . ARG A 1 647 ? 35.100 19.865 5.825 1.00 90.69 647 ARG A N 1
ATOM 5317 C CA . ARG A 1 647 ? 34.771 18.724 6.682 1.00 90.69 647 ARG A CA 1
ATOM 5318 C C . ARG A 1 647 ? 35.185 19.011 8.121 1.00 90.69 647 ARG A C 1
ATOM 5320 O O . ARG A 1 647 ? 36.314 19.402 8.397 1.00 90.69 647 ARG A O 1
ATOM 5327 N N . THR A 1 648 ? 34.275 18.735 9.050 1.00 92.50 648 THR A N 1
ATOM 5328 C CA . THR A 1 648 ? 34.548 18.778 10.490 1.00 92.50 648 THR A CA 1
ATOM 5329 C C . THR A 1 648 ? 35.569 17.704 10.875 1.00 92.50 648 THR A C 1
ATOM 5331 O O . THR A 1 648 ? 35.249 16.517 10.853 1.00 92.50 648 THR A O 1
ATOM 5334 N N . ILE A 1 649 ? 36.786 18.118 11.230 1.00 95.50 649 ILE A N 1
ATOM 5335 C CA . ILE A 1 649 ? 37.868 17.201 11.619 1.00 95.50 649 ILE A CA 1
ATOM 5336 C C . ILE A 1 649 ? 37.637 16.619 13.016 1.00 95.50 649 ILE A C 1
ATOM 5338 O O . ILE A 1 649 ? 37.823 15.423 13.198 1.00 95.50 649 ILE A O 1
ATOM 5342 N N . SER A 1 650 ? 37.144 17.413 13.970 1.00 95.44 650 SER A N 1
ATOM 5343 C CA . SER A 1 650 ? 36.804 16.957 15.322 1.00 95.44 650 SER A CA 1
ATOM 5344 C C . SER A 1 650 ? 35.419 17.440 15.760 1.00 95.44 650 SER A C 1
ATOM 5346 O O . SER A 1 650 ? 34.944 18.502 15.353 1.00 95.44 650 SER A O 1
ATOM 5348 N N . VAL A 1 651 ? 34.739 16.640 16.582 1.00 97.00 651 VAL A N 1
ATOM 5349 C CA . VAL A 1 651 ? 33.426 16.952 17.157 1.00 97.00 651 VAL A CA 1
ATOM 5350 C C . VAL A 1 651 ? 33.574 17.178 18.657 1.00 97.00 651 VAL A C 1
ATOM 5352 O O . VAL A 1 651 ? 33.923 16.269 19.408 1.00 97.00 651 VAL A O 1
ATOM 5355 N N . THR A 1 652 ? 33.261 18.394 19.102 1.00 96.94 652 THR A N 1
ATOM 5356 C CA . THR A 1 652 ? 33.241 18.769 20.521 1.00 96.94 652 THR A CA 1
ATOM 5357 C C . THR A 1 652 ? 31.897 18.396 21.167 1.00 96.94 652 THR A C 1
ATOM 5359 O O . THR A 1 652 ? 30.847 18.582 20.541 1.00 96.94 652 THR A O 1
ATOM 5362 N N . PRO A 1 653 ? 31.882 17.906 22.422 1.00 97.31 653 PRO A N 1
ATOM 5363 C CA . PRO A 1 653 ? 30.646 17.626 23.143 1.00 97.31 653 PRO A CA 1
ATOM 5364 C C . PRO A 1 653 ? 29.847 18.908 23.396 1.00 97.31 653 PRO A C 1
ATOM 5366 O O . PRO A 1 653 ? 30.395 19.933 23.806 1.00 97.31 653 PRO A O 1
ATOM 5369 N N . LYS A 1 654 ? 28.525 18.839 23.234 1.00 95.56 654 LYS A N 1
ATOM 5370 C CA . LYS A 1 654 ? 27.630 19.893 23.718 1.00 95.56 654 LYS A CA 1
ATOM 5371 C C . LYS A 1 654 ? 27.584 19.884 25.244 1.00 95.56 654 LYS A C 1
ATOM 5373 O O . LYS A 1 654 ? 27.458 18.824 25.853 1.00 95.56 654 LYS A O 1
ATOM 5378 N N . SER A 1 655 ? 27.635 21.071 25.848 1.00 90.38 655 SER A N 1
ATOM 5379 C CA . SER A 1 655 ? 27.508 21.265 27.300 1.00 90.38 655 SER A CA 1
ATOM 5380 C C . SER A 1 655 ? 26.072 21.074 27.792 1.00 90.38 655 SER A C 1
ATOM 5382 O O . SER A 1 655 ? 25.842 20.517 28.864 1.00 90.38 655 SER A O 1
ATOM 5384 N N . ASP A 1 656 ? 25.095 21.503 26.992 1.00 92.75 656 ASP A N 1
ATOM 5385 C CA . ASP A 1 656 ? 23.678 21.439 27.332 1.00 92.75 656 ASP A CA 1
ATOM 5386 C C . ASP A 1 656 ? 22.996 20.224 26.712 1.00 92.75 656 ASP A C 1
ATOM 5388 O O . ASP A 1 656 ? 23.210 19.887 25.552 1.00 92.75 656 ASP A O 1
ATOM 5392 N N . ASN A 1 657 ? 22.120 19.591 27.494 1.00 96.12 657 ASN A N 1
ATOM 5393 C CA . ASN A 1 657 ? 21.299 18.437 27.100 1.00 96.12 657 ASN A CA 1
ATOM 5394 C C . ASN A 1 657 ? 22.088 17.236 26.551 1.00 96.12 657 ASN A C 1
ATOM 5396 O O . ASN A 1 657 ? 21.525 16.399 25.853 1.00 96.12 657 ASN A O 1
ATOM 5400 N N . ASN A 1 658 ? 23.369 17.133 26.907 1.00 96.94 658 ASN A N 1
ATOM 5401 C CA . ASN A 1 658 ? 24.213 15.987 26.598 1.00 96.94 658 ASN A CA 1
ATOM 5402 C C . ASN A 1 658 ? 23.633 14.687 27.187 1.00 96.94 658 ASN A C 1
ATOM 5404 O O . ASN A 1 658 ? 23.119 14.673 28.311 1.00 96.94 658 ASN A O 1
ATOM 5408 N N . ILE A 1 659 ? 23.723 13.598 26.427 1.00 97.62 659 ILE A N 1
ATOM 5409 C CA . ILE A 1 659 ? 23.176 12.284 26.776 1.00 97.62 659 ILE A CA 1
ATOM 5410 C C . ILE A 1 659 ? 24.239 11.186 26.886 1.00 97.62 659 ILE A C 1
ATOM 5412 O O . ILE A 1 659 ? 23.866 10.041 27.109 1.00 97.62 659 ILE A O 1
ATOM 5416 N N . SER A 1 660 ? 25.535 11.502 26.801 1.00 96.31 660 SER A N 1
ATOM 5417 C CA . SER A 1 660 ? 26.642 10.527 26.902 1.00 96.31 660 SER A CA 1
ATOM 5418 C C . SER A 1 660 ? 26.611 9.647 28.162 1.00 96.31 660 SER A C 1
ATOM 5420 O O . SER A 1 660 ? 27.089 8.520 28.142 1.00 96.31 660 SER A O 1
ATOM 5422 N N . GLY A 1 661 ? 26.012 10.125 29.259 1.00 94.69 661 GLY A N 1
ATOM 5423 C CA . GLY A 1 661 ? 25.811 9.349 30.490 1.00 94.69 661 GLY A CA 1
ATOM 5424 C C . GLY A 1 661 ? 24.570 8.441 30.504 1.00 94.69 661 GLY A C 1
ATOM 5425 O O . GLY A 1 661 ? 24.218 7.921 31.562 1.00 94.69 661 GLY A O 1
ATOM 5426 N N . LYS A 1 662 ? 23.848 8.307 29.385 1.00 96.62 662 LYS A N 1
ATOM 5427 C CA . LYS A 1 662 ? 22.629 7.490 29.247 1.00 96.62 662 LYS A CA 1
ATOM 5428 C C . LYS A 1 662 ? 22.917 6.186 28.501 1.00 96.62 662 LYS A C 1
ATOM 5430 O O . LYS A 1 662 ? 23.937 6.044 27.838 1.00 96.62 662 LYS A O 1
ATOM 5435 N N . ASN A 1 663 ? 21.969 5.250 28.545 1.00 97.50 663 ASN A N 1
ATOM 5436 C CA . ASN A 1 663 ? 22.049 4.025 27.751 1.00 97.50 663 ASN A CA 1
ATOM 5437 C C . ASN A 1 663 ? 21.625 4.323 26.307 1.00 97.50 663 ASN A C 1
ATOM 5439 O O . ASN A 1 663 ? 20.432 4.515 26.045 1.00 97.50 663 ASN A O 1
ATOM 5443 N N . ILE A 1 664 ? 22.593 4.375 25.389 1.00 98.56 664 ILE A N 1
ATOM 5444 C CA . ILE A 1 664 ? 22.367 4.750 23.988 1.00 98.56 664 ILE A CA 1
ATOM 5445 C C . ILE A 1 664 ? 22.435 3.519 23.080 1.00 98.56 664 ILE A C 1
ATOM 5447 O O . ILE A 1 664 ? 23.408 2.761 23.098 1.00 98.56 664 ILE A O 1
ATOM 5451 N N . PHE A 1 665 ? 21.409 3.354 22.249 1.00 98.56 665 PHE A N 1
ATOM 5452 C CA . PHE A 1 665 ? 21.293 2.296 21.250 1.00 98.56 665 PHE A CA 1
ATOM 5453 C C . PHE A 1 665 ? 21.162 2.883 19.847 1.00 98.56 665 PHE A C 1
ATOM 5455 O O . PHE A 1 665 ? 20.585 3.957 19.668 1.00 98.56 665 PHE A O 1
ATOM 5462 N N . ILE A 1 666 ? 21.652 2.162 18.840 1.00 98.56 666 ILE A N 1
ATOM 5463 C CA . ILE A 1 666 ? 21.483 2.542 17.434 1.00 98.56 666 ILE A CA 1
ATOM 5464 C C . ILE A 1 666 ? 21.005 1.337 16.640 1.00 98.56 666 ILE A C 1
ATOM 5466 O O . ILE A 1 666 ? 21.665 0.302 16.652 1.00 98.56 666 ILE A O 1
ATOM 5470 N N . LEU A 1 667 ? 19.867 1.471 15.960 1.00 98.38 667 LEU A N 1
ATOM 5471 C CA . LEU A 1 667 ? 19.320 0.426 15.098 1.00 98.38 667 LEU A CA 1
ATOM 5472 C C . LEU A 1 667 ? 19.804 0.648 13.670 1.00 98.38 667 LEU A C 1
ATOM 5474 O O . LEU A 1 667 ? 19.690 1.754 13.137 1.00 98.38 667 LEU A O 1
ATOM 5478 N N . THR A 1 668 ? 20.304 -0.417 13.056 1.00 97.75 668 THR A N 1
ATOM 5479 C CA . THR A 1 668 ? 20.942 -0.398 11.736 1.00 97.75 668 THR A CA 1
ATOM 5480 C C . THR A 1 668 ? 20.359 -1.465 10.820 1.00 97.75 668 THR A C 1
ATOM 5482 O O . THR A 1 668 ? 19.859 -2.487 11.286 1.00 97.75 668 THR A O 1
ATOM 5485 N N . ASP A 1 669 ? 20.392 -1.204 9.517 1.00 96.25 669 ASP A N 1
ATOM 5486 C CA . ASP A 1 669 ? 20.110 -2.185 8.473 1.00 96.25 669 ASP A CA 1
ATOM 5487 C C . ASP A 1 669 ? 21.086 -2.010 7.300 1.00 96.25 669 ASP A C 1
ATOM 5489 O O . ASP A 1 669 ? 21.885 -1.065 7.257 1.00 96.25 669 ASP A O 1
ATOM 5493 N N . GLY A 1 670 ? 20.969 -2.879 6.297 1.00 95.44 670 GLY A N 1
ATOM 5494 C CA . GLY A 1 670 ? 21.783 -2.807 5.087 1.00 95.44 670 GLY A CA 1
ATOM 5495 C C . GLY A 1 670 ? 21.665 -1.498 4.299 1.00 95.44 670 GLY A C 1
ATOM 5496 O O . GLY A 1 670 ? 22.518 -1.219 3.466 1.00 95.44 670 GLY A O 1
ATOM 5497 N N . ARG A 1 671 ? 20.664 -0.638 4.541 1.00 95.38 671 ARG A N 1
ATOM 5498 C CA . ARG A 1 671 ? 20.572 0.674 3.872 1.00 95.38 671 ARG A CA 1
ATOM 5499 C C . ARG A 1 671 ? 21.334 1.776 4.596 1.00 95.38 671 ARG A C 1
ATOM 5501 O O . ARG A 1 671 ? 21.485 2.852 4.014 1.00 95.38 671 ARG A O 1
ATOM 5508 N N . CYS A 1 672 ? 21.816 1.544 5.816 1.00 97.06 672 CYS A N 1
ATOM 5509 C CA . CYS A 1 672 ? 22.718 2.472 6.489 1.00 97.06 672 CYS A CA 1
ATOM 5510 C C . CYS A 1 672 ? 23.987 2.656 5.640 1.00 97.06 672 CYS A C 1
ATOM 5512 O O . CYS A 1 672 ? 24.770 1.727 5.482 1.00 97.06 672 CYS A O 1
ATOM 5514 N N . ALA A 1 673 ? 24.185 3.832 5.044 1.00 95.81 673 ALA A N 1
ATOM 5515 C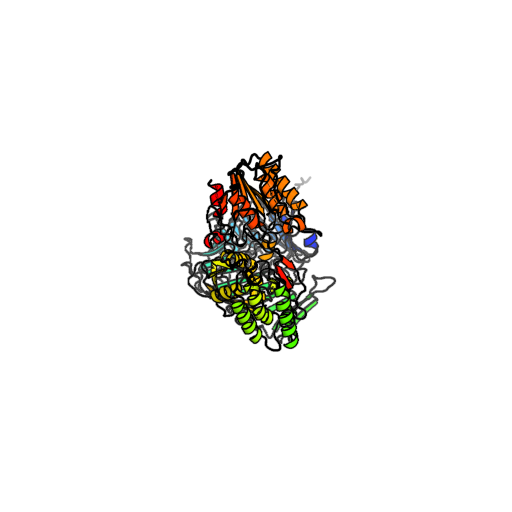 CA . ALA A 1 673 ? 25.278 4.063 4.092 1.00 95.81 673 ALA A CA 1
ATOM 5516 C C . ALA A 1 673 ? 25.766 5.520 4.103 1.00 95.81 673 ALA A C 1
ATOM 5518 O O . ALA A 1 673 ? 25.127 6.394 4.693 1.00 95.81 673 ALA A O 1
ATOM 5519 N N . SER A 1 674 ? 26.886 5.790 3.419 1.00 95.19 674 SER A N 1
ATOM 5520 C CA . SER A 1 674 ? 27.477 7.133 3.295 1.00 95.19 674 SER A CA 1
ATOM 5521 C C . SER A 1 674 ? 27.718 7.769 4.678 1.00 95.19 674 SER A C 1
ATOM 5523 O O . SER A 1 674 ? 28.245 7.091 5.558 1.00 95.19 674 SER A O 1
ATOM 5525 N N . ALA A 1 675 ? 27.300 9.021 4.904 1.00 94.94 675 ALA A N 1
ATOM 5526 C CA . ALA A 1 675 ? 27.457 9.713 6.189 1.00 94.94 675 ALA A CA 1
ATOM 5527 C C . ALA A 1 675 ? 26.960 8.890 7.399 1.00 94.94 675 ALA A C 1
ATOM 5529 O O . ALA A 1 675 ? 27.563 8.940 8.468 1.00 94.94 675 ALA A O 1
ATOM 5530 N N . THR A 1 676 ? 25.903 8.081 7.236 1.00 97.00 676 THR A N 1
ATOM 5531 C CA . THR A 1 676 ? 25.412 7.190 8.301 1.00 97.00 676 THR A CA 1
ATOM 5532 C C . THR A 1 676 ? 26.457 6.145 8.684 1.00 97.00 676 THR A C 1
ATOM 5534 O O . THR A 1 676 ? 26.728 5.965 9.866 1.00 97.00 676 THR A O 1
ATOM 5537 N N . ALA A 1 677 ? 27.061 5.468 7.704 1.00 96.75 677 ALA A N 1
ATOM 5538 C CA . ALA A 1 677 ? 28.071 4.440 7.958 1.00 96.75 677 ALA A CA 1
ATOM 5539 C C . ALA A 1 677 ? 29.363 5.037 8.537 1.00 96.75 677 ALA A C 1
ATOM 5541 O O . ALA A 1 677 ? 29.915 4.494 9.490 1.00 96.75 677 ALA A O 1
ATOM 5542 N N . GLN A 1 678 ? 29.779 6.205 8.042 1.00 96.62 678 GLN A N 1
ATOM 5543 C CA . GLN A 1 678 ? 30.891 6.984 8.593 1.00 96.62 678 GLN A CA 1
ATOM 5544 C C . GLN A 1 678 ? 30.674 7.333 10.074 1.00 96.62 678 GLN A C 1
ATOM 5546 O O . GLN A 1 678 ? 31.541 7.077 10.908 1.00 96.62 678 GLN A O 1
ATOM 5551 N N . MET A 1 679 ? 29.485 7.832 10.432 1.00 97.56 679 MET A N 1
ATOM 5552 C CA . MET A 1 679 ? 29.120 8.087 11.828 1.00 97.56 679 MET A CA 1
ATOM 5553 C C . MET A 1 679 ? 29.151 6.811 12.673 1.00 97.56 679 MET A C 1
ATOM 5555 O O . MET A 1 679 ? 29.703 6.812 13.769 1.00 97.56 679 MET A O 1
ATOM 5559 N N . LEU A 1 680 ? 28.584 5.714 12.167 1.00 97.94 680 LEU A N 1
ATOM 5560 C CA . LEU A 1 680 ? 28.555 4.430 12.870 1.00 97.94 680 LEU A CA 1
ATOM 5561 C C . LEU A 1 680 ? 29.961 3.865 13.105 1.00 97.94 680 LEU A C 1
ATOM 5563 O O . LEU A 1 680 ? 30.203 3.289 14.164 1.00 97.94 680 LEU A O 1
ATOM 5567 N N . ALA A 1 681 ? 30.894 4.070 12.171 1.00 97.56 681 ALA A N 1
ATOM 5568 C CA . ALA A 1 681 ? 32.293 3.693 12.340 1.00 97.56 681 ALA A CA 1
ATOM 5569 C C . ALA A 1 681 ? 32.936 4.438 13.520 1.00 97.56 681 ALA A C 1
ATOM 5571 O O . ALA A 1 681 ? 33.534 3.806 14.391 1.00 97.56 681 ALA A O 1
ATOM 5572 N N . VAL A 1 682 ? 32.740 5.760 13.601 1.00 97.50 682 VAL A N 1
ATOM 5573 C CA . VAL A 1 682 ? 33.251 6.595 14.704 1.00 97.50 682 VAL A CA 1
ATOM 5574 C C . VAL A 1 682 ? 32.598 6.228 16.035 1.00 97.50 682 VAL A C 1
ATOM 5576 O O . VAL A 1 682 ? 33.294 6.087 17.041 1.00 97.50 682 VAL A O 1
ATOM 5579 N N . ILE A 1 683 ? 31.280 6.006 16.049 1.00 97.88 683 ILE A N 1
ATOM 5580 C CA . ILE A 1 683 ? 30.540 5.576 17.246 1.00 97.88 683 ILE A CA 1
ATOM 5581 C C . ILE A 1 683 ? 31.066 4.241 17.764 1.00 97.88 683 ILE A C 1
ATOM 5583 O O . ILE A 1 683 ? 31.276 4.093 18.968 1.00 97.88 683 ILE A O 1
ATOM 5587 N N . LYS A 1 684 ? 31.280 3.275 16.866 1.00 96.75 684 LYS A N 1
ATOM 5588 C CA . LYS A 1 684 ? 31.787 1.951 17.223 1.00 96.75 684 LYS A CA 1
ATOM 5589 C C . LYS A 1 684 ? 33.223 2.028 17.735 1.00 96.75 684 LYS A C 1
ATOM 5591 O O . LYS A 1 684 ? 33.526 1.432 18.764 1.00 96.75 684 LYS A O 1
ATOM 5596 N N . HIS A 1 685 ? 34.085 2.775 17.045 1.00 96.25 685 HIS A N 1
ATOM 5597 C CA . HIS A 1 685 ? 35.484 2.947 17.430 1.00 96.25 685 HIS A CA 1
ATOM 5598 C C . HIS A 1 685 ? 35.625 3.543 18.838 1.00 96.25 685 HIS A C 1
ATOM 5600 O O . HIS A 1 685 ? 36.390 3.025 19.647 1.00 96.25 685 HIS A O 1
ATOM 5606 N N . ASN A 1 686 ? 34.826 4.569 19.144 1.00 96.69 686 ASN A N 1
ATOM 5607 C CA . ASN A 1 686 ? 34.861 5.285 20.421 1.00 96.69 686 ASN A CA 1
ATOM 5608 C C . ASN A 1 686 ? 33.904 4.711 21.487 1.00 96.69 686 ASN A C 1
ATOM 5610 O O . ASN A 1 686 ? 33.769 5.293 22.557 1.00 96.69 686 ASN A O 1
ATOM 5614 N N . GLN A 1 687 ? 33.229 3.587 21.213 1.00 96.56 687 GLN A N 1
ATOM 5615 C CA . GLN A 1 687 ? 32.307 2.908 22.141 1.00 96.56 687 GLN A CA 1
ATOM 5616 C C . GLN A 1 687 ? 31.172 3.804 22.688 1.00 96.56 687 GLN A C 1
ATOM 5618 O O . GLN A 1 687 ? 30.753 3.660 23.834 1.00 96.56 687 GLN A O 1
ATOM 5623 N N . LEU A 1 688 ? 30.642 4.719 21.867 1.00 97.81 688 LEU A N 1
ATOM 5624 C CA . LEU A 1 688 ? 29.667 5.731 22.319 1.00 97.81 688 LEU A CA 1
ATOM 5625 C C . LEU A 1 688 ? 28.234 5.199 22.465 1.00 97.81 688 LEU A C 1
ATOM 5627 O O . LEU A 1 688 ? 27.402 5.820 23.122 1.00 97.81 688 LEU A O 1
ATOM 5631 N N . ALA A 1 689 ? 27.910 4.087 21.802 1.00 98.19 689 ALA A N 1
ATOM 5632 C CA . ALA A 1 689 ? 26.573 3.501 21.811 1.00 98.19 689 ALA A CA 1
ATOM 5633 C C . ALA A 1 689 ? 26.588 2.016 21.426 1.00 98.19 689 ALA A C 1
ATOM 5635 O O . ALA A 1 689 ? 27.459 1.547 20.691 1.00 98.19 689 ALA A O 1
ATOM 5636 N N . THR A 1 690 ? 25.549 1.285 21.840 1.00 98.38 690 THR A N 1
ATOM 5637 C CA . THR A 1 690 ? 25.330 -0.103 21.415 1.00 98.38 690 THR A CA 1
ATOM 5638 C C . THR A 1 690 ? 24.587 -0.147 20.078 1.00 98.38 690 THR A C 1
ATOM 5640 O O . THR A 1 690 ? 23.373 0.034 20.005 1.00 98.38 690 THR A O 1
ATOM 5643 N N . ILE A 1 691 ? 25.327 -0.405 19.003 1.00 98.62 691 ILE A N 1
ATOM 5644 C CA . ILE A 1 691 ? 24.782 -0.676 17.661 1.00 98.62 691 ILE A CA 1
ATOM 5645 C C . ILE A 1 691 ? 24.163 -2.083 17.595 1.00 98.62 691 ILE A C 1
ATOM 5647 O O . ILE A 1 691 ? 24.844 -3.064 17.906 1.00 98.62 691 ILE A O 1
ATOM 5651 N N . ILE A 1 692 ? 22.910 -2.179 17.150 1.00 98.25 692 ILE A N 1
ATOM 5652 C CA . ILE A 1 692 ? 22.162 -3.424 16.938 1.00 98.25 692 ILE A CA 1
ATOM 5653 C C . ILE A 1 692 ? 21.529 -3.446 15.536 1.00 98.25 692 ILE A C 1
ATOM 5655 O O . ILE A 1 692 ? 21.178 -2.391 15.003 1.00 98.25 692 ILE A O 1
ATOM 5659 N N . GLY A 1 693 ? 21.347 -4.625 14.946 1.00 97.38 693 GLY A N 1
ATOM 5660 C CA . GLY A 1 693 ? 20.680 -4.774 13.645 1.00 97.38 693 GLY A CA 1
ATOM 5661 C C . GLY A 1 693 ? 21.492 -5.583 12.643 1.00 97.38 693 GLY A C 1
ATOM 5662 O O . GLY A 1 693 ? 21.992 -6.644 12.999 1.00 97.38 693 GLY A O 1
ATOM 5663 N N . GLU A 1 694 ? 21.632 -5.097 11.414 1.00 96.06 694 GLU A N 1
ATOM 5664 C CA . GLU A 1 694 ? 22.419 -5.750 10.355 1.00 96.06 694 GLU A CA 1
ATOM 5665 C C . GLU A 1 694 ? 23.680 -4.946 10.009 1.00 96.06 694 GLU A C 1
ATOM 5667 O O . GLU A 1 694 ? 23.803 -3.771 10.358 1.00 96.06 694 GLU A O 1
ATOM 5672 N N . GLU A 1 695 ? 24.618 -5.578 9.299 1.00 97.12 695 GLU A N 1
ATOM 5673 C CA . GLU A 1 695 ? 25.747 -4.885 8.675 1.00 97.12 695 GLU A CA 1
ATOM 5674 C C . GLU A 1 695 ? 25.259 -3.715 7.806 1.00 97.12 695 GLU A C 1
ATOM 5676 O O . GLU A 1 695 ? 24.334 -3.850 7.002 1.00 97.12 695 GLU A O 1
ATOM 5681 N N . THR A 1 696 ? 25.914 -2.563 7.943 1.00 97.38 696 THR A N 1
ATOM 5682 C CA . THR A 1 696 ? 25.605 -1.375 7.143 1.00 97.38 696 THR A CA 1
ATOM 5683 C C . THR A 1 696 ? 26.014 -1.560 5.682 1.00 97.38 696 THR A C 1
ATOM 5685 O O . THR A 1 696 ? 27.037 -2.159 5.383 1.00 97.38 696 THR A O 1
ATOM 5688 N N . GLY A 1 697 ? 25.278 -0.972 4.742 1.00 95.88 697 GLY A N 1
ATOM 5689 C CA . GLY A 1 697 ? 25.627 -1.043 3.320 1.00 95.88 697 GLY A CA 1
ATOM 5690 C C . GLY A 1 697 ? 26.783 -0.147 2.875 1.00 95.88 697 GLY A C 1
ATOM 5691 O O . GLY A 1 697 ? 27.271 -0.304 1.760 1.00 95.88 697 GLY A O 1
ATOM 5692 N N . GLY A 1 698 ? 27.183 0.820 3.705 1.00 94.31 698 GLY A N 1
ATOM 5693 C CA . GLY A 1 698 ? 28.379 1.641 3.496 1.00 94.31 698 GLY A CA 1
ATOM 5694 C C . GLY A 1 698 ? 29.489 1.320 4.495 1.00 94.31 698 GLY A C 1
ATOM 5695 O O . GLY A 1 698 ? 29.242 0.716 5.539 1.00 94.31 698 GLY A O 1
ATOM 5696 N N . THR A 1 699 ? 30.693 1.789 4.183 1.00 93.38 699 THR A N 1
ATOM 5697 C CA . THR A 1 699 ? 31.924 1.620 4.975 1.00 93.38 699 THR A CA 1
ATOM 5698 C C . THR A 1 699 ? 32.275 2.913 5.743 1.00 93.38 699 THR A C 1
ATOM 5700 O O . THR A 1 699 ? 31.588 3.932 5.624 1.00 93.38 699 THR A O 1
ATOM 5703 N N . TYR A 1 700 ? 33.344 2.887 6.548 1.00 94.00 700 TYR A N 1
ATOM 5704 C CA . TYR A 1 700 ? 33.961 4.077 7.155 1.00 94.00 700 TYR A CA 1
ATOM 5705 C C . TYR A 1 700 ? 34.508 5.084 6.118 1.00 94.00 700 TYR A C 1
ATOM 5707 O O . TYR A 1 700 ? 34.795 6.236 6.441 1.00 94.00 700 TYR A O 1
ATOM 5715 N N . SER A 1 701 ? 34.654 4.663 4.864 1.00 92.38 701 SER A N 1
ATOM 5716 C CA . SER A 1 701 ? 35.196 5.462 3.774 1.00 92.38 701 SER A CA 1
ATOM 5717 C C . SER A 1 701 ? 34.255 5.428 2.577 1.00 92.38 701 SER A C 1
ATOM 5719 O O . SER A 1 701 ? 33.739 4.373 2.209 1.00 92.38 701 SER A O 1
ATOM 5721 N N . THR A 1 702 ? 34.016 6.577 1.947 1.00 91.88 702 THR A N 1
ATOM 5722 C CA . THR A 1 702 ? 33.026 6.692 0.871 1.00 91.88 702 THR A CA 1
ATOM 5723 C C . THR A 1 702 ? 33.472 7.663 -0.216 1.00 91.88 702 THR A C 1
ATOM 5725 O O . THR A 1 702 ? 34.250 8.582 0.034 1.00 91.88 702 THR A O 1
ATOM 5728 N N . HIS A 1 703 ? 32.955 7.478 -1.429 1.00 93.38 703 HIS A N 1
ATOM 5729 C CA . HIS A 1 703 ? 33.087 8.434 -2.524 1.00 93.38 703 HIS A CA 1
ATOM 5730 C C . HIS A 1 703 ? 31.827 9.305 -2.588 1.00 93.38 703 HIS A C 1
ATOM 5732 O O . HIS A 1 703 ? 30.792 8.826 -3.046 1.00 93.38 703 HIS A O 1
ATOM 5738 N N . PRO A 1 704 ? 31.845 10.590 -2.192 1.00 90.75 704 PRO A N 1
ATOM 5739 C CA . PRO A 1 704 ? 30.647 11.419 -2.279 1.00 90.75 704 PRO A CA 1
ATOM 5740 C C . PRO A 1 704 ? 30.186 11.572 -3.722 1.00 90.75 704 PRO A C 1
ATOM 5742 O O . PRO A 1 704 ? 30.991 11.823 -4.619 1.00 90.75 704 PRO A O 1
ATOM 5745 N N . GLY A 1 705 ? 28.885 11.436 -3.953 1.00 91.12 705 GLY A N 1
ATOM 5746 C CA . GLY A 1 705 ? 28.327 11.464 -5.300 1.00 91.12 705 GLY A CA 1
ATOM 5747 C C . GLY A 1 705 ? 28.063 12.877 -5.810 1.00 91.12 705 GLY A C 1
ATOM 5748 O O . GLY A 1 705 ? 27.399 13.668 -5.141 1.00 91.12 705 GLY A O 1
ATOM 5749 N N . ARG A 1 706 ? 28.469 13.154 -7.049 1.00 93.00 706 ARG A N 1
ATOM 5750 C CA . ARG A 1 706 ? 28.163 14.387 -7.785 1.00 93.00 706 ARG A CA 1
ATOM 5751 C C . ARG A 1 706 ? 27.291 14.068 -8.997 1.00 93.00 706 ARG A C 1
ATOM 5753 O O . ARG A 1 706 ? 27.581 13.137 -9.744 1.00 93.00 706 ARG A O 1
ATOM 5760 N N . GLY A 1 707 ? 26.225 14.840 -9.199 1.00 92.94 707 GLY A N 1
ATOM 5761 C CA . GLY A 1 707 ? 25.426 14.756 -10.423 1.00 92.94 707 GLY A CA 1
ATOM 5762 C C . GLY A 1 707 ? 26.222 15.255 -11.627 1.00 92.94 707 GLY A C 1
ATOM 5763 O O . GLY A 1 707 ? 26.920 16.263 -11.532 1.00 92.94 707 GLY A O 1
ATOM 5764 N N . VAL A 1 708 ? 26.110 14.560 -12.752 1.00 94.88 708 VAL A N 1
ATOM 5765 C CA . VAL A 1 708 ? 26.744 14.950 -14.018 1.00 94.88 708 VAL A CA 1
ATOM 5766 C C . VAL A 1 708 ? 25.687 15.073 -15.114 1.00 94.88 708 VAL A C 1
ATOM 5768 O O . VAL A 1 708 ? 24.512 14.754 -14.910 1.00 94.88 708 VAL A O 1
ATOM 5771 N N . THR A 1 709 ? 26.082 15.595 -16.273 1.00 95.38 709 THR A N 1
ATOM 5772 C CA . THR A 1 709 ? 25.166 15.806 -17.398 1.00 95.38 709 THR A CA 1
ATOM 5773 C C . THR A 1 709 ? 24.494 14.492 -17.797 1.00 95.38 709 THR A C 1
ATOM 5775 O O . THR A 1 709 ? 25.166 13.490 -18.036 1.00 95.38 709 THR A O 1
ATOM 5778 N N . ALA A 1 710 ? 23.161 14.501 -17.884 1.00 97.25 710 ALA A N 1
ATOM 5779 C CA . ALA A 1 710 ? 22.390 13.350 -18.343 1.00 97.25 710 ALA A CA 1
ATOM 5780 C C . ALA A 1 710 ?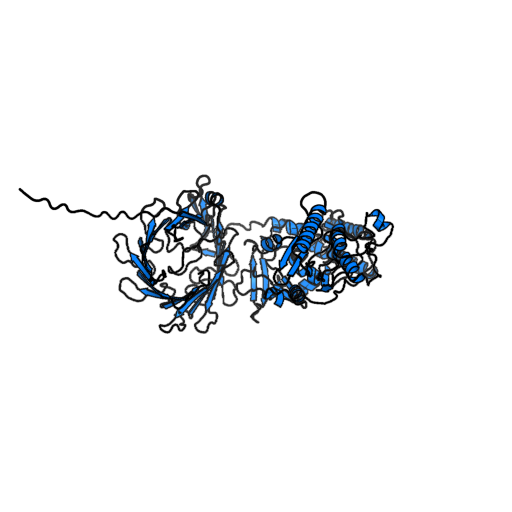 22.779 12.942 -19.774 1.00 97.25 710 ALA A C 1
ATOM 5782 O O . ALA A 1 710 ? 23.239 13.766 -20.573 1.00 97.25 710 ALA A O 1
ATOM 5783 N N . LEU A 1 711 ? 22.540 11.675 -20.112 1.00 98.25 711 LEU A N 1
ATOM 5784 C CA . LEU A 1 711 ? 22.791 11.161 -21.454 1.00 98.25 711 LEU A CA 1
ATOM 5785 C C . LEU A 1 711 ? 21.969 11.925 -22.496 1.00 98.25 711 LEU A C 1
ATOM 5787 O O . LEU A 1 711 ? 20.785 12.227 -22.294 1.00 98.25 711 LEU A O 1
ATOM 5791 N N . LYS A 1 712 ? 22.616 12.285 -23.605 1.00 97.88 712 LYS A N 1
ATOM 5792 C CA . LYS A 1 712 ? 22.096 13.264 -24.561 1.00 97.88 712 LYS A CA 1
ATOM 5793 C C . LYS A 1 712 ? 20.777 12.834 -25.193 1.00 97.88 712 LYS A C 1
ATOM 5795 O O . LYS A 1 712 ? 19.891 13.683 -25.333 1.00 97.88 712 LYS A O 1
ATOM 5800 N N . ASN A 1 713 ? 20.617 11.565 -25.548 1.00 97.69 713 ASN A N 1
ATOM 5801 C CA . ASN A 1 713 ? 19.475 11.081 -26.320 1.00 97.69 713 ASN A CA 1
ATOM 5802 C C . ASN A 1 713 ? 18.422 10.393 -25.437 1.00 97.69 713 ASN A C 1
ATOM 5804 O O . ASN A 1 713 ? 17.247 10.755 -25.485 1.00 97.69 713 ASN A O 1
ATOM 5808 N N . THR A 1 714 ? 18.842 9.463 -24.583 1.00 96.94 714 THR A N 1
ATOM 5809 C CA . THR A 1 714 ? 17.993 8.672 -23.675 1.00 96.94 714 THR A CA 1
ATOM 5810 C C . THR A 1 714 ? 17.541 9.438 -22.435 1.00 96.94 714 THR A C 1
ATOM 5812 O O . THR A 1 714 ? 16.545 9.065 -21.816 1.00 96.94 714 THR A O 1
ATOM 5815 N N . LYS A 1 715 ? 18.244 10.524 -22.078 1.00 97.12 715 LYS A N 1
ATOM 5816 C CA . LYS A 1 715 ? 17.992 11.356 -20.887 1.00 97.12 715 LYS A CA 1
ATOM 5817 C C . LYS A 1 715 ? 18.139 10.617 -19.552 1.00 97.12 715 LYS A C 1
ATOM 5819 O O . LYS A 1 715 ? 17.664 11.117 -18.530 1.00 97.12 715 LYS A O 1
ATOM 5824 N N . LEU A 1 716 ? 18.812 9.463 -19.540 1.00 97.69 716 LEU A N 1
ATOM 5825 C CA . LEU A 1 716 ? 19.198 8.790 -18.301 1.00 97.69 716 LEU A CA 1
ATOM 5826 C C . LEU A 1 716 ? 20.152 9.696 -17.513 1.00 97.69 716 LEU A C 1
ATOM 5828 O O . LEU A 1 716 ? 21.112 10.241 -18.062 1.00 97.69 716 LEU A O 1
ATOM 5832 N N . GLY A 1 717 ? 19.845 9.900 -16.235 1.00 97.25 717 GLY A N 1
ATOM 5833 C CA . GLY A 1 717 ? 20.667 10.694 -15.332 1.00 97.25 717 GLY A CA 1
ATOM 5834 C C . GLY A 1 717 ? 21.909 9.921 -14.911 1.00 97.25 717 GLY A C 1
ATOM 5835 O O . GLY A 1 717 ? 21.887 8.693 -14.853 1.00 97.25 717 GLY A O 1
ATOM 5836 N N . LEU A 1 718 ? 22.976 10.642 -14.585 1.00 96.50 718 LEU A N 1
ATOM 5837 C CA . LEU A 1 718 ? 24.221 10.053 -14.116 1.00 96.50 718 LEU A CA 1
ATOM 5838 C C . LEU A 1 718 ? 24.681 10.736 -12.829 1.00 96.50 718 LEU A C 1
ATOM 5840 O O . LEU A 1 718 ? 24.552 11.951 -12.655 1.00 96.50 718 LEU A O 1
ATOM 5844 N N . GLN A 1 719 ? 25.231 9.928 -11.934 1.00 96.56 719 GLN A N 1
ATOM 5845 C CA . GLN A 1 719 ? 25.921 10.359 -10.729 1.00 96.56 719 GLN A CA 1
ATOM 5846 C C . GLN A 1 719 ? 27.266 9.641 -10.678 1.00 96.56 719 GLN A C 1
ATOM 5848 O O . GLN A 1 719 ? 27.312 8.441 -10.940 1.00 96.56 719 GLN A O 1
ATOM 5853 N N . ILE A 1 720 ? 28.338 10.358 -10.348 1.00 96.88 720 ILE A N 1
ATOM 5854 C CA . ILE A 1 720 ? 29.696 9.813 -10.254 1.00 96.88 720 ILE A CA 1
ATOM 5855 C C . ILE A 1 720 ? 30.248 10.082 -8.854 1.00 96.88 720 ILE A C 1
ATOM 5857 O O . ILE A 1 720 ? 30.113 11.197 -8.338 1.00 96.88 720 ILE A O 1
ATOM 5861 N N . GLY A 1 721 ? 30.856 9.065 -8.242 1.00 95.69 721 GLY A N 1
ATOM 5862 C CA . GLY A 1 721 ? 31.645 9.213 -7.022 1.00 95.69 721 GLY A CA 1
ATOM 5863 C C . GLY A 1 721 ? 32.857 10.122 -7.245 1.00 95.69 721 GLY A C 1
ATOM 5864 O O . GLY A 1 721 ? 33.559 10.009 -8.246 1.00 95.69 721 GLY A O 1
ATOM 5865 N N . THR A 1 722 ? 33.084 11.051 -6.323 1.00 94.00 722 THR A N 1
ATOM 5866 C CA . THR A 1 722 ? 34.231 11.975 -6.332 1.00 94.00 722 THR A CA 1
ATOM 5867 C C . THR A 1 722 ? 35.359 11.445 -5.445 1.00 94.00 722 THR A C 1
ATOM 5869 O O . THR A 1 722 ? 35.300 10.302 -5.002 1.00 94.00 722 THR A O 1
ATOM 5872 N N . GLU A 1 723 ? 36.413 12.230 -5.196 1.00 94.19 723 GLU A N 1
ATOM 5873 C CA . GLU A 1 723 ? 37.538 11.793 -4.354 1.00 94.19 723 GLU A CA 1
ATOM 5874 C C . GLU A 1 723 ? 37.062 11.257 -2.995 1.00 94.19 723 GLU A C 1
ATOM 5876 O O . GLU A 1 723 ? 36.148 11.824 -2.378 1.00 94.19 723 GLU A O 1
ATOM 5881 N N . ARG A 1 724 ? 37.659 10.129 -2.591 1.00 92.44 724 ARG A N 1
ATOM 5882 C CA . ARG A 1 724 ? 37.300 9.344 -1.407 1.00 92.44 724 ARG A CA 1
ATOM 5883 C C . ARG A 1 724 ? 37.557 10.149 -0.141 1.00 92.44 724 ARG A C 1
ATOM 5885 O O . ARG A 1 724 ? 38.623 10.732 0.007 1.00 92.44 724 ARG A O 1
ATOM 5892 N N . GLU A 1 725 ? 36.601 10.138 0.776 1.00 92.00 725 GLU A N 1
ATOM 5893 C CA . GLU A 1 725 ? 36.757 10.709 2.113 1.00 92.00 725 GLU A CA 1
ATOM 5894 C C . GLU A 1 725 ? 36.526 9.635 3.180 1.00 92.00 725 GLU A C 1
ATOM 5896 O O . GLU A 1 725 ? 35.607 8.814 3.079 1.00 92.00 725 GLU A O 1
ATOM 5901 N N . SER A 1 726 ? 37.370 9.652 4.206 1.00 93.94 726 SER A N 1
ATOM 5902 C CA . SER A 1 726 ? 37.399 8.665 5.285 1.00 93.94 726 SER A CA 1
ATOM 5903 C C . SER A 1 726 ? 37.272 9.353 6.637 1.00 93.94 726 SER A C 1
ATOM 5905 O O . SER A 1 726 ? 37.777 10.465 6.832 1.00 93.94 726 SER A O 1
ATOM 5907 N N . VAL A 1 727 ? 36.597 8.683 7.570 1.00 95.12 727 VAL A N 1
ATOM 5908 C CA . VAL A 1 727 ? 36.614 9.086 8.980 1.00 95.12 727 VAL A CA 1
ATOM 5909 C C . VAL A 1 727 ? 37.888 8.607 9.673 1.00 95.12 727 VAL A C 1
ATOM 5911 O O . VAL A 1 727 ? 38.447 7.580 9.292 1.00 95.12 727 VAL A O 1
ATOM 5914 N N . ASN A 1 728 ? 38.332 9.340 10.693 1.00 94.50 728 ASN A N 1
ATOM 5915 C CA . ASN A 1 728 ? 39.539 9.074 11.466 1.00 94.50 728 ASN A CA 1
ATOM 5916 C C . ASN A 1 728 ? 39.322 7.910 12.450 1.00 94.50 728 ASN A C 1
ATOM 5918 O O . ASN A 1 728 ? 39.154 8.087 13.654 1.00 94.50 728 ASN A O 1
ATOM 5922 N N . VAL A 1 729 ? 39.271 6.698 11.906 1.00 93.44 729 VAL A N 1
ATOM 5923 C CA . VAL A 1 729 ? 39.216 5.427 12.641 1.00 93.44 729 VAL A CA 1
ATOM 5924 C C . VAL A 1 729 ? 40.281 4.486 12.068 1.00 93.44 729 VAL A C 1
ATOM 5926 O O . VAL A 1 729 ? 40.738 4.709 10.945 1.00 93.44 729 VAL A O 1
ATOM 5929 N N . PRO A 1 730 ? 40.694 3.418 12.781 1.00 88.00 730 PRO A N 1
ATOM 5930 C CA . PRO A 1 730 ? 41.599 2.424 12.215 1.00 88.00 730 PRO A CA 1
ATOM 5931 C C . PRO A 1 730 ? 41.064 1.925 10.876 1.00 88.00 730 PRO A C 1
ATOM 5933 O O . PRO A 1 730 ? 39.881 1.598 10.790 1.00 88.00 730 PRO A O 1
ATOM 5936 N N . ASN A 1 731 ? 41.923 1.863 9.855 1.00 76.25 731 ASN A N 1
ATOM 5937 C CA . ASN A 1 731 ? 41.526 1.421 8.520 1.00 76.25 731 ASN A CA 1
ATOM 5938 C C . ASN A 1 731 ? 40.826 0.058 8.597 1.00 76.25 731 ASN A C 1
ATOM 5940 O O . ASN A 1 731 ? 41.461 -0.958 8.886 1.00 76.25 731 ASN A O 1
ATOM 5944 N N . LEU A 1 732 ? 39.510 0.066 8.377 1.00 87.00 732 LEU A N 1
ATOM 5945 C CA . LEU A 1 732 ? 38.694 -1.138 8.288 1.00 87.00 732 LEU A CA 1
ATOM 5946 C C . LEU A 1 732 ? 38.771 -1.691 6.862 1.00 87.00 732 LEU A C 1
ATOM 5948 O O . LEU A 1 732 ? 39.212 -1.015 5.933 1.00 87.00 732 LEU A O 1
ATOM 5952 N N . GLU A 1 733 ? 38.339 -2.931 6.673 1.00 88.06 733 GLU A N 1
ATOM 5953 C CA . GLU A 1 733 ? 38.251 -3.503 5.332 1.00 88.06 733 GLU A CA 1
ATOM 5954 C C . GLU A 1 733 ? 37.217 -2.717 4.504 1.00 88.06 733 GLU A C 1
ATOM 5956 O O . GLU A 1 733 ? 36.084 -2.506 4.940 1.00 88.06 733 GLU A O 1
ATOM 5961 N N . LEU A 1 734 ? 37.612 -2.236 3.319 1.00 88.69 734 LEU A N 1
ATOM 5962 C CA . LEU A 1 734 ? 36.744 -1.434 2.443 1.00 88.69 734 LEU A CA 1
ATOM 5963 C C . LEU A 1 734 ? 35.637 -2.257 1.774 1.00 88.69 734 LEU A C 1
ATOM 5965 O O . LEU A 1 734 ? 34.711 -1.677 1.211 1.00 88.69 734 LEU A O 1
ATOM 5969 N N . ASP A 1 735 ? 35.730 -3.585 1.835 1.00 88.75 735 ASP A N 1
ATOM 5970 C CA . ASP A 1 735 ? 34.737 -4.520 1.317 1.00 88.75 735 ASP A CA 1
ATOM 5971 C C . ASP A 1 735 ? 33.690 -4.952 2.354 1.00 88.75 735 ASP A C 1
ATOM 5973 O O . ASP A 1 735 ? 32.807 -5.753 2.039 1.00 88.75 735 ASP A O 1
ATOM 5977 N N . LYS A 1 736 ? 33.739 -4.385 3.568 1.00 92.31 736 LYS A N 1
ATOM 5978 C CA . LYS A 1 736 ? 32.767 -4.638 4.633 1.00 92.31 736 LYS A CA 1
ATOM 5979 C C . LYS A 1 736 ? 32.149 -3.361 5.174 1.00 92.31 736 LYS A C 1
ATOM 5981 O O . LYS A 1 736 ? 32.784 -2.314 5.310 1.00 92.31 736 LYS A O 1
ATOM 5986 N N . GLY A 1 737 ? 30.878 -3.473 5.524 1.00 95.25 737 GLY A N 1
ATOM 5987 C CA . GLY A 1 737 ? 30.169 -2.478 6.300 1.00 95.25 737 GLY A CA 1
ATOM 5988 C C . GLY A 1 737 ? 30.557 -2.488 7.775 1.00 95.25 737 GLY A C 1
ATOM 5989 O O . GLY A 1 737 ? 31.372 -3.277 8.261 1.00 95.25 737 GLY A O 1
ATOM 5990 N N . ILE A 1 738 ? 29.921 -1.605 8.535 1.00 96.81 738 ILE A N 1
ATOM 5991 C CA . ILE A 1 738 ? 30.054 -1.556 9.985 1.00 96.81 738 ILE A CA 1
ATOM 5992 C C . ILE A 1 738 ? 29.195 -2.669 10.584 1.00 96.81 738 ILE A C 1
ATOM 5994 O O . ILE A 1 738 ? 27.972 -2.573 10.645 1.00 96.81 738 ILE A O 1
ATOM 5998 N N . ILE A 1 739 ? 29.853 -3.732 11.045 1.00 96.56 739 ILE A N 1
ATOM 5999 C CA . ILE A 1 739 ? 29.192 -4.841 11.744 1.00 96.56 739 ILE A CA 1
ATOM 6000 C C . ILE A 1 739 ? 28.606 -4.329 13.077 1.00 96.56 739 ILE A C 1
ATOM 6002 O O . ILE A 1 739 ? 29.332 -3.667 13.829 1.00 96.56 739 ILE A O 1
ATOM 6006 N N . PRO A 1 740 ? 27.338 -4.599 13.420 1.00 97.50 740 PRO A N 1
ATOM 6007 C CA . PRO A 1 740 ? 26.760 -4.181 14.698 1.00 97.50 740 PRO A CA 1
ATOM 6008 C C . PRO A 1 740 ? 27.386 -4.942 15.883 1.00 97.50 740 PRO A C 1
ATOM 6010 O O . PRO A 1 740 ? 28.036 -5.970 15.716 1.00 97.50 740 PRO A O 1
ATOM 6013 N N . HIS A 1 741 ? 27.195 -4.456 17.113 1.00 98.12 741 HIS A N 1
ATOM 6014 C CA . HIS A 1 741 ? 27.606 -5.201 18.316 1.00 98.12 741 HIS A CA 1
ATOM 6015 C C . HIS A 1 741 ? 26.708 -6.417 18.553 1.00 98.12 741 HIS A C 1
ATOM 6017 O O . HIS A 1 741 ? 27.143 -7.424 19.109 1.00 98.12 741 HIS A O 1
ATOM 6023 N N . LYS A 1 742 ? 25.439 -6.307 18.144 1.00 97.75 742 LYS A N 1
ATOM 6024 C CA . LYS A 1 742 ? 24.458 -7.382 18.209 1.00 97.75 742 LYS A CA 1
ATOM 6025 C C . LYS A 1 742 ? 23.714 -7.485 16.885 1.00 97.75 742 LYS A C 1
ATOM 6027 O O . LYS A 1 742 ? 22.922 -6.607 16.547 1.00 97.75 742 LYS A O 1
ATOM 6032 N N . GLU A 1 743 ? 23.946 -8.583 16.180 1.00 97.44 743 GLU A N 1
ATOM 6033 C CA . GLU A 1 743 ? 23.219 -8.891 14.954 1.00 97.44 743 GLU A CA 1
ATOM 6034 C C . GLU A 1 743 ? 21.789 -9.346 15.270 1.00 97.44 743 GLU A C 1
ATOM 6036 O O . GLU A 1 743 ? 21.570 -10.270 16.063 1.00 97.44 743 GLU A O 1
ATOM 6041 N N . ILE A 1 744 ? 20.821 -8.638 14.688 1.00 95.88 744 ILE A N 1
ATOM 6042 C CA . ILE A 1 744 ? 19.388 -8.935 14.715 1.00 95.88 744 ILE A CA 1
ATOM 6043 C C . ILE A 1 744 ? 18.841 -8.546 13.343 1.00 95.88 744 ILE A C 1
ATOM 6045 O O . ILE A 1 744 ? 18.654 -7.366 13.054 1.00 95.88 744 ILE A O 1
ATOM 6049 N N . GLU A 1 745 ? 18.583 -9.544 12.510 1.00 92.12 745 GLU A N 1
ATOM 6050 C CA . GLU A 1 745 ? 17.937 -9.356 11.216 1.00 92.12 745 GLU A CA 1
ATOM 6051 C C . GLU A 1 745 ? 16.416 -9.282 11.391 1.00 92.12 745 GLU A C 1
ATOM 6053 O O . GLU A 1 745 ? 15.836 -10.082 12.130 1.00 92.12 745 GLU A O 1
ATOM 6058 N N . LEU A 1 746 ? 15.771 -8.335 10.702 1.00 91.81 746 LEU A N 1
ATOM 6059 C CA . LEU A 1 746 ? 14.313 -8.310 10.601 1.00 91.81 746 LEU A CA 1
ATOM 6060 C C . LEU A 1 746 ? 13.851 -9.403 9.631 1.00 91.81 746 LEU A C 1
ATOM 6062 O O . LEU A 1 746 ? 14.317 -9.449 8.490 1.00 91.81 746 LEU A O 1
ATOM 6066 N N . LYS A 1 747 ? 12.921 -10.250 10.066 1.00 93.50 747 LYS A N 1
ATOM 6067 C CA . LYS A 1 747 ? 12.385 -11.358 9.270 1.00 93.50 747 LYS A CA 1
ATOM 6068 C C . LYS A 1 747 ? 11.018 -11.042 8.690 1.00 93.50 747 LYS A C 1
ATOM 6070 O O . LYS A 1 747 ? 10.283 -10.193 9.198 1.00 93.50 747 LYS A O 1
ATOM 6075 N N . LEU A 1 748 ? 10.624 -11.796 7.666 1.00 93.50 748 LEU A N 1
ATOM 6076 C CA . LEU A 1 748 ? 9.275 -11.734 7.106 1.00 93.50 748 LEU A CA 1
ATOM 6077 C C . LEU A 1 748 ? 8.201 -11.942 8.187 1.00 93.50 748 LEU A C 1
ATOM 6079 O O . LEU A 1 748 ? 7.204 -11.221 8.212 1.00 93.50 748 LEU A O 1
ATOM 6083 N N . SER A 1 749 ? 8.413 -12.902 9.094 1.00 93.44 749 SER A N 1
ATOM 6084 C CA . SER A 1 749 ? 7.485 -13.186 10.197 1.00 93.44 749 SER A CA 1
ATOM 6085 C C . SER A 1 749 ? 7.254 -11.974 11.094 1.00 93.44 749 SER A C 1
ATOM 6087 O O . SER A 1 749 ? 6.129 -11.751 11.534 1.00 93.44 749 SER A O 1
ATOM 6089 N N . ASP A 1 750 ? 8.294 -11.175 11.328 1.00 94.44 750 ASP A N 1
ATOM 6090 C CA . ASP A 1 750 ? 8.216 -9.992 12.184 1.00 94.44 750 ASP A CA 1
ATOM 6091 C C . ASP A 1 750 ? 7.333 -8.928 11.523 1.00 94.44 750 ASP A C 1
ATOM 6093 O O . ASP A 1 750 ? 6.454 -8.351 12.158 1.00 94.44 750 ASP A O 1
ATOM 6097 N N . ILE A 1 751 ? 7.482 -8.746 10.206 1.00 90.25 751 ILE A N 1
ATOM 6098 C CA . ILE A 1 751 ? 6.664 -7.815 9.417 1.00 90.25 751 ILE A CA 1
ATOM 6099 C C . ILE A 1 751 ? 5.193 -8.234 9.423 1.00 90.25 751 ILE A C 1
ATOM 6101 O O . ILE A 1 751 ? 4.320 -7.392 9.629 1.00 90.25 751 ILE A O 1
ATOM 6105 N N . ILE A 1 752 ? 4.912 -9.523 9.210 1.00 90.12 752 ILE A N 1
ATOM 6106 C CA . ILE A 1 752 ? 3.539 -10.050 9.176 1.00 90.12 752 ILE A CA 1
ATOM 6107 C C . ILE A 1 752 ? 2.865 -9.913 10.544 1.00 90.12 752 ILE A C 1
ATOM 6109 O O . ILE A 1 752 ? 1.687 -9.564 10.613 1.00 90.12 752 ILE A O 1
ATOM 6113 N N . ASN A 1 753 ? 3.606 -10.158 11.625 1.00 90.44 753 ASN A N 1
ATOM 6114 C CA . ASN A 1 753 ? 3.078 -10.111 12.987 1.00 90.44 753 ASN A CA 1
ATOM 6115 C C . ASN A 1 753 ? 3.089 -8.698 13.598 1.00 90.44 753 ASN A C 1
ATOM 6117 O O . ASN A 1 753 ? 2.593 -8.513 14.707 1.00 90.44 753 ASN A O 1
ATOM 6121 N N . GLY A 1 754 ? 3.637 -7.698 12.896 1.00 90.00 754 GLY A N 1
ATOM 6122 C CA . GLY A 1 754 ? 3.794 -6.342 13.426 1.00 90.00 754 GLY A CA 1
ATOM 6123 C C . GLY A 1 754 ? 4.782 -6.262 14.595 1.00 90.00 754 GLY A C 1
ATOM 6124 O O . GLY A 1 754 ? 4.656 -5.387 15.451 1.00 90.00 754 GLY A O 1
ATOM 6125 N N . GLU A 1 755 ? 5.748 -7.177 14.647 1.00 94.12 755 GLU A N 1
ATOM 6126 C CA . GLU A 1 755 ? 6.778 -7.238 15.677 1.00 94.12 755 GLU A CA 1
ATOM 6127 C C . GLU A 1 755 ? 8.047 -6.503 15.230 1.00 94.12 755 GLU A C 1
ATOM 6129 O O . GLU A 1 755 ? 8.439 -6.527 14.065 1.00 94.12 755 GLU A O 1
ATOM 6134 N N . ASP A 1 756 ? 8.723 -5.853 16.179 1.00 95.25 756 ASP A N 1
ATOM 6135 C CA . ASP A 1 756 ? 10.026 -5.228 15.949 1.00 95.25 756 ASP A CA 1
ATOM 6136 C C . ASP A 1 756 ? 11.053 -5.827 16.925 1.00 95.25 756 ASP A C 1
ATOM 6138 O O . ASP A 1 756 ? 11.176 -5.353 18.061 1.00 95.25 756 ASP A O 1
ATOM 6142 N N . PRO A 1 757 ? 11.782 -6.891 16.537 1.00 95.94 757 PRO A N 1
ATOM 6143 C CA . PRO A 1 757 ? 12.721 -7.564 17.431 1.00 95.94 757 PRO A CA 1
ATOM 6144 C C . PRO A 1 757 ? 13.875 -6.662 17.886 1.00 95.94 757 PRO A C 1
ATOM 6146 O O . PRO A 1 757 ? 14.393 -6.861 18.987 1.00 95.94 757 PRO A O 1
ATOM 6149 N N . LEU A 1 758 ? 14.252 -5.646 17.100 1.00 96.19 758 LEU A N 1
ATOM 6150 C CA . LEU A 1 758 ? 15.301 -4.698 17.480 1.00 96.19 758 LEU A CA 1
ATOM 6151 C C . LEU A 1 758 ? 14.807 -3.766 18.591 1.00 96.19 758 LEU A C 1
ATOM 6153 O O . LEU A 1 758 ? 15.491 -3.593 19.601 1.00 96.19 758 LEU A O 1
ATOM 6157 N N . LEU A 1 759 ? 13.606 -3.198 18.447 1.00 94.19 759 LEU A N 1
ATOM 6158 C CA . LEU A 1 759 ? 13.012 -2.383 19.511 1.00 94.19 759 LEU A CA 1
ATOM 6159 C C . LEU A 1 759 ? 12.706 -3.227 20.752 1.00 94.19 759 LEU A C 1
ATOM 6161 O O . LEU A 1 759 ? 13.030 -2.816 21.864 1.00 94.19 759 LEU A O 1
ATOM 6165 N N . ASN A 1 760 ? 12.175 -4.438 20.580 1.00 93.81 760 ASN A N 1
ATOM 6166 C CA . ASN A 1 760 ? 11.907 -5.362 21.683 1.00 93.81 760 ASN A CA 1
ATOM 6167 C C . ASN A 1 760 ? 13.176 -5.722 22.465 1.00 93.81 760 ASN A C 1
ATOM 6169 O O . ASN A 1 760 ? 13.121 -5.862 23.687 1.00 93.81 760 ASN A O 1
ATOM 6173 N N . TYR A 1 761 ? 14.319 -5.859 21.787 1.00 94.94 761 TYR A N 1
ATOM 6174 C CA . TYR A 1 761 ? 15.605 -6.057 22.450 1.00 94.94 761 TYR A CA 1
ATOM 6175 C C . TYR A 1 761 ? 15.944 -4.877 23.365 1.00 94.94 761 TYR A C 1
ATOM 6177 O O . TYR A 1 761 ? 16.273 -5.08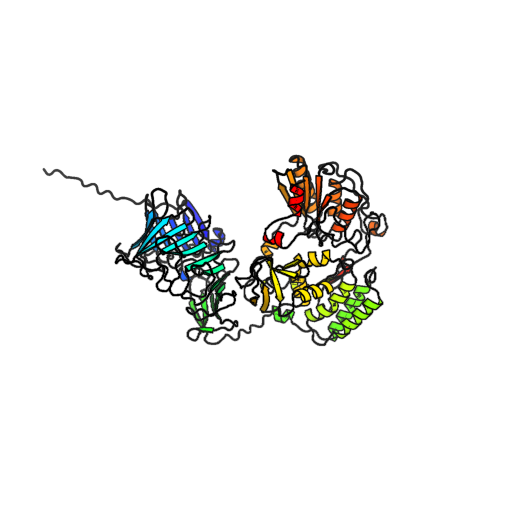9 24.529 1.00 94.94 761 TYR A O 1
ATOM 6185 N N . ILE A 1 762 ? 15.802 -3.643 22.870 1.00 94.19 762 ILE A N 1
ATOM 6186 C CA . ILE A 1 762 ? 16.101 -2.416 23.625 1.00 94.19 762 ILE A CA 1
ATOM 6187 C C . ILE A 1 762 ? 15.175 -2.264 24.827 1.00 94.19 762 ILE A C 1
ATOM 6189 O O . ILE A 1 762 ? 15.633 -1.907 25.910 1.00 94.19 762 ILE A O 1
ATOM 6193 N N . LEU A 1 763 ? 13.879 -2.530 24.659 1.00 90.06 763 LEU A N 1
ATOM 6194 C CA . LEU A 1 763 ? 12.899 -2.391 25.736 1.00 90.06 763 LEU A CA 1
ATOM 6195 C C . LEU A 1 763 ? 13.141 -3.386 26.886 1.00 90.06 763 LEU A C 1
ATOM 6197 O O . LEU A 1 763 ? 12.775 -3.077 28.014 1.00 90.06 763 LEU A O 1
ATOM 6201 N N . LYS A 1 764 ? 13.797 -4.527 26.625 1.00 88.50 764 LYS A N 1
ATOM 6202 C CA . LYS A 1 764 ? 14.130 -5.555 27.631 1.00 88.50 764 LYS A CA 1
ATOM 6203 C C . LYS A 1 764 ? 15.433 -5.314 28.406 1.00 88.50 764 LYS A C 1
ATOM 6205 O O . LYS A 1 764 ? 15.610 -5.954 29.439 1.00 88.50 764 LYS A O 1
ATOM 6210 N N . GLN A 1 765 ? 16.342 -4.479 27.892 1.00 82.88 765 GLN A N 1
ATOM 6211 C CA . GLN A 1 765 ? 17.563 -4.064 28.611 1.00 82.88 765 GLN A CA 1
ATOM 6212 C C . GLN A 1 765 ? 17.225 -3.097 29.743 1.00 82.88 765 GLN A C 1
ATOM 6214 O O . GLN A 1 765 ? 17.957 -3.076 30.750 1.00 82.88 765 GLN A O 1
#

Foldseek 3Di:
DDDDDDDDDDDPDDPPADFDDKWKAQAWFFDLDPQFDTHGFHTDDLVRQLQAFIWIFTAGPVRHTFKIATDRRNQQAFCVQHAPRRHQQQAENMWGWDDDQFKIKIAHAHRVRDTAHGNQRFGMKIFTADNVRHTAKIATADPVRHFAATNQQFGMKGWDDPDDFKIKIATAHPVRDTGASHPQARQGIWIWGADPVRRTQKTFRADPVRQFDQDPFQFGMKGFDADPRSQGFWIATAHSVRHQDQGTQFSARIWGFDADPSRHTQKTAGHHPLLQQDQGNNPRARMKGFDADPNRGTAKIFGHHSVRHTDQDVLFRMKGWDADPVGRSHTPDIDGHNDDPPPVVVPVLQCVQFFWDFLVLLVLLLVVLVVVCVQFPQQPVLHDPVRLVVLSVVLNVQRDTGGGLLSSLLSCLLSQQSSQAQQWAWFDCSLVVDALLQFDLFQWADDPLWIFGQDDFASRPLADGRKTWQDKPRHGSSNLLVSLLSRHRFHSSDPLQSRQCCSPCVRRSCCSNVNTDQKIWIWIGHRPGPDIHIYMDGSVRHRPCVVVVVVPDDQWDWDADLVLLEIETEHQEQADDDDDGRPNVVLLVVVVVVLVVSVVSVRQYYEYEHRNYQYDDLSSLLSVVLQLDPAKFAQWDPDPVCVVVVHDGIRHHDPPSRNNNGAYEYEYTQSQEDSRQLSLQRCVQVVSHQYEEAFYRYHQKHFNWDWDQARDGSRTTTIHGHDMIGTPGPDDPSSTTRGGPYYDYDDSVCSNVVHDVRVVVRSVD

Organism: NCBI:txid291179

Secondary structure (DSSP, 8-state):
-PPP------------PPP-EEEEEEEE---SSTTS---EEEEE-HHHHTTSEEEEEEE-TTS-EEEEEEEETTEE--GGGS-TTS-GGG--SEEEEEE-SSEEEEEEE-TTS-EE--TTS-SEEEEEE-TTS-EEEEEEE-TTS-B---TTS--EEEEEESSSSEEEEEEE-TTS-B--SBTTB--SSEEEEE-TT--EEEEEEB-TTS-B---TTS--EEEEEE-TT--EEEEEEE-TTS-B--BTTTTBSEEEEEE-TT--EEEEEEE-TTS-B---TTTSSSEEEEEE-TT--EEEEEEE-TTSPBP-BTTBSEEEEEE-SSSTTSEEEEEEE-S--S-----HHHHHHT-EE-HHHHHHHHHHHHHHHTT-TTTTSSS-HHHHHHHHHHHHTT--TTEEHHHHHHHHHHHHHTT--TT-EEE-THHHHS-GGGS-S--EEEETTEEEESS--SS-TT--TTEEEEEETTEEHHHHHHHHHTTS--GGG-HHHHHHHHHHHHHHHHHHHH---SEEEEEEE-TT----EEEEEETTSPPPTHHHHHHTS-SEEEEEETTTTEEEEEE--B---SSSS--HHHHHHHHHHHHHHHHHTT--EEEEE-TT---B-HHHHHHHHHHH-SS-EE-B--SHHHHHTT--SEEPPPSSS--TTSEEEEEE-TT--THHHHHHHHHHHTT-SEEEES--SS-SEE--EEEEPPPTTT--EEEEE-S-EEBSS----TTS----SEE-PPPHHHHHHT--HHHHHHHH-

InterPro domains:
  IPR005151 Tail specific protease [PF03572] (566-703)
  IPR029045 ClpP/crotonase-like domain superfamily [SSF52096] (369-759)

Radius of gyration: 32.6 Å; chains: 1; bounding box: 125×54×67 Å

Sequence (765 aa):
MKHFLLSIVFLSFSLVSEAQTTGYFKHLVFRETPYSEIKGRIPLTEEEAQNVNHFKLSYDLSNRLIRIEYLYKEIRIDLNRSGILDGKRALAPKTEITYTTDTETRMFFDIDGKPTTNGMGVFKEVYSYNKKGKRIGLKFFDKNDEPINNSWNIFEYTWKHIDNNSVFETRKNVGGADVSMRPYYKFYNVLYKFDDDGLLLSMNNVDSKLKLLNDETGIAIDKATYDKNNNLVSFKFFNAENKPVVGSFLGSAGGFATYDKNGNCLKYATVDLDGNLKMSTRSNDAYSKYTFDSIGNLIERSSYDTNNKILKKRDVTSVKYVYETENPVQLLKTELYHTIPNKTAKDSILESLNKKTEKDKLVEDFNQLLETLKEHPAQFEFIDKTAYEKLVNYQREKIKDSMTVTEFYQVTSPIVASLGCLHTRIVDTRFFRTPQKYWLPLIVWFEDEKMYAINNCVENIEMNAGSEILEINGVSSNEIFKILKTTISADAYNQSFYRGDLNVNFLYYYHSYYGFDSEYRIKFKPYNSEKIITTSFLIDEPAPAYKEEINNKPILGIDINKENRTAIIKIKNFNFFPRGRQNIDYFKETIDAYMKQIKDENIPKVAFDLRGNRGGNPECTNHILSYITNTEIDFYEDNELNKSRDRTISVTPKSDNNISGKNIFILTDGRCASATAQMLAVIKHNQLATIIGEETGGTYSTHPGRGVTALKNTKLGLQIGTERESVNVPNLELDKGIIPHKEIELKLSDIINGEDPLLNYILKQ

pLDDT: mean 90.98, std 12.2, range [29.0, 98.81]